Protein AF-0000000070114810 (afdb_homodimer)

Secondary structure (DSSP, 8-state):
-EEEEEEESBTTBSSEEEE--SEEEEE--TTSSHHHHHHHHHHHHHHTTS-HHHHHHHTTS-S-SS---S------GGGGBTTTTSSS--EEEEEEEEEPPSEEE-TTS-EEE-SBSEEEEEEEEEEE--SSTTPPPEEEEEEEEEEEPPGGGHHHH--S---IIIIIHHHS-B---S--SEEEEEETTEEEEEE--SSTTS-S-EEEEHHHHSS-SGGG--STTSHHHHHHHHHHHTEEEE---HHHHH--EETTS-SS--TTS--HHHHHHHHHHSPPTTT----HHHHHHHHHHHHTTSTT--EEEEEEEEETTTTEEEEEEEETTS-EEEGGGS-HHHHHHHHHHHHHT-TT--EEEEEE-TTTT--GGGHHHHHHHHHHHS--TTS--SSSS--EEEEEEE--HHHHHHS-GGGEEEEEEEEEEEETTEEEEEEEEEEBTTSTT--TTS--B-HHHHHHHHSPPTT-SS---GGG--/-EEEEEEESBTTBSSEEEE--SEEEEE--TTSSHHHHHHHHHHHHHHTTS-HHHHHHHTTS-S-SS---S------GGGGBTTTTSSS--EEEEEEEEEPPSEEE-TTS-EEE-SBSEEEEEEEEEEE--SSTTPPPEEEEEEEEEEEPPGGGHHHH--S---IIIIIHHHS-B---S--SEEEEEETTEEEEEE--SSTTS-S-EEEEHHHHSS-SGGG--STTSHHHHHHHHHHHTEEE----HHHHH--EETTS-SS--TTS--HHHHHHHHHHSPPTTT----HHHHHHHHHHHHTTSTT--EEEEEEEEETTTTEEEEEEEETTS-EEEGGGS-HHHHHHHHHHHHHT-TT--EEEEEE-TTTT--GGGHHHHHHHHHHHS--TTS--SSSS--EEEEEEE--HHHHHHS-GGGEEEEEEEEEEEETTEEEEEEEEEEBTTSTT--TTS--B-HHHHHHHHSPPTT-SS---GGG--

Organism: Actinoplanes teichomyceticus (NCBI:txid1867)

Solvent-accessible surface area (backbone atoms only — not comparable to full-atom values): 50683 Å² total; per-residue (Å²): 72,68,32,30,42,36,36,28,27,42,36,49,31,54,70,35,74,44,78,44,48,39,50,34,38,38,33,34,65,63,65,60,50,69,64,54,56,53,40,51,53,42,33,53,14,31,36,30,66,33,40,45,65,55,20,55,32,44,50,75,42,44,58,60,81,68,74,66,75,66,70,85,50,63,63,60,62,47,71,50,30,42,61,37,86,51,96,62,91,55,52,32,40,42,34,37,33,32,43,24,53,54,65,43,65,27,81,85,68,44,73,21,63,27,51,43,10,36,35,37,41,37,41,28,36,34,65,42,72,48,93,51,94,69,49,71,51,42,62,34,54,67,40,44,34,29,34,73,51,57,71,90,49,38,68,79,62,56,55,52,87,59,29,58,76,43,19,49,56,68,57,52,44,66,68,77,88,70,77,49,44,27,38,62,44,84,48,97,93,40,45,29,36,30,42,36,48,80,52,92,82,48,68,78,64,46,76,40,63,28,69,76,55,47,36,48,70,59,31,67,51,51,50,53,81,35,21,40,57,31,19,48,28,53,41,34,56,33,37,41,62,46,53,72,36,66,53,36,53,30,34,62,21,47,75,84,49,62,57,51,66,41,49,36,31,31,22,50,35,33,18,48,47,46,55,20,62,40,58,35,88,85,79,64,48,53,48,39,67,59,47,29,47,52,40,28,55,59,55,41,60,38,71,78,50,54,60,67,35,42,49,66,43,76,38,76,68,57,39,27,33,43,32,32,38,28,32,65,92,70,45,69,37,52,56,58,76,49,36,62,31,55,46,54,51,46,52,52,42,49,52,63,68,32,65,83,69,51,30,34,38,36,31,71,40,81,61,55,64,49,45,59,78,33,45,62,50,52,52,50,53,54,55,64,50,17,29,56,44,69,39,56,69,42,80,92,29,37,68,18,26,31,39,34,37,35,67,50,51,69,58,60,22,58,47,60,61,70,31,36,30,39,50,43,74,40,81,35,76,76,47,99,86,38,72,39,76,21,38,40,73,24,27,26,67,87,24,68,75,54,48,94,88,51,72,59,40,54,74,77,68,48,46,71,76,48,52,73,52,86,73,52,72,52,74,73,80,73,74,73,80,114,72,67,33,31,43,36,34,27,28,41,35,49,30,53,72,35,75,45,80,43,48,38,51,33,39,40,34,35,63,63,67,59,50,71,66,55,57,54,43,51,52,44,33,53,14,31,36,29,66,34,40,44,67,55,21,55,32,44,50,75,42,42,57,59,82,68,75,65,74,66,71,84,51,64,63,61,61,46,69,49,30,44,62,39,85,51,95,63,90,55,52,32,40,43,34,39,31,31,43,26,52,54,65,42,64,29,81,84,68,43,73,22,63,27,50,43,10,36,33,39,39,36,41,28,36,35,64,42,71,49,93,48,95,70,50,70,52,43,63,34,53,65,40,43,33,28,33,75,51,57,73,90,50,37,68,80,62,55,56,54,88,61,30,58,75,43,19,49,55,67,56,52,43,66,69,76,89,71,75,52,43,27,38,62,44,84,48,98,92,40,45,30,35,31,42,36,49,79,53,92,81,48,68,78,62,49,76,40,65,29,67,77,55,48,37,48,70,60,31,67,52,50,49,51,82,35,21,40,58,33,19,48,28,54,41,35,55,33,37,39,62,46,53,71,36,67,53,35,52,31,33,64,22,46,74,83,47,63,57,52,65,42,50,36,31,30,23,50,35,32,20,50,46,44,56,22,62,40,58,35,89,85,79,65,49,54,50,40,66,58,47,29,48,52,42,28,55,59,54,40,58,36,73,77,50,54,58,68,36,43,49,67,43,75,39,76,67,57,39,27,34,42,33,33,38,28,32,66,90,70,45,67,38,52,54,58,76,48,38,63,33,55,46,54,52,47,51,51,41,48,49,64,67,33,66,83,68,52,28,34,38,36,31,71,40,81,60,55,66,48,45,59,78,31,45,63,50,51,52,50,52,54,53,65,47,17,28,56,46,69,39,56,69,42,79,93,29,37,67,18,26,32,38,34,37,36,67,51,51,70,58,60,21,58,46,57,60,70,31,36,29,40,50,43,75,40,82,36,77,76,46,99,85,37,72,38,76,22,38,41,74,24,28,26,68,86,23,68,72,55,48,94,89,50,72,60,40,56,74,75,68,47,45,71,76,50,54,74,50,87,72,51,72,52,73,72,79,74,74,74,80,113

InterPro domains:
  IPR003959 ATPase, AAA-type, core [PF13304] (237-412)
  IPR027417 P-loop containing nucleoside triphosphate hydrolase [G3DSA:3.40.50.300] (1-169)
  IPR027417 P-loop containing nucleoside triphosphate hydrolase [G3DSA:3.40.50.300] (289-431)
  IPR027417 P-loop containing nucleoside triphosphate hydrolase [SSF52540] (1-415)
  IPR041685 Endonuclease GajA/Old nuclease/RecF-like, AAA domain [PF13175] (1-46)

Foldseek 3Di:
DWQWKFKDFWAQAHTEIDGADLFFEEAEDPPLCPCSVLLLLQLLLCLLAHFQFVSLLPRPNLPDPDPPPPPSPPDASLNGGYVSVDDDWGKMKMKTWFFFDQWDAFPVGDIAGAQWGTKMKMWMKGWDCDPDDPDGITIFTAWIWMAHDALVCVCVRNLADFDCVFFVDQRTDHDDPDGTQWGWDQDPVGIWIWGDARDPVPDDTDTDHGGPPSGDPLNVPRHNRHRNSVRVSVQSNLAAEQAADLVQLLDWAALPHDLDQDSNGHNLQSVLVCLQQDADPVVRGRHNQVSFVQLQVLLVLAPPFQFDTKDWDQDPVVRIIWIWTAGPPGDIDTLSPDFPLSSLSSSLSSLLSDLVNAHEYEYEANCPRGDLVCLLSSLVSQSSSGADSHHHDDSNGRHHGYYYYHLAPSNVVNDDLLNYWYWDWDWDDPDPVDTDTHIYIAGAPPHSRDDPVGDHDYPVVCVVSHDDDPPPPDDDPPPPPD/DWQWKFKDFWAQAHTEIDGADQFFEEAEDPPLCPCSVLLLLQLLLCLLAHFQAVSLLPRPNLPDPDPPPPPSPPDASLNGGHVSVDDDWTKMKMKTWDFFDQWDAFPVGDIAGAQWGTKMKMWMKTWDCDPDDPDGITIFTAWIWMAHDALVCVCVRNLADFDCVFFVDQRTDHDDPDGTQWGWDQDPVGIWIWGDARDVVPDDTDTDHGGPPSGDPLNVPRHNRHRNSVRVSVQSNLAAEQAADLVQLLDWAALPHDLDADSNGHNLQSVLVCLQQDADPVPRGRHNQVSFVQLQVLLCLAPPFQFDTKDWDQDPVVRIIWIWTAGPPGDIDTLNPDFPLSSLQSSLSSLLSDLVNAHEYEYEANCPRGDLVCLLSSLVSQSSSGADSHHHDDSNGRHHGYYYYHHAPSNVVNDDLLNYWYWDWDWDDPDPVDTDTHIYIAGAPPHSPDDPVGDHDYPVVCCVSHDDDPPPPDDDPPPVVD

Radius of gyration: 29.8 Å; Cα contacts (8 Å, |Δi|>4): 2131; chains: 2; bounding box: 66×95×73 Å

pLDDT: mean 86.59, std 14.89, range [19.17, 98.75]

Nearest PDB structures (foldseek):
  6p74-assembly1_A-2  TM=4.964E-01  e=7.503E-11  Thermus scotoductus
  8ux9-assembly1_B  TM=4.493E-01  e=4.191E-07  Escherichia coli B185
  8v47-assembly1_A  TM=4.281E-01  e=4.856E-06  Escherichia coli B185
  8ux9-assembly1_C  TM=4.175E-01  e=3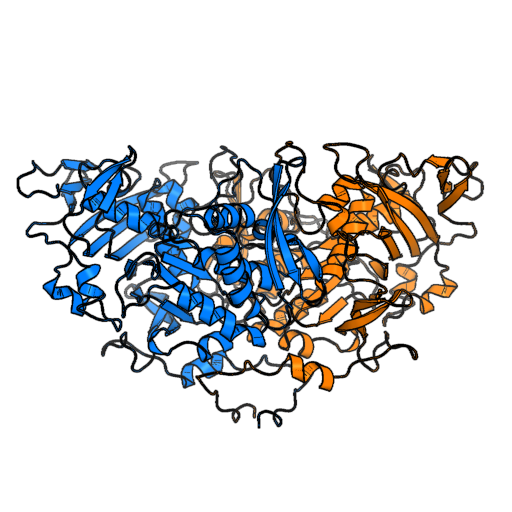.924E-06  Escherichia coli B185
  8v48-assembly1_F  TM=3.938E-01  e=1.587E-06  Escherichia coli B185

Sequence (964 aa):
MLTRLEVQGFKNLLDVRIDFGPFTCIAGANGIGKSNVFDAIEFLSYLASDSLVEASQRVRGALGNQGSTSGIRGSDPRDLFWDGYRDHQRKIRLAAEMIVPAEVEDDLGASAKATTTFLRYEVTLGYSPPEGEGSTGRLTLLEEGLRHINRGEAAQHLRFKHNARSFRNSVLVGQRRGGAYLSTEHRDSGTVINVHGDGGSFGRPQPRAAARAGRTVLSTVTTNDYPTILAARREMQSWRRLALEPSALRAPDNLIDPRSLATDGRHLAATLFRIANEKDPVTGRADPEAVYARVAGRLSDLIGVGVEGIHVELDQVREVFTLFLQEKGGLRLPARALSEGTLRFLALCVLLEDPSFVGLICMEEPENGIHPANLPAMLDLIRDLAVDPTAVPDATNPFRQVIVNTHSPGVVQLCNTDDLLLAEVRQHKVTTSNTARALTLLPYTGSWRETPSRSTFTTADVVYYLTAPVGAQLTLPLGISGMLTRLEVQGFKNLLDVRIDFGPFTCIAGANGIGKSNVFDAIEFLSYLASDSLVEASQRVRGALGNQGSTSGIRGSDPRDLFWDGYRDHQRKIRLAAEMIVPAEVEDDLGASAKATTTFLRYEVTLGYSPPEGEGSTGRLTLLEEGLRHINRGEAAQHLRFKHNARSFRNSVLVGQRRGGAYLSTEHRDSGTVINVHGDGGSFGRPQPRAAARAGRTVLSTVTTNDYPTILAARREMQSWRRLALEPSALRAPDNLIDPRSLATDGRHLAATLFRIANEKDPVTGRADPEAVYARVAGRLSDLIGVGVEGIHVELDQVREVFTLFLQEKGGLRLPARALSEGTLRFLALCVLLEDPSFVGLICMEEPENGIHPANLPAMLDLIRDLAVDPTAVPDATNPFRQVIVNTHSPGVVQLCNTDDLLLAEVRQHKVTTSNTARALTLLPYTGSWRETPSRSTFTTADVVYYLTAPVGAQLTLPLGISG

Structure (mmCIF, N/CA/C/O backbone):
data_AF-0000000070114810-model_v1
#
loop_
_entity.id
_entity.type
_entity.pdbx_description
1 polymer 'Putative ATPase'
#
loop_
_atom_site.group_PDB
_atom_site.id
_atom_site.type_symbol
_atom_site.label_atom_id
_atom_site.label_alt_id
_atom_site.label_comp_id
_atom_site.label_asym_id
_atom_site.label_entity_id
_atom_site.label_seq_id
_atom_site.pdbx_PDB_ins_code
_atom_site.Cartn_x
_atom_site.Cartn_y
_atom_site.Cartn_z
_atom_site.occupancy
_atom_site.B_iso_or_equiv
_atom_site.auth_seq_id
_atom_site.auth_comp_id
_atom_site.auth_asym_id
_atom_site.auth_atom_id
_atom_site.pdbx_PDB_model_num
ATOM 1 N N . MET A 1 1 ? 5.445 23.859 12.484 1 97.56 1 MET A N 1
ATOM 2 C CA . MET A 1 1 ? 4.973 22.859 13.438 1 97.56 1 MET A CA 1
ATOM 3 C C . MET A 1 1 ? 3.535 23.156 13.859 1 97.56 1 MET A C 1
ATOM 5 O O . MET A 1 1 ? 3.207 24.281 14.227 1 97.56 1 MET A O 1
ATOM 9 N N . LEU A 1 2 ? 2.689 22.172 13.711 1 98.69 2 LEU A N 1
ATOM 10 C CA . LEU A 1 2 ? 1.31 22.25 14.18 1 98.69 2 LEU A CA 1
ATOM 11 C C . LEU A 1 2 ? 1.225 21.953 15.672 1 98.69 2 LEU A C 1
ATOM 13 O O . LEU A 1 2 ? 1.385 20.797 16.094 1 98.69 2 LEU A O 1
ATOM 17 N N . THR A 1 3 ? 0.913 22.969 16.453 1 98.19 3 THR A N 1
ATOM 18 C CA . THR A 1 3 ? 0.966 22.781 17.891 1 98.19 3 THR A CA 1
ATOM 19 C C . THR A 1 3 ? -0.421 22.469 18.453 1 98.19 3 THR A C 1
ATOM 21 O O . THR A 1 3 ? -0.549 21.828 19.5 1 98.19 3 THR A O 1
ATOM 24 N N . ARG A 1 4 ? -1.42 22.969 17.781 1 98.12 4 ARG A N 1
ATOM 25 C CA . ARG A 1 4 ? -2.797 22.719 18.203 1 98.12 4 ARG A CA 1
ATOM 26 C C . ARG A 1 4 ? -3.732 22.656 17 1 98.12 4 ARG A C 1
ATOM 28 O O . ARG A 1 4 ? -3.586 23.422 16.047 1 98.12 4 ARG A O 1
ATOM 35 N N . LEU A 1 5 ? -4.645 21.75 17 1 98.5 5 LEU A N 1
ATOM 36 C CA . LEU A 1 5 ? -5.664 21.594 15.969 1 98.5 5 LEU A CA 1
ATOM 37 C C . LEU A 1 5 ? -7.059 21.531 16.578 1 98.5 5 LEU A C 1
ATOM 39 O O . LEU A 1 5 ? -7.281 20.812 17.562 1 98.5 5 LEU A O 1
ATOM 43 N N . GLU A 1 6 ? -7.91 22.328 16.141 1 98.31 6 GLU A N 1
ATOM 44 C CA . GLU A 1 6 ? -9.32 22.297 16.5 1 98.31 6 GLU A CA 1
ATOM 45 C C . GLU A 1 6 ? -10.203 22.047 15.281 1 98.31 6 GLU A C 1
ATOM 47 O O . GLU A 1 6 ? -10.016 22.688 14.242 1 98.31 6 GLU A O 1
ATOM 52 N N . VAL A 1 7 ? -11.023 21.094 15.367 1 97.81 7 VAL A N 1
ATOM 53 C CA . VAL A 1 7 ? -11.859 20.703 14.234 1 97.81 7 VAL A CA 1
ATOM 54 C C . VAL A 1 7 ? -13.312 20.594 14.68 1 97.81 7 VAL A C 1
ATOM 56 O O . VAL A 1 7 ? -13.609 19.953 15.695 1 97.81 7 VAL A O 1
ATOM 59 N N . GLN A 1 8 ? -14.219 21.188 13.93 1 96.06 8 GLN A N 1
ATOM 60 C CA . GLN A 1 8 ? -15.656 21.062 14.141 1 96.06 8 GLN A CA 1
ATOM 61 C C . GLN A 1 8 ? -16.375 20.781 12.828 1 96.06 8 GLN A C 1
ATOM 63 O O . GLN A 1 8 ? -16.156 21.453 11.82 1 96.06 8 GLN A O 1
ATOM 68 N N . GLY A 1 9 ? -17.188 19.719 12.82 1 93.44 9 GLY A N 1
ATOM 69 C CA . GLY A 1 9 ? -18.094 19.453 11.711 1 93.44 9 GLY A CA 1
ATOM 70 C C . GLY A 1 9 ? -17.422 18.75 10.547 1 93.44 9 GLY A C 1
ATOM 71 O O . GLY A 1 9 ? -17.969 18.703 9.445 1 93.44 9 GLY A O 1
ATOM 72 N N . PHE A 1 10 ? -16.219 18.25 10.609 1 94.88 10 PHE A N 1
ATOM 73 C CA . PHE A 1 10 ? -15.477 17.547 9.578 1 94.88 10 PHE A CA 1
ATOM 74 C C . PHE A 1 10 ? -15.562 16.031 9.789 1 94.88 10 PHE A C 1
ATOM 76 O O . PHE A 1 10 ? -14.898 15.492 10.672 1 94.88 10 PHE A O 1
ATOM 83 N N . LYS A 1 11 ? -16.297 15.422 8.953 1 91.75 11 LYS A N 1
ATOM 84 C CA . LYS A 1 11 ? -16.531 13.984 9.117 1 91.75 11 LYS A CA 1
ATOM 85 C C . LYS A 1 11 ? -16.984 13.656 10.539 1 91.75 11 LYS A C 1
ATOM 87 O O . LYS A 1 11 ? -17.969 14.203 11.023 1 91.75 11 LYS A O 1
ATOM 92 N N . ASN A 1 12 ? -16.312 12.734 11.258 1 90.38 12 ASN A N 1
ATOM 93 C CA . ASN A 1 12 ? -16.781 12.422 12.602 1 90.38 12 ASN A CA 1
ATOM 94 C C . ASN A 1 12 ? -16.031 13.227 13.656 1 90.38 12 ASN A C 1
ATOM 96 O O . ASN A 1 12 ? -16.078 12.898 14.844 1 90.38 12 ASN A O 1
ATOM 100 N N . LEU A 1 13 ? -15.242 14.211 13.211 1 95.62 13 LEU A N 1
ATOM 101 C CA . LEU A 1 13 ? -14.625 15.18 14.109 1 95.62 13 LEU A CA 1
ATOM 102 C C . LEU A 1 13 ? -15.57 16.344 14.398 1 95.62 13 LEU A C 1
ATOM 104 O O . LEU A 1 13 ? -15.477 17.391 13.758 1 95.62 13 LEU A O 1
ATOM 108 N N . LEU A 1 14 ? -16.391 16.203 15.375 1 93.81 14 LEU A N 1
ATOM 109 C CA . LEU A 1 14 ? -17.469 17.172 15.633 1 93.81 14 LEU A CA 1
ATOM 110 C C . LEU A 1 14 ? -17.016 18.25 16.609 1 93.81 14 LEU A C 1
ATOM 112 O O . LEU A 1 14 ? -17.5 19.375 16.578 1 93.81 14 LEU A O 1
ATOM 116 N N . ASP A 1 15 ? -16.141 17.938 17.469 1 92.88 15 ASP A N 1
ATOM 117 C CA . ASP A 1 15 ? -15.555 18.859 18.422 1 92.88 15 ASP A CA 1
ATOM 118 C C . ASP A 1 15 ? -14.25 18.297 19 1 92.88 15 ASP A C 1
ATOM 120 O O . ASP A 1 15 ? -14.203 17.906 20.172 1 92.88 15 ASP A O 1
ATOM 124 N N . VAL A 1 16 ? -13.234 18.391 18.219 1 95.12 16 VAL A N 1
ATOM 125 C CA . VAL A 1 16 ? -11.945 17.797 18.594 1 95.12 16 VAL A CA 1
ATOM 126 C C . VAL A 1 16 ? -10.914 18.906 18.797 1 95.12 16 VAL A C 1
ATOM 128 O O . VAL A 1 16 ? -10.82 19.844 18 1 95.12 16 VAL A O 1
ATOM 131 N N . ARG A 1 17 ? -10.281 18.906 19.891 1 94.94 17 ARG A N 1
ATOM 132 C CA . ARG A 1 17 ? -9.141 19.766 20.203 1 94.94 17 ARG A CA 1
ATOM 133 C C . ARG A 1 17 ? -7.914 18.922 20.578 1 94.94 17 ARG A C 1
ATOM 135 O O . ARG A 1 17 ? -7.965 18.125 21.5 1 94.94 17 ARG A O 1
ATOM 142 N N . ILE A 1 18 ? -6.867 19.172 19.859 1 96.31 18 ILE A N 1
ATOM 143 C CA . ILE A 1 18 ? -5.688 18.344 20.078 1 96.31 18 ILE A CA 1
ATOM 144 C C . ILE A 1 18 ? -4.449 19.219 20.203 1 96.31 18 ILE A C 1
ATOM 146 O O . ILE A 1 18 ? -4.203 20.078 19.344 1 96.31 18 ILE A O 1
ATOM 150 N N . ASP A 1 19 ? -3.666 19.016 21.25 1 97.19 19 ASP A N 1
ATOM 151 C CA . ASP A 1 19 ? -2.334 19.594 21.375 1 97.19 19 ASP A CA 1
ATOM 152 C C . ASP A 1 19 ? -1.261 18.609 20.906 1 97.19 19 ASP A C 1
ATOM 154 O O . ASP A 1 19 ? -1.265 17.453 21.297 1 97.19 19 ASP A O 1
ATOM 158 N N . PHE A 1 20 ? -0.391 19.109 20.062 1 98.12 20 PHE A N 1
ATOM 159 C CA . PHE A 1 20 ? 0.634 18.234 19.5 1 98.12 20 PHE A CA 1
ATOM 160 C C . PHE A 1 20 ? 2.014 18.625 20.016 1 98.12 20 PHE A C 1
ATOM 162 O O . PHE A 1 20 ? 2.271 19.797 20.297 1 98.12 20 PHE A O 1
ATOM 169 N N . GLY A 1 21 ? 2.881 17.656 20.188 1 97.5 21 GLY A N 1
ATOM 170 C CA . GLY A 1 21 ? 4.316 17.828 20.344 1 97.5 21 GLY A CA 1
ATOM 171 C C . GLY A 1 21 ? 5.102 17.406 19.109 1 97.5 21 GLY A C 1
ATOM 172 O O . GLY A 1 21 ? 4.527 17.203 18.031 1 97.5 21 GLY A O 1
ATOM 173 N N . PRO A 1 22 ? 6.43 17.359 19.297 1 97.94 22 PRO A N 1
ATOM 174 C CA . PRO A 1 22 ? 7.238 16.922 18.156 1 97.94 22 PRO A CA 1
ATOM 175 C C . PRO A 1 22 ? 6.84 15.523 17.656 1 97.94 22 PRO A C 1
ATOM 177 O O . PRO A 1 22 ? 6.914 15.25 16.453 1 97.94 22 PRO A O 1
ATOM 180 N N . PHE A 1 23 ? 6.453 14.68 18.609 1 98.12 23 PHE A N 1
ATOM 181 C CA . PHE A 1 23 ? 5.969 13.344 18.281 1 98.12 23 PHE A CA 1
ATOM 182 C C . PHE A 1 23 ? 4.645 13.062 18.984 1 98.12 23 PHE A C 1
ATOM 184 O O . PHE A 1 23 ? 4.508 13.336 20.188 1 98.12 23 PHE A O 1
ATOM 191 N N . THR A 1 24 ? 3.646 12.602 18.281 1 98.44 24 THR A N 1
ATOM 192 C CA . THR A 1 24 ? 2.357 12.203 18.844 1 98.44 24 THR A CA 1
ATOM 193 C C . THR A 1 24 ? 1.898 10.875 18.25 1 98.44 24 THR A C 1
ATOM 195 O O . THR A 1 24 ? 1.989 10.664 17.031 1 98.44 24 THR A O 1
ATOM 198 N N . CYS A 1 25 ? 1.485 9.977 19.062 1 97.38 25 CYS A N 1
ATOM 199 C CA . CYS A 1 25 ? 0.948 8.688 18.656 1 97.38 25 CYS A CA 1
ATOM 200 C C . CYS A 1 25 ? -0.523 8.562 19.031 1 97.38 25 CYS A C 1
ATOM 202 O O . CYS A 1 25 ? -0.864 8.562 20.219 1 97.38 25 CYS A O 1
ATOM 204 N N . ILE A 1 26 ? -1.349 8.469 18.078 1 96.88 26 ILE A N 1
ATOM 205 C CA . ILE A 1 26 ? -2.779 8.289 18.297 1 96.88 26 ILE A CA 1
ATOM 206 C C . ILE A 1 26 ? -3.135 6.809 18.156 1 96.88 26 ILE A C 1
ATOM 208 O O . ILE A 1 26 ? -3.023 6.234 17.078 1 96.88 26 ILE A O 1
ATOM 212 N N . ALA A 1 27 ? -3.562 6.203 19.219 1 93.06 27 ALA A N 1
ATOM 213 C CA . ALA A 1 27 ? -3.916 4.785 19.25 1 93.06 27 ALA A CA 1
ATOM 214 C C . ALA A 1 27 ? -5.43 4.602 19.328 1 93.06 27 ALA A C 1
ATOM 216 O O . ALA A 1 27 ? -6.133 5.422 19.922 1 93.06 27 ALA A O 1
ATOM 217 N N . GLY A 1 28 ? -5.926 3.586 18.703 1 88.69 28 GLY A N 1
ATOM 218 C CA . GLY A 1 28 ? -7.344 3.262 18.75 1 88.69 28 GLY A CA 1
ATOM 219 C C . GLY A 1 28 ? -7.73 2.146 17.797 1 88.69 28 GLY A C 1
ATOM 220 O O . GLY A 1 28 ? -6.922 1.723 16.969 1 88.69 28 GLY A O 1
ATOM 221 N N . ALA A 1 29 ? -8.938 1.736 17.906 1 82.19 29 ALA A N 1
ATOM 222 C CA . ALA A 1 29 ? -9.445 0.626 17.109 1 82.19 29 ALA A CA 1
ATOM 223 C C . ALA A 1 29 ? -9.578 1.028 15.641 1 82.19 29 ALA A C 1
ATOM 225 O O . ALA A 1 29 ? -9.547 2.217 15.312 1 82.19 29 ALA A O 1
ATOM 226 N N . ASN A 1 30 ? -9.688 -0.02 14.797 1 77.25 30 ASN A N 1
ATOM 227 C CA . ASN A 1 30 ? -9.875 0.234 13.375 1 77.25 30 ASN A CA 1
ATOM 228 C C . ASN A 1 30 ? -11.234 0.86 13.086 1 77.25 30 ASN A C 1
ATOM 230 O O . ASN A 1 30 ? -12.242 0.472 13.688 1 77.25 30 ASN A O 1
ATOM 234 N N . GLY A 1 31 ? -11.203 1.859 12.219 1 77.88 31 GLY A N 1
ATOM 235 C CA . GLY A 1 31 ? -12.453 2.439 11.758 1 77.88 31 GLY A CA 1
ATOM 236 C C . GLY A 1 31 ? -13.047 3.439 12.727 1 77.88 31 GLY A C 1
ATOM 237 O O . GLY A 1 31 ? -14.148 3.941 12.516 1 77.88 31 GLY A O 1
ATOM 238 N N . ILE A 1 32 ? -12.344 3.805 13.742 1 84.06 32 ILE A N 1
ATOM 239 C CA . ILE A 1 32 ? -12.914 4.66 14.773 1 84.06 32 ILE A CA 1
ATOM 240 C C . ILE A 1 32 ? -12.828 6.121 14.336 1 84.06 32 ILE A C 1
ATOM 242 O O . ILE A 1 32 ? -13.492 6.988 14.922 1 84.06 32 ILE A O 1
ATOM 246 N N . GLY A 1 33 ? -11.891 6.441 13.445 1 89.12 33 GLY A N 1
ATOM 247 C CA . GLY A 1 33 ? -11.836 7.801 12.93 1 89.12 33 GLY A CA 1
ATOM 248 C C . GLY A 1 33 ? -10.469 8.438 13.078 1 89.12 33 GLY A C 1
ATOM 249 O O . GLY A 1 33 ? -10.305 9.633 12.82 1 89.12 33 GLY A O 1
ATOM 250 N N . LYS A 1 34 ? -9.406 7.707 13.477 1 92.88 34 LYS A N 1
ATOM 251 C CA . LYS A 1 34 ? -8.062 8.25 13.648 1 92.88 34 LYS A CA 1
ATOM 252 C C . LYS A 1 34 ? -7.574 8.914 12.367 1 92.88 34 LYS A C 1
ATOM 254 O O . LYS A 1 34 ? -7.016 10.016 12.406 1 92.88 34 LYS A O 1
ATOM 259 N N . SER A 1 35 ? -7.859 8.305 11.273 1 93.19 35 SER A N 1
ATOM 260 C CA . SER A 1 35 ? -7.371 8.789 9.992 1 93.19 35 SER A CA 1
ATOM 261 C C . SER A 1 35 ? -8.023 10.117 9.617 1 93.19 35 SER A C 1
ATOM 263 O O . SER A 1 35 ? -7.484 10.875 8.805 1 93.19 35 SER A O 1
ATOM 265 N N . ASN A 1 36 ? -9.227 10.406 10.156 1 94.75 36 ASN A N 1
ATOM 266 C CA . ASN A 1 36 ? -9.898 11.664 9.867 1 94.75 36 ASN A CA 1
ATOM 267 C C . ASN A 1 36 ? -9.125 12.859 10.406 1 94.75 36 ASN A C 1
ATOM 269 O O . ASN A 1 36 ? -9.219 13.961 9.867 1 94.75 36 ASN A O 1
ATOM 273 N N . VAL A 1 37 ? -8.32 12.602 11.453 1 97.44 37 VAL A N 1
ATOM 274 C CA . VAL A 1 37 ? -7.445 13.656 11.953 1 97.44 37 VAL A CA 1
ATOM 275 C C . VAL A 1 37 ? -6.418 14.016 10.883 1 97.44 37 VAL A C 1
ATOM 277 O O . VAL A 1 37 ? -6.195 15.195 10.602 1 97.44 37 VAL A O 1
ATOM 280 N N . PHE A 1 38 ? -5.84 13.008 10.281 1 96.69 38 PHE A N 1
ATOM 281 C CA . PHE A 1 38 ? -4.891 13.25 9.203 1 96.69 38 PHE A CA 1
ATOM 282 C C . PHE A 1 38 ? -5.574 13.914 8.016 1 96.69 38 PHE A C 1
ATOM 284 O O . PHE A 1 38 ? -4.988 14.773 7.359 1 96.69 38 PHE A O 1
ATOM 291 N N . ASP A 1 39 ? -6.809 13.516 7.746 1 95.25 39 ASP A N 1
ATOM 292 C CA . ASP A 1 39 ? -7.566 14.133 6.66 1 95.25 39 ASP A CA 1
ATOM 293 C C . ASP A 1 39 ? -7.723 15.633 6.891 1 95.25 39 ASP A C 1
ATOM 295 O O . ASP A 1 39 ? -7.59 16.422 5.953 1 95.25 39 ASP A O 1
ATOM 299 N N . ALA A 1 40 ? -8 15.961 8.086 1 97.5 40 ALA A N 1
ATOM 300 C CA . ALA A 1 40 ? -8.172 17.375 8.422 1 97.5 40 ALA A CA 1
ATOM 301 C C . ALA A 1 40 ? -6.875 18.141 8.219 1 97.5 40 ALA A C 1
ATOM 303 O O . ALA A 1 40 ? -6.883 19.234 7.652 1 97.5 40 ALA A O 1
ATOM 304 N N . ILE A 1 41 ? -5.809 17.594 8.672 1 98.06 41 ILE A N 1
ATOM 305 C CA . ILE A 1 41 ? -4.5 18.219 8.531 1 98.06 41 ILE A CA 1
ATOM 306 C C . ILE A 1 41 ? -4.156 18.375 7.051 1 98.06 41 ILE A C 1
ATOM 308 O O . ILE A 1 41 ? -3.713 19.438 6.609 1 98.06 41 ILE A O 1
ATOM 312 N N . GLU A 1 42 ? -4.371 17.328 6.309 1 95.88 42 GLU A N 1
ATOM 313 C CA . GLU A 1 42 ? -4.117 17.359 4.871 1 95.88 42 GLU A CA 1
ATOM 314 C C . GLU A 1 42 ? -5.004 18.391 4.18 1 95.88 42 GLU A C 1
ATOM 316 O O . GLU A 1 42 ? -4.555 19.094 3.262 1 95.88 42 GLU A O 1
ATOM 321 N N . PHE A 1 43 ? -6.23 18.406 4.547 1 96.56 43 PHE A N 1
ATOM 322 C CA . PHE A 1 43 ? -7.16 19.375 3.961 1 96.56 43 PHE A CA 1
ATOM 323 C C . PHE A 1 43 ? -6.668 20.797 4.164 1 96.56 43 PHE A C 1
ATOM 325 O O . PHE A 1 43 ? -6.668 21.594 3.227 1 96.56 43 PHE A O 1
ATOM 332 N N . LEU A 1 44 ? -6.195 21.094 5.355 1 98.25 44 LEU A N 1
ATOM 333 C CA . LEU A 1 44 ? -5.617 22.406 5.637 1 98.25 44 LEU A CA 1
ATOM 334 C C . LEU A 1 44 ? -4.41 22.672 4.742 1 98.25 44 LEU A C 1
ATOM 336 O O . LEU A 1 44 ? -4.254 23.781 4.223 1 98.25 44 LEU A O 1
ATOM 340 N N . SER A 1 45 ? -3.627 21.703 4.625 1 97.94 45 SER A N 1
ATOM 341 C CA . SER A 1 45 ? -2.455 21.828 3.764 1 97.94 45 SER A CA 1
ATOM 342 C C . SER A 1 45 ? -2.857 22.156 2.328 1 97.94 45 SER A C 1
ATOM 344 O O . SER A 1 45 ? -2.283 23.047 1.704 1 97.94 45 SER A O 1
ATOM 346 N N . TYR A 1 46 ? -3.834 21.453 1.814 1 96.12 46 TYR A N 1
ATOM 347 C CA . TYR A 1 46 ? -4.285 21.656 0.443 1 96.12 46 TYR A CA 1
ATOM 348 C C . TYR A 1 46 ? -4.941 23.031 0.286 1 96.12 46 TYR A C 1
ATOM 350 O O . TYR A 1 46 ? -4.809 23.672 -0.759 1 96.12 46 TYR A O 1
ATOM 358 N N . LEU A 1 47 ? -5.648 23.453 1.298 1 97 47 LEU A N 1
ATOM 359 C CA . LEU A 1 47 ? -6.312 24.75 1.254 1 97 47 LEU A CA 1
ATOM 360 C C . LEU A 1 47 ? -5.301 25.875 1.106 1 97 47 LEU A C 1
ATOM 362 O O . LEU A 1 47 ? -5.652 26.984 0.705 1 97 47 LEU A O 1
ATOM 366 N N . ALA A 1 48 ? -4.082 25.625 1.462 1 97.69 48 ALA A N 1
ATOM 367 C CA . ALA A 1 48 ? -3.029 26.641 1.375 1 97.69 48 ALA A CA 1
ATOM 368 C C . ALA A 1 48 ? -2.561 26.828 -0.066 1 97.69 48 ALA A C 1
ATOM 370 O O . ALA A 1 48 ? -1.894 27.812 -0.389 1 97.69 48 ALA A O 1
ATOM 371 N N . SER A 1 49 ? -2.908 25.875 -0.93 1 95.5 49 SER A N 1
ATOM 372 C CA . SER A 1 49 ? -2.381 25.953 -2.289 1 95.5 49 SER A CA 1
ATOM 373 C C . SER A 1 49 ? -3.502 25.859 -3.32 1 95.5 49 SER A C 1
ATOM 375 O O . SER A 1 49 ? -3.463 26.547 -4.348 1 95.5 49 SER A O 1
ATOM 377 N N . ASP A 1 50 ? -4.48 25.062 -3.043 1 94.19 50 ASP A N 1
ATOM 378 C CA . ASP A 1 50 ? -5.453 24.672 -4.062 1 94.19 50 ASP A CA 1
ATOM 379 C C . ASP A 1 50 ? -6.758 25.453 -3.898 1 94.19 50 ASP A C 1
ATOM 381 O O . ASP A 1 50 ? -6.965 26.125 -2.881 1 94.19 50 ASP A O 1
ATOM 385 N N . SER A 1 51 ? -7.566 25.406 -5.035 1 93.31 51 SER A N 1
ATOM 386 C CA . SER A 1 51 ? -8.945 25.859 -4.902 1 93.31 51 SER A CA 1
ATOM 387 C C . SER A 1 51 ? -9.734 24.984 -3.941 1 93.31 51 SER A C 1
ATOM 389 O O . SER A 1 51 ? -9.297 23.875 -3.611 1 93.31 51 SER A O 1
ATOM 391 N N . LEU A 1 52 ? -10.82 25.484 -3.441 1 92.75 52 LEU A N 1
ATOM 392 C CA . LEU A 1 52 ? -11.648 24.719 -2.52 1 92.75 52 LEU A CA 1
ATOM 393 C C . LEU A 1 52 ? -12.078 23.391 -3.146 1 92.75 52 LEU A C 1
ATOM 395 O O . LEU A 1 52 ? -12.07 22.359 -2.479 1 92.75 52 LEU A O 1
ATOM 399 N N . VAL A 1 53 ? -12.43 23.406 -4.402 1 86.44 53 VAL A N 1
ATOM 400 C CA . VAL A 1 53 ? -12.875 22.219 -5.109 1 86.44 53 VAL A CA 1
ATOM 401 C C . VAL A 1 53 ? -11.719 21.219 -5.207 1 86.44 53 VAL A C 1
ATOM 403 O O . VAL A 1 53 ? -11.883 20.031 -4.883 1 86.44 53 VAL A O 1
ATOM 406 N N . GLU A 1 54 ? -10.594 21.672 -5.582 1 88.69 54 GLU A N 1
ATOM 407 C CA . GLU A 1 54 ? -9.43 20.812 -5.73 1 88.69 54 GLU A CA 1
ATOM 408 C C . GLU A 1 54 ? -9 20.219 -4.387 1 88.69 54 GLU A C 1
ATOM 410 O O . GLU A 1 54 ? -8.68 19.031 -4.293 1 88.69 54 GLU A O 1
ATOM 415 N N . ALA A 1 55 ? -8.961 21.078 -3.385 1 92.62 55 ALA A N 1
ATOM 416 C CA . ALA A 1 55 ? -8.578 20.625 -2.051 1 92.62 55 ALA A CA 1
ATOM 417 C C . ALA A 1 55 ? -9.508 19.531 -1.559 1 92.62 55 ALA A C 1
ATOM 419 O O . ALA A 1 55 ? -9.055 18.531 -0.99 1 92.62 55 ALA A O 1
ATOM 420 N N . SER A 1 56 ? -10.781 19.688 -1.793 1 88.31 56 SER A N 1
ATOM 421 C CA . SER A 1 56 ? -11.766 18.703 -1.348 1 88.31 56 SER A CA 1
ATOM 422 C C . SER A 1 56 ? -11.586 17.375 -2.07 1 88.31 56 SER A C 1
ATOM 424 O O . SER A 1 56 ? -11.844 16.312 -1.501 1 88.31 56 SER A O 1
ATOM 426 N N . GLN A 1 57 ? -11.102 17.422 -3.266 1 82.44 57 GLN A N 1
ATOM 427 C CA . GLN A 1 57 ? -10.938 16.219 -4.074 1 82.44 57 GLN A CA 1
ATOM 428 C C . GLN A 1 57 ? -9.648 15.484 -3.719 1 82.44 57 GLN A C 1
ATOM 430 O O . GLN A 1 57 ? -9.555 14.266 -3.855 1 82.44 57 GLN A O 1
ATOM 435 N N . ARG A 1 58 ? -8.727 16.109 -3.242 1 86.06 58 ARG A N 1
ATOM 436 C CA . ARG A 1 58 ? -7.402 15.555 -3 1 86.06 58 ARG A CA 1
ATOM 437 C C . ARG A 1 58 ? -7.355 14.82 -1.66 1 86.06 58 ARG A C 1
ATOM 439 O O . ARG A 1 58 ? -6.504 13.953 -1.45 1 86.06 58 ARG A O 1
ATOM 446 N N . VAL A 1 59 ? -8.234 15.258 -0.837 1 84.31 59 VAL A N 1
ATOM 447 C CA . VAL A 1 59 ? -8.227 14.602 0.465 1 84.31 59 VAL A CA 1
ATOM 448 C C . VAL A 1 59 ? -8.484 13.109 0.291 1 84.31 59 VAL A C 1
ATOM 450 O O . VAL A 1 59 ? -9.453 12.711 -0.357 1 84.31 59 VAL A O 1
ATOM 453 N N . ARG A 1 60 ? -7.562 12.18 0.865 1 63.84 60 ARG A N 1
ATOM 454 C CA . ARG A 1 60 ? -7.539 10.719 0.881 1 63.84 60 ARG A CA 1
ATOM 455 C C . ARG A 1 60 ? -7.391 10.156 -0.529 1 63.84 60 ARG A C 1
ATOM 457 O O . ARG A 1 60 ? -7.93 9.094 -0.839 1 63.84 60 ARG A O 1
ATOM 464 N N . GLY A 1 61 ? -6.492 10.758 -1.329 1 60.62 61 GLY A N 1
ATOM 465 C CA . GLY A 1 61 ? -5.801 10.195 -2.479 1 60.62 61 GLY A CA 1
ATOM 466 C C . GLY A 1 61 ? -6.66 10.141 -3.727 1 60.62 61 GLY A C 1
ATOM 467 O O . GLY A 1 61 ? -6.398 9.352 -4.637 1 60.62 61 GLY A O 1
ATOM 468 N N . ALA A 1 62 ? -7.883 10.82 -3.809 1 49.94 62 ALA A N 1
ATOM 469 C CA . ALA A 1 62 ? -8.711 10.578 -4.988 1 49.94 62 ALA A CA 1
ATOM 470 C C . ALA A 1 62 ? -7.965 10.961 -6.266 1 49.94 62 ALA A C 1
ATOM 472 O O . ALA A 1 62 ? -8.445 10.711 -7.371 1 49.94 62 ALA A O 1
ATOM 473 N N . LEU A 1 63 ? -6.949 11.828 -6.141 1 48.53 63 LEU A N 1
ATOM 474 C CA . LEU A 1 63 ? -6.41 12.227 -7.434 1 48.53 63 LEU A CA 1
ATOM 475 C C . LEU A 1 63 ? -5.426 11.188 -7.957 1 48.53 63 LEU A C 1
ATOM 477 O O . LEU A 1 63 ? -4.383 10.945 -7.344 1 48.53 63 LEU A O 1
ATOM 481 N N . GLY A 1 64 ? -5.832 10.07 -8.328 1 42.34 64 GLY A N 1
ATOM 482 C CA . GLY A 1 64 ? -4.922 9.211 -9.07 1 42.34 64 GLY A CA 1
ATOM 483 C C . GLY A 1 64 ? -3.889 9.977 -9.875 1 42.34 64 GLY A C 1
ATOM 484 O O . GLY A 1 64 ? -4.109 11.141 -10.227 1 42.34 64 GLY A O 1
ATOM 485 N N . ASN A 1 65 ? -2.609 9.789 -9.57 1 39.19 65 ASN A N 1
ATOM 486 C CA . ASN A 1 65 ? -1.512 10.391 -10.32 1 39.19 65 ASN A CA 1
ATOM 487 C C . ASN A 1 65 ? -1.93 10.734 -11.742 1 39.19 65 ASN A C 1
ATOM 489 O O . ASN A 1 65 ? -1.094 11.109 -12.57 1 39.19 65 ASN A O 1
ATOM 493 N N . GLN A 1 66 ? -2.48 9.805 -12.453 1 36.09 66 GLN A N 1
ATOM 494 C CA . GLN A 1 66 ? -2.443 10.031 -13.891 1 36.09 66 GLN A CA 1
ATOM 495 C C . GLN A 1 66 ? -3.113 11.344 -14.266 1 36.09 66 GLN A C 1
ATOM 497 O O . GLN A 1 66 ? -4.094 11.75 -13.641 1 36.09 66 GLN A O 1
ATOM 502 N N . GLY A 1 67 ? -2.393 12.32 -14.812 1 34.41 67 GLY A N 1
ATOM 503 C CA . GLY A 1 67 ? -2.654 13.43 -15.711 1 34.41 67 GLY A CA 1
ATOM 504 C C . GLY A 1 67 ? -4.059 13.422 -16.281 1 34.41 67 GLY A C 1
ATOM 505 O O . GLY A 1 67 ? -4.309 14.016 -17.328 1 34.41 67 GLY A O 1
ATOM 506 N N . SER A 1 68 ? -4.695 12.414 -16.266 1 34.47 68 SER A N 1
ATOM 507 C CA . SER A 1 68 ? -5.855 12.617 -17.125 1 34.47 68 SER A CA 1
ATOM 508 C C . SER A 1 68 ? -6.625 13.875 -16.734 1 34.47 68 SER A C 1
ATOM 510 O O . SER A 1 68 ? -6.98 14.055 -15.57 1 34.47 68 SER A O 1
ATOM 512 N N . THR A 1 69 ? -6.293 14.953 -17.359 1 34.09 69 THR A N 1
ATOM 513 C CA . THR A 1 69 ? -7.078 16.172 -17.531 1 34.09 69 THR A CA 1
ATOM 514 C C . THR A 1 69 ? -8.555 15.906 -17.281 1 34.09 69 THR A C 1
ATOM 516 O O . THR A 1 69 ? -9.375 16.828 -17.344 1 34.09 69 THR A O 1
ATOM 519 N N . SER A 1 70 ? -8.969 14.773 -17.734 1 37.19 70 SER A N 1
ATOM 520 C CA . SER A 1 70 ? -10.43 14.773 -17.641 1 37.19 70 SER A CA 1
ATOM 521 C C . SER A 1 70 ? -10.898 15 -16.219 1 37.19 70 SER A C 1
ATOM 523 O O . SER A 1 70 ? -10.25 14.562 -15.258 1 37.19 70 SER A O 1
ATOM 525 N N . GLY A 1 71 ? -11.562 16.047 -15.844 1 40.81 71 GLY A N 1
ATOM 526 C CA . GLY A 1 71 ? -12.195 16.625 -14.672 1 40.81 71 GLY A CA 1
ATOM 527 C C . GLY A 1 71 ? -12.344 15.641 -13.523 1 40.81 71 GLY A C 1
ATOM 528 O O . GLY A 1 71 ? -12.734 14.492 -13.734 1 40.81 71 GLY A O 1
ATOM 529 N N . ILE A 1 72 ? -11.414 15.719 -12.594 1 46.22 72 ILE A N 1
ATOM 530 C CA . ILE A 1 72 ? -11.422 15.141 -11.258 1 46.22 72 ILE A CA 1
ATOM 531 C C . ILE A 1 72 ? -12.859 15.008 -10.758 1 46.22 72 ILE A C 1
ATOM 533 O O . ILE A 1 72 ? -13.398 15.945 -10.156 1 46.22 72 ILE A O 1
ATOM 537 N N . ARG A 1 73 ? -13.672 14.531 -11.562 1 52 73 ARG A N 1
ATOM 538 C CA . ARG A 1 73 ? -15.102 14.367 -11.328 1 52 73 ARG A CA 1
ATOM 539 C C . ARG A 1 73 ? -15.359 13.383 -10.188 1 52 73 ARG A C 1
ATOM 541 O O . ARG A 1 73 ? -16.5 13.023 -9.914 1 52 73 ARG A O 1
ATOM 548 N N . GLY A 1 74 ? -14.305 13.023 -9.25 1 60.47 74 GLY A N 1
ATOM 549 C CA . GLY A 1 74 ? -14.68 11.797 -8.562 1 60.47 74 GLY A CA 1
ATOM 550 C C . GLY A 1 74 ? -15.18 12.039 -7.148 1 60.47 74 GLY A C 1
ATOM 551 O O . GLY A 1 74 ? -16.016 11.289 -6.648 1 60.47 74 GLY A O 1
ATOM 552 N N . SER A 1 75 ? -14.68 13.117 -6.402 1 72 75 SER A N 1
ATOM 553 C CA . SER A 1 75 ? -15.102 13.156 -5.008 1 72 75 SER A CA 1
ATOM 554 C C . SER A 1 75 ? -16.203 14.195 -4.789 1 72 75 SER A C 1
ATOM 556 O O . SER A 1 75 ? -16.234 15.219 -5.477 1 72 75 SER A O 1
ATOM 558 N N . ASP A 1 76 ? -17.219 13.938 -4.043 1 79.19 76 ASP A N 1
ATOM 559 C CA . ASP A 1 76 ? -18.281 14.844 -3.602 1 79.19 76 ASP A CA 1
ATOM 560 C C . ASP A 1 76 ? -17.859 15.602 -2.342 1 79.19 76 ASP A C 1
ATOM 562 O O . ASP A 1 76 ? -17.469 14.992 -1.347 1 79.19 76 ASP A O 1
ATOM 566 N N . PRO A 1 77 ? -17.906 16.938 -2.432 1 85.5 77 PRO A N 1
ATOM 567 C CA . PRO A 1 77 ? -17.516 17.703 -1.248 1 85.5 77 PRO A CA 1
ATOM 568 C C . PRO A 1 77 ? -18.312 17.328 -0.006 1 85.5 77 PRO A C 1
ATOM 570 O O . PRO A 1 77 ? -17.875 17.562 1.119 1 85.5 77 PRO A O 1
ATOM 573 N N . ARG A 1 78 ? -19.516 16.797 -0.152 1 87 78 ARG A N 1
ATOM 574 C CA . ARG A 1 78 ? -20.359 16.375 0.962 1 87 78 ARG A CA 1
ATOM 575 C C . ARG A 1 78 ? -19.672 15.32 1.812 1 87 78 ARG A C 1
ATOM 577 O O . ARG A 1 78 ? -20.016 15.117 2.977 1 87 78 ARG A O 1
ATOM 584 N N . ASP A 1 79 ? -18.609 14.648 1.232 1 83.88 79 ASP A N 1
ATOM 585 C CA . ASP A 1 79 ? -17.859 13.594 1.921 1 83.88 79 ASP A CA 1
ATOM 586 C C . ASP A 1 79 ? -17.078 14.164 3.098 1 83.88 79 ASP A C 1
ATOM 588 O O . ASP A 1 79 ? -16.688 13.422 4.004 1 83.88 79 ASP A O 1
ATOM 592 N N . LEU A 1 80 ? -16.859 15.453 3.064 1 89.44 80 LEU A N 1
ATOM 593 C CA . LEU A 1 80 ? -16.016 16.078 4.078 1 89.44 80 LEU A CA 1
ATOM 594 C C . LEU A 1 80 ? -16.828 16.438 5.316 1 89.44 80 LEU A C 1
ATOM 596 O O . LEU A 1 80 ? -16.266 16.625 6.398 1 89.44 80 LEU A O 1
ATOM 600 N N . PHE A 1 81 ? -18.094 16.594 5.098 1 86.94 81 PHE A N 1
ATOM 601 C CA . PHE A 1 81 ? -18.953 17.062 6.18 1 86.94 81 PHE A CA 1
ATOM 602 C C . PHE A 1 81 ? -19.469 15.898 7.008 1 86.94 81 PHE A C 1
ATOM 604 O O . PHE A 1 81 ? -19.594 14.773 6.504 1 86.94 81 PHE A O 1
ATOM 611 N N . TRP A 1 82 ? -19.688 16.172 8.219 1 81.44 82 TRP A N 1
ATOM 612 C CA . TRP A 1 82 ? -20.406 15.195 9.023 1 81.44 82 TRP A CA 1
ATOM 613 C C . TRP A 1 82 ? -21.797 14.938 8.461 1 81.44 82 TRP A C 1
ATOM 615 O O . TRP A 1 82 ? -22.562 15.875 8.219 1 81.44 82 TRP A O 1
ATOM 625 N N . ASP A 1 83 ? -22.078 13.688 8.266 1 77 83 ASP A N 1
ATOM 626 C CA . ASP A 1 83 ? -23.391 13.297 7.762 1 77 83 ASP A CA 1
ATOM 627 C C . ASP A 1 83 ? -23.797 14.133 6.547 1 77 83 ASP A C 1
ATOM 629 O O . ASP A 1 83 ? -24.891 14.68 6.5 1 77 83 ASP A O 1
ATOM 633 N N . GLY A 1 84 ? -22.953 14.234 5.633 1 73.25 84 GLY A N 1
ATOM 634 C CA . GLY A 1 84 ? -23.031 15.188 4.539 1 73.25 84 GLY A CA 1
ATOM 635 C C . GLY A 1 84 ? -24.188 14.922 3.588 1 73.25 84 GLY A C 1
ATOM 636 O O . GLY A 1 84 ? -24.594 15.805 2.832 1 73.25 84 GLY A O 1
ATOM 637 N N . TYR A 1 85 ? -24.719 13.844 3.65 1 73.75 85 TYR A N 1
ATOM 638 C CA . TYR A 1 85 ? -25.719 13.5 2.654 1 73.75 85 TYR A CA 1
ATOM 639 C C . TYR A 1 85 ? -27.125 13.703 3.207 1 73.75 85 TYR A C 1
ATOM 641 O O . TYR A 1 85 ? -28.109 13.578 2.477 1 73.75 85 TYR A O 1
ATOM 649 N N . ARG A 1 86 ? -27.141 14.008 4.422 1 76.88 86 ARG A N 1
ATOM 650 C CA . ARG A 1 86 ? -28.438 14.375 5 1 76.88 86 ARG A CA 1
ATOM 651 C C . ARG A 1 86 ? -28.688 15.875 4.863 1 76.88 86 ARG A C 1
ATOM 653 O O . ARG A 1 86 ? -27.75 16.656 4.664 1 76.88 86 ARG A O 1
ATOM 660 N N . ASP A 1 87 ? -29.922 16.141 4.953 1 72.44 87 ASP A N 1
ATOM 661 C CA . ASP A 1 87 ? -30.312 17.531 4.762 1 72.44 87 ASP A CA 1
ATOM 662 C C . ASP A 1 87 ? -30.109 18.344 6.043 1 72.44 87 ASP A C 1
ATOM 664 O O . ASP A 1 87 ? -30.922 18.25 6.973 1 72.44 87 ASP A O 1
ATOM 668 N N . HIS A 1 88 ? -29.016 19.031 6.219 1 74.19 88 HIS A N 1
ATOM 669 C CA . HIS A 1 88 ? -28.734 19.953 7.309 1 74.19 88 HIS A CA 1
ATOM 670 C C . HIS A 1 88 ? -27.672 20.969 6.906 1 74.19 88 HIS A C 1
ATOM 672 O O . HIS A 1 88 ? -27.094 20.875 5.816 1 74.19 88 HIS A O 1
ATOM 678 N N . GLN A 1 89 ? -27.719 21.953 7.758 1 74.88 89 GLN A N 1
ATOM 679 C CA . GLN A 1 89 ? -26.672 22.938 7.508 1 74.88 89 GLN A CA 1
ATOM 680 C C . GLN A 1 89 ? -25.281 22.328 7.688 1 74.88 89 GLN A C 1
ATOM 682 O O . GLN A 1 89 ? -25 21.688 8.703 1 74.88 89 GLN A O 1
ATOM 687 N N . ARG A 1 90 ? -24.531 22.516 6.621 1 84.19 90 ARG A N 1
ATOM 688 C CA . ARG A 1 90 ? -23.188 21.953 6.586 1 84.19 90 ARG A CA 1
ATOM 689 C C . ARG A 1 90 ? -22.125 23.016 6.82 1 84.19 90 ARG A C 1
ATOM 691 O O . ARG A 1 90 ? -22 23.953 6.035 1 84.19 90 ARG A O 1
ATOM 698 N N . LYS A 1 91 ? -21.438 22.859 7.934 1 91.69 91 LYS A N 1
ATOM 699 C CA . LYS A 1 91 ? -20.359 23.781 8.258 1 91.69 91 LYS A CA 1
ATOM 700 C C . LYS A 1 91 ? -19.156 23.047 8.844 1 91.69 91 LYS A C 1
ATOM 702 O O . LYS A 1 91 ? -19.328 22.109 9.633 1 91.69 91 LYS A O 1
ATOM 707 N N . ILE A 1 92 ? -17.969 23.406 8.359 1 95.88 92 ILE A N 1
ATOM 708 C CA . ILE A 1 92 ? -16.719 22.906 8.898 1 95.88 92 ILE A CA 1
ATOM 709 C C . ILE A 1 92 ? -15.891 24.062 9.445 1 95.88 92 ILE A C 1
ATOM 711 O O . ILE A 1 92 ? -15.75 25.094 8.789 1 95.88 92 ILE A O 1
ATOM 715 N N . ARG A 1 93 ? -15.461 23.984 10.641 1 97.81 93 ARG A N 1
ATOM 716 C CA . ARG A 1 93 ? -14.523 24.938 11.211 1 97.81 93 ARG A CA 1
ATOM 717 C C . ARG A 1 93 ? -13.203 24.266 11.578 1 97.81 93 ARG A C 1
ATOM 719 O O . ARG A 1 93 ? -13.195 23.25 12.281 1 97.81 93 ARG A O 1
ATOM 726 N N . LEU A 1 94 ? -12.148 24.75 11.055 1 98.44 94 LEU A N 1
ATOM 727 C CA . LEU A 1 94 ? -10.805 24.266 11.359 1 98.44 94 LEU A CA 1
ATOM 728 C C . LEU A 1 94 ? -9.945 25.391 11.922 1 98.44 94 LEU A C 1
ATOM 730 O O . LEU A 1 94 ? -10.016 26.531 11.453 1 98.44 94 LEU A O 1
ATOM 734 N N . ALA A 1 95 ? -9.227 25.141 12.945 1 98.75 95 ALA A N 1
ATOM 735 C CA . ALA A 1 95 ? -8.258 26.078 13.508 1 98.75 95 ALA A CA 1
ATOM 736 C C . ALA A 1 95 ? -6.93 25.391 13.797 1 98.75 95 ALA A C 1
ATOM 738 O O . ALA A 1 95 ? -6.898 24.25 14.273 1 98.75 95 ALA A O 1
ATOM 739 N N . ALA A 1 96 ? -5.855 26.047 13.438 1 98.75 96 ALA A N 1
ATOM 740 C CA . ALA A 1 96 ? -4.516 25.516 13.648 1 98.75 96 ALA A CA 1
ATOM 741 C C . ALA A 1 96 ? -3.604 26.547 14.289 1 98.75 96 ALA A C 1
ATOM 743 O O . ALA A 1 96 ? -3.48 27.672 13.789 1 98.75 96 ALA A O 1
ATOM 744 N N . GLU A 1 97 ? -3.086 26.266 15.461 1 98.62 97 GLU A N 1
ATOM 745 C CA . GLU A 1 97 ? -1.931 27 15.953 1 98.62 97 GLU A CA 1
ATOM 746 C C . GLU A 1 97 ? -0.626 26.391 15.445 1 98.62 97 GLU A C 1
ATOM 748 O O . GLU A 1 97 ? -0.463 25.172 15.453 1 98.62 97 GLU A O 1
ATOM 753 N N . MET A 1 98 ? 0.243 27.234 14.969 1 98.25 98 MET A N 1
ATOM 754 C CA . MET A 1 98 ? 1.425 26.672 14.312 1 98.25 98 MET A CA 1
ATOM 755 C C . MET A 1 98 ? 2.631 27.594 14.492 1 98.25 98 MET A C 1
ATOM 757 O O . MET A 1 98 ? 2.475 28.797 14.727 1 98.25 98 MET A O 1
ATOM 761 N N . ILE A 1 99 ? 3.779 27.031 14.531 1 98.25 99 ILE A N 1
ATOM 762 C CA . ILE A 1 99 ? 5.051 27.734 14.422 1 98.25 99 ILE A CA 1
ATOM 763 C C . ILE A 1 99 ? 5.504 27.75 12.961 1 98.25 99 ILE A C 1
ATOM 765 O O . ILE A 1 99 ? 5.695 26.688 12.352 1 98.25 99 ILE A O 1
ATOM 769 N N . VAL A 1 100 ? 5.641 28.922 12.383 1 98.06 100 VAL A N 1
ATOM 770 C CA . VAL A 1 100 ? 5.977 29.062 10.969 1 98.06 100 VAL A CA 1
ATOM 771 C C . VAL A 1 100 ? 7.445 29.438 10.82 1 98.06 100 VAL A C 1
ATOM 773 O O . VAL A 1 100 ? 8.078 29.891 11.781 1 98.06 100 VAL A O 1
ATOM 776 N N . PRO A 1 101 ? 8.039 29.172 9.688 1 96.62 101 PRO A N 1
ATOM 777 C CA . PRO A 1 101 ? 9.43 29.578 9.484 1 96.62 101 PRO A CA 1
ATOM 778 C C . PRO A 1 101 ? 9.609 31.094 9.555 1 96.62 101 PRO A C 1
ATOM 780 O O . PRO A 1 101 ? 8.75 31.844 9.094 1 96.62 101 PRO A O 1
ATOM 783 N N . ALA A 1 102 ? 10.734 31.484 10.07 1 96 102 ALA A N 1
ATOM 784 C CA . ALA A 1 102 ? 11.031 32.906 10.203 1 96 102 ALA A CA 1
ATOM 785 C C . ALA A 1 102 ? 11.352 33.531 8.844 1 96 102 ALA A C 1
ATOM 787 O O . ALA A 1 102 ? 11.039 34.688 8.594 1 96 102 ALA A O 1
ATOM 788 N N . GLU A 1 103 ? 11.992 32.812 8.047 1 95.75 103 GLU A N 1
ATOM 789 C CA . GLU A 1 103 ? 12.344 33.219 6.695 1 95.75 103 GLU A CA 1
ATOM 790 C C . GLU A 1 103 ? 11.836 32.25 5.652 1 95.75 103 GLU A C 1
ATOM 792 O O . GLU A 1 103 ? 11.984 31.031 5.805 1 95.75 103 GLU A O 1
ATOM 797 N N . VAL A 1 104 ? 11.148 32.812 4.629 1 96.31 104 VAL A N 1
ATOM 798 C CA . VAL A 1 104 ? 10.625 32 3.545 1 96.31 104 VAL A CA 1
ATOM 799 C C . VAL A 1 104 ? 10.953 32.656 2.201 1 96.31 104 VAL A C 1
ATOM 801 O O . VAL A 1 104 ? 11.469 33.75 2.152 1 96.31 104 VAL A O 1
ATOM 804 N N . GLU A 1 105 ? 10.734 31.859 1.18 1 95.56 105 GLU A N 1
ATOM 805 C CA . GLU A 1 105 ? 10.906 32.344 -0.184 1 95.56 105 GLU A CA 1
ATOM 806 C C . GLU A 1 105 ? 9.57 32.406 -0.925 1 95.56 105 GLU A C 1
ATOM 808 O O . GLU A 1 105 ? 8.758 31.484 -0.81 1 95.56 105 GLU A O 1
ATOM 813 N N . ASP A 1 106 ? 9.367 33.469 -1.643 1 94.38 106 ASP A N 1
ATOM 814 C CA . ASP A 1 106 ? 8.133 33.531 -2.412 1 94.38 106 ASP A CA 1
ATOM 815 C C . ASP A 1 106 ? 8.258 32.781 -3.73 1 94.38 106 ASP A C 1
ATOM 817 O O . ASP A 1 106 ? 9.25 32.094 -3.957 1 94.38 106 ASP A O 1
ATOM 821 N N . ASP A 1 107 ? 7.203 32.781 -4.578 1 92.44 107 ASP A N 1
ATOM 822 C CA . ASP A 1 107 ? 7.148 31.969 -5.781 1 92.44 107 ASP A CA 1
ATOM 823 C C . ASP A 1 107 ? 8.141 32.469 -6.828 1 92.44 107 ASP A C 1
ATOM 825 O O . ASP A 1 107 ? 8.438 31.75 -7.793 1 92.44 107 ASP A O 1
ATOM 829 N N . LEU A 1 108 ? 8.719 33.594 -6.609 1 92.25 108 LEU A N 1
ATOM 830 C CA . LEU A 1 108 ? 9.68 34.188 -7.551 1 92.25 108 LEU A CA 1
ATOM 831 C C . LEU A 1 108 ? 11.102 34.062 -7.012 1 92.25 108 LEU A C 1
ATOM 833 O O . LEU A 1 108 ? 12.047 34.562 -7.641 1 92.25 108 LEU A O 1
ATOM 837 N N . GLY A 1 109 ? 11.203 33.5 -5.84 1 91.69 109 GLY A N 1
ATOM 838 C CA . GLY A 1 109 ? 12.523 33.25 -5.281 1 91.69 109 GLY A CA 1
ATOM 839 C C . GLY A 1 109 ? 12.984 34.344 -4.348 1 91.69 109 GLY A C 1
ATOM 840 O O . GLY A 1 109 ? 14.109 34.312 -3.846 1 91.69 109 GLY A O 1
ATOM 841 N N . ALA A 1 110 ? 12.172 35.281 -4.125 1 94.69 110 ALA A N 1
ATOM 842 C CA . ALA A 1 110 ? 12.531 36.406 -3.238 1 94.69 110 ALA A CA 1
ATOM 843 C C . ALA A 1 110 ? 12.32 36 -1.774 1 94.69 110 ALA A C 1
ATOM 845 O O . ALA A 1 110 ? 11.328 35.375 -1.432 1 94.69 110 ALA A O 1
ATOM 846 N N . SER A 1 111 ? 13.195 36.469 -1.002 1 95.94 111 SER A N 1
ATOM 847 C CA . SER A 1 111 ? 13.125 36.188 0.424 1 95.94 111 SER A CA 1
ATOM 848 C C . SER A 1 111 ? 12.086 37.062 1.123 1 95.94 111 SER A C 1
ATOM 850 O O . SER A 1 111 ? 11.836 38.188 0.703 1 95.94 111 SER A O 1
ATOM 852 N N . ALA A 1 112 ? 11.461 36.5 2.139 1 94.94 112 ALA A N 1
ATOM 853 C CA . ALA A 1 112 ? 10.492 37.188 2.984 1 94.94 112 ALA A CA 1
ATOM 854 C C . ALA A 1 112 ? 10.68 36.812 4.453 1 94.94 112 ALA A C 1
ATOM 856 O O . ALA A 1 112 ? 10.852 35.625 4.781 1 94.94 112 ALA A O 1
ATOM 857 N N . LYS A 1 113 ? 10.68 37.844 5.266 1 95.62 113 LYS A N 1
ATOM 858 C CA . LYS A 1 113 ? 10.844 37.594 6.699 1 95.62 113 LYS A CA 1
ATOM 859 C C . LYS A 1 113 ? 9.547 37.844 7.453 1 95.62 113 LYS A C 1
ATOM 861 O O . LYS A 1 113 ? 9 38.969 7.414 1 95.62 113 LYS A O 1
ATOM 866 N N . ALA A 1 114 ? 9.094 36.875 8.133 1 95.88 114 ALA A N 1
ATOM 867 C CA . ALA A 1 114 ? 7.859 37 8.898 1 95.88 114 ALA A CA 1
ATOM 868 C C . ALA A 1 114 ? 8.055 37.938 10.102 1 95.88 114 ALA A C 1
ATOM 870 O O . ALA A 1 114 ? 9.125 37.938 10.703 1 95.88 114 ALA A O 1
ATOM 871 N N . THR A 1 115 ? 7.047 38.625 10.477 1 94.62 115 THR A N 1
ATOM 872 C CA . THR A 1 115 ? 7.105 39.5 11.633 1 94.62 115 THR A CA 1
ATOM 873 C C . THR A 1 115 ? 7.078 38.719 12.93 1 94.62 115 THR A C 1
ATOM 875 O O . THR A 1 115 ? 7.625 39.156 13.945 1 94.62 115 THR A O 1
ATOM 878 N N . THR A 1 116 ? 6.418 37.594 12.922 1 95.31 116 THR A N 1
ATOM 879 C CA . THR A 1 116 ? 6.379 36.656 14.039 1 95.31 116 THR A CA 1
ATOM 880 C C . THR A 1 116 ? 6.219 35.25 13.531 1 95.31 116 THR A C 1
ATOM 882 O O . THR A 1 116 ? 5.754 35.031 12.414 1 95.31 116 THR A O 1
ATOM 885 N N . THR A 1 117 ? 6.59 34.312 14.375 1 97.44 117 THR A N 1
ATOM 886 C CA . THR A 1 117 ? 6.598 32.938 13.891 1 97.44 117 THR A CA 1
ATOM 887 C C . THR A 1 117 ? 5.488 32.125 14.547 1 97.44 117 THR A C 1
ATOM 889 O O . THR A 1 117 ? 5.25 30.984 14.172 1 97.44 117 THR A O 1
ATOM 892 N N . PHE A 1 118 ? 4.812 32.594 15.539 1 97.5 118 PHE A N 1
ATOM 893 C CA . PHE A 1 118 ? 3.752 31.859 16.234 1 97.5 118 PHE A CA 1
ATOM 894 C C . PHE A 1 118 ? 2.383 32.406 15.859 1 97.5 118 PHE A C 1
ATOM 896 O O . PHE A 1 118 ? 2.051 33.562 16.203 1 97.5 118 PHE A O 1
ATOM 903 N N . LEU A 1 119 ? 1.59 31.594 15.156 1 97.88 119 LEU A N 1
ATOM 904 C CA . LEU A 1 119 ? 0.365 32.094 14.539 1 97.88 119 LEU A CA 1
ATOM 905 C C . LEU A 1 119 ? -0.805 31.156 14.82 1 97.88 119 LEU A C 1
ATOM 907 O O . LEU A 1 119 ? -0.604 29.984 15.133 1 97.88 119 LEU A O 1
ATOM 911 N N . ARG A 1 120 ? -1.978 31.641 14.742 1 97.88 120 ARG A N 1
ATOM 912 C CA . ARG A 1 120 ? -3.229 30.891 14.734 1 97.88 120 ARG A CA 1
ATOM 913 C C . ARG A 1 120 ? -4.023 31.156 13.461 1 97.88 120 ARG A C 1
ATOM 915 O O . ARG A 1 120 ? -4.32 32.312 13.141 1 97.88 120 ARG A O 1
ATOM 922 N N . TYR A 1 121 ? -4.277 30.172 12.688 1 98.69 121 TYR A N 1
ATOM 923 C CA . TYR A 1 121 ? -5.074 30.234 11.469 1 98.69 121 TYR A CA 1
ATOM 924 C C . TYR A 1 121 ? -6.445 29.609 11.68 1 98.69 121 TYR A C 1
ATOM 926 O O . TYR A 1 121 ? -6.562 28.547 12.312 1 98.69 121 TYR A O 1
ATOM 934 N N . GLU A 1 122 ? -7.484 30.219 11.234 1 98.5 122 GLU A N 1
ATOM 935 C CA . GLU A 1 122 ? -8.852 29.719 11.328 1 98.5 122 GLU A CA 1
ATOM 936 C C . GLU A 1 122 ? -9.578 29.844 10 1 98.5 122 GLU A C 1
ATOM 938 O O . GLU A 1 122 ? -9.414 30.828 9.289 1 98.5 122 GLU A O 1
ATOM 943 N N . VAL A 1 123 ? -10.32 28.828 9.648 1 97.94 123 VAL A N 1
ATOM 944 C CA . VAL A 1 123 ? -11.109 28.859 8.414 1 97.94 123 VAL A CA 1
ATOM 945 C C . VAL A 1 123 ? -12.453 28.156 8.648 1 97.94 123 VAL A C 1
ATOM 947 O O . VAL A 1 123 ? -12.523 27.141 9.344 1 97.94 123 VAL A O 1
ATOM 950 N N . THR A 1 124 ? -13.508 28.75 8.211 1 96.5 124 THR A N 1
ATOM 951 C CA . THR A 1 124 ? -14.844 28.172 8.234 1 96.5 124 THR A CA 1
ATOM 952 C C . THR A 1 124 ? -15.383 28 6.812 1 96.5 124 THR A C 1
ATOM 954 O O . THR A 1 124 ? -15.375 28.953 6.023 1 96.5 124 THR A O 1
ATOM 957 N N . LEU A 1 125 ? -15.805 26.812 6.5 1 95.12 125 LEU A N 1
ATOM 958 C CA . LEU A 1 125 ? -16.312 26.484 5.168 1 95.12 125 LEU A CA 1
ATOM 959 C C . LEU A 1 125 ? -17.766 26.047 5.223 1 95.12 125 LEU A C 1
ATOM 961 O O . LEU A 1 125 ? -18.188 25.422 6.199 1 95.12 125 LEU A O 1
ATOM 965 N N . GLY A 1 126 ? -18.438 26.406 4.223 1 92.06 126 GLY A N 1
ATOM 966 C CA . GLY A 1 126 ? -19.812 25.953 4.039 1 92.06 126 GLY A CA 1
ATOM 967 C C . GLY A 1 126 ? -20.016 25.172 2.758 1 92.06 126 GLY A C 1
ATOM 968 O O . GLY A 1 126 ? -19.062 24.828 2.078 1 92.06 126 GLY A O 1
ATOM 969 N N . TYR A 1 127 ? -21.234 24.766 2.578 1 89.75 127 TYR A N 1
ATOM 970 C CA . TYR A 1 127 ? -21.625 24.016 1.387 1 89.75 127 TYR A CA 1
ATOM 971 C C . TYR A 1 127 ? -22.734 24.734 0.639 1 89.75 127 TYR A C 1
ATOM 973 O O . TYR A 1 127 ? -23.75 25.125 1.24 1 89.75 127 TYR A O 1
ATOM 981 N N . SER A 1 128 ? -22.531 24.922 -0.652 1 85.69 128 SER A N 1
ATOM 982 C CA . SER A 1 128 ? -23.578 25.438 -1.527 1 85.69 128 SER A CA 1
ATOM 983 C C . SER A 1 128 ? -24.125 24.344 -2.432 1 85.69 128 SER A C 1
ATOM 985 O O . SER A 1 128 ? -23.391 23.766 -3.246 1 85.69 128 SER A O 1
ATOM 987 N N . PRO A 1 129 ? -25.344 24.016 -2.271 1 83.75 129 PRO A N 1
ATOM 988 C CA . PRO A 1 129 ? -25.953 22.969 -3.105 1 83.75 129 PRO A CA 1
ATOM 989 C C . PRO A 1 129 ? -25.953 23.328 -4.59 1 83.75 129 PRO A C 1
ATOM 991 O O . PRO A 1 129 ? -25.781 24.5 -4.949 1 83.75 129 PRO A O 1
ATOM 994 N N . PRO A 1 130 ? -26.109 22.297 -5.391 1 79.12 130 PRO A N 1
ATOM 995 C CA . PRO A 1 130 ? -26.094 22.547 -6.836 1 79.12 130 PRO A CA 1
ATOM 996 C C . PRO A 1 130 ? -27.281 23.391 -7.297 1 79.12 130 PRO A C 1
ATOM 998 O O . PRO A 1 130 ? -28.391 23.234 -6.773 1 79.12 130 PRO A O 1
ATOM 1001 N N . GLU A 1 131 ? -27.125 24.578 -8.062 1 68 131 GLU A N 1
ATOM 1002 C CA . GLU A 1 131 ? -28.172 25.469 -8.562 1 68 131 GLU A CA 1
ATOM 1003 C C . GLU A 1 131 ? -28.891 24.859 -9.758 1 68 131 GLU A C 1
ATOM 1005 O O . GLU A 1 131 ? -29.953 25.344 -10.164 1 68 131 GLU A O 1
ATOM 1010 N N . GLY A 1 132 ? -28.516 23.797 -10.297 1 63.16 132 GLY A N 1
ATOM 1011 C CA . GLY A 1 132 ? -29.188 23.188 -11.438 1 63.16 132 GLY A CA 1
ATOM 1012 C C . GLY A 1 132 ? -28.828 21.734 -11.633 1 63.16 132 GLY A C 1
ATOM 1013 O O . GLY A 1 132 ? -28.047 21.172 -10.867 1 63.16 132 GLY A O 1
ATOM 1014 N N . GLU A 1 133 ? -29.641 21.297 -12.742 1 59.62 133 GLU A N 1
ATOM 1015 C CA . GLU A 1 133 ? -29.469 19.906 -13.117 1 59.62 133 GLU A CA 1
ATOM 1016 C C . GLU A 1 133 ? -28.062 19.641 -13.648 1 59.62 133 GLU A C 1
ATOM 1018 O O . GLU A 1 133 ? -27.562 20.406 -14.484 1 59.62 133 GLU A O 1
ATOM 1023 N N . GLY A 1 134 ? -27.219 19 -12.984 1 58.12 134 GLY A N 1
ATOM 1024 C CA . GLY A 1 134 ? -25.922 18.625 -13.531 1 58.12 134 GLY A CA 1
ATOM 1025 C C . GLY A 1 134 ? -24.75 19.172 -12.742 1 58.12 134 GLY A C 1
ATOM 1026 O O . GLY A 1 134 ? -23.594 18.969 -13.109 1 58.12 134 GLY A O 1
ATOM 1027 N N . SER A 1 135 ? -25.125 20.141 -11.859 1 64.69 135 SER A N 1
ATOM 1028 C CA . SER A 1 135 ? -24 20.703 -11.148 1 64.69 135 SER A CA 1
ATOM 1029 C C . SER A 1 135 ? -23.766 20 -9.82 1 64.69 135 SER A C 1
ATOM 1031 O O . SER A 1 135 ? -24.656 19.344 -9.297 1 64.69 135 SER A O 1
ATOM 1033 N N . THR A 1 136 ? -22.484 19.938 -9.539 1 72.56 136 THR A N 1
ATOM 1034 C CA . THR A 1 136 ? -22.125 19.406 -8.234 1 72.56 136 THR A CA 1
ATOM 1035 C C . THR A 1 136 ? -22.031 20.516 -7.195 1 72.56 136 THR A C 1
ATOM 1037 O O . THR A 1 136 ? -21.797 21.688 -7.539 1 72.56 136 THR A O 1
ATOM 1040 N N . GLY A 1 137 ? -22.547 20.281 -5.992 1 79.56 137 GLY A N 1
ATOM 1041 C CA . GLY A 1 137 ? -22.359 21.234 -4.902 1 79.56 137 GLY A CA 1
ATOM 1042 C C . GLY A 1 137 ? -20.906 21.625 -4.703 1 79.56 137 GLY A C 1
ATOM 1043 O O . GLY A 1 137 ? -20 20.984 -5.25 1 79.56 137 GLY A O 1
ATOM 1044 N N . ARG A 1 138 ? -20.766 22.844 -4.152 1 84.5 138 ARG A N 1
ATOM 1045 C CA . ARG A 1 138 ? -19.406 23.312 -3.977 1 84.5 138 ARG A CA 1
ATOM 1046 C C . ARG A 1 138 ? -19.172 23.828 -2.557 1 84.5 138 ARG A C 1
ATOM 1048 O O . ARG A 1 138 ? -20.125 24.172 -1.859 1 84.5 138 ARG A O 1
ATOM 1055 N N . LEU A 1 139 ? -17.969 23.844 -2.158 1 90 139 LEU A N 1
ATOM 1056 C CA . LEU A 1 139 ? -17.578 24.453 -0.891 1 90 139 LEU A CA 1
ATOM 1057 C C . LEU A 1 139 ? -17.547 25.969 -1.006 1 90 139 LEU A C 1
ATOM 1059 O O . LEU A 1 139 ? -17.234 26.516 -2.07 1 90 139 LEU A O 1
ATOM 1063 N N . THR A 1 140 ? -17.906 26.625 0.046 1 91.12 140 THR A N 1
ATOM 1064 C CA . THR A 1 140 ? -17.844 28.078 0.114 1 91.12 140 THR A CA 1
ATOM 1065 C C . THR A 1 140 ? -17.031 28.531 1.322 1 91.12 140 THR A C 1
ATOM 1067 O O . THR A 1 140 ? -17.078 27.906 2.381 1 91.12 140 THR A O 1
ATOM 1070 N N . LEU A 1 141 ? -16.266 29.594 1.113 1 93.94 141 LEU A N 1
ATOM 1071 C CA . LEU A 1 141 ? -15.5 30.188 2.207 1 93.94 141 LEU A CA 1
ATOM 1072 C C . LEU A 1 141 ? -16.359 31.141 3.014 1 93.94 141 LEU A C 1
ATOM 1074 O O . LEU A 1 141 ? -16.828 32.156 2.486 1 93.94 141 LEU A O 1
ATOM 1078 N N . LEU A 1 142 ? -16.547 30.812 4.27 1 92.94 142 LEU A N 1
ATOM 1079 C CA . LEU A 1 142 ? -17.406 31.641 5.109 1 92.94 142 LEU A CA 1
ATOM 1080 C C . LEU A 1 142 ? -16.562 32.594 5.965 1 92.94 142 LEU A C 1
ATOM 1082 O O . LEU A 1 142 ? -16.969 33.75 6.184 1 92.94 142 LEU A O 1
ATOM 1086 N N . GLU A 1 143 ? -15.523 32.094 6.527 1 95.31 143 GLU A N 1
ATOM 1087 C CA . GLU A 1 143 ? -14.625 32.875 7.371 1 95.31 143 GLU A CA 1
ATOM 1088 C C . GLU A 1 143 ? -13.18 32.406 7.207 1 95.31 143 GLU A C 1
ATOM 1090 O O . GLU A 1 143 ? -12.922 31.234 6.945 1 95.31 143 GLU A O 1
ATOM 1095 N N . GLU A 1 144 ? -12.297 33.344 7.336 1 96.81 144 GLU A N 1
ATOM 1096 C CA . GLU A 1 144 ? -10.859 33.094 7.359 1 96.81 144 GLU A CA 1
ATOM 1097 C C . GLU A 1 144 ? -10.133 34.094 8.242 1 96.81 144 GLU A C 1
ATOM 1099 O O . GLU A 1 144 ? -10.469 35.281 8.242 1 96.81 144 GLU A O 1
ATOM 1104 N N . GLY A 1 145 ? -9.281 33.594 9.062 1 97.44 145 GLY A N 1
ATOM 1105 C CA . GLY A 1 145 ? -8.523 34.469 9.945 1 97.44 145 GLY A CA 1
ATOM 1106 C C . GLY A 1 145 ? -7.117 33.969 10.219 1 97.44 145 GLY A C 1
ATOM 1107 O O . GLY A 1 145 ? -6.867 32.781 10.219 1 97.44 145 GLY A O 1
ATOM 1108 N N . LEU A 1 146 ? -6.219 34.875 10.344 1 97.94 146 LEU A N 1
ATOM 1109 C CA . LEU A 1 146 ? -4.836 34.594 10.742 1 97.94 146 LEU A CA 1
ATOM 1110 C C . LEU A 1 146 ? -4.359 35.656 11.75 1 97.94 146 LEU A C 1
ATOM 1112 O O . LEU A 1 146 ? -4.387 36.844 11.469 1 97.94 146 LEU A O 1
ATOM 1116 N N . ARG A 1 147 ? -3.949 35.219 12.906 1 96.75 147 ARG A N 1
ATOM 1117 C CA . ARG A 1 147 ? -3.514 36.125 13.961 1 96.75 147 ARG A CA 1
ATOM 1118 C C . ARG A 1 147 ? -2.232 35.625 14.617 1 96.75 147 ARG A C 1
ATOM 1120 O O . ARG A 1 147 ? -1.889 34.438 14.5 1 96.75 147 ARG A O 1
ATOM 1127 N N . HIS A 1 148 ? -1.537 36.562 15.227 1 95.75 148 HIS A N 1
ATOM 1128 C CA . HIS A 1 148 ? -0.336 36.188 15.969 1 95.75 148 HIS A CA 1
ATOM 1129 C C . HIS A 1 148 ? -0.684 35.688 17.375 1 95.75 148 HIS A C 1
ATOM 1131 O O . HIS A 1 148 ? -1.748 36.031 17.906 1 95.75 148 HIS A O 1
ATOM 1137 N N . ILE A 1 149 ? 0.09 34.844 17.859 1 95.25 149 ILE A N 1
ATOM 1138 C CA . ILE A 1 149 ? 0.083 34.469 19.266 1 95.25 149 ILE A CA 1
ATOM 1139 C C . ILE A 1 149 ? 1.241 35.156 19.984 1 95.25 149 ILE A C 1
ATOM 1141 O O . ILE A 1 149 ? 2.393 35.062 19.547 1 95.25 149 ILE A O 1
ATOM 1145 N N . ASN A 1 150 ? 0.885 35.781 21.047 1 91.88 150 ASN A N 1
ATOM 1146 C CA . ASN A 1 150 ? 1.901 36.531 21.766 1 91.88 150 ASN A CA 1
ATOM 1147 C C . ASN A 1 150 ? 2.965 35.625 22.375 1 91.88 150 ASN A C 1
ATOM 1149 O O . ASN A 1 150 ? 2.641 34.594 22.953 1 91.88 150 ASN A O 1
ATOM 1153 N N . ARG A 1 151 ? 4.195 36.094 22.297 1 88.88 151 ARG A N 1
ATOM 1154 C CA . ARG A 1 151 ? 5.316 35.312 22.828 1 88.88 151 ARG A CA 1
ATOM 1155 C C . ARG A 1 151 ? 5.172 35.094 24.328 1 88.88 151 ARG A C 1
ATOM 1157 O O . ARG A 1 151 ? 5.594 34.062 24.859 1 88.88 151 ARG A O 1
ATOM 1164 N N . GLY A 1 152 ? 4.66 36.094 24.953 1 87.19 152 GLY A N 1
ATOM 1165 C CA . GLY A 1 152 ? 4.449 36 26.391 1 87.19 152 GLY A CA 1
ATOM 1166 C C . GLY A 1 152 ? 3.477 34.875 26.766 1 87.19 152 GLY A C 1
ATOM 1167 O O . GLY A 1 152 ? 3.521 34.375 27.875 1 87.19 152 GLY A O 1
ATOM 1168 N N . GLU A 1 153 ? 2.641 34.5 25.812 1 90.56 153 GLU A N 1
ATOM 1169 C CA . GLU A 1 153 ? 1.65 33.469 26.047 1 90.56 153 GLU A CA 1
ATOM 1170 C C . GLU A 1 153 ? 2.127 32.125 25.516 1 90.56 153 GLU A C 1
ATOM 1172 O O . GLU A 1 153 ? 1.37 31.141 25.5 1 90.56 153 GLU A O 1
ATOM 1177 N N . ALA A 1 154 ? 3.332 32.094 25.094 1 89.56 154 ALA A N 1
ATOM 1178 C CA . ALA A 1 154 ? 3.854 30.906 24.406 1 89.56 154 ALA A CA 1
ATOM 1179 C C . ALA A 1 154 ? 3.795 29.688 25.312 1 89.56 154 ALA A C 1
ATOM 1181 O O . ALA A 1 154 ? 3.457 28.594 24.859 1 89.56 154 ALA A O 1
ATOM 1182 N N . ALA A 1 155 ? 4.109 29.812 26.547 1 88.88 155 ALA A N 1
ATOM 1183 C CA . ALA A 1 155 ? 4.164 28.688 27.484 1 88.88 155 ALA A CA 1
ATOM 1184 C C . ALA A 1 155 ? 2.789 28.047 27.656 1 88.88 155 ALA A C 1
ATOM 1186 O O . ALA A 1 155 ? 2.684 26.844 27.891 1 88.88 155 ALA A O 1
ATOM 1187 N N . GLN A 1 156 ? 1.779 28.812 27.5 1 90.69 156 GLN A N 1
ATOM 1188 C CA . GLN A 1 156 ? 0.417 28.312 27.641 1 90.69 156 GLN A CA 1
ATOM 1189 C C . GLN A 1 156 ? -0.023 27.562 26.391 1 90.69 156 GLN A C 1
ATOM 1191 O O . GLN A 1 156 ? -0.895 26.703 26.453 1 90.69 156 GLN A O 1
ATOM 1196 N N . HIS A 1 157 ? 0.596 27.938 25.297 1 93.19 157 HIS A N 1
ATOM 1197 C CA . HIS A 1 157 ? 0.194 27.344 24.031 1 93.19 157 HIS A CA 1
ATOM 1198 C C . HIS A 1 157 ? 1.096 26.172 23.656 1 93.19 157 HIS A C 1
ATOM 1200 O O . HIS A 1 157 ? 0.655 25.234 22.984 1 93.19 157 HIS A O 1
ATOM 1206 N N . LEU A 1 158 ? 2.326 26.266 23.984 1 94.19 158 LEU A N 1
ATOM 1207 C CA . LEU A 1 158 ? 3.285 25.172 23.781 1 94.19 158 LEU A CA 1
ATOM 1208 C C . LEU A 1 158 ? 3.441 24.344 25.047 1 94.19 158 LEU A C 1
ATOM 1210 O O . LEU A 1 158 ? 4.367 24.562 25.828 1 94.19 158 LEU A O 1
ATOM 1214 N N . ARG A 1 159 ? 2.709 23.312 25.141 1 92.31 159 ARG A N 1
ATOM 1215 C CA . ARG A 1 159 ? 2.547 22.656 26.438 1 92.31 159 ARG A CA 1
ATOM 1216 C C . ARG A 1 159 ? 3.463 21.453 26.562 1 92.31 159 ARG A C 1
ATOM 1218 O O . ARG A 1 159 ? 3.658 20.922 27.672 1 92.31 159 ARG A O 1
ATOM 1225 N N . PHE A 1 160 ? 4.035 20.969 25.484 1 95.44 160 PHE A N 1
ATOM 1226 C CA . PHE A 1 160 ? 4.918 19.812 25.578 1 95.44 160 PHE A CA 1
ATOM 1227 C C . PHE A 1 160 ? 6.234 20.188 26.25 1 95.44 160 PHE A C 1
ATOM 1229 O O . PHE A 1 160 ? 6.613 21.359 26.266 1 95.44 160 PHE A O 1
ATOM 1236 N N . LYS A 1 161 ? 6.855 19.203 26.844 1 94.81 161 LYS A N 1
ATOM 1237 C CA . LYS A 1 161 ? 8.133 19.438 27.5 1 94.81 161 LYS A CA 1
ATOM 1238 C C . LYS A 1 161 ? 9.203 19.875 26.516 1 94.81 161 LYS A C 1
ATOM 1240 O O . LYS A 1 161 ? 9.406 19.219 25.484 1 94.81 161 LYS A O 1
ATOM 1245 N N . HIS A 1 162 ? 9.797 21 26.766 1 96.5 162 HIS A N 1
ATOM 1246 C CA . HIS A 1 162 ? 10.852 21.531 25.906 1 96.5 162 HIS A CA 1
ATOM 1247 C C . HIS A 1 162 ? 11.773 22.469 26.672 1 96.5 162 HIS A C 1
ATOM 1249 O O . HIS A 1 162 ? 11.438 22.891 27.781 1 96.5 162 HIS A O 1
ATOM 1255 N N . ASN A 1 163 ? 12.922 22.734 26.125 1 96.62 163 ASN A N 1
ATOM 1256 C CA . ASN A 1 163 ? 13.844 23.703 26.703 1 96.62 163 ASN A CA 1
ATOM 1257 C C . ASN A 1 163 ? 13.523 25.125 26.25 1 96.62 163 ASN A C 1
ATOM 1259 O O . ASN A 1 163 ? 13.547 25.406 25.047 1 96.62 163 ASN A O 1
ATOM 1263 N N . ALA A 1 164 ? 13.281 26 27.141 1 94.69 164 ALA A N 1
ATOM 1264 C CA . ALA A 1 164 ? 12.875 27.375 26.797 1 94.69 164 ALA A CA 1
ATOM 1265 C C . ALA A 1 164 ? 14 28.125 26.094 1 94.69 164 ALA A C 1
ATOM 1267 O O . ALA A 1 164 ? 13.781 28.766 25.078 1 94.69 164 ALA A O 1
ATOM 1268 N N . ARG A 1 165 ? 15.172 28.031 26.562 1 93.94 165 ARG A N 1
ATOM 1269 C CA . ARG A 1 165 ? 16.297 28.797 26.047 1 93.94 165 ARG A CA 1
ATOM 1270 C C . ARG A 1 165 ? 16.75 28.25 24.688 1 93.94 165 ARG A C 1
ATOM 1272 O O . ARG A 1 165 ? 16.859 29.016 23.719 1 93.94 165 ARG A O 1
ATOM 1279 N N . SER A 1 166 ? 16.922 26.969 24.609 1 94.81 166 SER A N 1
ATOM 1280 C CA . SER A 1 166 ? 17.531 26.391 23.422 1 94.81 166 SER A CA 1
ATOM 1281 C C . SER A 1 166 ? 16.484 26.125 22.344 1 94.81 166 SER A C 1
ATOM 1283 O O . SER A 1 166 ? 16.797 26.188 21.141 1 94.81 166 SER A O 1
ATOM 1285 N N . PHE A 1 167 ? 15.305 25.844 22.734 1 96.12 167 PHE A N 1
ATOM 1286 C CA . PHE A 1 167 ? 14.312 25.453 21.734 1 96.12 167 PHE A CA 1
ATOM 1287 C C . PHE A 1 167 ? 13.273 26.547 21.531 1 96.12 167 PHE A C 1
ATOM 1289 O O . PHE A 1 167 ? 13.242 27.203 20.484 1 96.12 167 PHE A O 1
ATOM 1296 N N . ARG A 1 168 ? 12.461 26.906 22.516 1 95.56 168 ARG A N 1
ATOM 1297 C CA . ARG A 1 168 ? 11.328 27.828 22.391 1 95.56 168 ARG A CA 1
ATOM 1298 C C . ARG A 1 168 ? 11.781 29.188 21.875 1 95.56 168 ARG A C 1
ATOM 1300 O O . ARG A 1 168 ? 11.188 29.719 20.938 1 95.56 168 ARG A O 1
ATOM 1307 N N . ASN A 1 169 ? 12.859 29.75 22.422 1 94.19 169 ASN A N 1
ATOM 1308 C CA . ASN A 1 169 ? 13.328 31.078 22.047 1 94.19 169 ASN A CA 1
ATOM 1309 C C . ASN A 1 169 ? 13.93 31.094 20.641 1 94.19 169 ASN A C 1
ATOM 1311 O O . ASN A 1 169 ? 14 32.125 20 1 94.19 169 ASN A O 1
ATOM 1315 N N . SER A 1 170 ? 14.375 29.922 20.281 1 94.88 170 SER A N 1
ATOM 1316 C CA . SER A 1 170 ? 14.977 29.828 18.953 1 94.88 170 SER A CA 1
ATOM 1317 C C . SER A 1 170 ? 13.906 29.75 17.859 1 94.88 170 SER A C 1
ATOM 1319 O O . SER A 1 170 ? 14.125 30.188 16.734 1 94.88 170 SER A O 1
ATOM 1321 N N . VAL A 1 171 ? 12.766 29.172 18.172 1 95.06 171 VAL A N 1
ATOM 1322 C CA . VAL A 1 171 ? 11.781 28.938 17.125 1 95.06 171 VAL A CA 1
ATOM 1323 C C . VAL A 1 171 ? 10.68 30 17.203 1 95.06 171 VAL A C 1
ATOM 1325 O O . VAL A 1 171 ? 10.016 30.281 16.203 1 95.06 171 VAL A O 1
ATOM 1328 N N . LEU A 1 172 ? 10.406 30.547 18.359 1 95.62 172 LEU A N 1
ATOM 1329 C CA . LEU A 1 172 ? 9.438 31.625 18.531 1 95.62 172 LEU A CA 1
ATOM 1330 C C . LEU A 1 172 ? 10.133 33 18.5 1 95.62 172 LEU A C 1
ATOM 1332 O O . LEU A 1 172 ? 10.68 33.438 19.516 1 95.62 172 LEU A O 1
ATOM 1336 N N . VAL A 1 173 ? 10.008 33.656 17.359 1 93.06 173 VAL A N 1
ATOM 1337 C CA . VAL A 1 173 ? 10.695 34.906 17.172 1 93.06 173 VAL A CA 1
ATOM 1338 C C . VAL A 1 173 ? 9.727 35.969 16.625 1 93.06 173 VAL A C 1
ATOM 1340 O O . VAL A 1 173 ? 8.711 35.594 16.016 1 93.06 173 VAL A O 1
ATOM 1343 N N . GLY A 1 174 ? 10.039 37.188 16.891 1 86.88 174 GLY A N 1
ATOM 1344 C CA . GLY A 1 174 ? 9.266 38.281 16.359 1 86.88 174 GLY A CA 1
ATOM 1345 C C . GLY A 1 174 ? 8.109 38.688 17.266 1 86.88 174 GLY A C 1
ATOM 1346 O O . GLY A 1 174 ? 7.859 38.062 18.281 1 86.88 174 GLY A O 1
ATOM 1347 N N . GLN A 1 175 ? 7.605 39.781 16.938 1 82.44 175 GLN A N 1
ATOM 1348 C CA . GLN A 1 175 ? 6.484 40.312 17.703 1 82.44 175 GLN A CA 1
ATOM 1349 C C . GLN A 1 175 ? 5.602 41.219 16.828 1 82.44 175 GLN A C 1
ATOM 1351 O O . GLN A 1 175 ? 6.09 41.875 15.922 1 82.44 175 GLN A O 1
ATOM 1356 N N . ARG A 1 176 ? 4.391 40.906 17.016 1 81.38 176 ARG A N 1
ATOM 1357 C CA . ARG A 1 176 ? 3.42 41.781 16.375 1 81.38 176 ARG A CA 1
ATOM 1358 C C . ARG A 1 176 ? 2.611 42.562 17.406 1 81.38 176 ARG A C 1
ATOM 1360 O O . ARG A 1 176 ? 2.148 42 18.391 1 81.38 176 ARG A O 1
ATOM 1367 N N . ARG A 1 177 ? 2.527 43.875 17.281 1 75.44 177 ARG A N 1
ATOM 1368 C CA . ARG A 1 177 ? 1.704 44.719 18.156 1 75.44 177 ARG A CA 1
ATOM 1369 C C . ARG A 1 177 ? 0.337 44.969 17.531 1 75.44 177 ARG A C 1
ATOM 1371 O O . ARG A 1 177 ? -0.629 45.25 18.25 1 75.44 177 ARG A O 1
ATOM 1378 N N . GLY A 1 178 ? 0.186 44.688 16.328 1 73.19 178 GLY A N 1
ATOM 1379 C CA . GLY A 1 178 ? -1.041 45.062 15.633 1 73.19 178 GLY A CA 1
ATOM 1380 C C . GLY A 1 178 ? -2.064 43.938 15.602 1 73.19 178 GLY A C 1
ATOM 1381 O O . GLY A 1 178 ? -2.078 43.062 16.484 1 73.19 178 GLY A O 1
ATOM 1382 N N . GLY A 1 179 ? -3.057 44.156 14.75 1 84.69 179 GLY A N 1
ATOM 1383 C CA . GLY A 1 179 ? -4.203 43.25 14.617 1 84.69 179 GLY A CA 1
ATOM 1384 C C . GLY A 1 179 ? -3.91 42 13.805 1 84.69 179 GLY A C 1
ATOM 1385 O O . GLY A 1 179 ? -2.758 41.594 13.711 1 84.69 179 GLY A O 1
ATOM 1386 N N . ALA A 1 180 ? -4.859 41.438 13.312 1 92.94 180 ALA A N 1
ATOM 1387 C CA . ALA A 1 180 ? -4.801 40.188 12.562 1 92.94 180 ALA A CA 1
ATOM 1388 C C . ALA A 1 180 ? -4.141 40.406 11.203 1 92.94 180 ALA A C 1
ATOM 1390 O O . ALA A 1 180 ? -4.023 41.531 10.727 1 92.94 180 ALA A O 1
ATOM 1391 N N . TYR A 1 181 ? -3.527 39.406 10.656 1 95.25 181 TYR A N 1
ATOM 1392 C CA . TYR A 1 181 ? -3.016 39.406 9.289 1 95.25 181 TYR A CA 1
ATOM 1393 C C . TYR A 1 181 ? -4.133 39.156 8.289 1 95.25 181 TYR A C 1
ATOM 1395 O O . TYR A 1 181 ? -4.078 39.656 7.152 1 95.25 181 TYR A O 1
ATOM 1403 N N . LEU A 1 182 ? -5.027 38.344 8.625 1 95.44 182 LEU A N 1
ATOM 1404 C CA . LEU A 1 182 ? -6.285 38.094 7.926 1 95.44 182 LEU A CA 1
ATOM 1405 C C . LEU A 1 182 ? -7.473 38.219 8.875 1 95.44 182 LEU A C 1
ATOM 1407 O O . LEU A 1 182 ? -7.418 37.719 10.008 1 95.44 182 LEU A O 1
ATOM 1411 N N . SER A 1 183 ? -8.5 38.906 8.469 1 95.19 183 SER A N 1
ATOM 1412 C CA . SER A 1 183 ? -9.719 39.031 9.266 1 95.19 183 SER A CA 1
ATOM 1413 C C . SER A 1 183 ? -10.961 39 8.391 1 95.19 183 SER A C 1
ATOM 1415 O O . SER A 1 183 ? -10.906 39.312 7.199 1 95.19 183 SER A O 1
ATOM 1417 N N . THR A 1 184 ? -12.008 38.531 9 1 94.81 184 THR A N 1
ATOM 1418 C CA . THR A 1 184 ? -13.273 38.406 8.281 1 94.81 184 THR A CA 1
ATOM 1419 C C . THR A 1 184 ? -14.219 39.531 8.664 1 94.81 184 THR A C 1
ATOM 1421 O O . THR A 1 184 ? -14.352 39.875 9.844 1 94.81 184 THR A O 1
ATOM 1424 N N . GLU A 1 185 ? -14.82 40.125 7.703 1 91.56 185 GLU A N 1
ATOM 1425 C CA . GLU A 1 185 ? -15.867 41.125 7.875 1 91.56 185 GLU A CA 1
ATOM 1426 C C . GLU A 1 185 ? -17.141 40.719 7.125 1 91.56 185 GLU A C 1
ATOM 1428 O O . GLU A 1 185 ? -17.094 40.406 5.934 1 91.56 185 GLU A O 1
ATOM 1433 N N . HIS A 1 186 ? -18.172 40.719 7.898 1 90.06 186 HIS A N 1
ATOM 1434 C CA . HIS A 1 186 ? -19.469 40.438 7.27 1 90.06 186 HIS A CA 1
ATOM 1435 C C . HIS A 1 186 ? -20.156 41.719 6.852 1 90.06 186 HIS A C 1
ATOM 1437 O O . HIS A 1 186 ? -20.453 42.562 7.695 1 90.06 186 HIS A O 1
ATOM 1443 N N . ARG A 1 187 ? -20.312 41.875 5.582 1 84.94 187 ARG A N 1
ATOM 1444 C CA . ARG A 1 187 ? -21.016 43.031 5.023 1 84.94 187 ARG A CA 1
ATOM 1445 C C . ARG A 1 187 ? -22.344 42.594 4.398 1 84.94 187 ARG A C 1
ATOM 1447 O O . ARG A 1 187 ? -22.609 41.406 4.227 1 84.94 187 ARG A O 1
ATOM 1454 N N . ASP A 1 188 ? -23.156 43.625 4.086 1 81.88 188 ASP A N 1
ATOM 1455 C CA . ASP A 1 188 ? -24.422 43.375 3.41 1 81.88 188 ASP A CA 1
ATOM 1456 C C . ASP A 1 188 ? -24.203 42.719 2.049 1 81.88 188 ASP A C 1
ATOM 1458 O O . ASP A 1 188 ? -25 41.906 1.604 1 81.88 188 ASP A O 1
ATOM 1462 N N . SER A 1 189 ? -23.078 43.062 1.446 1 78 189 SER A N 1
ATOM 1463 C CA . SER A 1 189 ? -22.766 42.594 0.105 1 78 189 SER A CA 1
ATOM 1464 C C . SER A 1 189 ? -22.141 41.188 0.148 1 78 189 SER A C 1
ATOM 1466 O O . SER A 1 189 ? -21.922 40.562 -0.894 1 78 189 SER A O 1
ATOM 1468 N N . GLY A 1 190 ? -21.906 40.781 1.342 1 83.12 190 GLY A N 1
ATOM 1469 C CA . GLY A 1 190 ? -21.312 39.469 1.468 1 83.12 190 GLY A CA 1
ATOM 1470 C C . GLY A 1 190 ? -20.109 39.438 2.408 1 83.12 190 GLY A C 1
ATOM 1471 O O . GLY A 1 190 ? -19.781 40.438 3.035 1 83.12 190 GLY A O 1
ATOM 1472 N N . THR A 1 191 ? -19.531 38.312 2.457 1 87.69 191 THR A N 1
ATOM 1473 C CA . THR A 1 191 ? -18.391 38.125 3.344 1 87.69 191 THR A CA 1
ATOM 1474 C C . THR A 1 191 ? -17.094 38.594 2.676 1 87.69 191 THR A C 1
ATOM 1476 O O . THR A 1 191 ? -16.828 38.25 1.524 1 87.69 191 THR A O 1
ATOM 1479 N N . VAL A 1 192 ? -16.391 39.406 3.408 1 90.81 192 VAL A N 1
ATOM 1480 C CA . VAL A 1 192 ? -15.117 39.938 2.904 1 90.81 192 VAL A CA 1
ATOM 1481 C C . VAL A 1 192 ? -13.984 39.531 3.836 1 90.81 192 VAL A C 1
ATOM 1483 O O . VAL A 1 192 ? -14.125 39.594 5.059 1 90.81 192 VAL A O 1
ATOM 1486 N N . ILE A 1 193 ? -12.898 39.062 3.227 1 92.62 193 ILE A N 1
ATOM 1487 C CA . ILE A 1 193 ? -11.68 38.781 3.977 1 92.62 193 ILE A CA 1
ATOM 1488 C C . ILE A 1 193 ? -10.672 39.906 3.77 1 92.62 193 ILE A C 1
ATOM 1490 O O . ILE A 1 193 ? -10.258 40.188 2.639 1 92.62 193 ILE A O 1
ATOM 1494 N N . ASN A 1 194 ? -10.273 40.531 4.852 1 92.5 194 ASN A N 1
ATOM 1495 C CA . ASN A 1 194 ? -9.32 41.625 4.797 1 92.5 194 ASN A CA 1
ATOM 1496 C C . ASN A 1 194 ? -7.887 41.125 4.992 1 92.5 194 ASN A C 1
ATOM 1498 O O . ASN A 1 194 ? -7.609 40.375 5.926 1 92.5 194 ASN A O 1
ATOM 1502 N N . VAL A 1 195 ? -7.043 41.531 4.105 1 93.12 195 VAL A N 1
ATOM 1503 C CA . VAL A 1 195 ? -5.621 41.25 4.223 1 93.12 195 VAL A CA 1
ATOM 1504 C C . VAL A 1 195 ? -4.895 42.438 4.836 1 93.12 195 VAL A C 1
ATOM 1506 O O . VAL A 1 195 ? -5 43.562 4.332 1 93.12 195 VAL A O 1
ATOM 1509 N N . HIS A 1 196 ? -4.176 42.156 5.914 1 91.44 196 HIS A N 1
ATOM 1510 C CA . HIS A 1 196 ? -3.445 43.188 6.613 1 91.44 196 HIS A CA 1
ATOM 1511 C C . HIS A 1 196 ? -1.94 43.062 6.422 1 91.44 196 HIS A C 1
ATOM 1513 O O . HIS A 1 196 ? -1.413 41.938 6.48 1 91.44 196 HIS A O 1
ATOM 1519 N N . GLY A 1 197 ? -1.234 44.094 6.176 1 87.06 197 GLY A N 1
ATOM 1520 C CA . GLY A 1 197 ? 0.206 44.062 5.977 1 87.06 197 GLY A CA 1
ATOM 1521 C C . GLY A 1 197 ? 0.981 43.844 7.258 1 87.06 197 GLY A C 1
ATOM 1522 O O . GLY A 1 197 ? 0.436 43.969 8.352 1 87.06 197 GLY A O 1
ATOM 1523 N N . ASP A 1 198 ? 2.197 43.344 7.152 1 87.94 198 ASP A N 1
ATOM 1524 C CA . ASP A 1 198 ? 3.064 43.062 8.289 1 87.94 198 ASP A CA 1
ATOM 1525 C C . ASP A 1 198 ? 3.469 44.375 9.008 1 87.94 198 ASP A C 1
ATOM 1527 O O . ASP A 1 198 ? 3.701 44.375 10.219 1 87.94 198 ASP A O 1
ATOM 1531 N N . GLY A 1 199 ? 3.779 45.5 8.305 1 73.31 199 GLY A N 1
ATOM 1532 C CA . GLY A 1 199 ? 4.141 46.781 8.906 1 73.31 199 GLY A CA 1
ATOM 1533 C C . GLY A 1 199 ? 2.943 47.656 9.203 1 73.31 199 GLY A C 1
ATOM 1534 O O . GLY A 1 199 ? 1.862 47.438 8.648 1 73.31 199 GLY A O 1
ATOM 1535 N N . GLY A 1 200 ? 2.695 48.25 10.508 1 56 200 GLY A N 1
ATOM 1536 C CA . GLY A 1 200 ? 1.643 49.125 10.969 1 56 200 GLY A CA 1
ATOM 1537 C C . GLY A 1 200 ? 1.178 50.094 9.898 1 56 200 GLY A C 1
ATOM 1538 O O . GLY A 1 200 ? -0.002 50.469 9.844 1 56 200 GLY A O 1
ATOM 1539 N N . SER A 1 201 ? 2.289 50.688 9.359 1 49.97 201 SER A N 1
ATOM 1540 C CA . SER A 1 201 ? 1.957 51.844 8.531 1 49.97 201 SER A CA 1
ATOM 1541 C C . SER A 1 201 ? 1.437 51.406 7.164 1 49.97 201 SER A C 1
ATOM 1543 O O . SER A 1 201 ? 1.114 52.25 6.32 1 49.97 201 SER A O 1
ATOM 1545 N N . PHE A 1 202 ? 1.669 50.094 7 1 46.84 202 PHE A N 1
ATOM 1546 C CA . PHE A 1 202 ? 1.455 49.75 5.594 1 46.84 202 PHE A CA 1
ATOM 1547 C C . PHE A 1 202 ? -0.025 49.531 5.309 1 46.84 202 PHE A C 1
ATOM 1549 O O . PHE A 1 202 ? -0.619 48.562 5.812 1 46.84 202 PHE A O 1
ATOM 1556 N N . GLY A 1 203 ? -0.598 50.562 4.613 1 57.81 203 GLY A N 1
ATOM 1557 C CA . GLY A 1 203 ? -1.763 50.938 3.824 1 57.81 203 GLY A CA 1
ATOM 1558 C C . GLY A 1 203 ? -3.039 50.281 4.297 1 57.81 203 GLY A C 1
ATOM 1559 O O . GLY A 1 203 ? -3.014 49.469 5.23 1 57.81 203 GLY A O 1
ATOM 1560 N N . ARG A 1 204 ? -4.238 50.625 3.953 1 70.88 204 ARG A N 1
ATOM 1561 C CA . ARG A 1 204 ? -5.609 50.188 4.152 1 70.88 204 ARG A CA 1
ATOM 1562 C C . ARG A 1 204 ? -5.734 48.688 3.846 1 70.88 204 ARG A C 1
ATOM 1564 O O . ARG A 1 204 ? -5.137 48.188 2.889 1 70.88 204 ARG A O 1
ATOM 1571 N N . PRO A 1 205 ? -6.246 47.969 4.902 1 80.38 205 PRO A N 1
ATOM 1572 C CA . PRO A 1 205 ? -6.547 46.562 4.594 1 80.38 205 PRO A CA 1
ATOM 1573 C C . PRO A 1 205 ? -7.148 46.375 3.203 1 80.38 205 PRO A C 1
ATOM 1575 O O . PRO A 1 205 ? -7.902 47.219 2.736 1 80.38 205 PRO A O 1
ATOM 1578 N N . GLN A 1 206 ? -6.648 45.406 2.5 1 84.44 206 GLN A N 1
ATOM 1579 C CA . GLN A 1 206 ? -7.164 45.125 1.166 1 84.44 206 GLN A CA 1
ATOM 1580 C C . GLN A 1 206 ? -8.281 44.094 1.226 1 84.44 206 GLN A C 1
ATOM 1582 O O . GLN A 1 206 ? -8.039 42.938 1.581 1 84.44 206 GLN A O 1
ATOM 1587 N N . PRO A 1 207 ? -9.484 44.5 0.94 1 83 207 PRO A N 1
ATOM 1588 C CA . PRO A 1 207 ? -10.609 43.562 0.978 1 83 207 PRO A CA 1
ATOM 1589 C C . PRO A 1 207 ? -10.617 42.594 -0.208 1 83 207 PRO A C 1
ATOM 1591 O O . PRO A 1 207 ? -10.273 42.969 -1.326 1 83 207 PRO A O 1
ATOM 1594 N N . ARG A 1 208 ? -10.828 41.344 0.065 1 83.69 208 ARG A N 1
ATOM 1595 C CA . ARG A 1 208 ? -11.039 40.312 -0.944 1 83.69 208 ARG A CA 1
ATOM 1596 C C . ARG A 1 208 ? -12.398 39.656 -0.773 1 83.69 208 ARG A C 1
ATOM 1598 O O . ARG A 1 208 ? -12.773 39.281 0.338 1 83.69 208 ARG A O 1
ATOM 1605 N N . ALA A 1 209 ? -13.109 39.469 -1.854 1 80.69 209 ALA A N 1
ATOM 1606 C CA . ALA A 1 209 ? -14.414 38.844 -1.784 1 80.69 209 ALA A CA 1
ATOM 1607 C C . ALA A 1 209 ? -14.281 37.344 -1.595 1 80.69 209 ALA A C 1
ATOM 1609 O O . ALA A 1 209 ? -13.727 36.656 -2.451 1 80.69 209 ALA A O 1
ATOM 1610 N N . ALA A 1 210 ? -14.789 36.844 -0.521 1 74.75 210 ALA A N 1
ATOM 1611 C CA . ALA A 1 210 ? -14.617 35.438 -0.113 1 74.75 210 ALA A CA 1
ATOM 1612 C C . ALA A 1 210 ? -15.5 34.531 -0.946 1 74.75 210 ALA A C 1
ATOM 1614 O O . ALA A 1 210 ? -15.047 33.5 -1.428 1 74.75 210 ALA A O 1
ATOM 1615 N N . ALA A 1 211 ? -16.703 34.844 -1.074 1 67.75 211 ALA A N 1
ATOM 1616 C CA . ALA A 1 211 ? -17.719 33.969 -1.637 1 67.75 211 ALA A CA 1
ATOM 1617 C C . ALA A 1 211 ? -17.406 33.625 -3.088 1 67.75 211 ALA A C 1
ATOM 1619 O O . ALA A 1 211 ? -17.703 32.5 -3.547 1 67.75 211 ALA A O 1
ATOM 1620 N N . ARG A 1 212 ? -16.703 34.469 -3.75 1 67.81 212 ARG A N 1
ATOM 1621 C CA . ARG A 1 212 ? -16.469 34.25 -5.176 1 67.81 212 ARG A CA 1
ATOM 1622 C C . ARG A 1 212 ? -15.086 33.656 -5.43 1 67.81 212 ARG A C 1
ATOM 1624 O O . ARG A 1 212 ? -14.812 33.156 -6.523 1 67.81 212 ARG A O 1
ATOM 1631 N N . ALA A 1 213 ? -14.312 33.688 -4.457 1 71.75 213 ALA A N 1
ATOM 1632 C CA . ALA A 1 213 ? -12.906 33.375 -4.691 1 71.75 213 ALA A CA 1
ATOM 1633 C C . ALA A 1 213 ? -12.719 31.875 -4.949 1 71.75 213 ALA A C 1
ATOM 1635 O O . ALA A 1 213 ? -11.844 31.484 -5.727 1 71.75 213 ALA A O 1
ATOM 1636 N N . GLY A 1 214 ? -13.555 31.047 -4.488 1 87.88 214 GLY A N 1
ATOM 1637 C CA . GLY A 1 214 ? -13.406 29.609 -4.664 1 87.88 214 GLY A CA 1
ATOM 1638 C C . GLY A 1 214 ? -12.141 29.062 -4.031 1 87.88 214 GLY A C 1
ATOM 1639 O O . GLY A 1 214 ? -11.758 27.922 -4.293 1 87.88 214 GLY A O 1
ATOM 1640 N N . ARG A 1 215 ? -11.32 29.844 -3.359 1 94 215 ARG A N 1
ATOM 1641 C CA . ARG A 1 215 ? -10.109 29.453 -2.645 1 94 215 ARG A CA 1
ATOM 1642 C C . ARG A 1 215 ? -9.914 30.312 -1.401 1 94 215 ARG A C 1
ATOM 1644 O O . ARG A 1 215 ? -10.594 31.328 -1.229 1 94 215 ARG A O 1
ATOM 1651 N N . THR A 1 216 ? -9.117 29.953 -0.516 1 96.25 216 THR A N 1
ATOM 1652 C CA . THR A 1 216 ? -8.781 30.781 0.646 1 96.25 216 THR A CA 1
ATOM 1653 C C . THR A 1 216 ? -7.934 31.984 0.24 1 96.25 216 THR A C 1
ATOM 1655 O O . THR A 1 216 ? -7.223 31.938 -0.768 1 96.25 216 THR A O 1
ATOM 1658 N N . VAL A 1 217 ? -8.016 32.969 0.984 1 94.69 217 VAL A N 1
ATOM 1659 C CA . VAL A 1 217 ? -7.211 34.156 0.715 1 94.69 217 VAL A CA 1
ATOM 1660 C C . VAL A 1 217 ? -5.738 33.844 0.977 1 94.69 217 VAL A C 1
ATOM 1662 O O . VAL A 1 217 ? -4.867 34.281 0.218 1 94.69 217 VAL A O 1
ATOM 1665 N N . LEU A 1 218 ? -5.484 33.094 1.983 1 96.62 218 LEU A N 1
ATOM 1666 C CA . LEU A 1 218 ? -4.121 32.688 2.295 1 96.62 218 LEU A CA 1
ATOM 1667 C C . LEU A 1 218 ? -3.461 32.031 1.083 1 96.62 218 LEU A C 1
ATOM 1669 O O . LEU A 1 218 ? -2.291 32.281 0.794 1 96.62 218 LEU A O 1
ATOM 1673 N N . SER A 1 219 ? -4.176 31.234 0.379 1 96.12 219 SER A N 1
ATOM 1674 C CA . SER A 1 219 ? -3.627 30.484 -0.743 1 96.12 219 SER A CA 1
ATOM 1675 C C . SER A 1 219 ? -3.254 31.391 -1.9 1 96.12 219 SER A C 1
ATOM 1677 O O . SER A 1 219 ? -2.521 31 -2.807 1 96.12 219 SER A O 1
ATOM 1679 N N . THR A 1 220 ? -3.725 32.594 -1.932 1 93.19 220 THR A N 1
ATOM 1680 C CA . THR A 1 220 ? -3.488 33.5 -3.037 1 93.19 220 THR A CA 1
ATOM 1681 C C . THR A 1 220 ? -2.227 34.344 -2.795 1 93.19 220 THR A C 1
ATOM 1683 O O . THR A 1 220 ? -1.726 35 -3.705 1 93.19 220 THR A O 1
ATOM 1686 N N . VAL A 1 221 ? -1.778 34.344 -1.612 1 93.75 221 VAL A N 1
ATOM 1687 C CA . VAL A 1 221 ? -0.577 35.125 -1.282 1 93.75 221 VAL A CA 1
ATOM 1688 C C . VAL A 1 221 ? 0.662 34.344 -1.736 1 93.75 221 VAL A C 1
ATOM 1690 O O . VAL A 1 221 ? 1.069 33.375 -1.092 1 93.75 221 VAL A O 1
ATOM 1693 N N . THR A 1 222 ? 1.298 34.781 -2.828 1 92.75 222 THR A N 1
ATOM 1694 C CA . THR A 1 222 ? 2.408 34.031 -3.408 1 92.75 222 THR A CA 1
ATOM 1695 C C . THR A 1 222 ? 3.66 34.906 -3.492 1 92.75 222 THR A C 1
ATOM 1697 O O . THR A 1 222 ? 4.719 34.438 -3.914 1 92.75 222 THR A O 1
ATOM 1700 N N . THR A 1 223 ? 3.523 36.188 -3.115 1 91 223 THR A N 1
ATOM 1701 C CA . THR A 1 223 ? 4.656 37.125 -3.168 1 91 223 THR A CA 1
ATOM 1702 C C . THR A 1 223 ? 5.043 37.562 -1.766 1 91 223 THR A C 1
ATOM 1704 O O . THR A 1 223 ? 4.344 37.281 -0.794 1 91 223 THR A O 1
ATOM 1707 N N . ASN A 1 224 ? 6.152 38.281 -1.674 1 92.81 224 ASN A N 1
ATOM 1708 C CA . ASN A 1 224 ? 6.703 38.625 -0.368 1 92.81 224 ASN A CA 1
ATOM 1709 C C . ASN A 1 224 ? 6.082 39.906 0.177 1 92.81 224 ASN A C 1
ATOM 1711 O O . ASN A 1 224 ? 6.562 40.469 1.164 1 92.81 224 ASN A O 1
ATOM 1715 N N . ASP A 1 225 ? 4.961 40.375 -0.463 1 91.44 225 ASP A N 1
ATOM 1716 C CA . ASP A 1 225 ? 4.254 41.562 0.011 1 91.44 225 ASP A CA 1
ATOM 1717 C C . ASP A 1 225 ? 3.678 41.312 1.407 1 91.44 225 ASP A C 1
ATOM 1719 O O . ASP A 1 225 ? 3.525 42.281 2.182 1 91.44 225 ASP A O 1
ATOM 1723 N N . TYR A 1 226 ? 3.285 40.156 1.669 1 94.25 226 TYR A N 1
ATOM 1724 C CA . TYR A 1 226 ? 2.756 39.75 2.967 1 94.25 226 TYR A CA 1
ATOM 1725 C C . TYR A 1 226 ? 3.555 38.594 3.545 1 94.25 226 TYR A C 1
ATOM 1727 O O . TYR A 1 226 ? 3.068 37.438 3.586 1 94.25 226 TYR A O 1
ATOM 1735 N N . PRO A 1 227 ? 4.695 38.875 4.09 1 96.06 227 PRO A N 1
ATOM 1736 C CA . PRO A 1 227 ? 5.664 37.844 4.465 1 96.06 227 PRO A CA 1
ATOM 1737 C C . PRO A 1 227 ? 5.113 36.875 5.496 1 96.06 227 PRO A C 1
ATOM 1739 O O . PRO A 1 227 ? 5.375 35.656 5.41 1 96.06 227 PRO A O 1
ATOM 1742 N N . THR A 1 228 ? 4.355 37.344 6.504 1 97.12 228 THR A N 1
ATOM 1743 C CA . THR A 1 228 ? 3.869 36.469 7.562 1 97.12 228 THR A CA 1
ATOM 1744 C C . THR A 1 228 ? 2.783 35.531 7.031 1 97.12 228 THR A C 1
ATOM 1746 O O . THR A 1 228 ? 2.74 34.344 7.391 1 97.12 228 THR A O 1
ATOM 1749 N N . ILE A 1 229 ? 1.905 36.062 6.184 1 97.5 229 ILE A N 1
ATOM 1750 C CA . ILE A 1 229 ? 0.903 35.188 5.551 1 97.5 229 ILE A CA 1
ATOM 1751 C C . ILE A 1 229 ? 1.593 34.156 4.68 1 97.5 229 ILE A C 1
ATOM 1753 O O . ILE A 1 229 ? 1.197 32.969 4.672 1 97.5 229 ILE A O 1
ATOM 1757 N N . LEU A 1 230 ? 2.623 34.625 3.998 1 97.69 230 LEU A N 1
ATOM 1758 C CA . LEU A 1 230 ? 3.387 33.688 3.158 1 97.69 230 LEU A CA 1
ATOM 1759 C C . LEU A 1 230 ? 4.035 32.594 4 1 97.69 230 LEU A C 1
ATOM 1761 O O . LEU A 1 230 ? 4.043 31.438 3.605 1 97.69 230 LEU A O 1
ATOM 1765 N N . ALA A 1 231 ? 4.555 32.969 5.125 1 98.19 231 ALA A N 1
ATOM 1766 C CA . ALA A 1 231 ? 5.16 31.984 6.027 1 98.19 231 ALA A CA 1
ATOM 1767 C C . ALA A 1 231 ? 4.137 30.969 6.5 1 98.19 231 ALA A C 1
ATOM 1769 O O . ALA A 1 231 ? 4.434 29.766 6.574 1 98.19 231 ALA A O 1
ATOM 1770 N N . ALA A 1 232 ? 2.943 31.438 6.816 1 98.56 232 ALA A N 1
ATOM 1771 C CA . ALA A 1 232 ? 1.865 30.531 7.203 1 98.56 232 ALA A CA 1
ATOM 1772 C C . ALA A 1 232 ? 1.521 29.578 6.066 1 98.56 232 ALA A C 1
ATOM 1774 O O . ALA A 1 232 ? 1.346 28.375 6.293 1 98.56 232 ALA A O 1
ATOM 1775 N N . ARG A 1 233 ? 1.438 30.109 4.883 1 98.25 233 ARG A N 1
ATOM 1776 C CA . ARG A 1 233 ? 1.161 29.312 3.693 1 98.25 233 ARG A CA 1
ATOM 1777 C C . ARG A 1 233 ? 2.209 28.219 3.514 1 98.25 233 ARG A C 1
ATOM 1779 O O . ARG A 1 233 ? 1.868 27.047 3.309 1 98.25 233 ARG A O 1
ATOM 1786 N N . ARG A 1 234 ? 3.471 28.594 3.615 1 97.94 234 ARG A N 1
ATOM 1787 C CA . ARG A 1 234 ? 4.566 27.656 3.422 1 97.94 234 ARG A CA 1
ATOM 1788 C C . ARG A 1 234 ? 4.551 26.578 4.496 1 97.94 234 ARG A C 1
ATOM 1790 O O . ARG A 1 234 ? 4.805 25.406 4.203 1 97.94 234 ARG A O 1
ATOM 1797 N N . GLU A 1 235 ? 4.258 26.953 5.715 1 98.25 235 GLU A N 1
ATOM 1798 C CA . GLU A 1 235 ? 4.176 25.969 6.793 1 98.25 235 GLU A CA 1
ATOM 1799 C C . GLU A 1 235 ? 3.07 24.953 6.535 1 98.25 235 GLU A C 1
ATOM 1801 O O . GLU A 1 235 ? 3.301 23.75 6.609 1 98.25 235 GLU A O 1
ATOM 1806 N N . MET A 1 236 ? 1.897 25.438 6.227 1 98.5 236 MET A N 1
ATOM 1807 C CA . MET A 1 236 ? 0.774 24.547 5.973 1 98.5 236 MET A CA 1
ATOM 1808 C C . MET A 1 236 ? 1.062 23.625 4.785 1 98.5 236 MET A C 1
ATOM 1810 O O . MET A 1 236 ? 0.701 22.453 4.801 1 98.5 236 MET A O 1
ATOM 1814 N N . GLN A 1 237 ? 1.775 24.172 3.791 1 97.06 237 GLN A N 1
ATOM 1815 C CA . GLN A 1 237 ? 2.129 23.406 2.607 1 97.06 237 GLN A CA 1
ATOM 1816 C C . GLN A 1 237 ? 3.096 22.266 2.957 1 97.06 237 GLN A C 1
ATOM 1818 O O . GLN A 1 237 ? 3.215 21.297 2.211 1 97.06 237 GLN A O 1
ATOM 1823 N N . SER A 1 238 ? 3.789 22.375 4.055 1 97.06 238 SER A N 1
ATOM 1824 C CA . SER A 1 238 ? 4.801 21.406 4.438 1 97.06 238 SER A CA 1
ATOM 1825 C C . SER A 1 238 ? 4.188 20.234 5.207 1 97.06 238 SER A C 1
ATOM 1827 O O . SER A 1 238 ? 4.883 19.281 5.559 1 97.06 238 SER A O 1
ATOM 1829 N N . TRP A 1 239 ? 2.881 20.297 5.508 1 97.94 239 TRP A N 1
ATOM 1830 C CA . TRP A 1 239 ? 2.205 19.188 6.184 1 97.94 239 TRP A CA 1
ATOM 1831 C C . TRP A 1 239 ? 1.84 18.094 5.199 1 97.94 239 TRP A C 1
ATOM 1833 O O . TRP A 1 239 ? 1.086 18.312 4.254 1 97.94 239 TRP A O 1
ATOM 1843 N N . ARG A 1 240 ? 2.406 16.922 5.449 1 94.38 240 ARG A N 1
ATOM 1844 C CA . ARG A 1 240 ? 2.215 15.859 4.469 1 94.38 240 ARG A CA 1
ATOM 1845 C C . ARG A 1 240 ? 1.879 14.531 5.148 1 94.38 240 ARG A C 1
ATOM 1847 O O . ARG A 1 240 ? 2.354 14.258 6.254 1 94.38 240 ARG A O 1
ATOM 1854 N N . ARG A 1 241 ? 1.066 13.805 4.477 1 94.88 241 ARG A N 1
ATOM 1855 C CA . ARG A 1 241 ? 0.849 12.414 4.848 1 94.88 241 ARG A CA 1
ATOM 1856 C C . ARG A 1 241 ? 1.784 11.484 4.078 1 94.88 241 ARG A C 1
ATOM 1858 O O . ARG A 1 241 ? 1.763 11.461 2.846 1 94.88 241 ARG A O 1
ATOM 1865 N N . LEU A 1 242 ? 2.641 10.859 4.812 1 94.25 242 LEU A N 1
ATOM 1866 C CA . LEU A 1 242 ? 3.529 9.875 4.207 1 94.25 242 LEU A CA 1
ATOM 1867 C C . LEU A 1 242 ? 2.854 8.508 4.129 1 94.25 242 LEU A C 1
ATOM 1869 O O . LEU A 1 242 ? 2.77 7.793 5.133 1 94.25 242 LEU A O 1
ATOM 1873 N N . ALA A 1 243 ? 2.355 8.18 2.977 1 90.19 243 ALA A N 1
ATOM 1874 C CA . ALA A 1 243 ? 1.696 6.898 2.721 1 90.19 243 ALA A CA 1
ATOM 1875 C C . ALA A 1 243 ? 2.531 6.031 1.782 1 90.19 243 ALA A C 1
ATOM 1877 O O . ALA A 1 243 ? 2.279 5.992 0.576 1 90.19 243 ALA A O 1
ATOM 1878 N N . LEU A 1 244 ? 3.369 5.277 2.393 1 91.62 244 LEU A N 1
ATOM 1879 C CA . LEU A 1 244 ? 4.324 4.496 1.615 1 91.62 244 LEU A CA 1
ATOM 1880 C C . LEU A 1 244 ? 3.65 3.279 0.988 1 91.62 244 LEU A C 1
ATOM 1882 O O . LEU A 1 244 ? 3.07 2.451 1.695 1 91.62 244 LEU A O 1
ATOM 1886 N N . GLU A 1 245 ? 3.736 3.236 -0.295 1 89.56 245 GLU A N 1
ATOM 1887 C CA . GLU A 1 245 ? 3.148 2.119 -1.028 1 89.56 245 GLU A CA 1
ATOM 1888 C C . GLU A 1 245 ? 4.23 1.208 -1.604 1 89.56 245 GLU A C 1
ATOM 1890 O O . GLU A 1 245 ? 5.207 1.685 -2.184 1 89.56 245 GLU A O 1
ATOM 1895 N N . PRO A 1 246 ? 4.012 -0.063 -1.519 1 86.5 246 PRO A N 1
ATOM 1896 C CA . PRO A 1 246 ? 5.043 -1.006 -1.96 1 86.5 246 PRO A CA 1
ATOM 1897 C C . PRO A 1 246 ? 5.43 -0.813 -3.424 1 86.5 246 PRO A C 1
ATOM 1899 O O . PRO A 1 246 ? 6.621 -0.784 -3.754 1 86.5 246 PRO A O 1
ATOM 1902 N N . SER A 1 247 ? 4.488 -0.677 -4.328 1 86.88 247 SER A N 1
ATOM 1903 C CA . SER A 1 247 ? 4.793 -0.513 -5.746 1 86.88 247 SER A CA 1
ATOM 1904 C C . SER A 1 247 ? 5.605 0.754 -5.996 1 86.88 247 SER A C 1
ATOM 1906 O O . SER A 1 247 ? 6.527 0.756 -6.812 1 86.88 247 SER A O 1
ATOM 1908 N N . ALA A 1 248 ? 5.285 1.851 -5.266 1 89.31 248 ALA A N 1
ATOM 1909 C CA . ALA A 1 248 ? 6.012 3.111 -5.398 1 89.31 248 ALA A CA 1
ATOM 1910 C C . ALA A 1 248 ? 7.441 2.979 -4.879 1 89.31 248 ALA A C 1
ATOM 1912 O O . ALA A 1 248 ? 8.383 3.463 -5.508 1 89.31 248 ALA A O 1
ATOM 1913 N N . LEU A 1 249 ? 7.602 2.307 -3.797 1 90.19 249 LEU A N 1
ATOM 1914 C CA . LEU A 1 249 ? 8.906 2.119 -3.176 1 90.19 249 LEU A CA 1
ATOM 1915 C C . LEU A 1 249 ? 9.828 1.302 -4.078 1 90.19 249 LEU A C 1
ATOM 1917 O O . LEU A 1 249 ? 11.047 1.474 -4.047 1 90.19 249 LEU A O 1
ATOM 1921 N N . ARG A 1 250 ? 9.219 0.467 -4.902 1 87.81 250 ARG A N 1
ATOM 1922 C CA . ARG A 1 250 ? 10 -0.444 -5.734 1 87.81 250 ARG A CA 1
ATOM 1923 C C . ARG A 1 250 ? 10.258 0.156 -7.113 1 87.81 250 ARG A C 1
ATOM 1925 O O . ARG A 1 250 ? 11.055 -0.373 -7.891 1 87.81 250 ARG A O 1
ATOM 1932 N N . ALA A 1 251 ? 9.625 1.218 -7.395 1 84.44 251 ALA A N 1
ATOM 1933 C CA . ALA A 1 251 ? 9.727 1.828 -8.719 1 84.44 251 ALA A CA 1
ATOM 1934 C C . ALA A 1 251 ? 11.141 2.328 -8.984 1 84.44 251 ALA A C 1
ATOM 1936 O O . ALA A 1 251 ? 11.789 2.889 -8.094 1 84.44 251 ALA A O 1
ATOM 1937 N N . PRO A 1 252 ? 11.602 2.111 -10.211 1 82.38 252 PRO A N 1
ATOM 1938 C CA . PRO A 1 252 ? 12.914 2.648 -10.562 1 82.38 252 PRO A CA 1
ATOM 1939 C C . PRO A 1 252 ? 12.906 4.168 -10.727 1 82.38 252 PRO A C 1
ATOM 1941 O O . PRO A 1 252 ? 11.844 4.77 -10.898 1 82.38 252 PRO A O 1
ATOM 1944 N N . ASP A 1 253 ? 14.016 4.742 -10.555 1 89.5 253 ASP A N 1
ATOM 1945 C CA . ASP A 1 253 ? 14.18 6.18 -10.75 1 89.5 253 ASP A CA 1
ATOM 1946 C C . ASP A 1 253 ? 15.039 6.473 -11.969 1 89.5 253 ASP A C 1
ATOM 1948 O O . ASP A 1 253 ? 16.219 6.086 -12.016 1 89.5 253 ASP A O 1
ATOM 1952 N N . ASN A 1 254 ? 14.469 7.238 -12.844 1 87.69 254 ASN A N 1
ATOM 1953 C CA . ASN A 1 254 ? 15.234 7.707 -13.992 1 87.69 254 ASN A CA 1
ATOM 1954 C C . ASN A 1 254 ? 16.078 8.93 -13.633 1 87.69 254 ASN A C 1
ATOM 1956 O O . ASN A 1 254 ? 15.859 9.562 -12.602 1 87.69 254 ASN A O 1
ATOM 1960 N N . LEU A 1 255 ? 16.953 9.258 -14.562 1 86.25 255 LEU A N 1
ATOM 1961 C CA . LEU A 1 255 ? 17.891 10.352 -14.32 1 86.25 255 LEU A CA 1
ATOM 1962 C C . LEU A 1 255 ? 17.156 11.68 -14.211 1 86.25 255 LEU A C 1
ATOM 1964 O O . LEU A 1 255 ? 17.578 12.578 -13.484 1 86.25 255 LEU A O 1
ATOM 1968 N N . ILE A 1 256 ? 16.031 11.734 -14.836 1 85.69 256 ILE A N 1
ATOM 1969 C CA . ILE A 1 256 ? 15.336 13.008 -14.914 1 85.69 256 ILE A CA 1
ATOM 1970 C C . ILE A 1 256 ? 14.297 13.094 -13.797 1 85.69 256 ILE A C 1
ATOM 1972 O O . ILE A 1 256 ? 13.703 14.148 -13.578 1 85.69 256 ILE A O 1
ATOM 1976 N N . ASP A 1 257 ? 14.109 12.016 -13.102 1 88.69 257 ASP A N 1
ATOM 1977 C CA . ASP A 1 257 ? 13.102 11.992 -12.047 1 88.69 257 ASP A CA 1
ATOM 1978 C C . ASP A 1 257 ? 13.477 12.938 -10.906 1 88.69 257 ASP A C 1
ATOM 1980 O O . ASP A 1 257 ? 14.648 13.25 -10.719 1 88.69 257 ASP A O 1
ATOM 1984 N N . PRO A 1 258 ? 12.453 13.398 -10.203 1 90.19 258 PRO A N 1
ATOM 1985 C CA . PRO A 1 258 ? 12.742 14.234 -9.031 1 90.19 258 PRO A CA 1
ATOM 1986 C C . PRO A 1 258 ? 13.672 13.539 -8.039 1 90.19 258 PRO A C 1
ATOM 1988 O O . PRO A 1 258 ? 13.586 12.328 -7.84 1 90.19 258 PRO A O 1
ATOM 1991 N N . ARG A 1 259 ? 14.461 14.336 -7.422 1 93.38 259 ARG A N 1
ATOM 1992 C CA . ARG A 1 259 ? 15.43 13.797 -6.465 1 93.38 259 ARG A CA 1
ATOM 1993 C C . ARG A 1 259 ? 14.984 14.062 -5.031 1 93.38 259 ARG A C 1
ATOM 1995 O O . ARG A 1 259 ? 15.781 14.484 -4.195 1 93.38 259 ARG A O 1
ATOM 2002 N N . SER A 1 260 ? 13.719 13.992 -4.84 1 94.56 260 SER A N 1
ATOM 2003 C CA . SER A 1 260 ? 13.094 14.07 -3.521 1 94.56 260 SER A CA 1
ATOM 2004 C C . SER A 1 260 ? 12.047 12.984 -3.338 1 94.56 260 SER A C 1
ATOM 2006 O O . SER A 1 260 ? 11.297 12.664 -4.266 1 94.56 260 SER A O 1
ATOM 2008 N N . LEU A 1 261 ? 12.062 12.445 -2.162 1 94.69 261 LEU A N 1
ATOM 2009 C CA . LEU A 1 261 ? 11.141 11.352 -1.854 1 94.69 261 LEU A CA 1
ATOM 2010 C C . LEU A 1 261 ? 9.695 11.828 -1.917 1 94.69 261 LEU A C 1
ATOM 2012 O O . LEU A 1 261 ? 9.336 12.82 -1.278 1 94.69 261 LEU A O 1
ATOM 2016 N N . ALA A 1 262 ? 8.93 11.148 -2.693 1 93.31 262 ALA A N 1
ATOM 2017 C CA . ALA A 1 262 ? 7.504 11.453 -2.77 1 93.31 262 ALA A CA 1
ATOM 2018 C C . ALA A 1 262 ? 6.762 10.906 -1.553 1 93.31 262 ALA A C 1
ATOM 2020 O O . ALA A 1 262 ? 7.285 10.055 -0.832 1 93.31 262 ALA A O 1
ATOM 2021 N N . THR A 1 263 ? 5.547 11.352 -1.383 1 91.62 263 THR A N 1
ATOM 2022 C CA . THR A 1 263 ? 4.762 10.984 -0.207 1 91.62 263 THR A CA 1
ATOM 2023 C C . THR A 1 263 ? 4.379 9.508 -0.249 1 91.62 263 THR A C 1
ATOM 2025 O O . THR A 1 263 ? 4.074 8.914 0.786 1 91.62 263 THR A O 1
ATOM 2028 N N . ASP A 1 264 ? 4.387 8.906 -1.391 1 91.44 264 ASP A N 1
ATOM 2029 C CA . ASP A 1 264 ? 4.062 7.488 -1.494 1 91.44 264 ASP A CA 1
ATOM 2030 C C . ASP A 1 264 ? 5.328 6.637 -1.475 1 91.44 264 ASP A C 1
ATOM 2032 O O . ASP A 1 264 ? 5.254 5.406 -1.521 1 91.44 264 ASP A O 1
ATOM 2036 N N . GLY A 1 265 ? 6.457 7.242 -1.52 1 93.25 265 GLY A N 1
ATOM 2037 C CA . GLY A 1 265 ? 7.699 6.492 -1.415 1 93.25 265 GLY A CA 1
ATOM 2038 C C . GLY A 1 265 ? 8.477 6.441 -2.717 1 93.25 265 GLY A C 1
ATOM 2039 O O . GLY A 1 265 ? 9.594 5.918 -2.76 1 93.25 265 GLY A O 1
ATOM 2040 N N . ARG A 1 266 ? 7.984 7.066 -3.803 1 92.88 266 ARG A N 1
ATOM 2041 C CA . ARG A 1 266 ? 8.711 7.105 -5.066 1 92.88 266 ARG A CA 1
ATOM 2042 C C . ARG A 1 266 ? 10 7.914 -4.934 1 92.88 266 ARG A C 1
ATOM 2044 O O . ARG A 1 266 ? 10.102 8.789 -4.07 1 92.88 266 ARG A O 1
ATOM 2051 N N . HIS A 1 267 ? 10.977 7.605 -5.75 1 95.56 267 HIS A N 1
ATOM 2052 C CA . HIS A 1 267 ? 12.242 8.312 -5.934 1 95.56 267 HIS A CA 1
ATOM 2053 C C . HIS A 1 267 ? 13.188 8.07 -4.766 1 95.56 267 HIS A C 1
ATOM 2055 O O . HIS A 1 267 ? 13.906 8.977 -4.34 1 95.56 267 HIS A O 1
ATOM 2061 N N . LEU A 1 268 ? 13.062 6.922 -4.262 1 95.5 268 LEU A N 1
ATOM 2062 C CA . LEU A 1 268 ? 13.898 6.543 -3.123 1 95.5 268 LEU A CA 1
ATOM 2063 C C . LEU A 1 268 ? 15.375 6.566 -3.498 1 95.5 268 LEU A C 1
ATOM 2065 O O . LEU A 1 268 ? 16.172 7.23 -2.836 1 95.5 268 LEU A O 1
ATOM 2069 N N . ALA A 1 269 ? 15.727 5.949 -4.637 1 95.62 269 ALA A N 1
ATOM 2070 C CA . ALA A 1 269 ? 17.125 5.855 -5.055 1 95.62 269 ALA A CA 1
ATOM 2071 C C . ALA A 1 269 ? 17.672 7.227 -5.434 1 95.62 269 ALA A C 1
ATOM 2073 O O . ALA A 1 269 ? 18.766 7.602 -5.012 1 95.62 269 ALA A O 1
ATOM 2074 N N . ALA A 1 270 ? 16.938 7.996 -6.172 1 96.06 270 ALA A N 1
ATOM 2075 C CA . ALA A 1 270 ? 17.359 9.328 -6.605 1 96.06 270 ALA A CA 1
ATOM 2076 C C . ALA A 1 270 ? 17.547 10.258 -5.41 1 96.06 270 ALA A C 1
ATOM 2078 O O . ALA A 1 270 ? 18.484 11.062 -5.387 1 96.06 270 ALA A O 1
ATOM 2079 N N . THR A 1 271 ? 16.672 10.164 -4.484 1 96.88 271 THR A N 1
ATOM 2080 C CA . THR A 1 271 ? 16.75 10.984 -3.283 1 96.88 271 THR A CA 1
ATOM 2081 C C . THR A 1 271 ? 18.016 10.68 -2.498 1 96.88 271 THR A C 1
ATOM 2083 O O . THR A 1 271 ? 18.75 11.594 -2.107 1 96.88 271 THR A O 1
ATOM 2086 N N . LEU A 1 272 ? 18.25 9.406 -2.258 1 97 272 LEU A N 1
ATOM 2087 C CA . LEU A 1 272 ? 19.453 9.023 -1.52 1 97 272 LEU A CA 1
ATOM 2088 C C . LEU A 1 272 ? 20.719 9.453 -2.268 1 97 272 LEU A C 1
ATOM 2090 O O . LEU A 1 272 ? 21.688 9.883 -1.652 1 97 272 LEU A O 1
ATOM 2094 N N . PHE A 1 273 ? 20.703 9.359 -3.58 1 96.25 273 PHE A N 1
ATOM 2095 C CA . PHE A 1 273 ? 21.828 9.805 -4.395 1 96.25 273 PHE A CA 1
ATOM 2096 C C . PHE A 1 273 ? 22.078 11.297 -4.191 1 96.25 273 PHE A C 1
ATOM 2098 O O . PHE A 1 273 ? 23.219 11.711 -4.012 1 96.25 273 PHE A O 1
ATOM 2105 N N . ARG A 1 274 ? 21.047 12.031 -4.234 1 95.81 274 ARG A N 1
ATOM 2106 C CA . ARG A 1 274 ? 21.172 13.469 -4.023 1 95.81 274 ARG A CA 1
ATOM 2107 C C . ARG A 1 274 ? 21.766 13.773 -2.65 1 95.81 274 ARG A C 1
ATOM 2109 O O . ARG A 1 274 ? 22.719 14.539 -2.539 1 95.81 274 ARG A O 1
ATOM 2116 N N . ILE A 1 275 ? 21.188 13.18 -1.618 1 95.44 275 ILE A N 1
ATOM 2117 C CA . ILE A 1 275 ? 21.625 13.422 -0.248 1 95.44 275 ILE A CA 1
ATOM 2118 C C . ILE A 1 275 ? 23.109 13.078 -0.112 1 95.44 275 ILE A C 1
ATOM 2120 O O . ILE A 1 275 ? 23.875 13.828 0.496 1 95.44 275 ILE A O 1
ATOM 2124 N N . ALA A 1 276 ? 23.484 11.984 -0.696 1 95.38 276 ALA A N 1
ATOM 2125 C CA . ALA A 1 276 ? 24.859 11.508 -0.605 1 95.38 276 ALA A CA 1
ATOM 2126 C C . ALA A 1 276 ? 25.828 12.461 -1.297 1 95.38 276 ALA A C 1
ATOM 2128 O O . ALA A 1 276 ? 26.984 12.594 -0.885 1 95.38 276 ALA A O 1
ATOM 2129 N N . ASN A 1 277 ? 25.375 13.148 -2.305 1 93.94 277 ASN A N 1
ATOM 2130 C CA . ASN A 1 277 ? 26.281 13.977 -3.102 1 93.94 277 ASN A CA 1
ATOM 2131 C C . ASN A 1 277 ? 26.109 15.461 -2.795 1 93.94 277 ASN A C 1
ATOM 2133 O O . ASN A 1 277 ? 26.703 16.312 -3.451 1 93.94 277 ASN A O 1
ATOM 2137 N N . GLU A 1 278 ? 25.281 15.742 -1.853 1 91.56 278 GLU A N 1
ATOM 2138 C CA . GLU A 1 278 ? 25.125 17.125 -1.396 1 91.56 278 GLU A CA 1
ATOM 2139 C C . GLU A 1 278 ? 26.328 17.547 -0.55 1 91.56 278 GLU A C 1
ATOM 2141 O O . GLU A 1 278 ? 26.828 16.781 0.256 1 91.56 278 GLU A O 1
ATOM 2146 N N . LYS A 1 279 ? 26.75 18.766 -0.778 1 88.19 279 LYS A N 1
ATOM 2147 C CA . LYS A 1 279 ? 27.906 19.281 -0.043 1 88.19 279 LYS A CA 1
ATOM 2148 C C . LYS A 1 279 ? 27.531 19.625 1.398 1 88.19 279 LYS A C 1
ATOM 2150 O O . LYS A 1 279 ? 26.438 20.141 1.658 1 88.19 279 LYS A O 1
ATOM 2155 N N . ASP A 1 280 ? 28.328 19.156 2.271 1 81.19 280 ASP A N 1
ATOM 2156 C CA . ASP A 1 280 ? 28.172 19.531 3.674 1 81.19 280 ASP A CA 1
ATOM 2157 C C . ASP A 1 280 ? 28.375 21.031 3.875 1 81.19 280 ASP A C 1
ATOM 2159 O O . ASP A 1 280 ? 29.328 21.609 3.369 1 81.19 280 ASP A O 1
ATOM 2163 N N . PRO A 1 281 ? 27.484 21.641 4.555 1 74.88 281 PRO A N 1
ATOM 2164 C CA . PRO A 1 281 ? 27.609 23.078 4.727 1 74.88 281 PRO A CA 1
ATOM 2165 C C . PRO A 1 281 ? 28.859 23.469 5.512 1 74.88 281 PRO A C 1
ATOM 2167 O O . PRO A 1 281 ? 29.375 24.578 5.344 1 74.88 281 PRO A O 1
ATOM 2170 N N . VAL A 1 282 ? 29.359 22.594 6.324 1 76.06 282 VAL A N 1
ATOM 2171 C CA . VAL A 1 282 ? 30.5 22.906 7.184 1 76.06 282 VAL A CA 1
ATOM 2172 C C . VAL A 1 282 ? 31.797 22.609 6.453 1 76.06 282 VAL A C 1
ATOM 2174 O O . VAL A 1 282 ? 32.688 23.469 6.355 1 76.06 282 VAL A O 1
ATOM 2177 N N . THR A 1 283 ? 31.922 21.406 5.836 1 80.62 283 THR A N 1
ATOM 2178 C CA . THR A 1 283 ? 33.156 20.953 5.242 1 80.62 283 THR A CA 1
ATOM 2179 C C . THR A 1 283 ? 33.219 21.328 3.764 1 80.62 283 THR A C 1
ATOM 2181 O O . THR A 1 283 ? 34.312 21.344 3.17 1 80.62 283 THR A O 1
ATOM 2184 N N . GLY A 1 284 ? 32.125 21.656 3.176 1 83.12 284 GLY A N 1
ATOM 2185 C CA . GLY A 1 284 ? 32.031 22 1.765 1 83.12 284 GLY A CA 1
ATOM 2186 C C . GLY A 1 284 ? 32.25 20.812 0.848 1 83.12 284 GLY A C 1
ATOM 2187 O O . GLY A 1 284 ? 32.438 20.984 -0.356 1 83.12 284 GLY A O 1
ATOM 2188 N N . ARG A 1 285 ? 32.5 19.594 1.378 1 88.75 285 ARG A N 1
ATOM 2189 C CA . ARG A 1 285 ? 32.719 18.391 0.582 1 88.75 285 ARG A CA 1
ATOM 2190 C C . ARG A 1 285 ? 31.594 17.391 0.787 1 88.75 285 ARG A C 1
ATOM 2192 O O . ARG A 1 285 ? 31.016 17.312 1.873 1 88.75 285 ARG A O 1
ATOM 2199 N N . ALA A 1 286 ? 31.25 16.781 -0.371 1 90.94 286 ALA A N 1
ATOM 2200 C CA . ALA A 1 286 ? 30.312 15.664 -0.282 1 90.94 286 ALA A CA 1
ATOM 2201 C C . ALA A 1 286 ? 31.031 14.391 0.178 1 90.94 286 ALA A C 1
ATOM 2203 O O . ALA A 1 286 ? 32.188 14.164 -0.17 1 90.94 286 ALA A O 1
ATOM 2204 N N . ASP A 1 287 ? 30.422 13.68 1.013 1 92.62 287 ASP A N 1
ATOM 2205 C CA . ASP A 1 287 ? 30.938 12.391 1.477 1 92.62 287 ASP A CA 1
ATOM 2206 C C . ASP A 1 287 ? 29.875 11.297 1.355 1 92.62 287 ASP A C 1
ATOM 2208 O O . ASP A 1 287 ? 29.312 10.859 2.359 1 92.62 287 ASP A O 1
ATOM 2212 N N . PRO A 1 288 ? 29.734 10.844 0.139 1 94.75 288 PRO A N 1
ATOM 2213 C CA . PRO A 1 288 ? 28.688 9.852 -0.1 1 94.75 288 PRO A CA 1
ATOM 2214 C C . PRO A 1 288 ? 28.828 8.609 0.775 1 94.75 288 PRO A C 1
ATOM 2216 O O . PRO A 1 288 ? 27.844 8.07 1.272 1 94.75 288 PRO A O 1
ATOM 2219 N N . GLU A 1 289 ? 30.047 8.211 0.988 1 94.56 289 GLU A N 1
ATOM 2220 C CA . GLU A 1 289 ? 30.281 7 1.766 1 94.56 289 GLU A CA 1
ATOM 2221 C C . GLU A 1 289 ? 29.781 7.156 3.199 1 94.56 289 GLU A C 1
ATOM 2223 O O . GLU A 1 289 ? 29.266 6.203 3.791 1 94.56 289 GLU A O 1
ATOM 2228 N N . ALA A 1 290 ? 29.953 8.289 3.705 1 94.69 290 ALA A N 1
ATOM 2229 C CA . ALA A 1 290 ? 29.484 8.531 5.07 1 94.69 290 ALA A CA 1
ATOM 2230 C C . ALA A 1 290 ? 27.969 8.461 5.16 1 94.69 290 ALA A C 1
ATOM 2232 O O . ALA A 1 290 ? 27.422 7.91 6.117 1 94.69 290 ALA A O 1
ATOM 2233 N N . VAL A 1 291 ? 27.297 9.055 4.211 1 95.31 291 VAL A N 1
ATOM 2234 C CA . VAL A 1 291 ? 25.844 9.039 4.18 1 95.31 291 VAL A CA 1
ATOM 2235 C C . VAL A 1 291 ? 25.344 7.602 4.023 1 95.31 291 VAL A C 1
ATOM 2237 O O . VAL A 1 291 ? 24.469 7.156 4.766 1 95.31 291 VAL A O 1
ATOM 2240 N N . TYR A 1 292 ? 25.938 6.859 3.084 1 97.06 292 TYR A N 1
ATOM 2241 C CA . TYR A 1 292 ? 25.562 5.465 2.869 1 97.06 292 TYR A CA 1
ATOM 2242 C C . TYR A 1 292 ? 25.781 4.637 4.129 1 97.06 292 TYR A C 1
ATOM 2244 O O . TYR A 1 292 ? 24.953 3.785 4.473 1 97.06 292 TYR A O 1
ATOM 2252 N N . ALA A 1 293 ? 26.859 4.918 4.797 1 96.38 293 ALA A N 1
ATOM 2253 C CA . ALA A 1 293 ? 27.172 4.188 6.02 1 96.38 293 ALA A CA 1
ATOM 2254 C C . ALA A 1 293 ? 26.141 4.457 7.109 1 96.38 293 ALA A C 1
ATOM 2256 O O . ALA A 1 293 ? 25.766 3.551 7.855 1 96.38 293 ALA A O 1
ATOM 2257 N N . ARG A 1 294 ? 25.703 5.672 7.23 1 95.94 294 ARG A N 1
ATOM 2258 C CA . ARG A 1 294 ? 24.719 6.016 8.242 1 95.94 294 ARG A CA 1
ATOM 2259 C C . ARG A 1 294 ? 23.375 5.34 7.945 1 95.94 294 ARG A C 1
ATOM 2261 O O . ARG A 1 294 ? 22.734 4.809 8.852 1 95.94 294 ARG A O 1
ATOM 2268 N N . VAL A 1 295 ? 22.969 5.363 6.691 1 96.88 295 VAL A N 1
ATOM 2269 C CA . VAL A 1 295 ? 21.734 4.707 6.297 1 96.88 295 VAL A CA 1
ATOM 2270 C C . VAL A 1 295 ? 21.828 3.205 6.547 1 96.88 295 VAL A C 1
ATOM 2272 O O . VAL A 1 295 ? 20.922 2.598 7.109 1 96.88 295 VAL A O 1
ATOM 2275 N N . ALA A 1 296 ? 22.984 2.619 6.145 1 96.25 296 ALA A N 1
ATOM 2276 C CA . ALA A 1 296 ? 23.219 1.194 6.367 1 96.25 296 ALA A CA 1
ATOM 2277 C C . ALA A 1 296 ? 23.219 0.867 7.855 1 96.25 296 ALA A C 1
ATOM 2279 O O . ALA A 1 296 ? 22.703 -0.17 8.273 1 96.25 296 ALA A O 1
ATOM 2280 N N . GLY A 1 297 ? 23.891 1.717 8.602 1 95.31 297 GLY A N 1
ATOM 2281 C CA . GLY A 1 297 ? 23.938 1.528 10.047 1 95.31 297 GLY A CA 1
ATOM 2282 C C . GLY A 1 297 ? 22.562 1.473 10.688 1 95.31 297 GLY A C 1
ATOM 2283 O O . GLY A 1 297 ? 22.281 0.582 11.492 1 95.31 297 GLY A O 1
ATOM 2284 N N . ARG A 1 298 ? 21.703 2.389 10.359 1 95.25 298 ARG A N 1
ATOM 2285 C CA . ARG A 1 298 ? 20.344 2.404 10.898 1 95.25 298 ARG A CA 1
ATOM 2286 C C . ARG A 1 298 ? 19.547 1.202 10.414 1 95.25 298 ARG A C 1
ATOM 2288 O O . ARG A 1 298 ? 18.781 0.608 11.172 1 95.25 298 ARG A O 1
ATOM 2295 N N . LEU A 1 299 ? 19.672 0.851 9.133 1 93.69 299 LEU A N 1
ATOM 2296 C CA . LEU A 1 299 ? 18.969 -0.296 8.562 1 93.69 299 LEU A CA 1
ATOM 2297 C C . LEU A 1 299 ? 19.359 -1.583 9.281 1 93.69 299 LEU A C 1
ATOM 2299 O O . LEU A 1 299 ? 18.547 -2.498 9.406 1 93.69 299 LEU A O 1
ATOM 2303 N N . SER A 1 300 ? 20.578 -1.639 9.781 1 92.56 300 SER A N 1
ATOM 2304 C CA . SER A 1 300 ? 21.094 -2.824 10.445 1 92.56 300 SER A CA 1
ATOM 2305 C C . SER A 1 300 ? 20.422 -3.043 11.797 1 92.56 300 SER A C 1
ATOM 2307 O O . SER A 1 300 ? 20.578 -4.098 12.414 1 92.56 300 SER A O 1
ATOM 2309 N N . ASP A 1 301 ? 19.641 -2.053 12.25 1 90.81 301 ASP A N 1
ATOM 2310 C CA . ASP A 1 301 ? 18.891 -2.209 13.484 1 90.81 301 ASP A CA 1
ATOM 2311 C C . ASP A 1 301 ? 17.781 -3.244 13.312 1 90.81 301 ASP A C 1
ATOM 2313 O O . ASP A 1 301 ? 17.219 -3.738 14.297 1 90.81 301 ASP A O 1
ATOM 2317 N N . LEU A 1 302 ? 17.344 -3.477 12.07 1 86.44 302 LEU A N 1
ATOM 2318 C CA . LEU A 1 302 ? 16.344 -4.496 11.828 1 86.44 302 LEU A CA 1
ATOM 2319 C C . LEU A 1 302 ? 16.906 -5.895 12.023 1 86.44 302 LEU A C 1
ATOM 2321 O O . LEU A 1 302 ? 18 -6.199 11.516 1 86.44 302 LEU A O 1
ATOM 2325 N N . ILE A 1 303 ? 16.203 -6.586 12.695 1 79.31 303 ILE A N 1
ATOM 2326 C CA . ILE A 1 303 ? 16.609 -7.973 12.883 1 79.31 303 ILE A CA 1
ATOM 2327 C C . ILE A 1 303 ? 16.297 -8.789 11.633 1 79.31 303 ILE A C 1
ATOM 2329 O O . ILE A 1 303 ? 15.25 -8.586 11.008 1 79.31 303 ILE A O 1
ATOM 2333 N N . GLY A 1 304 ? 17.203 -9.688 11.273 1 72.38 304 GLY A N 1
ATOM 2334 C CA . GLY A 1 304 ? 16.938 -10.617 10.195 1 72.38 304 GLY A CA 1
ATOM 2335 C C . GLY A 1 304 ? 17.516 -10.172 8.859 1 72.38 304 GLY A C 1
ATOM 2336 O O . GLY A 1 304 ? 17.453 -10.906 7.875 1 72.38 304 GLY A O 1
ATOM 2337 N N . VAL A 1 305 ? 17.984 -8.922 8.883 1 73.12 305 VAL A N 1
ATOM 2338 C CA . VAL A 1 305 ? 18.594 -8.43 7.652 1 73.12 305 VAL A CA 1
ATOM 2339 C C . VAL A 1 305 ? 20.094 -8.258 7.852 1 73.12 305 VAL A C 1
ATOM 2341 O O . VAL A 1 305 ? 20.531 -7.492 8.719 1 73.12 305 VAL A O 1
ATOM 2344 N N . GLY A 1 306 ? 20.922 -9.023 7.289 1 80.25 306 GLY A N 1
ATOM 2345 C CA . GLY A 1 306 ? 22.375 -8.891 7.391 1 80.25 306 GLY A CA 1
ATOM 2346 C C . GLY A 1 306 ? 22.938 -7.785 6.52 1 80.25 306 GLY A C 1
ATOM 2347 O O . GLY A 1 306 ? 23.672 -8.055 5.574 1 80.25 306 GLY A O 1
ATOM 2348 N N . VAL A 1 307 ? 22.75 -6.512 6.988 1 88.69 307 VAL A N 1
ATOM 2349 C CA . VAL A 1 307 ? 23.141 -5.363 6.184 1 88.69 307 VAL A CA 1
ATOM 2350 C C . VAL A 1 307 ? 24.641 -5.09 6.352 1 88.69 307 VAL A C 1
ATOM 2352 O O . VAL A 1 307 ? 25.125 -4.953 7.473 1 88.69 307 VAL A O 1
ATOM 2355 N N . GLU A 1 308 ? 25.359 -5.047 5.289 1 90.94 308 GLU A N 1
ATOM 2356 C CA . GLU A 1 308 ? 26.766 -4.652 5.273 1 90.94 308 GLU A CA 1
ATOM 2357 C C . GLU A 1 308 ? 26.938 -3.24 4.719 1 90.94 308 GLU A C 1
ATOM 2359 O O . GLU A 1 308 ? 27.781 -2.473 5.199 1 90.94 308 GLU A O 1
ATOM 2364 N N . GLY A 1 309 ? 26.125 -2.982 3.723 1 94 309 GLY A N 1
ATOM 2365 C CA . GLY A 1 309 ? 26.203 -1.666 3.111 1 94 309 GLY A CA 1
ATOM 2366 C C . GLY A 1 309 ? 25.062 -1.38 2.154 1 94 309 GLY A C 1
ATOM 2367 O O . GLY A 1 309 ? 24.297 -2.283 1.798 1 94 309 GLY A O 1
ATOM 2368 N N . ILE A 1 310 ? 24.922 -0.073 1.879 1 95 310 ILE A N 1
ATOM 2369 C CA . ILE A 1 310 ? 23.969 0.376 0.877 1 95 310 ILE A CA 1
ATOM 2370 C C . ILE A 1 310 ? 24.641 1.326 -0.104 1 95 310 ILE A C 1
ATOM 2372 O O . ILE A 1 310 ? 25.578 2.051 0.268 1 95 310 ILE A O 1
ATOM 2376 N N . HIS A 1 311 ? 24.297 1.242 -1.325 1 94.19 311 HIS A N 1
ATOM 2377 C CA . HIS A 1 311 ? 24.828 2.156 -2.324 1 94.19 311 HIS A CA 1
ATOM 2378 C C . HIS A 1 311 ? 23.844 2.391 -3.455 1 94.19 311 HIS A C 1
ATOM 2380 O O . HIS A 1 311 ? 23 1.534 -3.734 1 94.19 311 HIS A O 1
ATOM 2386 N N . VAL A 1 312 ? 23.891 3.586 -3.984 1 95.31 312 VAL A N 1
ATOM 2387 C CA . VAL A 1 312 ? 23.109 3.891 -5.18 1 95.31 312 VAL A CA 1
ATOM 2388 C C . VAL A 1 312 ? 24.016 3.902 -6.402 1 95.31 312 VAL A C 1
ATOM 2390 O O . VAL A 1 312 ? 25.078 4.547 -6.398 1 95.31 312 VAL A O 1
ATOM 2393 N N . GLU A 1 313 ? 23.625 3.117 -7.379 1 91.44 313 GLU A N 1
ATOM 2394 C CA . GLU A 1 313 ? 24.391 3.062 -8.625 1 91.44 313 GLU A CA 1
ATOM 2395 C C . GLU A 1 313 ? 23.609 3.676 -9.781 1 91.44 313 GLU A C 1
ATOM 2397 O O . GLU A 1 313 ? 22.391 3.494 -9.875 1 91.44 313 GLU A O 1
ATOM 2402 N N . LEU A 1 314 ? 24.359 4.465 -10.492 1 88.25 314 LEU A N 1
ATOM 2403 C CA . LEU A 1 314 ? 23.797 4.992 -11.734 1 88.25 314 LEU A CA 1
ATOM 2404 C C . LEU A 1 314 ? 24.141 4.09 -12.914 1 88.25 314 LEU A C 1
ATOM 2406 O O . LEU A 1 314 ? 25.328 3.904 -13.227 1 88.25 314 LEU A O 1
ATOM 2410 N N . ASP A 1 315 ? 23.125 3.486 -13.367 1 80.81 315 ASP A N 1
ATOM 2411 C CA . ASP A 1 315 ? 23.312 2.756 -14.617 1 80.81 315 ASP A CA 1
ATOM 2412 C C . ASP A 1 315 ? 23.312 3.707 -15.812 1 80.81 315 ASP A C 1
ATOM 2414 O O . ASP A 1 315 ? 22.266 4.219 -16.203 1 80.81 315 ASP A O 1
ATOM 2418 N N . GLN A 1 316 ? 24.375 3.85 -16.406 1 78.88 316 GLN A N 1
ATOM 2419 C CA . GLN A 1 316 ? 24.531 4.832 -17.469 1 78.88 316 GLN A CA 1
ATOM 2420 C C . GLN A 1 316 ? 23.797 4.395 -18.734 1 78.88 316 GLN A C 1
ATOM 2422 O O . GLN A 1 316 ? 23.312 5.234 -19.5 1 78.88 316 GLN A O 1
ATOM 2427 N N . VAL A 1 317 ? 23.75 3.146 -18.891 1 74.75 317 VAL A N 1
ATOM 2428 C CA . VAL A 1 317 ? 23.109 2.623 -20.094 1 74.75 317 VAL A CA 1
ATOM 2429 C C . VAL A 1 317 ? 21.594 2.771 -19.984 1 74.75 317 VAL A C 1
ATOM 2431 O O . VAL A 1 317 ? 20.953 3.354 -20.859 1 74.75 317 VAL A O 1
ATOM 2434 N N . ARG A 1 318 ? 21.109 2.393 -18.906 1 76.88 318 ARG A N 1
ATOM 2435 C CA . ARG A 1 318 ? 19.656 2.439 -18.688 1 76.88 318 ARG A CA 1
ATOM 2436 C C . ARG A 1 318 ? 19.234 3.811 -18.172 1 76.88 318 ARG A C 1
ATOM 2438 O O . ARG A 1 318 ? 18.047 4.137 -18.203 1 76.88 318 ARG A O 1
ATOM 2445 N N . GLU A 1 319 ? 20.156 4.605 -17.719 1 83.19 319 GLU A N 1
ATOM 2446 C CA . GLU A 1 319 ? 19.906 5.926 -17.156 1 83.19 319 GLU A CA 1
ATOM 2447 C C . GLU A 1 319 ? 18.938 5.852 -15.977 1 83.19 319 GLU A C 1
ATOM 2449 O O . GLU A 1 319 ? 17.969 6.594 -15.914 1 83.19 319 GLU A O 1
ATOM 2454 N N . VAL A 1 320 ? 19.234 4.883 -15.133 1 87 320 VAL A N 1
ATOM 2455 C CA . VAL A 1 320 ? 18.406 4.676 -13.953 1 87 320 VAL A CA 1
ATOM 2456 C C . VAL A 1 320 ? 19.281 4.625 -12.703 1 87 320 VAL A C 1
ATOM 2458 O O . VAL A 1 320 ? 20.422 4.191 -12.758 1 87 320 VAL A O 1
ATOM 2461 N N . PHE A 1 321 ? 18.734 5.184 -11.594 1 91.06 321 PHE A N 1
ATOM 2462 C CA . PHE A 1 321 ? 19.328 5 -10.273 1 91.06 321 PHE A CA 1
ATOM 2463 C C . PHE A 1 321 ? 18.828 3.711 -9.633 1 91.06 321 PHE A C 1
ATOM 2465 O O . PHE A 1 321 ? 17.625 3.445 -9.617 1 91.06 321 PHE A O 1
ATOM 2472 N N . THR A 1 322 ? 19.75 2.893 -9.242 1 89.31 322 THR A N 1
ATOM 2473 C CA . THR A 1 322 ? 19.359 1.68 -8.523 1 89.31 322 THR A CA 1
ATOM 2474 C C . THR A 1 322 ? 20.016 1.638 -7.145 1 89.31 322 THR A C 1
ATOM 2476 O O . THR A 1 322 ? 21.219 1.851 -7.016 1 89.31 322 THR A O 1
ATOM 2479 N N . LEU A 1 323 ? 19.172 1.436 -6.172 1 93.12 323 LEU A N 1
ATOM 2480 C CA . LEU A 1 323 ? 19.641 1.284 -4.801 1 93.12 323 LEU A CA 1
ATOM 2481 C C . LEU A 1 323 ? 19.938 -0.179 -4.484 1 93.12 323 LEU A C 1
ATOM 2483 O O . LEU A 1 323 ? 19.078 -1.044 -4.695 1 93.12 323 LEU A O 1
ATOM 2487 N N . PHE A 1 324 ? 21.188 -0.459 -4.031 1 92.69 324 PHE A N 1
ATOM 2488 C CA . PHE A 1 324 ? 21.578 -1.824 -3.721 1 92.69 324 PHE A CA 1
ATOM 2489 C C . PHE A 1 324 ? 21.859 -1.98 -2.229 1 92.69 324 PHE A C 1
ATOM 2491 O O . PHE A 1 324 ? 22.453 -1.095 -1.604 1 92.69 324 PHE A O 1
ATOM 2498 N N . LEU A 1 325 ? 21.391 -3.033 -1.724 1 92.06 325 LEU A N 1
ATOM 2499 C CA . LEU A 1 325 ? 21.781 -3.488 -0.394 1 92.06 325 LEU A CA 1
ATOM 2500 C C . LEU A 1 325 ? 22.828 -4.594 -0.485 1 92.06 325 LEU A C 1
ATOM 2502 O O . LEU A 1 325 ? 22.641 -5.562 -1.225 1 92.06 325 LEU A O 1
ATOM 2506 N N . GLN A 1 326 ? 23.859 -4.352 0.171 1 90.81 326 GLN A N 1
ATOM 2507 C CA . GLN A 1 326 ? 24.875 -5.391 0.306 1 90.81 326 GLN A CA 1
ATOM 2508 C C . GLN A 1 326 ? 24.734 -6.125 1.636 1 90.81 326 GLN A C 1
ATOM 2510 O O . GLN A 1 326 ? 24.844 -5.516 2.703 1 90.81 326 GLN A O 1
ATOM 2515 N N . GLU A 1 327 ? 24.359 -7.398 1.5 1 85.88 327 GLU A N 1
ATOM 2516 C CA . GLU A 1 327 ? 24.219 -8.211 2.707 1 85.88 327 GLU A CA 1
ATOM 2517 C C . GLU A 1 327 ? 25.578 -8.75 3.164 1 85.88 327 GLU A C 1
ATOM 2519 O O . GLU A 1 327 ? 26.531 -8.781 2.389 1 85.88 327 GLU A O 1
ATOM 2524 N N . LYS A 1 328 ? 25.5 -9.18 4.438 1 81.5 328 LYS A N 1
ATOM 2525 C CA . LYS A 1 328 ? 26.688 -9.875 4.934 1 81.5 328 LYS A CA 1
ATOM 2526 C C . LYS A 1 328 ? 26.938 -11.164 4.156 1 81.5 328 LYS A C 1
ATOM 2528 O O . LYS A 1 328 ? 26 -11.914 3.881 1 81.5 328 LYS A O 1
ATOM 2533 N N . GLY A 1 329 ? 28.078 -11.492 3.627 1 74 329 GLY A N 1
ATOM 2534 C CA . GLY A 1 329 ? 28.406 -12.641 2.787 1 74 329 GLY A CA 1
ATOM 2535 C C . GLY A 1 329 ? 28.594 -12.273 1.327 1 74 329 GLY A C 1
ATOM 2536 O O . GLY A 1 329 ? 28.922 -13.125 0.505 1 74 329 GLY A O 1
ATOM 2537 N N . GLY A 1 330 ? 28.266 -11.07 1.056 1 76.88 330 GLY A N 1
ATOM 2538 C CA . GLY A 1 330 ? 28.625 -10.562 -0.256 1 76.88 330 GLY A CA 1
ATOM 2539 C C . GLY A 1 330 ? 27.453 -10.523 -1.224 1 76.88 330 GLY A C 1
ATOM 2540 O O . GLY A 1 330 ? 27.609 -10.109 -2.377 1 76.88 330 GLY A O 1
ATOM 2541 N N . LEU A 1 331 ? 26.328 -10.922 -0.782 1 82 331 LEU A N 1
ATOM 2542 C CA . LEU A 1 331 ? 25.172 -10.898 -1.662 1 82 331 LEU A CA 1
ATOM 2543 C C . LEU A 1 331 ? 24.688 -9.469 -1.88 1 82 331 LEU A C 1
ATOM 2545 O O . LEU A 1 331 ? 24.578 -8.695 -0.927 1 82 331 LEU A O 1
ATOM 2549 N N . ARG A 1 332 ? 24.531 -9.117 -3.156 1 87.12 332 ARG A N 1
ATOM 2550 C CA . ARG A 1 332 ? 24 -7.805 -3.525 1 87.12 332 ARG A CA 1
ATOM 2551 C C . ARG A 1 332 ? 22.547 -7.914 -3.982 1 87.12 332 ARG A C 1
ATOM 2553 O O . ARG A 1 332 ? 22.234 -8.711 -4.871 1 87.12 332 ARG A O 1
ATOM 2560 N N . LEU A 1 333 ? 21.719 -7.102 -3.338 1 87.75 333 LEU A N 1
ATOM 2561 C CA . LEU A 1 333 ? 20.297 -7.125 -3.672 1 87.75 333 LEU A CA 1
ATOM 2562 C C . LEU A 1 333 ? 19.812 -5.734 -4.066 1 87.75 333 LEU A C 1
ATOM 2564 O O . LEU A 1 333 ? 20.047 -4.762 -3.352 1 87.75 333 LEU A O 1
ATOM 2568 N N . PRO A 1 334 ? 19.188 -5.637 -5.254 1 88.56 334 PRO A N 1
ATOM 2569 C CA . PRO A 1 334 ? 18.516 -4.371 -5.527 1 88.56 334 PRO A CA 1
ATOM 2570 C C . PRO A 1 334 ? 17.359 -4.098 -4.562 1 88.56 334 PRO A C 1
ATOM 2572 O O . PRO A 1 334 ? 16.734 -5.035 -4.062 1 88.56 334 PRO A O 1
ATOM 2575 N N . ALA A 1 335 ? 17.062 -2.844 -4.289 1 86.56 335 ALA A N 1
ATOM 2576 C CA . ALA A 1 335 ? 16.047 -2.439 -3.324 1 86.56 335 ALA A CA 1
ATOM 2577 C C . ALA A 1 335 ? 14.703 -3.092 -3.637 1 86.56 335 ALA A C 1
ATOM 2579 O O . ALA A 1 335 ? 13.961 -3.471 -2.727 1 86.56 335 ALA A O 1
ATOM 2580 N N . ARG A 1 336 ? 14.375 -3.285 -4.859 1 85.19 336 ARG A N 1
ATOM 2581 C CA . ARG A 1 336 ? 13.078 -3.82 -5.258 1 85.19 336 ARG A CA 1
ATOM 2582 C C . ARG A 1 336 ? 12.922 -5.266 -4.801 1 85.19 336 ARG A C 1
ATOM 2584 O O . ARG A 1 336 ? 11.805 -5.797 -4.77 1 85.19 336 ARG A O 1
ATOM 2591 N N . ALA A 1 337 ? 14.023 -5.941 -4.504 1 86 337 ALA A N 1
ATOM 2592 C CA . ALA A 1 337 ? 13.984 -7.332 -4.066 1 86 337 ALA A CA 1
ATOM 2593 C C . ALA A 1 337 ? 13.742 -7.43 -2.562 1 86 337 ALA A C 1
ATOM 2595 O O . ALA A 1 337 ? 13.469 -8.508 -2.039 1 86 337 ALA A O 1
ATOM 2596 N N . LEU A 1 338 ? 13.805 -6.34 -1.887 1 88.06 338 LEU A N 1
ATOM 2597 C CA . LEU A 1 338 ? 13.664 -6.34 -0.435 1 88.06 338 LEU A CA 1
ATOM 2598 C C . LEU A 1 338 ? 12.203 -6.512 -0.031 1 88.06 338 LEU A C 1
ATOM 2600 O O . LEU A 1 338 ? 11.305 -6.262 -0.833 1 88.06 338 LEU A O 1
ATOM 2604 N N . SER A 1 339 ? 12.031 -6.945 1.197 1 87.25 339 SER A N 1
ATOM 2605 C CA . SER A 1 339 ? 10.672 -7.055 1.72 1 87.25 339 SER A CA 1
ATOM 2606 C C . SER A 1 339 ? 10.023 -5.68 1.872 1 87.25 339 SER A C 1
ATOM 2608 O O . SER A 1 339 ? 10.719 -4.664 1.895 1 87.25 339 SER A O 1
ATOM 2610 N N . GLU A 1 340 ? 8.727 -5.672 1.924 1 86.38 340 GLU A N 1
ATOM 2611 C CA . GLU A 1 340 ? 7.988 -4.426 2.07 1 86.38 340 GLU A CA 1
ATOM 2612 C C . GLU A 1 340 ? 8.367 -3.705 3.361 1 86.38 340 GLU A C 1
ATOM 2614 O O . GLU A 1 340 ? 8.578 -2.49 3.363 1 86.38 340 GLU A O 1
ATOM 2619 N N . GLY A 1 341 ? 8.391 -4.445 4.457 1 89 341 GLY A N 1
ATOM 2620 C CA . GLY A 1 341 ? 8.773 -3.846 5.723 1 89 341 GLY A CA 1
ATOM 2621 C C . GLY A 1 341 ? 10.164 -3.238 5.695 1 89 341 GLY A C 1
ATOM 2622 O O . GLY A 1 341 ? 10.383 -2.15 6.234 1 89 341 GLY A O 1
ATOM 2623 N N . THR A 1 342 ? 11.078 -3.914 5.062 1 90.69 342 THR A N 1
ATOM 2624 C CA . THR A 1 342 ? 12.445 -3.422 4.953 1 90.69 342 THR A CA 1
ATOM 2625 C C . THR A 1 342 ? 12.5 -2.158 4.098 1 90.69 342 THR A C 1
ATOM 2627 O O . THR A 1 342 ? 13.219 -1.209 4.43 1 90.69 342 THR A O 1
ATOM 2630 N N . LEU A 1 343 ? 11.758 -2.178 3.029 1 92.81 343 LEU A N 1
ATOM 2631 C CA . LEU A 1 343 ? 11.719 -1.02 2.145 1 92.81 343 LEU A CA 1
ATOM 2632 C C . LEU A 1 343 ? 11.148 0.196 2.865 1 92.81 343 LEU A C 1
ATOM 2634 O O . LEU A 1 343 ? 11.648 1.312 2.705 1 92.81 343 LEU A O 1
ATOM 2638 N N . ARG A 1 344 ? 10.086 -0.003 3.557 1 94.06 344 ARG A N 1
ATOM 2639 C CA . ARG A 1 344 ? 9.492 1.092 4.316 1 94.06 344 ARG A CA 1
ATOM 2640 C C . ARG A 1 344 ? 10.477 1.659 5.328 1 94.06 344 ARG A C 1
ATOM 2642 O O . ARG A 1 344 ? 10.609 2.877 5.457 1 94.06 344 ARG A O 1
ATOM 2649 N N . PHE A 1 345 ? 11.141 0.756 6.027 1 95.94 345 PHE A N 1
ATOM 2650 C CA . PHE A 1 345 ? 12.156 1.174 6.992 1 95.94 345 PHE A CA 1
ATOM 2651 C C . PHE A 1 345 ? 13.273 1.939 6.301 1 95.94 345 PHE A C 1
ATOM 2653 O O . PHE A 1 345 ? 13.719 2.979 6.797 1 95.94 345 PHE A O 1
ATOM 2660 N N . LEU A 1 346 ? 13.727 1.425 5.18 1 95.88 346 LEU A N 1
ATOM 2661 C CA . LEU A 1 346 ? 14.781 2.062 4.398 1 95.88 346 LEU A CA 1
ATOM 2662 C C . LEU A 1 346 ? 14.367 3.467 3.973 1 95.88 346 LEU A C 1
ATOM 2664 O O . LEU A 1 346 ? 15.164 4.406 4.051 1 95.88 346 LEU A O 1
ATOM 2668 N N . ALA A 1 347 ? 13.156 3.605 3.52 1 97.12 347 ALA A N 1
ATOM 2669 C CA . ALA A 1 347 ? 12.648 4.914 3.115 1 97.12 347 ALA A CA 1
ATOM 2670 C 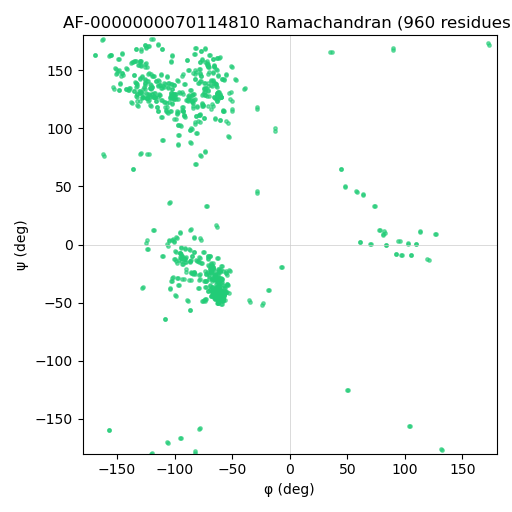C . ALA A 1 347 ? 12.727 5.91 4.266 1 97.12 347 ALA A C 1
ATOM 2672 O O . ALA A 1 347 ? 13.109 7.066 4.07 1 97.12 347 ALA A O 1
ATOM 2673 N N . LEU A 1 348 ? 12.383 5.488 5.426 1 97.38 348 LEU A N 1
ATOM 2674 C CA . LEU A 1 348 ? 12.422 6.359 6.598 1 97.38 348 LEU A CA 1
ATOM 2675 C C . LEU A 1 348 ? 13.867 6.68 6.984 1 97.38 348 LEU A C 1
ATOM 2677 O O . LEU A 1 348 ? 14.156 7.789 7.438 1 97.38 348 LEU A O 1
ATOM 2681 N N . CYS A 1 349 ? 14.789 5.711 6.809 1 97.31 349 CYS A N 1
ATOM 2682 C CA . CYS A 1 349 ? 16.203 5.977 7.043 1 97.31 349 CYS A CA 1
ATOM 2683 C C . CYS A 1 349 ? 16.719 7.07 6.117 1 97.31 349 CYS A C 1
ATOM 2685 O O . CYS A 1 349 ? 17.469 7.949 6.539 1 97.31 349 CYS A O 1
ATOM 2687 N N . VAL A 1 350 ? 16.328 6.934 4.887 1 97.06 350 VAL A N 1
ATOM 2688 C CA . VAL A 1 350 ? 16.75 7.922 3.898 1 97.06 350 VAL A CA 1
ATOM 2689 C C . VAL A 1 350 ? 16.172 9.289 4.27 1 97.06 350 VAL A C 1
ATOM 2691 O O . VAL A 1 350 ? 16.875 10.305 4.207 1 97.06 350 VAL A O 1
ATOM 2694 N N . LEU A 1 351 ? 14.953 9.344 4.691 1 96.31 351 LEU A N 1
ATOM 2695 C CA . LEU A 1 351 ? 14.312 10.586 5.102 1 96.31 351 LEU A CA 1
ATOM 2696 C C . LEU A 1 351 ? 15.039 11.211 6.285 1 96.31 351 LEU A C 1
ATOM 2698 O O . LEU A 1 351 ? 15.172 12.438 6.363 1 96.31 351 LEU A O 1
ATOM 2702 N N . LEU A 1 352 ? 15.469 10.359 7.18 1 96.31 352 LEU A N 1
ATOM 2703 C CA . LEU A 1 352 ? 16.188 10.828 8.359 1 96.31 352 LEU A CA 1
ATOM 2704 C C . LEU A 1 352 ? 17.453 11.602 7.957 1 96.31 352 LEU A C 1
ATOM 2706 O O . LEU A 1 352 ? 17.859 12.539 8.641 1 96.31 352 LEU A O 1
ATOM 2710 N N . GLU A 1 353 ? 18.031 11.25 6.828 1 94.88 353 GLU A N 1
ATOM 2711 C CA . GLU A 1 353 ? 19.281 11.852 6.371 1 94.88 353 GLU A CA 1
ATOM 2712 C C . GLU A 1 353 ? 19.016 13.07 5.5 1 94.88 353 GLU A C 1
ATOM 2714 O O . GLU A 1 353 ? 19.953 13.742 5.066 1 94.88 353 GLU A O 1
ATOM 2719 N N . ASP A 1 354 ? 17.781 13.391 5.223 1 94 354 ASP A N 1
ATOM 2720 C CA . ASP A 1 354 ? 17.453 14.492 4.32 1 94 354 ASP A CA 1
ATOM 2721 C C . ASP A 1 354 ? 17.141 15.766 5.105 1 94 354 ASP A C 1
ATOM 2723 O O . ASP A 1 354 ? 16.016 15.969 5.551 1 94 354 ASP A O 1
ATOM 2727 N N . PRO A 1 355 ? 18.016 16.703 5.176 1 88.75 355 PRO A N 1
ATOM 2728 C CA . PRO A 1 355 ? 17.75 17.922 5.945 1 88.75 355 PRO A CA 1
ATOM 2729 C C . PRO A 1 355 ? 16.703 18.828 5.289 1 88.75 355 PRO A C 1
ATOM 2731 O O . PRO A 1 355 ? 16.141 19.703 5.949 1 88.75 355 PRO A O 1
ATOM 2734 N N . SER A 1 356 ? 16.469 18.594 4.031 1 88.12 356 SER A N 1
ATOM 2735 C CA . SER A 1 356 ? 15.523 19.438 3.311 1 88.12 356 SER A CA 1
ATOM 2736 C C . SER A 1 356 ? 14.086 19 3.564 1 88.12 356 SER A C 1
ATOM 2738 O O . SER A 1 356 ? 13.148 19.734 3.27 1 88.12 356 SER A O 1
ATOM 2740 N N . PHE A 1 357 ? 13.984 17.844 4.121 1 89.88 357 PHE A N 1
ATOM 2741 C CA . PHE A 1 357 ? 12.648 17.359 4.445 1 89.88 357 PHE A CA 1
ATOM 2742 C C . PHE A 1 357 ? 12.203 17.859 5.812 1 89.88 357 PHE A C 1
ATOM 2744 O O . PHE A 1 357 ? 12.594 17.312 6.84 1 89.88 357 PHE A O 1
ATOM 2751 N N . VAL A 1 358 ? 11.414 18.906 5.816 1 91.31 358 VAL A N 1
ATOM 2752 C CA . VAL A 1 358 ? 10.969 19.531 7.062 1 91.31 358 VAL A CA 1
ATOM 2753 C C . VAL A 1 358 ? 9.445 19.609 7.074 1 91.31 358 VAL A C 1
ATOM 2755 O O . VAL A 1 358 ? 8.789 19.312 6.074 1 91.31 358 VAL A O 1
ATOM 2758 N N . GLY A 1 359 ? 8.938 20 8.234 1 95.81 359 GLY A N 1
ATOM 2759 C CA . GLY A 1 359 ? 7.492 20.125 8.367 1 95.81 359 GLY A CA 1
ATOM 2760 C C . GLY A 1 359 ? 6.863 18.984 9.141 1 95.81 359 GLY A C 1
ATOM 2761 O O . GLY A 1 359 ? 7.5 18.391 10.016 1 95.81 359 GLY A O 1
ATOM 2762 N N . LEU A 1 360 ? 5.582 18.766 8.891 1 98.25 360 LEU A N 1
ATOM 2763 C CA . LEU A 1 360 ? 4.809 17.766 9.609 1 98.25 360 LEU A CA 1
ATOM 2764 C C . LEU A 1 360 ? 4.598 16.516 8.75 1 98.25 360 LEU A C 1
ATOM 2766 O O . LEU A 1 360 ? 4.219 16.625 7.582 1 98.25 360 LEU A O 1
ATOM 2770 N N . ILE A 1 361 ? 4.887 15.391 9.359 1 97.56 361 ILE A N 1
ATOM 2771 C CA . ILE A 1 361 ? 4.684 14.102 8.703 1 97.56 361 ILE A CA 1
ATOM 2772 C C . ILE A 1 361 ? 3.617 13.305 9.453 1 97.56 361 ILE A C 1
ATOM 2774 O O . ILE A 1 361 ? 3.762 13.023 10.648 1 97.56 361 ILE A O 1
ATOM 2778 N N . CYS A 1 362 ? 2.557 13.008 8.766 1 97.62 362 CYS A N 1
ATOM 2779 C CA . CYS A 1 362 ? 1.549 12.086 9.281 1 97.62 362 CYS A CA 1
ATOM 2780 C C . CYS A 1 362 ? 1.731 10.688 8.695 1 97.62 362 CYS A C 1
ATOM 2782 O O . CYS A 1 362 ? 1.844 10.531 7.48 1 97.62 362 CYS A O 1
ATOM 2784 N N . MET A 1 363 ? 1.769 9.672 9.539 1 96.25 363 MET A N 1
ATOM 2785 C CA . MET A 1 363 ? 1.947 8.305 9.062 1 96.25 363 MET A CA 1
ATOM 2786 C C . MET A 1 363 ? 0.879 7.383 9.648 1 96.25 363 MET A C 1
ATOM 2788 O O . MET A 1 363 ? 0.667 7.355 10.859 1 96.25 363 MET A O 1
ATOM 2792 N N . GLU A 1 364 ? 0.297 6.629 8.727 1 93.06 364 GLU A N 1
ATOM 2793 C CA . GLU A 1 364 ? -0.662 5.617 9.156 1 93.06 364 GLU A CA 1
ATOM 2794 C C . GLU A 1 364 ? 0.035 4.297 9.469 1 93.06 364 GLU A C 1
ATOM 2796 O O . GLU A 1 364 ? 0.786 3.771 8.648 1 93.06 364 GLU A O 1
ATOM 2801 N N . GLU A 1 365 ? -0.14 3.801 10.57 1 91.69 365 GLU A N 1
ATOM 2802 C CA . GLU A 1 365 ? 0.232 2.447 10.961 1 91.69 365 GLU A CA 1
ATOM 2803 C C . GLU A 1 365 ? 1.633 2.094 10.477 1 91.69 365 GLU A C 1
ATOM 2805 O O . GLU A 1 365 ? 1.812 1.128 9.734 1 91.69 365 GLU A O 1
ATOM 2810 N N . PRO A 1 366 ? 2.625 2.781 10.984 1 93.25 366 PRO A N 1
ATOM 2811 C CA . PRO A 1 366 ? 3.998 2.508 10.547 1 93.25 366 PRO A CA 1
ATOM 2812 C C . PRO A 1 366 ? 4.449 1.09 10.891 1 93.25 366 PRO A C 1
ATOM 2814 O O . PRO A 1 366 ? 5.453 0.611 10.352 1 93.25 366 PRO A O 1
ATOM 2817 N N . GLU A 1 367 ? 3.711 0.365 11.711 1 88.94 367 GLU A N 1
ATOM 2818 C CA . GLU A 1 367 ? 4.055 -0.991 12.133 1 88.94 367 GLU A CA 1
ATOM 2819 C C . GLU A 1 367 ? 3.699 -2.01 11.055 1 88.94 367 GLU A C 1
ATOM 2821 O O . GLU A 1 367 ? 4.129 -3.164 11.117 1 88.94 367 GLU A O 1
ATOM 2826 N N . ASN A 1 368 ? 2.912 -1.635 10.086 1 86.56 368 ASN A N 1
ATOM 2827 C CA . ASN A 1 368 ? 2.463 -2.584 9.07 1 86.56 368 ASN A CA 1
ATOM 2828 C C . ASN A 1 368 ? 3.639 -3.184 8.305 1 86.56 368 ASN A C 1
ATOM 2830 O O . ASN A 1 368 ? 4.52 -2.455 7.844 1 86.56 368 ASN A O 1
ATOM 2834 N N . GLY A 1 369 ? 3.662 -4.473 8.219 1 83.25 369 GLY A N 1
ATOM 2835 C CA . GLY A 1 369 ? 4.699 -5.176 7.48 1 83.25 369 GLY A CA 1
ATOM 2836 C C . GLY A 1 369 ? 5.965 -5.395 8.289 1 83.25 369 GLY A C 1
ATOM 2837 O O . GLY A 1 369 ? 6.93 -5.984 7.793 1 83.25 369 GLY A O 1
ATOM 2838 N N . ILE A 1 370 ? 5.934 -4.93 9.5 1 86.31 370 ILE A N 1
ATOM 2839 C CA . ILE A 1 370 ? 7.121 -5.035 10.344 1 86.31 370 ILE A CA 1
ATOM 2840 C C . ILE A 1 370 ? 6.938 -6.168 11.352 1 86.31 370 ILE A C 1
ATOM 2842 O O . ILE A 1 370 ? 5.914 -6.238 12.031 1 86.31 370 ILE A O 1
ATOM 2846 N N . HIS A 1 371 ? 7.922 -7.051 11.391 1 81.19 371 HIS A N 1
ATOM 2847 C CA . HIS A 1 371 ? 7.926 -8.102 12.406 1 81.19 371 HIS A CA 1
ATOM 2848 C C . HIS A 1 371 ? 7.914 -7.504 13.812 1 81.19 371 HIS A C 1
ATOM 2850 O O . HIS A 1 371 ? 8.586 -6.504 14.07 1 81.19 371 HIS A O 1
ATOM 2856 N N . PRO A 1 372 ? 7.219 -8.109 14.742 1 78.88 372 PRO A N 1
ATOM 2857 C CA . PRO A 1 372 ? 7.113 -7.57 16.109 1 78.88 372 PRO A CA 1
ATOM 2858 C C . PRO A 1 372 ? 8.477 -7.316 16.75 1 78.88 372 PRO A C 1
ATOM 2860 O O . PRO A 1 372 ? 8.648 -6.324 17.453 1 78.88 372 PRO A O 1
ATOM 2863 N N . ALA A 1 373 ? 9.469 -8.117 16.453 1 81.38 373 ALA A N 1
ATOM 2864 C CA . ALA A 1 373 ? 10.797 -7.98 17.031 1 81.38 373 ALA A CA 1
ATOM 2865 C C . ALA A 1 373 ? 11.484 -6.711 16.531 1 81.38 373 ALA A C 1
ATOM 2867 O O . ALA A 1 373 ? 12.438 -6.234 17.156 1 81.38 373 ALA A O 1
ATOM 2868 N N . ASN A 1 374 ? 11.016 -6.203 15.461 1 88.69 374 ASN A N 1
ATOM 2869 C CA . ASN A 1 374 ? 11.641 -5.031 14.852 1 88.69 374 ASN A CA 1
ATOM 2870 C C . ASN A 1 374 ? 10.852 -3.76 15.156 1 88.69 374 ASN A C 1
ATOM 2872 O O . ASN A 1 374 ? 11.219 -2.672 14.711 1 88.69 374 ASN A O 1
ATOM 2876 N N . LEU A 1 375 ? 9.781 -3.85 15.977 1 89.94 375 LEU A N 1
ATOM 2877 C CA . LEU A 1 375 ? 8.922 -2.711 16.281 1 89.94 375 LEU A CA 1
ATOM 2878 C C . LEU A 1 375 ? 9.695 -1.635 17.031 1 89.94 375 LEU A C 1
ATOM 2880 O O . LEU A 1 375 ? 9.555 -0.444 16.75 1 89.94 375 LEU A O 1
ATOM 2884 N N . PRO A 1 376 ? 10.586 -2.018 18 1 93.19 376 PRO A N 1
ATOM 2885 C CA . PRO A 1 376 ? 11.344 -0.982 18.703 1 93.19 376 PRO A CA 1
ATOM 2886 C C . PRO A 1 376 ? 12.227 -0.158 17.75 1 93.19 376 PRO A C 1
ATOM 2888 O O . PRO A 1 376 ? 12.258 1.071 17.859 1 93.19 376 PRO A O 1
ATOM 2891 N N . ALA A 1 377 ? 12.867 -0.872 16.828 1 94.12 377 ALA A N 1
ATOM 2892 C CA . ALA A 1 377 ? 13.719 -0.167 15.867 1 94.12 377 ALA A CA 1
ATOM 2893 C C . ALA A 1 377 ? 12.906 0.803 15.016 1 94.12 377 ALA A C 1
ATOM 2895 O O . ALA A 1 377 ? 13.336 1.93 14.766 1 94.12 377 ALA A O 1
ATOM 2896 N N . MET A 1 378 ? 11.766 0.37 14.609 1 94.88 378 MET A N 1
ATOM 2897 C CA . MET A 1 378 ? 10.883 1.206 13.797 1 94.88 378 MET A CA 1
ATOM 2898 C C . MET A 1 378 ? 10.438 2.438 14.578 1 94.88 378 MET A C 1
ATOM 2900 O O . MET A 1 378 ? 10.492 3.557 14.062 1 94.88 378 MET A O 1
ATOM 2904 N N . LEU A 1 379 ? 10.031 2.291 15.781 1 95.44 379 LEU A N 1
ATOM 2905 C CA . LEU A 1 379 ? 9.539 3.404 16.594 1 95.44 379 LEU A CA 1
ATOM 2906 C C . LEU A 1 379 ? 10.664 4.383 16.906 1 95.44 379 LEU A C 1
ATOM 2908 O O . LEU A 1 379 ? 10.453 5.598 16.906 1 95.44 379 LEU A O 1
ATOM 2912 N N . ASP A 1 380 ? 11.828 3.824 17.172 1 96.25 380 ASP A N 1
ATOM 2913 C CA . ASP A 1 380 ? 12.977 4.688 17.422 1 96.25 380 ASP A CA 1
ATOM 2914 C C . ASP A 1 380 ? 13.289 5.559 16.203 1 96.25 380 ASP A C 1
ATOM 2916 O O . ASP A 1 380 ? 13.555 6.754 16.344 1 96.25 380 ASP A O 1
ATOM 2920 N N . LEU A 1 381 ? 13.242 4.918 15.117 1 96.81 381 LEU A N 1
ATOM 2921 C CA . LEU A 1 381 ? 13.508 5.648 13.883 1 96.81 381 LEU A CA 1
ATOM 2922 C C . LEU A 1 381 ? 12.492 6.762 13.672 1 96.81 381 LEU A C 1
ATOM 2924 O O . LEU A 1 381 ? 12.859 7.891 13.336 1 96.81 381 LEU A O 1
ATOM 2928 N N . ILE A 1 382 ? 11.227 6.52 13.891 1 97.06 382 ILE A N 1
ATOM 2929 C CA . ILE A 1 382 ? 10.156 7.484 13.695 1 97.06 382 ILE A CA 1
ATOM 2930 C C . ILE A 1 382 ? 10.297 8.625 14.703 1 97.06 382 ILE A C 1
ATOM 2932 O O . ILE A 1 382 ? 10.109 9.797 14.359 1 97.06 382 ILE A O 1
ATOM 2936 N N . ARG A 1 383 ? 10.641 8.312 15.883 1 96.5 383 ARG A N 1
ATOM 2937 C CA . ARG A 1 383 ? 10.867 9.336 16.906 1 96.5 383 ARG A CA 1
ATOM 2938 C C . ARG A 1 383 ? 12.055 10.211 16.547 1 96.5 383 ARG A C 1
ATOM 2940 O O . ARG A 1 383 ? 12.023 11.43 16.75 1 96.5 383 ARG A O 1
ATOM 2947 N N . ASP A 1 384 ? 13.07 9.586 15.992 1 96.5 384 ASP A N 1
ATOM 2948 C CA . ASP A 1 384 ? 14.273 10.32 15.625 1 96.5 384 ASP A CA 1
ATOM 2949 C C . ASP A 1 384 ? 14.008 11.273 14.469 1 96.5 384 ASP A C 1
ATOM 2951 O O . ASP A 1 384 ? 14.766 12.219 14.242 1 96.5 384 ASP A O 1
ATOM 2955 N N . LEU A 1 385 ? 12.984 10.984 13.719 1 97.06 385 LEU A N 1
ATOM 2956 C CA . LEU A 1 385 ? 12.602 11.898 12.641 1 97.06 385 LEU A CA 1
ATOM 2957 C C . LEU A 1 385 ? 12.086 13.219 13.203 1 97.06 385 LEU A C 1
ATOM 2959 O O . LEU A 1 385 ? 12.219 14.266 12.562 1 97.06 385 LEU A O 1
ATOM 2963 N N . ALA A 1 386 ? 11.508 13.18 14.383 1 98 386 ALA A N 1
ATOM 2964 C CA . ALA A 1 386 ? 10.945 14.375 15 1 98 386 ALA A CA 1
ATOM 2965 C C . ALA A 1 386 ? 12.039 15.234 15.625 1 98 386 ALA A C 1
ATOM 2967 O O . ALA A 1 386 ? 13.055 14.711 16.094 1 98 386 ALA A O 1
ATOM 2968 N N . VAL A 1 387 ? 11.836 16.484 15.68 1 97.88 387 VAL A N 1
ATOM 2969 C CA . VAL A 1 387 ? 12.789 17.422 16.266 1 97.88 387 VAL A CA 1
ATOM 2970 C C . VAL A 1 387 ? 12.953 17.141 17.75 1 97.88 387 VAL A C 1
ATOM 2972 O O . VAL A 1 387 ? 11.977 16.828 18.438 1 97.88 387 VAL A O 1
ATOM 2975 N N . ASP A 1 388 ? 14.156 17.203 18.203 1 97.56 388 ASP A N 1
ATOM 2976 C CA . ASP A 1 388 ? 14.438 17.156 19.641 1 97.56 388 ASP A CA 1
ATOM 2977 C C . ASP A 1 388 ? 14.172 18.516 20.281 1 97.56 388 ASP A C 1
ATOM 2979 O O . ASP A 1 388 ? 14.914 19.469 20.062 1 97.56 388 ASP A O 1
ATOM 2983 N N . PRO A 1 389 ? 13.164 18.625 21.109 1 97.19 389 PRO A N 1
ATOM 2984 C CA . PRO A 1 389 ? 12.781 19.922 21.672 1 97.19 389 PRO A CA 1
ATOM 2985 C C . PRO A 1 389 ? 13.695 20.375 22.797 1 97.19 389 PRO A C 1
ATOM 2987 O O . PRO A 1 389 ? 13.445 21.406 23.438 1 97.19 389 PRO A O 1
ATOM 2990 N N . THR A 1 390 ? 14.727 19.625 23.062 1 96.81 390 THR A N 1
ATOM 2991 C CA . THR A 1 390 ? 15.68 20 24.094 1 96.81 390 THR A CA 1
ATOM 2992 C C . THR A 1 390 ? 16.859 20.766 23.5 1 96.81 390 THR A C 1
ATOM 2994 O O . THR A 1 390 ? 17.672 21.344 24.219 1 96.81 390 THR A O 1
ATOM 2997 N N . ALA A 1 391 ? 16.969 20.781 22.234 1 96.75 391 ALA A N 1
ATOM 2998 C CA . ALA A 1 391 ? 18.094 21.422 21.547 1 96.75 391 ALA A CA 1
ATOM 2999 C C . ALA A 1 391 ? 17.609 22.375 20.469 1 96.75 391 ALA A C 1
ATOM 3001 O O . ALA A 1 391 ? 16.438 22.375 20.109 1 96.75 391 ALA A O 1
ATOM 3002 N N . VAL A 1 392 ? 18.5 23.188 19.953 1 95.94 392 VAL A N 1
ATOM 3003 C CA . VAL A 1 392 ? 18.203 24.141 18.891 1 95.94 392 VAL A CA 1
ATOM 3004 C C . VAL A 1 392 ? 17.984 23.406 17.578 1 95.94 392 VAL A C 1
ATOM 3006 O O . VAL A 1 392 ? 18.734 22.5 17.234 1 95.94 392 VAL A O 1
ATOM 3009 N N . PRO A 1 393 ? 16.859 23.688 16.938 1 94.31 393 PRO A N 1
ATOM 3010 C CA . PRO A 1 393 ? 16.719 23.109 15.594 1 94.31 393 PRO A CA 1
ATOM 3011 C C . PRO A 1 393 ? 17.781 23.578 14.617 1 94.31 393 PRO A C 1
ATOM 3013 O O . PRO A 1 393 ? 18.078 24.781 14.562 1 94.31 393 PRO A O 1
ATOM 3016 N N . ASP A 1 394 ? 18.422 22.703 13.906 1 90.56 394 ASP A N 1
ATOM 3017 C CA . ASP A 1 394 ? 19.438 22.969 12.891 1 90.56 394 ASP A CA 1
ATOM 3018 C C . ASP A 1 394 ? 19.547 21.812 11.898 1 90.56 394 ASP A C 1
ATOM 3020 O O . ASP A 1 394 ? 18.594 21.047 11.734 1 90.56 394 ASP A O 1
ATOM 3024 N N . ALA A 1 395 ? 20.625 21.719 11.234 1 84.62 395 ALA A N 1
ATOM 3025 C CA . ALA A 1 395 ? 20.781 20.688 10.203 1 84.62 395 ALA A CA 1
ATOM 3026 C C . ALA A 1 395 ? 20.812 19.297 10.812 1 84.62 395 ALA A C 1
ATOM 3028 O O . ALA A 1 395 ? 20.391 18.328 10.18 1 84.62 395 ALA A O 1
ATOM 3029 N N . THR A 1 396 ? 21.312 19.109 12.008 1 87.69 396 THR A N 1
ATOM 3030 C CA . THR A 1 396 ? 21.406 17.812 12.688 1 87.69 396 THR A CA 1
ATOM 3031 C C . THR A 1 396 ? 20.156 17.531 13.516 1 87.69 396 THR A C 1
ATOM 3033 O O . THR A 1 396 ? 19.953 16.422 13.984 1 87.69 396 THR A O 1
ATOM 3036 N N . ASN A 1 397 ? 19.344 18.531 13.672 1 94.25 397 ASN A N 1
ATOM 3037 C CA . ASN A 1 397 ? 18.062 18.469 14.367 1 94.25 397 ASN A CA 1
ATOM 3038 C C . ASN A 1 397 ? 16.969 19.219 13.602 1 94.25 397 ASN A C 1
ATOM 3040 O O . ASN A 1 397 ? 16.422 20.203 14.094 1 94.25 397 ASN A O 1
ATOM 3044 N N . PRO A 1 398 ? 16.719 18.641 12.422 1 94 398 PRO A N 1
ATOM 3045 C CA . PRO A 1 398 ? 15.758 19.344 11.57 1 94 398 PRO A CA 1
ATOM 3046 C C . PRO A 1 398 ? 14.406 19.562 12.242 1 94 398 PRO A C 1
ATOM 3048 O O . PRO A 1 398 ? 13.938 18.688 12.977 1 94 398 PRO A O 1
ATOM 3051 N N . PHE A 1 399 ? 13.797 20.734 12.008 1 95.94 399 PHE A N 1
ATOM 3052 C CA . PHE A 1 399 ? 12.523 21.109 12.617 1 95.94 399 PHE A CA 1
ATOM 3053 C C . PHE A 1 399 ? 11.375 20.328 11.984 1 95.94 399 PHE A C 1
ATOM 3055 O O . PHE A 1 399 ? 10.625 20.875 11.164 1 95.94 399 PHE A O 1
ATOM 3062 N N . ARG A 1 400 ? 11.211 19.062 12.453 1 97.5 400 ARG A N 1
ATOM 3063 C CA . ARG A 1 400 ? 10.211 18.141 11.938 1 97.5 400 ARG A CA 1
ATOM 3064 C C . ARG A 1 400 ? 9.25 17.703 13.039 1 97.5 400 ARG A C 1
ATOM 3066 O O . ARG A 1 400 ? 9.641 17.609 14.211 1 97.5 400 ARG A O 1
ATOM 3073 N N . GLN A 1 401 ? 8.047 17.5 12.625 1 98.38 401 GLN A N 1
ATOM 3074 C CA . GLN A 1 401 ? 7.004 16.953 13.484 1 98.38 401 GLN A CA 1
ATOM 3075 C C . GLN A 1 401 ? 6.43 15.672 12.906 1 98.38 401 GLN A C 1
ATOM 3077 O O . GLN A 1 401 ? 6.246 15.562 11.695 1 98.38 401 GLN A O 1
ATOM 3082 N N . VAL A 1 402 ? 6.199 14.664 13.828 1 98.5 402 VAL A N 1
ATOM 3083 C CA . VAL A 1 402 ? 5.676 13.383 13.359 1 98.5 402 VAL A CA 1
ATOM 3084 C C . VAL A 1 402 ? 4.438 13.008 14.172 1 98.5 402 VAL A C 1
ATOM 3086 O O . VAL A 1 402 ? 4.465 13.023 15.406 1 98.5 402 VAL A O 1
ATOM 3089 N N . ILE A 1 403 ? 3.336 12.711 13.516 1 98.62 403 ILE A N 1
ATOM 3090 C CA . ILE A 1 403 ? 2.127 12.164 14.117 1 98.62 403 ILE A CA 1
ATOM 3091 C C . ILE A 1 403 ? 1.814 10.797 13.5 1 98.62 403 ILE A C 1
ATOM 3093 O O . ILE A 1 403 ? 1.796 10.656 12.281 1 98.62 403 ILE A O 1
ATOM 3097 N N . VAL A 1 404 ? 1.583 9.797 14.352 1 97.94 404 VAL A N 1
ATOM 3098 C CA . VAL A 1 404 ? 1.308 8.461 13.828 1 97.94 404 VAL A CA 1
ATOM 3099 C C . VAL A 1 404 ? -0.029 7.961 14.367 1 97.94 404 VAL A C 1
ATOM 3101 O O . VAL A 1 404 ? -0.4 8.266 15.5 1 97.94 404 VAL A O 1
ATOM 3104 N N . ASN A 1 405 ? -0.788 7.285 13.531 1 95.69 405 ASN A N 1
ATOM 3105 C CA . ASN A 1 405 ? -1.936 6.484 13.938 1 95.69 405 ASN A CA 1
ATOM 3106 C C . ASN A 1 405 ? -1.57 5.008 14.062 1 95.69 405 ASN A C 1
ATOM 3108 O O . ASN A 1 405 ? -0.803 4.484 13.25 1 95.69 405 ASN A O 1
ATOM 3112 N N . THR A 1 406 ? -2.084 4.355 15.023 1 92.12 406 THR A N 1
ATOM 3113 C CA . THR A 1 406 ? -1.779 2.938 15.172 1 92.12 406 THR A CA 1
ATOM 3114 C C . THR A 1 406 ? -2.932 2.205 15.852 1 92.12 406 THR A C 1
ATOM 3116 O O . THR A 1 406 ? -3.723 2.814 16.578 1 92.12 406 THR A O 1
ATOM 3119 N N . HIS A 1 407 ? -3.062 1.028 15.57 1 86.5 407 HIS A N 1
ATOM 3120 C CA . HIS A 1 407 ? -3.938 0.133 16.328 1 86.5 407 HIS A CA 1
ATOM 3121 C C . HIS A 1 407 ? -3.145 -1.003 16.953 1 86.5 407 HIS A C 1
ATOM 3123 O O . HIS A 1 407 ? -3.729 -1.966 17.469 1 86.5 407 HIS A O 1
ATOM 3129 N N . SER A 1 408 ? -1.88 -0.888 16.953 1 83.56 408 SER A N 1
ATOM 3130 C CA . SER A 1 408 ? -1.004 -1.951 17.438 1 83.56 408 SER A CA 1
ATOM 3131 C C . SER A 1 408 ? -0.748 -1.819 18.938 1 83.56 408 SER A C 1
ATOM 3133 O O . SER A 1 408 ? -0.191 -0.818 19.391 1 83.56 408 SER A O 1
ATOM 3135 N N . PRO A 1 409 ? -1.04 -2.838 19.656 1 81.38 409 PRO A N 1
ATOM 3136 C CA . PRO A 1 409 ? -0.695 -2.807 21.078 1 81.38 409 PRO A CA 1
ATOM 3137 C C . PRO A 1 409 ? 0.81 -2.697 21.312 1 81.38 409 PRO A C 1
ATOM 3139 O O . PRO A 1 409 ? 1.241 -2.047 22.266 1 81.38 409 PRO A O 1
ATOM 3142 N N . GLY A 1 410 ? 1.576 -3.355 20.453 1 83.38 410 GLY A N 1
ATOM 3143 C CA . GLY A 1 410 ? 3.023 -3.293 20.578 1 83.38 410 GLY A CA 1
ATOM 3144 C C . GLY A 1 410 ? 3.572 -1.883 20.469 1 83.38 410 GLY A C 1
ATOM 3145 O O . GLY A 1 410 ? 4.473 -1.503 21.219 1 83.38 410 GLY A O 1
ATOM 3146 N N . VAL A 1 411 ? 3.021 -1.093 19.594 1 89.69 411 VAL A N 1
ATOM 3147 C CA . VAL A 1 411 ? 3.449 0.292 19.422 1 89.69 411 VAL A CA 1
ATOM 3148 C C . VAL A 1 411 ? 3.09 1.104 20.672 1 89.69 411 VAL A C 1
ATOM 3150 O O . VAL A 1 411 ? 3.914 1.87 21.172 1 89.69 411 VAL A O 1
ATOM 3153 N N . VAL A 1 412 ? 1.89 0.889 21.156 1 88.69 412 VAL A N 1
ATOM 3154 C CA . VAL A 1 412 ? 1.41 1.623 22.328 1 88.69 412 VAL A CA 1
ATOM 3155 C C . VAL A 1 412 ? 2.307 1.329 23.531 1 88.69 412 VAL A C 1
ATOM 3157 O O . VAL A 1 412 ? 2.672 2.24 24.266 1 88.69 412 VAL A O 1
ATOM 3160 N N . GLN A 1 413 ? 2.732 0.119 23.625 1 85.81 413 GLN A N 1
ATOM 3161 C CA . GLN A 1 413 ? 3.549 -0.304 24.766 1 85.81 413 GLN A CA 1
ATOM 3162 C C . GLN A 1 413 ? 4.941 0.317 24.703 1 85.81 413 GLN A C 1
ATOM 3164 O O . GLN A 1 413 ? 5.57 0.549 25.734 1 85.81 413 GLN A O 1
ATOM 3169 N N . LEU A 1 414 ? 5.355 0.58 23.531 1 90.06 414 LEU A N 1
ATOM 3170 C CA . LEU A 1 414 ? 6.719 1.065 23.344 1 90.06 414 LEU A CA 1
ATOM 3171 C C . LEU A 1 414 ? 6.758 2.59 23.359 1 90.06 414 LEU A C 1
ATOM 3173 O O . LEU A 1 414 ? 7.832 3.186 23.484 1 90.06 414 LEU A O 1
ATOM 3177 N N . CYS A 1 415 ? 5.656 3.24 23.281 1 92.31 415 CYS A N 1
ATOM 3178 C CA . CYS A 1 415 ? 5.605 4.695 23.219 1 92.31 415 CYS A CA 1
ATOM 3179 C C . CYS A 1 415 ? 5.703 5.316 24.594 1 92.31 415 CYS A C 1
ATOM 3181 O O . CYS A 1 415 ? 5.25 4.727 25.578 1 92.31 415 CYS A O 1
ATOM 3183 N N . ASN A 1 416 ? 6.328 6.488 24.641 1 93.88 416 ASN A N 1
ATOM 3184 C CA . ASN A 1 416 ? 6.242 7.305 25.844 1 93.88 416 ASN A CA 1
ATOM 3185 C C . ASN A 1 416 ? 4.809 7.742 26.125 1 93.88 416 ASN A C 1
ATOM 3187 O O . ASN A 1 416 ? 4.094 8.164 25.219 1 93.88 416 ASN A O 1
ATOM 3191 N N . THR A 1 417 ? 4.402 7.641 27.359 1 93.44 417 THR A N 1
ATOM 3192 C CA . THR A 1 417 ? 3.029 7.949 27.75 1 93.44 417 THR A CA 1
ATOM 3193 C C . THR A 1 417 ? 2.688 9.398 27.422 1 93.44 417 THR A C 1
ATOM 3195 O O . THR A 1 417 ? 1.541 9.711 27.094 1 93.44 417 THR A O 1
ATOM 3198 N N . ASP A 1 418 ? 3.666 10.281 27.422 1 95.06 418 ASP A N 1
ATOM 3199 C CA . ASP A 1 418 ? 3.451 11.695 27.125 1 95.06 418 ASP A CA 1
ATOM 3200 C C . ASP A 1 418 ? 3.082 11.898 25.65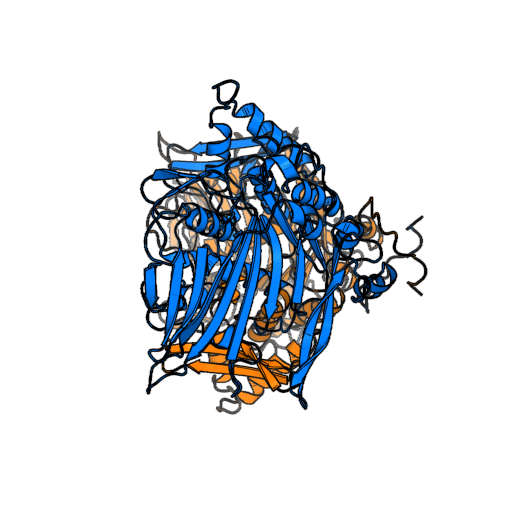6 1 95.06 418 ASP A C 1
ATOM 3202 O O . ASP A 1 418 ? 2.533 12.938 25.281 1 95.06 418 ASP A O 1
ATOM 3206 N N . ASP A 1 419 ? 3.396 10.914 24.859 1 96.25 419 ASP A N 1
ATOM 3207 C CA . ASP A 1 419 ? 3.195 11.062 23.422 1 96.25 419 ASP A CA 1
ATOM 3208 C C . ASP A 1 419 ? 1.913 10.367 22.984 1 96.25 419 ASP A C 1
ATOM 3210 O O . ASP A 1 419 ? 1.545 10.43 21.797 1 96.25 419 ASP A O 1
ATOM 3214 N N . LEU A 1 420 ? 1.185 9.812 23.906 1 95.5 420 LEU A N 1
ATOM 3215 C CA . LEU A 1 420 ? 0.076 8.93 23.547 1 95.5 420 LEU A CA 1
ATOM 3216 C C . LEU A 1 420 ? -1.256 9.672 23.656 1 95.5 420 LEU A C 1
ATOM 3218 O O . LEU A 1 420 ? -1.478 10.438 24.594 1 95.5 420 LEU A O 1
ATOM 3222 N N . LEU A 1 421 ? -2.072 9.469 22.703 1 96.38 421 LEU A N 1
ATOM 3223 C CA . LEU A 1 421 ? -3.494 9.797 22.719 1 96.38 421 LEU A CA 1
ATOM 3224 C C . LEU A 1 421 ? -4.336 8.57 22.375 1 96.38 421 LEU A C 1
ATOM 3226 O O . LEU A 1 421 ? -3.967 7.773 21.516 1 96.38 421 LEU A O 1
ATOM 3230 N N . LEU A 1 422 ? -5.402 8.414 23.078 1 94 422 LEU A N 1
ATOM 3231 C CA . LEU A 1 422 ? -6.312 7.309 22.812 1 94 422 LEU A CA 1
ATOM 3232 C C . LEU A 1 422 ? -7.574 7.797 22.109 1 94 422 LEU A C 1
ATOM 3234 O O . LEU A 1 422 ? -8.258 8.695 22.609 1 94 422 LEU A O 1
ATOM 3238 N N . ALA A 1 423 ? -7.816 7.234 20.953 1 93.31 423 ALA A N 1
ATOM 3239 C CA . ALA A 1 423 ? -9.031 7.559 20.203 1 93.31 423 ALA A CA 1
ATOM 3240 C C . ALA A 1 423 ? -10.203 6.699 20.672 1 93.31 423 ALA A C 1
ATOM 3242 O O . ALA A 1 423 ? -10.094 5.473 20.734 1 93.31 423 ALA A O 1
ATOM 3243 N N . GLU A 1 424 ? -11.266 7.332 20.969 1 90.06 424 GLU A N 1
ATOM 3244 C CA . GLU A 1 424 ? -12.523 6.691 21.344 1 90.06 424 GLU A CA 1
ATOM 3245 C C . GLU A 1 424 ? -13.711 7.383 20.672 1 90.06 424 GLU A C 1
ATOM 3247 O O . GLU A 1 424 ? -13.594 8.523 20.203 1 90.06 424 GLU A O 1
ATOM 3252 N N . VAL A 1 425 ? -14.766 6.602 20.547 1 87.31 425 VAL A N 1
ATOM 3253 C CA . VAL A 1 425 ? -16 7.191 20.047 1 87.31 425 VAL A CA 1
ATOM 3254 C C . VAL A 1 425 ? -16.938 7.492 21.219 1 87.31 425 VAL A C 1
ATOM 3256 O O . VAL A 1 425 ? -17.172 6.629 22.062 1 87.31 425 VAL A O 1
ATOM 3259 N N . ARG A 1 426 ? -17.375 8.695 21.266 1 87.88 426 ARG A N 1
ATOM 3260 C CA . ARG A 1 426 ? -18.328 9.109 22.297 1 87.88 426 ARG A CA 1
ATOM 3261 C C . ARG A 1 426 ? -19.516 9.828 21.672 1 87.88 426 ARG A C 1
ATOM 3263 O O . ARG A 1 426 ? -19.438 10.297 20.531 1 87.88 426 ARG A O 1
ATOM 3270 N N . GLN A 1 427 ? -20.578 9.82 22.422 1 86.81 427 GLN A N 1
ATOM 3271 C CA . GLN A 1 427 ? -21.766 10.539 21.953 1 86.81 427 GLN A CA 1
ATOM 3272 C C . GLN A 1 427 ? -21.594 12.047 22.125 1 86.81 427 GLN A C 1
ATOM 3274 O O . GLN A 1 427 ? -21.109 12.508 23.156 1 86.81 427 GLN A O 1
ATOM 3279 N N . HIS A 1 428 ? -21.844 12.727 21.078 1 85.94 428 HIS A N 1
ATOM 3280 C CA . HIS A 1 428 ? -21.75 14.18 21.047 1 85.94 428 HIS A CA 1
ATOM 3281 C C . HIS A 1 428 ? -23.109 14.805 20.734 1 85.94 428 HIS A C 1
ATOM 3283 O O . HIS A 1 428 ? -23.812 14.352 19.828 1 85.94 428 HIS A O 1
ATOM 3289 N N . LYS A 1 429 ? -23.484 15.719 21.5 1 81.88 429 LYS A N 1
ATOM 3290 C CA . LYS A 1 429 ? -24.75 16.406 21.266 1 81.88 429 LYS A CA 1
ATOM 3291 C C . LYS A 1 429 ? -24.641 17.375 20.094 1 81.88 429 LYS A C 1
ATOM 3293 O O . LYS A 1 429 ? -23.859 18.312 20.125 1 81.88 429 LYS A O 1
ATOM 3298 N N . VAL A 1 430 ? -25.234 17.109 19 1 74.81 430 VAL A N 1
ATOM 3299 C CA . VAL A 1 430 ? -25.203 17.953 17.812 1 74.81 430 VAL A CA 1
ATOM 3300 C C . VAL A 1 430 ? -26.312 19 17.906 1 74.81 430 VAL A C 1
ATOM 3302 O O . VAL A 1 430 ? -26.078 20.188 17.672 1 74.81 430 VAL A O 1
ATOM 3305 N N . THR A 1 431 ? -27.516 18.469 18.078 1 69.75 431 THR A N 1
ATOM 3306 C CA . THR A 1 431 ? -28.656 19.328 18.359 1 69.75 431 THR A CA 1
ATOM 3307 C C . THR A 1 431 ? -29.328 18.906 19.656 1 69.75 431 THR A C 1
ATOM 3309 O O . THR A 1 431 ? -28.891 17.953 20.312 1 69.75 431 THR A O 1
ATOM 3312 N N . THR A 1 432 ? -30.219 19.719 20.062 1 63.03 432 THR A N 1
ATOM 3313 C CA . THR A 1 432 ? -30.938 19.469 21.312 1 63.03 432 THR A CA 1
ATOM 3314 C C . THR A 1 432 ? -31.547 18.062 21.312 1 63.03 432 THR A C 1
ATOM 3316 O O . THR A 1 432 ? -31.703 17.453 22.359 1 63.03 432 THR A O 1
ATOM 3319 N N . SER A 1 433 ? -31.734 17.516 20.25 1 66.19 433 SER A N 1
ATOM 3320 C CA . SER A 1 433 ? -32.469 16.25 20.234 1 66.19 433 SER A CA 1
ATOM 3321 C C . SER A 1 433 ? -31.656 15.156 19.531 1 66.19 433 SER A C 1
ATOM 3323 O O . SER A 1 433 ? -32.094 14 19.469 1 66.19 433 SER A O 1
ATOM 3325 N N . ASN A 1 434 ? -30.438 15.555 19.094 1 74.44 434 ASN A N 1
ATOM 3326 C CA . ASN A 1 434 ? -29.719 14.57 18.281 1 74.44 434 ASN A CA 1
ATOM 3327 C C . ASN A 1 434 ? -28.297 14.375 18.766 1 74.44 434 ASN A C 1
ATOM 3329 O O . ASN A 1 434 ? -27.578 15.352 19.031 1 74.44 434 ASN A O 1
ATOM 3333 N N . THR A 1 435 ? -28.047 13.109 19.062 1 80.81 435 THR A N 1
ATOM 3334 C CA . THR A 1 435 ? -26.672 12.758 19.406 1 80.81 435 THR A CA 1
ATOM 3335 C C . THR A 1 435 ? -26 12.008 18.266 1 80.81 435 THR A C 1
ATOM 3337 O O . THR A 1 435 ? -26.672 11.359 17.453 1 80.81 435 THR A O 1
ATOM 3340 N N . ALA A 1 436 ? -24.797 12.383 18.094 1 83.19 436 ALA A N 1
ATOM 3341 C CA . ALA A 1 436 ? -24 11.711 17.078 1 83.19 436 ALA A CA 1
ATOM 3342 C C . ALA A 1 436 ? -22.734 11.094 17.672 1 83.19 436 ALA A C 1
ATOM 3344 O O . ALA A 1 436 ? -22.219 11.578 18.672 1 83.19 436 ALA A O 1
ATOM 3345 N N . ARG A 1 437 ? -22.375 10.031 17.094 1 83.75 437 ARG A N 1
ATOM 3346 C CA . ARG A 1 437 ? -21.109 9.406 17.469 1 83.75 437 ARG A CA 1
ATOM 3347 C C . ARG A 1 437 ? -19.922 10.18 16.891 1 83.75 437 ARG A C 1
ATOM 3349 O O . ARG A 1 437 ? -19.859 10.406 15.68 1 83.75 437 ARG A O 1
ATOM 3356 N N . ALA A 1 438 ? -19.078 10.672 17.797 1 91.38 438 ALA A N 1
ATOM 3357 C CA . ALA A 1 438 ? -17.953 11.5 17.375 1 91.38 438 ALA A CA 1
ATOM 3358 C C . ALA A 1 438 ? -16.656 11 17.984 1 91.38 438 ALA A C 1
ATOM 3360 O O . ALA A 1 438 ? -16.656 10.359 19.031 1 91.38 438 ALA A O 1
ATOM 3361 N N . LEU A 1 439 ? -15.547 11.305 17.297 1 93.62 439 LEU A N 1
ATOM 3362 C CA . LEU A 1 439 ? -14.219 10.953 17.781 1 93.62 439 LEU A CA 1
ATOM 3363 C C . LEU A 1 439 ? -13.812 11.844 18.953 1 93.62 439 LEU A C 1
ATOM 3365 O O . LEU A 1 439 ? -14.047 13.055 18.922 1 93.62 439 LEU A O 1
ATOM 3369 N N . THR A 1 440 ? -13.297 11.219 19.922 1 94 440 THR A N 1
ATOM 3370 C CA . THR A 1 440 ? -12.664 11.914 21.047 1 94 440 THR A CA 1
ATOM 3371 C C . THR A 1 440 ? -11.25 11.391 21.266 1 94 440 THR A C 1
ATOM 3373 O O . THR A 1 440 ? -11 10.188 21.156 1 94 440 THR A O 1
ATOM 3376 N N . LEU A 1 441 ? -10.336 12.266 21.469 1 95.56 441 LEU A N 1
ATOM 3377 C CA . LEU A 1 441 ? -8.953 11.891 21.75 1 95.56 441 LEU A CA 1
ATOM 3378 C C . LEU A 1 441 ? -8.609 12.133 23.219 1 95.56 441 LEU A C 1
ATOM 3380 O O . LEU A 1 441 ? -8.641 13.281 23.688 1 95.56 441 LEU A O 1
ATOM 3384 N N . LEU A 1 442 ? -8.273 11.094 23.891 1 95.12 442 LEU A N 1
ATOM 3385 C CA . LEU A 1 442 ? -7.977 11.164 25.312 1 95.12 442 LEU A CA 1
ATOM 3386 C C . LEU A 1 442 ? -6.473 11.156 25.562 1 95.12 442 LEU A C 1
ATOM 3388 O O . LEU A 1 442 ? -5.766 10.273 25.062 1 95.12 442 LEU A O 1
ATOM 3392 N N . PRO A 1 443 ? -6.035 12.102 26.344 1 95.81 443 PRO A N 1
ATOM 3393 C CA . PRO A 1 443 ? -4.621 12.047 26.734 1 95.81 443 PRO A CA 1
ATOM 3394 C C . PRO A 1 443 ? -4.352 11.016 27.828 1 95.81 443 PRO A C 1
ATOM 3396 O O . PRO A 1 443 ? -5.273 10.594 28.531 1 95.81 443 PRO A O 1
ATOM 3399 N N . TYR A 1 444 ? -3.146 10.602 27.891 1 94.56 444 TYR A N 1
ATOM 3400 C CA . TYR A 1 444 ? -2.744 9.711 28.969 1 94.56 444 TYR A CA 1
ATOM 3401 C C . TYR A 1 444 ? -2.756 10.438 30.312 1 94.56 444 TYR A C 1
ATOM 3403 O O . TYR A 1 444 ? -2.354 11.594 30.391 1 94.56 444 TYR A O 1
ATOM 3411 N N . THR A 1 445 ? -3.219 9.672 31.328 1 94.19 445 THR A N 1
ATOM 3412 C CA . THR A 1 445 ? -3.248 10.258 32.656 1 94.19 445 THR A CA 1
ATOM 3413 C C . THR A 1 445 ? -1.847 10.672 33.094 1 94.19 445 THR A C 1
ATOM 3415 O O . THR A 1 445 ? -0.91 9.875 33.031 1 94.19 445 THR A O 1
ATOM 3418 N N . GLY A 1 446 ? -1.703 11.93 33.5 1 93.12 446 GLY A N 1
ATOM 3419 C CA . GLY A 1 446 ? -0.419 12.422 33.969 1 93.12 446 GLY A CA 1
ATOM 3420 C C . GLY A 1 446 ? 0.413 13.062 32.875 1 93.12 446 GLY A C 1
ATOM 3421 O O . GLY A 1 446 ? 1.481 13.617 33.125 1 93.12 446 GLY A O 1
ATOM 3422 N N . SER A 1 447 ? 0.004 12.969 31.656 1 94.81 447 SER A N 1
ATOM 3423 C CA . SER A 1 447 ? 0.735 13.594 30.547 1 94.81 447 SER A CA 1
ATOM 3424 C C . SER A 1 447 ? 0.555 15.102 30.547 1 94.81 447 SER A C 1
ATOM 3426 O O . SER A 1 447 ? -0.293 15.633 31.281 1 94.81 447 SER A O 1
ATOM 3428 N N . TRP A 1 448 ? 1.355 15.781 29.734 1 95.06 448 TRP A N 1
ATOM 3429 C CA . TRP A 1 448 ? 1.306 17.234 29.672 1 95.06 448 TRP A CA 1
ATOM 3430 C C . TRP A 1 448 ? 0.023 17.719 29 1 95.06 448 TRP A C 1
ATOM 3432 O O . TRP A 1 448 ? -0.313 18.891 29.047 1 95.06 448 TRP A O 1
ATOM 3442 N N . ARG A 1 449 ? -0.727 16.828 28.359 1 95.06 449 ARG A N 1
ATOM 3443 C CA . ARG A 1 449 ? -1.967 17.172 27.672 1 95.06 449 ARG A CA 1
ATOM 3444 C C . ARG A 1 449 ? -3.15 17.141 28.641 1 95.06 449 ARG A C 1
ATOM 3446 O O . ARG A 1 449 ? -4.25 17.578 28.297 1 95.06 449 ARG A O 1
ATOM 3453 N N . GLU A 1 450 ? -2.934 16.562 29.766 1 93.19 450 GLU A N 1
ATOM 3454 C CA . GLU A 1 450 ? -4.02 16.422 30.719 1 93.19 450 GLU A CA 1
ATOM 3455 C C . GLU A 1 450 ? -4.527 17.781 31.188 1 93.19 450 GLU A C 1
ATOM 3457 O O . GLU A 1 450 ? -3.732 18.672 31.469 1 93.19 450 GLU A O 1
ATOM 3462 N N . THR A 1 451 ? -5.789 18 31.141 1 88.69 451 THR A N 1
ATOM 3463 C CA . THR A 1 451 ? -6.477 19.141 31.734 1 88.69 451 THR A CA 1
ATOM 3464 C C . THR A 1 451 ? -7.594 18.672 32.656 1 88.69 451 THR A C 1
ATOM 3466 O O . THR A 1 451 ? -8.133 17.578 32.5 1 88.69 451 THR A O 1
ATOM 3469 N N . PRO A 1 452 ? -7.902 19.484 33.625 1 83.81 452 PRO A N 1
ATOM 3470 C CA . PRO A 1 452 ? -8.922 19.062 34.594 1 83.81 452 PRO A CA 1
ATOM 3471 C C . PRO A 1 452 ? -10.273 18.797 33.938 1 83.81 452 PRO A C 1
ATOM 3473 O O . PRO A 1 452 ? -11.055 17.984 34.438 1 83.81 452 PRO A O 1
ATOM 3476 N N . SER A 1 453 ? -10.57 19.297 32.906 1 82.69 453 SER A N 1
ATOM 3477 C CA . SER A 1 453 ? -11.898 19.219 32.312 1 82.69 453 SER A CA 1
ATOM 3478 C C . SER A 1 453 ? -11.977 18.062 31.312 1 82.69 453 SER A C 1
ATOM 3480 O O . SER A 1 453 ? -13.062 17.719 30.844 1 82.69 453 SER A O 1
ATOM 3482 N N . ARG A 1 454 ? -10.891 17.422 31.141 1 85 454 ARG A N 1
ATOM 3483 C CA . ARG A 1 454 ? -10.898 16.406 30.094 1 85 454 ARG A CA 1
ATOM 3484 C C . ARG A 1 454 ? -10.68 15.023 30.672 1 85 454 ARG A C 1
ATOM 3486 O O . ARG A 1 454 ? -9.883 14.852 31.594 1 85 454 ARG A O 1
ATOM 3493 N N . SER A 1 455 ? -11.414 14.094 30.109 1 89.88 455 SER A N 1
ATOM 3494 C CA . SER A 1 455 ? -11.188 12.695 30.469 1 89.88 455 SER A CA 1
ATOM 3495 C C . SER A 1 455 ? -9.82 12.219 30 1 89.88 455 SER A C 1
ATOM 3497 O O . SER A 1 455 ? -9.281 12.727 29.016 1 89.88 455 SER A O 1
ATOM 3499 N N . THR A 1 456 ? -9.234 11.32 30.734 1 93.62 456 THR A N 1
ATOM 3500 C CA . THR A 1 456 ? -7.934 10.734 30.422 1 93.62 456 THR A CA 1
ATOM 3501 C C . THR A 1 456 ? -8.023 9.211 30.375 1 93.62 456 THR A C 1
ATOM 3503 O O . THR A 1 456 ? -9.094 8.641 30.609 1 93.62 456 THR A O 1
ATOM 3506 N N . PHE A 1 457 ? -6.996 8.594 29.891 1 91.19 457 PHE A N 1
ATOM 3507 C CA . PHE A 1 457 ? -6.949 7.137 29.891 1 91.19 457 PHE A CA 1
ATOM 3508 C C . PHE A 1 457 ? -5.691 6.633 30.578 1 91.19 457 PHE A C 1
ATOM 3510 O O . PHE A 1 457 ? -4.738 7.391 30.766 1 91.19 457 PHE A O 1
ATOM 3517 N N . THR A 1 458 ? -5.797 5.391 31.078 1 88.5 458 THR A N 1
ATOM 3518 C CA . THR A 1 458 ? -4.668 4.727 31.719 1 88.5 458 THR A CA 1
ATOM 3519 C C . THR A 1 458 ? -4.293 3.449 30.969 1 88.5 458 THR A C 1
ATOM 3521 O O . THR A 1 458 ? -4.93 3.098 29.984 1 88.5 458 THR A O 1
ATOM 3524 N N . THR A 1 459 ? -3.295 2.842 31.422 1 81.19 459 THR A N 1
ATOM 3525 C CA . THR A 1 459 ? -2.83 1.598 30.828 1 81.19 459 THR A CA 1
ATOM 3526 C C . THR A 1 459 ? -3.922 0.533 30.859 1 81.19 459 THR A C 1
ATOM 3528 O O . THR A 1 459 ? -4.023 -0.297 29.953 1 81.19 459 THR A O 1
ATOM 3531 N N . ALA A 1 460 ? -4.719 0.577 31.844 1 75 460 ALA A N 1
ATOM 3532 C CA . ALA A 1 460 ? -5.797 -0.396 32.031 1 75 460 ALA A CA 1
ATOM 3533 C C . ALA A 1 460 ? -6.832 -0.267 30.906 1 75 460 ALA A C 1
ATOM 3535 O O . ALA A 1 460 ? -7.445 -1.258 30.5 1 75 460 ALA A O 1
ATOM 3536 N N . ASP A 1 461 ? -6.965 0.901 30.406 1 76.25 461 ASP A N 1
ATOM 3537 C CA . ASP A 1 461 ? -7.949 1.173 29.375 1 76.25 461 ASP A CA 1
ATOM 3538 C C . ASP A 1 461 ? -7.508 0.588 28.031 1 76.25 461 ASP A C 1
ATOM 3540 O O . ASP A 1 461 ? -8.336 0.355 27.141 1 76.25 461 ASP A O 1
ATOM 3544 N N . VAL A 1 462 ? -6.285 0.385 27.859 1 71.81 462 VAL A N 1
ATOM 3545 C CA . VAL A 1 462 ? -5.73 -0.073 26.594 1 71.81 462 VAL A CA 1
ATOM 3546 C C . VAL A 1 462 ? -5.707 -1.6 26.562 1 71.81 462 VAL A C 1
ATOM 3548 O O . VAL A 1 462 ? -5.668 -2.203 25.484 1 71.81 462 VAL A O 1
ATOM 3551 N N . VAL A 1 463 ? -5.742 -2.254 27.641 1 58.78 463 VAL A N 1
ATOM 3552 C CA . VAL A 1 463 ? -5.645 -3.707 27.734 1 58.78 463 VAL A CA 1
ATOM 3553 C C . VAL A 1 463 ? -6.738 -4.355 26.891 1 58.78 463 VAL A C 1
ATOM 3555 O O . VAL A 1 463 ? -6.5 -5.367 26.234 1 58.78 463 VAL A O 1
ATOM 3558 N N . TYR A 1 464 ? -7.855 -3.857 26.922 1 51.84 464 TYR A N 1
ATOM 3559 C CA . TYR A 1 464 ? -8.906 -4.48 26.125 1 51.84 464 TYR A CA 1
ATOM 3560 C C . TYR A 1 464 ? -8.539 -4.484 24.641 1 51.84 464 TYR A C 1
ATOM 3562 O O . TYR A 1 464 ? -8.82 -5.453 23.938 1 51.84 464 TYR A O 1
ATOM 3570 N N . TYR A 1 465 ? -8.055 -3.439 24.281 1 53.69 465 TYR A N 1
ATOM 3571 C CA . TYR A 1 465 ? -7.641 -3.318 22.891 1 53.69 465 TYR A CA 1
ATOM 3572 C C . TYR A 1 465 ? -6.566 -4.344 22.547 1 53.69 465 TYR A C 1
ATOM 3574 O O . TYR A 1 465 ? -6.496 -4.828 21.422 1 53.69 465 TYR A O 1
ATOM 3582 N N . LEU A 1 466 ? -5.781 -4.707 23.5 1 52.28 466 LEU A N 1
ATOM 3583 C CA . LEU A 1 466 ? -4.547 -5.449 23.281 1 52.28 466 LEU A CA 1
ATOM 3584 C C . LEU A 1 466 ? -4.781 -6.949 23.422 1 52.28 466 LEU A C 1
ATOM 3586 O O . LEU A 1 466 ? -3.904 -7.75 23.094 1 52.28 466 LEU A O 1
ATOM 3590 N N . THR A 1 467 ? -5.863 -7.258 23.906 1 48.38 467 THR A N 1
ATOM 3591 C CA . THR A 1 467 ? -5.992 -8.68 24.203 1 48.38 467 THR A CA 1
ATOM 3592 C C . THR A 1 467 ? -6.109 -9.5 22.938 1 48.38 467 THR A C 1
ATOM 3594 O O . THR A 1 467 ? -6.664 -9.039 21.938 1 48.38 467 THR A O 1
ATOM 3597 N N . ALA A 1 468 ? -5.395 -10.594 22.938 1 48.03 468 ALA A N 1
ATOM 3598 C CA . ALA A 1 468 ? -5.152 -11.617 21.938 1 48.03 468 ALA A CA 1
ATOM 3599 C C . ALA A 1 468 ? -6.453 -12.062 21.281 1 48.03 468 ALA A C 1
ATOM 3601 O O . ALA A 1 468 ? -7.512 -12.047 21.906 1 48.03 468 ALA A O 1
ATOM 3602 N N . PRO A 1 469 ? -6.41 -12.336 19.891 1 46.84 469 PRO A N 1
ATOM 3603 C CA . PRO A 1 469 ? -7.59 -12.742 19.125 1 46.84 469 PRO A CA 1
ATOM 3604 C C . PRO A 1 469 ? -8.336 -13.914 19.766 1 46.84 469 PRO A C 1
ATOM 3606 O O . PRO A 1 469 ? -7.703 -14.828 20.312 1 46.84 469 PRO A O 1
ATOM 3609 N N . VAL A 1 470 ? -9.656 -13.859 19.938 1 43.81 470 VAL A N 1
ATOM 3610 C CA . VAL A 1 470 ? -10.562 -14.922 20.375 1 43.81 470 VAL A CA 1
ATOM 3611 C C . VAL A 1 470 ? -10.625 -16.016 19.312 1 43.81 470 VAL A C 1
ATOM 3613 O O . VAL A 1 470 ? -10.812 -15.734 18.125 1 43.81 470 VAL A O 1
ATOM 3616 N N . GLY A 1 471 ? -10.203 -17.406 19.656 1 45 471 GLY A N 1
ATOM 3617 C CA . GLY A 1 471 ? -10.344 -18.594 18.828 1 45 471 GLY A CA 1
ATOM 3618 C C . GLY A 1 471 ? -9.016 -19.156 18.375 1 45 471 GLY A C 1
ATOM 3619 O O . GLY A 1 471 ? -8.969 -19.922 17.406 1 45 471 GLY A O 1
ATOM 3620 N N . ALA A 1 472 ? -8.008 -18.688 18.906 1 47.84 472 ALA A N 1
ATOM 3621 C CA . ALA A 1 472 ? -6.703 -19.25 18.562 1 47.84 472 ALA A CA 1
ATOM 3622 C C . ALA A 1 472 ? -6.695 -20.766 18.766 1 47.84 472 ALA A C 1
ATOM 3624 O O . ALA A 1 472 ? -7.043 -21.266 19.844 1 47.84 472 ALA A O 1
ATOM 3625 N N . GLN A 1 473 ? -6.758 -21.484 17.594 1 43.88 473 GLN A N 1
ATOM 3626 C CA . GLN A 1 473 ? -6.699 -22.953 17.625 1 43.88 473 GLN A CA 1
ATOM 3627 C C . GLN A 1 473 ? -5.375 -23.422 18.219 1 43.88 473 GLN A C 1
ATOM 3629 O O . GLN A 1 473 ? -5.289 -24.547 18.734 1 43.88 473 GLN A O 1
ATOM 3634 N N . LEU A 1 474 ? -4.293 -22.734 18.016 1 42.66 474 LEU A N 1
ATOM 3635 C CA . LEU A 1 474 ? -2.994 -23.078 18.578 1 42.66 474 LEU A CA 1
ATOM 3636 C C . LEU A 1 474 ? -2.732 -22.281 19.859 1 42.66 474 LEU A C 1
ATOM 3638 O O . LEU A 1 474 ? -2.748 -21.047 19.844 1 42.66 474 LEU A O 1
ATOM 3642 N N . THR A 1 475 ? -3.232 -22.812 21 1 43.03 475 THR A N 1
ATOM 3643 C CA . THR A 1 475 ? -2.953 -22.156 22.281 1 43.03 475 THR A CA 1
ATOM 3644 C C . THR A 1 475 ? -1.452 -22.109 22.547 1 43.03 475 THR A C 1
ATOM 3646 O O . THR A 1 475 ? -0.774 -23.141 22.484 1 43.03 475 THR A O 1
ATOM 3649 N N . LEU A 1 476 ? -0.881 -21 22.438 1 39.44 476 LEU A N 1
ATOM 3650 C CA . LEU A 1 476 ? 0.502 -20.859 22.891 1 39.44 476 LEU A CA 1
A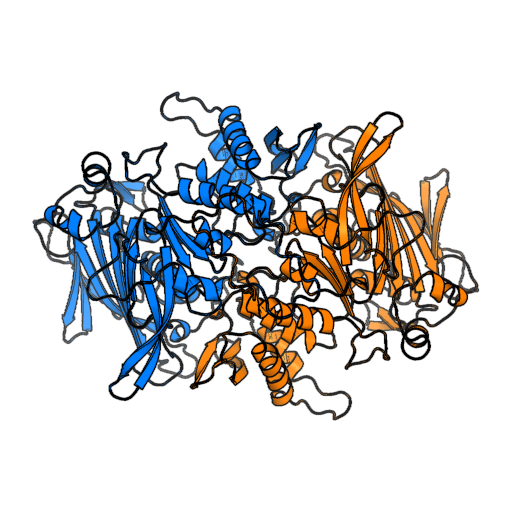TOM 3651 C C . LEU A 1 476 ? 0.604 -20.969 24.406 1 39.44 476 LEU A C 1
ATOM 3653 O O . LEU A 1 476 ? -0.244 -20.438 25.125 1 39.44 476 LEU A O 1
ATOM 3657 N N . PRO A 1 477 ? 1.311 -22 24.938 1 33.91 477 PRO A N 1
ATOM 3658 C CA . PRO A 1 477 ? 1.459 -22.078 26.391 1 33.91 477 PRO A CA 1
ATOM 3659 C C . PRO A 1 477 ? 1.933 -20.75 27 1 33.91 477 PRO A C 1
ATOM 3661 O O . PRO A 1 477 ? 2.834 -20.109 26.453 1 33.91 477 PRO A O 1
ATOM 3664 N N . LEU A 1 478 ? 1.198 -20.125 27.766 1 31.22 478 LEU A N 1
ATOM 3665 C CA . LEU A 1 478 ? 1.386 -18.891 28.531 1 31.22 478 LEU A CA 1
ATOM 3666 C C . LEU A 1 478 ? 2.613 -19 29.422 1 31.22 478 LEU A C 1
ATOM 3668 O O . LEU A 1 478 ? 3.035 -18.016 30.031 1 31.22 478 LEU A O 1
ATOM 3672 N N . GLY A 1 479 ? 3.131 -20.141 29.828 1 29.55 479 GLY A N 1
ATOM 3673 C CA . GLY A 1 479 ? 4.172 -20.203 30.844 1 29.55 479 GLY A CA 1
ATOM 3674 C C . GLY A 1 479 ? 5.457 -19.516 30.422 1 29.55 479 GLY A C 1
ATOM 3675 O O . GLY A 1 479 ? 6.422 -19.469 31.188 1 29.55 479 GLY A O 1
ATOM 3676 N N . ILE A 1 480 ? 5.859 -19.453 29.266 1 26.62 480 ILE A N 1
ATOM 3677 C CA . ILE A 1 480 ? 7.25 -19.078 29.016 1 26.62 480 ILE A CA 1
ATOM 3678 C C . ILE A 1 480 ? 7.398 -17.562 29.031 1 26.62 480 ILE A C 1
ATOM 3680 O O . ILE A 1 480 ? 8.445 -17.031 28.656 1 26.62 480 ILE A O 1
ATOM 3684 N N . SER A 1 481 ? 6.422 -16.844 29.344 1 23.84 481 SER A N 1
ATOM 3685 C CA . SER A 1 481 ? 6.715 -15.461 29.688 1 23.84 481 SER A CA 1
ATOM 3686 C C . SER A 1 481 ? 7.41 -15.352 31.047 1 23.84 481 SER A C 1
ATOM 3688 O O . SER A 1 481 ? 6.758 -15.133 32.062 1 23.84 481 SER A O 1
ATOM 3690 N N . GLY A 1 482 ? 8.305 -16.328 31.531 1 19.17 482 GLY A N 1
ATOM 3691 C CA . GLY A 1 482 ? 9.156 -15.898 32.625 1 19.17 482 GLY A CA 1
ATOM 3692 C C . GLY A 1 482 ? 10.188 -14.867 32.219 1 19.17 482 GLY A C 1
ATOM 3693 O O . GLY A 1 482 ? 10.656 -14.875 31.078 1 19.17 482 GLY A O 1
ATOM 3694 N N . MET B 1 1 ? -5.367 -24.562 -11.383 1 97.56 1 MET B N 1
ATOM 3695 C CA . MET B 1 1 ? -4.848 -24.703 -10.023 1 97.56 1 MET B CA 1
ATOM 3696 C C . MET B 1 1 ? -3.404 -25.203 -10.047 1 97.56 1 MET B C 1
ATOM 3698 O O . MET B 1 1 ? -3.082 -26.172 -10.727 1 97.56 1 MET B O 1
ATOM 3702 N N . LEU B 1 2 ? -2.549 -24.469 -9.375 1 98.69 2 LEU B N 1
ATOM 3703 C CA . LEU B 1 2 ? -1.156 -24.859 -9.195 1 98.69 2 LEU B CA 1
ATOM 3704 C C . LEU B 1 2 ? -1.022 -25.875 -8.055 1 98.69 2 LEU B C 1
ATOM 3706 O O . LEU B 1 2 ? -1.16 -25.516 -6.887 1 98.69 2 LEU B O 1
ATOM 3710 N N . THR B 1 3 ? -0.698 -27.094 -8.391 1 98.19 3 THR B N 1
ATOM 3711 C CA . THR B 1 3 ? -0.702 -28.141 -7.371 1 98.19 3 THR B CA 1
ATOM 3712 C C . THR B 1 3 ? 0.708 -28.375 -6.84 1 98.19 3 THR B C 1
ATOM 3714 O O . THR B 1 3 ? 0.879 -28.828 -5.703 1 98.19 3 THR B O 1
ATOM 3717 N N . ARG B 1 4 ? 1.677 -28.125 -7.66 1 98.12 4 ARG B N 1
ATOM 3718 C CA . ARG B 1 4 ? 3.07 -28.297 -7.262 1 98.12 4 ARG B CA 1
ATOM 3719 C C . ARG B 1 4 ? 3.965 -27.281 -7.961 1 98.12 4 ARG B C 1
ATOM 3721 O O . ARG B 1 4 ? 3.775 -27 -9.148 1 98.12 4 ARG B O 1
ATOM 3728 N N . LEU B 1 5 ? 4.891 -26.719 -7.27 1 98.5 5 LEU B N 1
ATOM 3729 C CA . LEU B 1 5 ? 5.875 -25.781 -7.805 1 98.5 5 LEU B CA 1
ATOM 3730 C C . LEU B 1 5 ? 7.289 -26.219 -7.434 1 98.5 5 LEU B C 1
ATOM 3732 O O . LEU B 1 5 ? 7.559 -26.562 -6.281 1 98.5 5 LEU B O 1
ATOM 3736 N N . GLU B 1 6 ? 8.117 -26.328 -8.359 1 98.31 6 GLU B N 1
ATOM 3737 C CA . GLU B 1 6 ? 9.547 -26.578 -8.164 1 98.31 6 GLU B CA 1
ATOM 3738 C C . GLU B 1 6 ? 10.383 -25.438 -8.734 1 98.31 6 GLU B C 1
ATOM 3740 O O . GLU B 1 6 ? 10.156 -24.984 -9.859 1 98.31 6 GLU B O 1
ATOM 3745 N N . VAL B 1 7 ? 11.227 -24.922 -7.945 1 97.81 7 VAL B N 1
ATOM 3746 C CA . VAL B 1 7 ? 12.031 -23.781 -8.344 1 97.81 7 VAL B CA 1
ATOM 3747 C C . VAL B 1 7 ? 13.5 -24.031 -8.031 1 97.81 7 VAL B C 1
ATOM 3749 O O . VAL B 1 7 ? 13.844 -24.453 -6.922 1 97.81 7 VAL B O 1
ATOM 3752 N N . GLN B 1 8 ? 14.383 -23.781 -8.977 1 96.06 8 GLN B N 1
ATOM 3753 C CA . GLN B 1 8 ? 15.828 -23.844 -8.805 1 96.06 8 GLN B CA 1
ATOM 3754 C C . GLN B 1 8 ? 16.516 -22.609 -9.383 1 96.06 8 GLN B C 1
ATOM 3756 O O . GLN B 1 8 ? 16.234 -22.219 -10.523 1 96.06 8 GLN B O 1
ATOM 3761 N N . GLY B 1 9 ? 17.328 -21.969 -8.578 1 93.31 9 GLY B N 1
ATOM 3762 C CA . GLY B 1 9 ? 18.203 -20.906 -9.062 1 93.31 9 GLY B CA 1
ATOM 3763 C C . GLY B 1 9 ? 17.5 -19.562 -9.195 1 93.31 9 GLY B C 1
ATOM 3764 O O . GLY B 1 9 ? 18 -18.656 -9.852 1 93.31 9 GLY B O 1
ATOM 3765 N N . PHE B 1 10 ? 16.312 -19.328 -8.703 1 94.81 10 PHE B N 1
ATOM 3766 C CA . PHE B 1 10 ? 15.555 -18.094 -8.742 1 94.81 10 PHE B CA 1
ATOM 3767 C C . PHE B 1 10 ? 15.664 -17.344 -7.414 1 94.81 10 PHE B C 1
ATOM 3769 O O . PHE B 1 10 ? 15.031 -17.734 -6.426 1 94.81 10 PHE B O 1
ATOM 3776 N N . LYS B 1 11 ? 16.375 -16.297 -7.453 1 91.75 11 LYS B N 1
ATOM 3777 C CA . LYS B 1 11 ? 16.641 -15.547 -6.223 1 91.75 11 LYS B CA 1
ATOM 3778 C C . LYS B 1 11 ? 17.125 -16.484 -5.117 1 91.75 11 LYS B C 1
ATOM 3780 O O . LYS B 1 11 ? 18.141 -17.172 -5.285 1 91.75 11 LYS B O 1
ATOM 3785 N N . ASN B 1 12 ? 16.5 -16.516 -3.928 1 90.38 12 ASN B N 1
ATOM 3786 C CA . ASN B 1 12 ? 17.016 -17.391 -2.883 1 90.38 12 ASN B CA 1
ATOM 3787 C C . ASN B 1 12 ? 16.281 -18.734 -2.867 1 90.38 12 ASN B C 1
ATOM 3789 O O . ASN B 1 12 ? 16.375 -19.469 -1.889 1 90.38 12 ASN B O 1
ATOM 3793 N N . LEU B 1 13 ? 15.484 -18.969 -3.893 1 95.62 13 LEU B N 1
ATOM 3794 C CA . LEU B 1 13 ? 14.883 -20.281 -4.098 1 95.62 13 LEU B CA 1
ATOM 3795 C C . LEU B 1 13 ? 15.82 -21.188 -4.883 1 95.62 13 LEU B C 1
ATOM 3797 O O . LEU B 1 13 ? 15.695 -21.312 -6.105 1 95.62 13 LEU B O 1
ATOM 3801 N N . LEU B 1 14 ? 16.672 -21.891 -4.219 1 93.81 14 LEU B N 1
ATOM 3802 C CA . LEU B 1 14 ? 17.734 -22.656 -4.863 1 93.81 14 LEU B CA 1
ATOM 3803 C C . LEU B 1 14 ? 17.297 -24.094 -5.117 1 93.81 14 LEU B C 1
ATOM 3805 O O . LEU B 1 14 ? 17.766 -24.734 -6.059 1 93.81 14 LEU B O 1
ATOM 3809 N N . ASP B 1 15 ? 16.469 -24.609 -4.336 1 92.81 15 ASP B N 1
ATOM 3810 C CA . ASP B 1 15 ? 15.883 -25.953 -4.473 1 92.81 15 ASP B CA 1
ATOM 3811 C C . ASP B 1 15 ? 14.609 -26.094 -3.641 1 92.81 15 ASP B C 1
ATOM 3813 O O . ASP B 1 15 ? 14.602 -26.781 -2.621 1 92.81 15 ASP B O 1
ATOM 3817 N N . VAL B 1 16 ? 13.57 -25.531 -4.141 1 95.12 16 VAL B N 1
ATOM 3818 C CA . VAL B 1 16 ? 12.312 -25.5 -3.408 1 95.12 16 VAL B CA 1
ATOM 3819 C C . VAL B 1 16 ? 11.266 -26.344 -4.129 1 95.12 16 VAL B C 1
ATOM 3821 O O . VAL B 1 16 ? 11.133 -26.266 -5.355 1 95.12 16 VAL B O 1
ATOM 3824 N N . ARG B 1 17 ? 10.664 -27.203 -3.455 1 94.88 17 ARG B N 1
ATOM 3825 C CA . ARG B 1 17 ? 9.523 -28 -3.908 1 94.88 17 ARG B CA 1
ATOM 3826 C C . ARG B 1 17 ? 8.32 -27.812 -2.98 1 94.88 17 ARG B C 1
ATOM 3828 O O . ARG B 1 17 ? 8.422 -28.062 -1.777 1 94.88 17 ARG B O 1
ATOM 3835 N N . ILE B 1 18 ? 7.25 -27.406 -3.572 1 96.31 18 ILE B N 1
ATOM 3836 C CA . ILE B 1 18 ? 6.09 -27.094 -2.742 1 96.31 18 ILE B CA 1
ATOM 3837 C C . ILE B 1 18 ? 4.844 -27.75 -3.33 1 96.31 18 ILE B C 1
ATOM 3839 O O . ILE B 1 18 ? 4.555 -27.594 -4.52 1 96.31 18 ILE B O 1
ATOM 3843 N N . ASP B 1 19 ? 4.094 -28.469 -2.502 1 97.19 19 ASP B N 1
ATOM 3844 C CA . ASP B 1 19 ? 2.758 -28.938 -2.85 1 97.19 19 ASP B CA 1
ATOM 3845 C C . ASP B 1 19 ? 1.686 -28 -2.318 1 97.19 19 ASP B C 1
ATOM 3847 O O . ASP B 1 19 ? 1.722 -27.594 -1.152 1 97.19 19 ASP B O 1
ATOM 3851 N N . PHE B 1 20 ? 0.775 -27.641 -3.197 1 98.12 20 PHE B N 1
ATOM 3852 C CA . PHE B 1 20 ? -0.252 -26.688 -2.807 1 98.12 20 PHE B CA 1
ATOM 3853 C C . PHE B 1 20 ? -1.622 -27.344 -2.756 1 98.12 20 PHE B C 1
ATOM 3855 O O . PHE B 1 20 ? -1.891 -28.281 -3.508 1 98.12 20 PHE B O 1
ATOM 3862 N N . GLY B 1 21 ? -2.459 -26.922 -1.849 1 97.5 21 GLY B N 1
ATOM 3863 C CA . GLY B 1 21 ? -3.893 -27.172 -1.849 1 97.5 21 GLY B CA 1
ATOM 3864 C C . GLY B 1 21 ? -4.707 -25.953 -2.227 1 97.5 21 GLY B C 1
ATOM 3865 O O . GLY B 1 21 ? -4.164 -24.969 -2.727 1 97.5 21 GLY B O 1
ATOM 3866 N N . PRO B 1 22 ? -6.027 -26.094 -2.051 1 97.94 22 PRO B N 1
ATOM 3867 C CA . PRO B 1 22 ? -6.863 -24.922 -2.355 1 97.94 22 PRO B CA 1
ATOM 3868 C C . PRO B 1 22 ? -6.461 -23.688 -1.56 1 97.94 22 PRO B C 1
ATOM 3870 O O . PRO B 1 22 ? -6.57 -22.562 -2.062 1 97.94 22 PRO B O 1
ATOM 3873 N N . PHE B 1 23 ? -6.043 -23.922 -0.331 1 98.06 23 PHE B N 1
ATOM 3874 C CA . PHE B 1 23 ? -5.547 -22.844 0.524 1 98.06 23 PHE B CA 1
ATOM 3875 C C . PHE B 1 23 ? -4.199 -23.219 1.134 1 98.06 23 PHE B C 1
ATOM 3877 O O . PHE B 1 23 ? -4.027 -24.328 1.639 1 98.06 23 PHE B O 1
ATOM 3884 N N . THR B 1 24 ? -3.209 -22.359 1.051 1 98.44 24 THR B N 1
ATOM 3885 C CA . THR B 1 24 ? -1.898 -22.547 1.664 1 98.44 24 THR B CA 1
ATOM 3886 C C . THR B 1 24 ? -1.438 -21.266 2.35 1 98.44 24 THR B C 1
ATOM 3888 O O . THR B 1 24 ? -1.566 -20.172 1.789 1 98.44 24 THR B O 1
ATOM 3891 N N . CYS B 1 25 ? -0.989 -21.359 3.539 1 97.5 25 CYS B N 1
ATOM 3892 C CA . CYS B 1 25 ? -0.446 -20.25 4.305 1 97.5 25 CYS B CA 1
ATOM 3893 C C . CYS B 1 25 ? 1.037 -20.453 4.59 1 97.5 25 CYS B C 1
ATOM 3895 O O . CYS B 1 25 ? 1.416 -21.391 5.293 1 97.5 25 CYS B O 1
ATOM 3897 N N . ILE B 1 26 ? 1.841 -19.625 4.059 1 96.94 26 ILE B N 1
ATOM 3898 C CA . ILE B 1 26 ? 3.281 -19.656 4.293 1 96.94 26 ILE B CA 1
ATOM 3899 C C . ILE B 1 26 ? 3.654 -18.656 5.379 1 96.94 26 ILE B C 1
ATOM 3901 O O . ILE B 1 26 ? 3.516 -17.438 5.184 1 96.94 26 ILE B O 1
ATOM 3905 N N . ALA B 1 27 ? 4.121 -19.125 6.484 1 93.06 27 ALA B N 1
ATOM 3906 C CA . ALA B 1 27 ? 4.492 -18.297 7.621 1 93.06 27 ALA B CA 1
ATOM 3907 C C . ALA B 1 27 ? 6.012 -18.219 7.77 1 93.06 27 ALA B C 1
ATOM 3909 O O . ALA B 1 27 ? 6.723 -19.172 7.457 1 93.06 27 ALA B O 1
ATOM 3910 N N . GLY B 1 28 ? 6.512 -17.078 8.18 1 88.62 28 GLY B N 1
ATOM 3911 C CA . GLY B 1 28 ? 7.934 -16.891 8.414 1 88.62 28 GLY B CA 1
ATOM 3912 C C . GLY B 1 28 ? 8.305 -15.453 8.719 1 88.62 28 GLY B C 1
ATOM 3913 O O . GLY B 1 28 ? 7.477 -14.555 8.57 1 88.62 28 GLY B O 1
ATOM 3914 N N . ALA B 1 29 ? 9.508 -15.289 9.086 1 82.31 29 ALA B N 1
ATOM 3915 C CA . ALA B 1 29 ? 10.008 -13.969 9.469 1 82.31 29 ALA B CA 1
ATOM 3916 C C . ALA B 1 29 ? 10.086 -13.039 8.258 1 82.31 29 ALA B C 1
ATOM 3918 O O . ALA B 1 29 ? 10.047 -13.5 7.113 1 82.31 29 ALA B O 1
ATOM 3919 N N . ASN B 1 30 ? 10.195 -11.727 8.57 1 77.5 30 ASN B N 1
ATOM 3920 C CA . ASN B 1 30 ? 10.328 -10.75 7.504 1 77.5 30 ASN B CA 1
ATOM 3921 C C . ASN B 1 30 ? 11.672 -10.883 6.793 1 77.5 30 ASN B C 1
ATOM 3923 O O . ASN B 1 30 ? 12.703 -11.102 7.434 1 77.5 30 ASN B O 1
ATOM 3927 N N . GLY B 1 31 ? 11.602 -10.797 5.48 1 78.12 31 GLY B N 1
ATOM 3928 C CA . GLY B 1 31 ? 12.828 -10.758 4.703 1 78.12 31 GLY B CA 1
ATOM 3929 C C . GLY B 1 31 ? 13.43 -12.133 4.473 1 78.12 31 GLY B C 1
ATOM 3930 O O . GLY B 1 31 ? 14.523 -12.25 3.904 1 78.12 31 GLY B O 1
ATOM 3931 N N . ILE B 1 32 ? 12.758 -13.172 4.816 1 84.19 32 ILE B N 1
ATOM 3932 C CA . ILE B 1 32 ? 13.344 -14.508 4.738 1 84.19 32 ILE B CA 1
ATOM 3933 C C . ILE B 1 32 ? 13.219 -15.047 3.312 1 84.19 32 ILE B C 1
ATOM 3935 O O . ILE B 1 32 ? 13.875 -16.016 2.951 1 84.19 32 ILE B O 1
ATOM 3939 N N . GLY B 1 33 ? 12.25 -14.539 2.547 1 89.19 33 GLY B N 1
ATOM 3940 C CA . GLY B 1 33 ? 12.156 -14.945 1.153 1 89.19 33 GLY B CA 1
ATOM 3941 C C . GLY B 1 33 ? 10.789 -15.469 0.776 1 89.19 33 GLY B C 1
ATOM 3942 O O . GLY B 1 33 ? 10.594 -15.992 -0.326 1 89.19 33 GLY B O 1
ATOM 3943 N N . LYS B 1 34 ? 9.75 -15.367 1.638 1 92.81 34 LYS B N 1
ATOM 3944 C CA . LYS B 1 34 ? 8.398 -15.852 1.352 1 92.81 34 LYS B CA 1
ATOM 3945 C C . LYS B 1 34 ? 7.863 -15.242 0.06 1 92.81 34 LYS B C 1
ATOM 3947 O O . LYS B 1 34 ? 7.293 -15.945 -0.775 1 92.81 34 LYS B O 1
ATOM 3952 N N . SER B 1 35 ? 8.125 -13.992 -0.116 1 93.25 35 SER B N 1
ATOM 3953 C CA . SER B 1 35 ? 7.586 -13.273 -1.264 1 93.25 35 SER B CA 1
ATOM 3954 C C . SER B 1 35 ? 8.211 -13.758 -2.566 1 93.25 35 SER B C 1
ATOM 3956 O O . SER B 1 35 ? 7.633 -13.578 -3.643 1 93.25 35 SER B O 1
ATOM 3958 N N . ASN B 1 36 ? 9.422 -14.344 -2.508 1 94.81 36 ASN B N 1
ATOM 3959 C CA . ASN B 1 36 ? 10.07 -14.867 -3.707 1 94.81 36 ASN B CA 1
ATOM 3960 C C . ASN B 1 36 ? 9.289 -16.031 -4.309 1 94.81 36 ASN B C 1
ATOM 3962 O O . ASN B 1 36 ? 9.352 -16.266 -5.516 1 94.81 36 ASN B O 1
ATOM 3966 N N . VAL B 1 37 ? 8.531 -16.719 -3.445 1 97.44 37 VAL B N 1
ATOM 3967 C CA . VAL B 1 37 ? 7.648 -17.766 -3.961 1 97.44 37 VAL B CA 1
ATOM 3968 C C . VAL B 1 37 ? 6.586 -17.156 -4.867 1 97.44 37 VAL B C 1
ATOM 3970 O O . VAL B 1 37 ? 6.34 -17.641 -5.969 1 97.44 37 VAL B O 1
ATOM 3973 N N . PHE B 1 38 ? 6.008 -16.078 -4.402 1 96.69 38 PHE B N 1
ATOM 3974 C CA . PHE B 1 38 ? 5.02 -15.375 -5.215 1 96.69 38 PHE B CA 1
ATOM 3975 C C . PHE B 1 38 ? 5.652 -14.82 -6.48 1 96.69 38 PHE B C 1
ATOM 3977 O O . PHE B 1 38 ? 5.035 -14.828 -7.547 1 96.69 38 PHE B O 1
ATOM 3984 N N . ASP B 1 39 ? 6.891 -14.344 -6.363 1 95.31 39 ASP B N 1
ATOM 3985 C CA . ASP B 1 39 ? 7.598 -13.836 -7.535 1 95.31 39 ASP B CA 1
ATOM 3986 C C . ASP B 1 39 ? 7.742 -14.922 -8.602 1 95.31 39 ASP B C 1
ATOM 3988 O O . ASP B 1 39 ? 7.57 -14.656 -9.789 1 95.31 39 ASP B O 1
ATOM 3992 N N . ALA B 1 40 ? 8.062 -16.062 -8.141 1 97.5 40 ALA B N 1
ATOM 3993 C CA . ALA B 1 40 ? 8.227 -17.188 -9.07 1 97.5 40 ALA B CA 1
ATOM 3994 C C . ALA B 1 40 ? 6.906 -17.5 -9.773 1 97.5 40 ALA B C 1
ATOM 3996 O O . ALA B 1 40 ? 6.879 -17.719 -10.984 1 97.5 40 ALA B O 1
ATOM 3997 N N . ILE B 1 41 ? 5.863 -17.562 -9.031 1 98.06 41 ILE B N 1
ATOM 3998 C CA . ILE B 1 41 ? 4.543 -17.844 -9.578 1 98.06 41 ILE B CA 1
ATOM 3999 C C . ILE B 1 41 ? 4.145 -16.766 -10.578 1 98.06 41 ILE B C 1
ATOM 4001 O O . ILE B 1 41 ? 3.674 -17.062 -11.672 1 98.06 41 ILE B O 1
ATOM 4005 N N . GLU B 1 42 ? 4.348 -15.539 -10.195 1 95.88 42 GLU B N 1
ATOM 4006 C CA . GLU B 1 42 ? 4.043 -14.414 -11.078 1 95.88 42 GLU B CA 1
ATOM 4007 C C . GLU B 1 42 ? 4.891 -14.469 -12.352 1 95.88 42 GLU B C 1
ATOM 4009 O O . GLU B 1 42 ? 4.398 -14.172 -13.438 1 95.88 42 GLU B O 1
ATOM 4014 N N . PHE B 1 43 ? 6.133 -14.758 -12.18 1 96.5 43 PHE B N 1
ATOM 4015 C CA . PHE B 1 43 ? 7.027 -14.852 -13.32 1 96.5 43 PHE B CA 1
ATOM 4016 C C . PHE B 1 43 ? 6.52 -15.883 -14.328 1 96.5 43 PHE B C 1
ATOM 4018 O O . PHE B 1 43 ? 6.477 -15.617 -15.531 1 96.5 43 PHE B O 1
ATOM 4025 N N . LEU B 1 44 ? 6.086 -17.016 -13.828 1 98.25 44 LEU B N 1
ATOM 4026 C CA . LEU B 1 44 ? 5.5 -18.047 -14.68 1 98.25 44 LEU B CA 1
ATOM 4027 C C . LEU B 1 44 ? 4.262 -17.516 -15.398 1 98.25 44 LEU B C 1
ATOM 4029 O O . LEU B 1 44 ? 4.07 -17.766 -16.594 1 98.25 44 LEU B O 1
ATOM 4033 N N . SER B 1 45 ? 3.48 -16.859 -14.68 1 97.94 45 SER B N 1
ATOM 4034 C CA . SER B 1 45 ? 2.281 -16.266 -15.266 1 97.94 45 SER B CA 1
ATOM 4035 C C . SER B 1 45 ? 2.633 -15.305 -16.406 1 97.94 45 SER B C 1
ATOM 4037 O O . SER B 1 45 ? 2.033 -15.367 -17.469 1 97.94 45 SER B O 1
ATOM 4039 N N . TYR B 1 46 ? 3.604 -14.453 -16.172 1 96.06 46 TYR B N 1
ATOM 4040 C CA . TYR B 1 46 ? 4.008 -13.477 -17.188 1 96.06 46 TYR B CA 1
ATOM 4041 C C . TYR B 1 46 ? 4.633 -14.164 -18.391 1 96.06 46 TYR B C 1
ATOM 4043 O O . TYR B 1 46 ? 4.457 -13.727 -19.531 1 96.06 46 TYR B O 1
ATOM 4051 N N . LEU B 1 47 ? 5.367 -15.219 -18.141 1 97 47 LEU B N 1
ATOM 4052 C CA . LEU B 1 47 ? 6.012 -15.953 -19.219 1 97 47 LEU B CA 1
ATOM 4053 C C . LEU B 1 47 ? 4.973 -16.531 -20.172 1 97 47 LEU B C 1
ATOM 4055 O O . LEU B 1 47 ? 5.297 -16.891 -21.312 1 97 47 LEU B O 1
ATOM 4059 N N . ALA B 1 48 ? 3.773 -16.688 -19.734 1 97.62 48 ALA B N 1
ATOM 4060 C CA . ALA B 1 48 ? 2.703 -17.25 -20.547 1 97.62 48 ALA B CA 1
ATOM 4061 C C . ALA B 1 48 ? 2.184 -16.219 -21.547 1 97.62 48 ALA B C 1
ATOM 4063 O O . ALA B 1 48 ? 1.485 -16.562 -22.5 1 97.62 48 ALA B O 1
ATOM 4064 N N . SER B 1 49 ? 2.518 -14.945 -21.328 1 95.5 49 SER B N 1
ATOM 4065 C CA . SER B 1 49 ? 1.948 -13.914 -22.188 1 95.5 49 SER B CA 1
ATOM 4066 C C . SER B 1 49 ? 3.037 -13.023 -22.766 1 95.5 49 SER B C 1
ATOM 4068 O O . SER B 1 49 ? 2.961 -12.617 -23.938 1 95.5 49 SER B O 1
ATOM 4070 N N . ASP B 1 50 ? 4.039 -12.742 -22 1 94.12 50 ASP B N 1
ATOM 4071 C CA . ASP B 1 50 ? 4.984 -11.68 -22.328 1 94.12 50 ASP B CA 1
ATOM 4072 C C . ASP B 1 50 ? 6.281 -12.258 -22.891 1 94.12 50 ASP B C 1
ATOM 4074 O O . ASP B 1 50 ? 6.512 -13.469 -22.812 1 94.12 50 ASP B O 1
ATOM 4078 N N . SER B 1 51 ? 7.051 -11.312 -23.578 1 93.31 51 SER B N 1
ATOM 4079 C CA . SER B 1 51 ? 8.43 -11.672 -23.906 1 93.31 51 SER B CA 1
ATOM 4080 C C . SER B 1 51 ? 9.258 -11.891 -22.641 1 93.31 51 SER B C 1
ATOM 4082 O O . SER B 1 51 ? 8.852 -11.492 -21.547 1 93.31 51 SER B O 1
ATOM 4084 N N . LEU B 1 52 ? 10.344 -12.578 -22.766 1 92.75 52 LEU B N 1
ATOM 4085 C CA . LEU B 1 52 ? 11.219 -12.844 -21.625 1 92.75 52 LEU B CA 1
ATOM 4086 C C . LEU B 1 52 ? 11.641 -11.539 -20.969 1 92.75 52 LEU B C 1
ATOM 4088 O O . LEU B 1 52 ? 11.672 -11.445 -19.734 1 92.75 52 LEU B O 1
ATOM 4092 N N . VAL B 1 53 ? 11.961 -10.531 -21.75 1 86.38 53 VAL B N 1
ATOM 4093 C CA . VAL B 1 53 ? 12.398 -9.234 -21.234 1 86.38 53 VAL B CA 1
ATOM 4094 C C . VAL B 1 53 ? 11.258 -8.57 -20.453 1 86.38 53 VAL B C 1
ATOM 4096 O O . VAL B 1 53 ? 11.453 -8.117 -19.328 1 86.38 53 VAL B O 1
ATOM 4099 N N . GLU B 1 54 ? 10.109 -8.578 -21.031 1 88.5 54 GLU B N 1
ATOM 4100 C CA . GLU B 1 54 ? 8.953 -7.953 -20.391 1 88.5 54 GLU B CA 1
ATOM 4101 C C . GLU B 1 54 ? 8.578 -8.68 -19.094 1 88.5 54 GLU B C 1
ATOM 4103 O O . GLU B 1 54 ? 8.281 -8.039 -18.078 1 88.5 54 GLU B O 1
ATOM 4108 N N . ALA B 1 55 ? 8.555 -10 -19.172 1 92.62 55 ALA B N 1
ATOM 4109 C CA . ALA B 1 55 ? 8.219 -10.789 -18 1 92.62 55 ALA B CA 1
ATOM 4110 C C . ALA B 1 55 ? 9.188 -10.5 -16.844 1 92.62 55 ALA B C 1
ATOM 4112 O O . ALA B 1 55 ? 8.766 -10.359 -15.695 1 92.62 55 ALA B O 1
ATOM 4113 N N . SER B 1 56 ? 10.453 -10.391 -17.156 1 88.19 56 SER B N 1
ATOM 4114 C CA . SER B 1 56 ? 11.469 -10.133 -16.141 1 88.19 56 SER B CA 1
ATOM 4115 C C . SER B 1 56 ? 11.281 -8.75 -15.508 1 88.19 56 SER B C 1
ATOM 4117 O O . SER B 1 56 ? 11.578 -8.562 -14.328 1 88.19 56 SER B O 1
ATOM 4119 N N . GLN B 1 57 ? 10.758 -7.836 -16.25 1 82.44 57 GLN B N 1
ATOM 4120 C CA . GLN B 1 57 ? 10.594 -6.469 -15.781 1 82.44 57 GLN B CA 1
ATOM 4121 C C . GLN B 1 57 ? 9.32 -6.328 -14.945 1 82.44 57 GLN B C 1
ATOM 4123 O O . GLN B 1 57 ? 9.242 -5.477 -14.055 1 82.44 57 GLN B O 1
ATOM 4128 N N . ARG B 1 58 ? 8.406 -7.117 -15.125 1 86.19 58 ARG B N 1
ATOM 4129 C CA . ARG B 1 58 ? 7.102 -6.992 -14.484 1 86.19 58 ARG B CA 1
ATOM 4130 C C . ARG B 1 58 ? 7.105 -7.621 -13.094 1 86.19 58 ARG B C 1
ATOM 4132 O O . ARG B 1 58 ? 6.277 -7.281 -12.25 1 86.19 58 ARG B O 1
ATOM 4139 N N . VAL B 1 59 ? 8.008 -8.531 -12.969 1 84.38 59 VAL B N 1
ATOM 4140 C CA . VAL B 1 59 ? 8.047 -9.172 -11.656 1 84.38 59 VAL B CA 1
ATOM 4141 C C . VAL B 1 59 ? 8.312 -8.125 -10.578 1 84.38 59 VAL B C 1
ATOM 4143 O O . VAL B 1 59 ? 9.273 -7.348 -10.68 1 84.38 59 VAL B O 1
ATOM 4146 N N . ARG B 1 60 ? 7.438 -8.047 -9.477 1 64.06 60 ARG B N 1
ATOM 4147 C CA . ARG B 1 60 ? 7.434 -7.18 -8.305 1 64.06 60 ARG B CA 1
ATOM 4148 C C . ARG B 1 60 ? 7.23 -5.719 -8.695 1 64.06 60 ARG B C 1
ATOM 4150 O O . ARG B 1 60 ? 7.754 -4.816 -8.039 1 64.06 60 ARG B O 1
ATOM 4157 N N . GLY B 1 61 ? 6.312 -5.473 -9.633 1 60.75 61 GLY B N 1
ATOM 4158 C CA . GLY B 1 61 ? 5.598 -4.23 -9.867 1 60.75 61 GLY B CA 1
ATOM 4159 C C . GLY B 1 61 ? 6.438 -3.188 -10.578 1 60.75 61 GLY B C 1
ATOM 4160 O O . GLY B 1 61 ? 6.16 -1.989 -10.492 1 60.75 61 GLY B O 1
ATOM 4161 N N . ALA B 1 62 ? 7.66 -3.518 -11.18 1 50.19 62 ALA B N 1
ATOM 4162 C CA . ALA B 1 62 ? 8.469 -2.42 -11.711 1 50.19 62 ALA B CA 1
ATOM 4163 C C . ALA B 1 62 ? 7.688 -1.627 -12.758 1 50.19 62 ALA B C 1
ATOM 4165 O O . ALA B 1 62 ? 8.148 -0.579 -13.219 1 50.19 62 ALA B O 1
ATOM 4166 N N . LEU B 1 63 ? 6.684 -2.264 -13.359 1 48.75 63 LEU B N 1
ATOM 4167 C CA . LEU B 1 63 ? 6.094 -1.472 -14.43 1 48.75 63 LEU B CA 1
ATOM 4168 C C . LEU B 1 63 ? 5.102 -0.455 -13.875 1 48.75 63 LEU B C 1
ATOM 4170 O O . LEU B 1 63 ? 4.094 -0.83 -13.273 1 48.75 63 LEU B O 1
ATOM 4174 N N . GLY B 1 64 ? 5.5 0.511 -13.211 1 42.56 64 GLY B N 1
ATOM 4175 C CA . GLY B 1 64 ? 4.574 1.596 -12.922 1 42.56 64 GLY B CA 1
ATOM 4176 C C . GLY B 1 64 ? 3.496 1.762 -13.977 1 42.56 64 GLY B C 1
ATOM 4177 O O . GLY B 1 64 ? 3.682 1.37 -15.133 1 42.56 64 GLY B O 1
ATOM 4178 N N . ASN B 1 65 ? 2.236 1.565 -13.602 1 39.28 65 ASN B N 1
ATOM 4179 C CA . ASN B 1 65 ? 1.096 1.776 -14.484 1 39.28 65 ASN B CA 1
ATOM 4180 C C . ASN B 1 65 ? 1.434 2.746 -15.617 1 39.28 65 ASN B C 1
ATOM 4182 O O . ASN B 1 65 ? 0.549 3.172 -16.359 1 39.28 65 ASN B O 1
ATOM 4186 N N . GLN B 1 66 ? 1.98 3.861 -15.32 1 36.5 66 GLN B N 1
ATOM 4187 C CA . GLN B 1 66 ? 1.873 4.887 -16.344 1 36.5 66 GLN B CA 1
ATOM 4188 C C . GLN B 1 66 ? 2.49 4.414 -17.656 1 36.5 66 GLN B C 1
ATOM 4190 O O . GLN B 1 66 ? 3.496 3.699 -17.656 1 36.5 66 GLN B O 1
ATOM 4195 N N . GLY B 1 67 ? 1.722 4.242 -18.734 1 34.34 67 GLY B N 1
ATOM 4196 C CA . GLY B 1 67 ? 1.921 4.281 -20.172 1 34.34 67 GLY B CA 1
ATOM 4197 C C . GLY B 1 67 ? 3.299 4.777 -20.562 1 34.34 67 GLY B C 1
ATOM 4198 O O . GLY B 1 67 ? 3.492 5.254 -21.688 1 34.34 67 GLY B O 1
ATOM 4199 N N . SER B 1 68 ? 3.957 5.395 -19.797 1 34.75 68 SER B N 1
ATOM 4200 C CA . SER B 1 68 ? 5.078 5.992 -20.516 1 34.75 68 SER B CA 1
ATOM 4201 C C . SER B 1 68 ? 5.848 4.941 -21.297 1 34.75 68 SER B C 1
ATOM 4203 O O . SER B 1 68 ? 6.238 3.908 -20.766 1 34.75 68 SER B O 1
ATOM 4205 N N . THR B 1 69 ? 5.496 4.781 -22.531 1 34.41 69 THR B N 1
ATOM 4206 C CA . THR B 1 69 ? 6.254 4.211 -23.641 1 34.41 69 THR B CA 1
ATOM 4207 C C . THR B 1 69 ? 7.746 4.191 -23.312 1 34.41 69 THR B C 1
ATOM 4209 O O . THR B 1 69 ? 8.555 3.713 -24.109 1 34.41 69 THR B O 1
ATOM 4212 N N . SER B 1 70 ? 8.156 5.238 -22.688 1 37.25 70 SER B N 1
ATOM 4213 C CA . SER B 1 70 ? 9.617 5.199 -22.703 1 37.25 70 SER B CA 1
ATOM 4214 C C . SER B 1 70 ? 10.141 3.908 -22.078 1 37.25 70 SER B C 1
ATOM 4216 O O . SER B 1 70 ? 9.539 3.379 -21.141 1 37.25 70 SER B O 1
ATOM 4218 N N . GLY B 1 71 ? 10.789 3.008 -22.734 1 40.91 71 GLY B N 1
ATOM 4219 C CA . GLY B 1 71 ? 11.461 1.733 -22.531 1 40.91 71 GLY B CA 1
ATOM 4220 C C . GLY B 1 71 ? 11.68 1.406 -21.062 1 40.91 71 GLY B C 1
ATOM 4221 O O . GLY B 1 71 ? 12.07 2.275 -20.281 1 40.91 71 GLY B O 1
ATOM 4222 N N . ILE B 1 72 ? 10.805 0.561 -20.547 1 46.19 72 ILE B N 1
ATOM 4223 C CA . ILE B 1 72 ? 10.859 -0.173 -19.297 1 46.19 72 ILE B CA 1
ATOM 4224 C C . ILE B 1 72 ? 12.32 -0.432 -18.922 1 46.19 72 ILE B C 1
ATOM 4226 O O . ILE B 1 72 ? 12.898 -1.449 -19.312 1 46.19 72 ILE B O 1
ATOM 4230 N N . ARG B 1 73 ? 13.094 0.524 -19.047 1 51.94 73 ARG B N 1
ATOM 4231 C CA . ARG B 1 73 ? 14.539 0.495 -18.812 1 51.94 73 ARG B CA 1
ATOM 4232 C C . ARG B 1 73 ? 14.844 0.186 -17.359 1 51.94 73 ARG B C 1
ATOM 4234 O O . ARG B 1 73 ? 16 0.205 -16.938 1 51.94 73 ARG B O 1
ATOM 4241 N N . GLY B 1 74 ? 13.836 -0.355 -16.484 1 60.34 74 GLY B N 1
ATOM 4242 C CA . GLY B 1 74 ? 14.258 -0.163 -15.102 1 60.34 74 GLY B CA 1
ATOM 4243 C C . GLY B 1 74 ? 14.805 -1.427 -14.461 1 60.34 74 GLY B C 1
ATOM 4244 O O . GLY B 1 74 ? 15.68 -1.362 -13.594 1 60.34 74 GLY B O 1
ATOM 4245 N N . SER B 1 75 ? 14.305 -2.688 -14.844 1 71.94 75 SER B N 1
ATOM 4246 C CA . SER B 1 75 ? 14.773 -3.818 -14.047 1 71.94 75 SER B CA 1
ATOM 4247 C C . SER B 1 75 ? 15.852 -4.602 -14.781 1 71.94 75 SER B C 1
ATOM 4249 O O . SER B 1 75 ? 15.852 -4.676 -16.016 1 71.94 75 SER B O 1
ATOM 4251 N N . ASP B 1 76 ? 16.906 -5.031 -14.164 1 79.31 76 ASP B N 1
ATOM 4252 C CA . ASP B 1 76 ? 17.969 -5.91 -14.648 1 79.31 76 ASP B CA 1
ATOM 4253 C C . ASP B 1 76 ? 17.578 -7.379 -14.477 1 79.31 76 ASP B C 1
ATOM 4255 O O . ASP B 1 76 ? 17.234 -7.809 -13.375 1 79.31 76 ASP B O 1
ATOM 4259 N N . PRO B 1 77 ? 17.594 -8.117 -15.594 1 85.56 77 PRO B N 1
ATOM 4260 C CA . PRO B 1 77 ? 17.234 -9.531 -15.477 1 85.56 77 PRO B CA 1
ATOM 4261 C C . PRO B 1 77 ? 18.078 -10.273 -14.445 1 85.56 77 PRO B C 1
ATOM 4263 O O . PRO B 1 77 ? 17.672 -11.32 -13.938 1 85.56 77 PRO B O 1
ATOM 4266 N N . ARG B 1 78 ? 19.281 -9.82 -14.141 1 87.06 78 ARG B N 1
ATOM 4267 C CA . ARG B 1 78 ? 20.172 -10.445 -13.164 1 87.06 78 ARG B CA 1
ATOM 4268 C C . ARG B 1 78 ? 19.516 -10.492 -11.789 1 87.06 78 ARG B C 1
ATOM 4270 O O . ARG B 1 78 ? 19.922 -11.289 -10.938 1 87.06 78 ARG B O 1
ATOM 4277 N N . ASP B 1 79 ? 18.453 -9.641 -11.57 1 83.88 79 ASP B N 1
ATOM 4278 C CA . ASP B 1 79 ? 17.75 -9.57 -10.297 1 83.88 79 ASP B CA 1
ATOM 4279 C C . ASP B 1 79 ? 16.984 -10.859 -10.008 1 83.88 79 ASP B C 1
ATOM 4281 O O . ASP B 1 79 ? 16.641 -11.148 -8.859 1 83.88 79 ASP B O 1
ATOM 4285 N N . LEU B 1 80 ? 16.75 -11.617 -11.047 1 89.31 80 LEU B N 1
ATOM 4286 C CA . LEU B 1 80 ? 15.93 -12.812 -10.906 1 89.31 80 LEU B CA 1
ATOM 4287 C C . LEU B 1 80 ? 16.766 -14 -10.469 1 89.31 80 LEU B C 1
ATOM 4289 O O . LEU B 1 80 ? 16.25 -14.984 -9.945 1 89.31 80 LEU B O 1
ATOM 4293 N N . PHE B 1 81 ? 18.031 -13.906 -10.781 1 86.75 81 PHE B N 1
ATOM 4294 C CA . PHE B 1 81 ? 18.906 -15.039 -10.531 1 86.75 81 PHE B CA 1
ATOM 4295 C C . PHE B 1 81 ? 19.469 -14.977 -9.117 1 86.75 81 PHE B C 1
ATOM 4297 O O . PHE B 1 81 ? 19.578 -13.898 -8.531 1 86.75 81 PHE B O 1
ATOM 4304 N N . TRP B 1 82 ? 19.719 -16.109 -8.609 1 80.81 82 TRP B N 1
ATOM 4305 C CA . TRP B 1 82 ? 20.484 -16.156 -7.363 1 80.81 82 TRP B CA 1
ATOM 4306 C C . TRP B 1 82 ? 21.859 -15.531 -7.547 1 80.81 82 TRP B C 1
ATOM 4308 O O . TRP B 1 82 ? 22.594 -15.891 -8.461 1 80.81 82 TRP B O 1
ATOM 4318 N N . ASP B 1 83 ? 22.156 -14.609 -6.684 1 76.81 83 ASP B N 1
ATOM 4319 C CA . ASP B 1 83 ? 23.469 -13.945 -6.723 1 76.81 83 ASP B CA 1
ATOM 4320 C C . ASP B 1 83 ? 23.797 -13.492 -8.141 1 76.81 83 ASP B C 1
ATOM 4322 O O . ASP B 1 83 ? 24.891 -13.766 -8.641 1 76.81 83 ASP B O 1
ATOM 4326 N N . GLY B 1 84 ? 22.953 -12.836 -8.75 1 73.06 84 GLY B N 1
ATOM 4327 C CA . GLY B 1 84 ? 22.969 -12.547 -10.18 1 73.06 84 GLY B CA 1
ATOM 4328 C C . GLY B 1 84 ? 24.094 -11.609 -10.578 1 73.06 84 GLY B C 1
ATOM 4329 O O . GLY B 1 84 ? 24.453 -11.531 -11.75 1 73.06 84 GLY B O 1
ATOM 4330 N N . TYR B 1 85 ? 24.641 -10.992 -9.695 1 73.81 85 TYR B N 1
ATOM 4331 C CA . TYR B 1 85 ? 25.625 -9.977 -10.055 1 73.81 85 TYR B CA 1
ATOM 4332 C C . TYR B 1 85 ? 27.031 -10.516 -9.938 1 73.81 85 TYR B C 1
ATOM 4334 O O . TYR B 1 85 ? 28 -9.844 -10.32 1 73.81 85 TYR B O 1
ATOM 4342 N N . ARG B 1 86 ? 27.078 -11.672 -9.43 1 76.94 86 ARG B N 1
ATOM 4343 C CA . ARG B 1 86 ? 28.391 -12.328 -9.414 1 76.94 86 ARG B CA 1
ATOM 4344 C C . ARG B 1 86 ? 28.609 -13.125 -10.695 1 76.94 86 ARG B C 1
ATOM 4346 O O . ARG B 1 86 ? 27.656 -13.461 -11.398 1 76.94 86 ARG B O 1
ATOM 4353 N N . ASP B 1 87 ? 29.844 -13.328 -10.898 1 72.38 87 ASP B N 1
ATOM 4354 C CA . ASP B 1 87 ? 30.203 -14.016 -12.133 1 72.38 87 ASP B CA 1
ATOM 4355 C C . ASP B 1 87 ? 30.031 -15.523 -12 1 72.38 87 ASP B C 1
ATOM 4357 O O . ASP B 1 87 ? 30.875 -16.203 -11.398 1 72.38 87 ASP B O 1
ATOM 4361 N N . HIS B 1 88 ? 28.938 -16.109 -12.406 1 73.81 88 HIS B N 1
ATOM 4362 C CA . HIS B 1 88 ? 28.656 -17.531 -12.469 1 73.81 88 HIS B CA 1
ATOM 4363 C C . HIS B 1 88 ? 27.562 -17.844 -13.484 1 73.81 88 HIS B C 1
ATOM 4365 O O . HIS B 1 88 ? 26.969 -16.922 -14.055 1 73.81 88 HIS B O 1
ATOM 4371 N N . GLN B 1 89 ? 27.641 -19.125 -13.758 1 74.56 89 GLN B N 1
ATOM 4372 C CA . GLN B 1 89 ? 26.562 -19.531 -14.656 1 74.56 89 GLN B CA 1
ATOM 4373 C C . GLN B 1 89 ? 25.188 -19.328 -14.023 1 74.56 89 GLN B C 1
ATOM 4375 O O . GLN B 1 89 ? 24.953 -19.766 -12.898 1 74.56 89 GLN B O 1
ATOM 4380 N N . ARG B 1 90 ? 24.406 -18.594 -14.781 1 83.94 90 ARG B N 1
ATOM 4381 C CA . ARG B 1 90 ? 23.078 -18.234 -14.305 1 83.94 90 ARG B CA 1
ATOM 4382 C C . ARG B 1 90 ? 22 -19.094 -14.984 1 83.94 90 ARG B C 1
ATOM 4384 O O . ARG B 1 90 ? 21.844 -19.031 -16.203 1 83.94 90 ARG B O 1
ATOM 4391 N N . LYS B 1 91 ? 21.359 -19.891 -14.172 1 91.69 91 LYS B N 1
ATOM 4392 C CA . LYS B 1 91 ? 20.281 -20.719 -14.68 1 91.69 91 LYS B CA 1
ATOM 4393 C C . LYS B 1 91 ? 19.109 -20.766 -13.703 1 91.69 91 LYS B C 1
ATOM 4395 O O . LYS B 1 91 ? 19.312 -20.828 -12.484 1 91.69 91 LYS B O 1
ATOM 4400 N N . ILE B 1 92 ? 17.906 -20.609 -14.242 1 95.81 92 ILE B N 1
ATOM 4401 C CA . ILE B 1 92 ? 16.672 -20.766 -13.477 1 95.81 92 ILE B CA 1
ATOM 4402 C C . ILE B 1 92 ? 15.852 -21.922 -14.039 1 95.81 92 ILE B C 1
ATOM 4404 O O . ILE B 1 92 ? 15.68 -22.016 -15.258 1 95.81 92 ILE B O 1
ATOM 4408 N N . ARG B 1 93 ? 15.469 -22.828 -13.242 1 97.81 93 ARG B N 1
ATOM 4409 C CA . ARG B 1 93 ? 14.531 -23.875 -13.625 1 97.81 93 ARG B CA 1
ATOM 4410 C C . ARG B 1 93 ? 13.234 -23.781 -12.828 1 97.81 93 ARG B C 1
ATOM 4412 O O . ARG B 1 93 ? 13.266 -23.719 -11.594 1 97.81 93 ARG B O 1
ATOM 4419 N N . LEU B 1 94 ? 12.156 -23.672 -13.5 1 98.44 94 LEU B N 1
ATOM 4420 C CA . LEU B 1 94 ? 10.828 -23.641 -12.891 1 98.44 94 LEU B CA 1
ATOM 4421 C C . LEU B 1 94 ? 9.969 -24.781 -13.422 1 98.44 94 LEU B C 1
ATOM 4423 O O . LEU B 1 94 ? 10.008 -25.094 -14.617 1 98.44 94 LEU B O 1
ATOM 4427 N N . ALA B 1 95 ? 9.289 -25.453 -12.578 1 98.75 95 ALA B N 1
ATOM 4428 C CA . ALA B 1 95 ? 8.328 -26.484 -12.953 1 98.75 95 ALA B CA 1
ATOM 4429 C C . ALA B 1 95 ? 7.02 -26.312 -12.195 1 98.75 95 ALA B C 1
ATOM 4431 O O . ALA B 1 95 ? 7.023 -26.016 -11 1 98.75 95 ALA B O 1
ATOM 4432 N N . ALA B 1 96 ? 5.922 -26.453 -12.891 1 98.75 96 ALA B N 1
ATOM 4433 C CA . ALA B 1 96 ? 4.594 -26.328 -12.297 1 98.75 96 ALA B CA 1
ATOM 4434 C C . ALA B 1 96 ? 3.689 -27.484 -12.711 1 98.75 96 ALA B C 1
ATOM 4436 O O . ALA B 1 96 ? 3.535 -27.766 -13.898 1 98.75 96 ALA B O 1
ATOM 4437 N N . GLU B 1 97 ? 3.215 -28.234 -11.758 1 98.62 97 GLU B N 1
ATOM 4438 C CA . GLU B 1 97 ? 2.064 -29.094 -12.008 1 98.62 97 GLU B CA 1
ATOM 4439 C C . GLU B 1 97 ? 0.754 -28.344 -11.789 1 98.62 97 GLU B C 1
ATOM 4441 O O . GLU B 1 97 ? 0.61 -27.609 -10.805 1 98.62 97 GLU B O 1
ATOM 4446 N N . MET B 1 98 ? -0.149 -28.484 -12.719 1 98.25 98 MET B N 1
ATOM 4447 C CA . MET B 1 98 ? -1.344 -27.656 -12.625 1 98.25 98 MET B CA 1
ATOM 4448 C C . MET B 1 98 ? -2.557 -28.375 -13.203 1 98.25 98 MET B C 1
ATOM 4450 O O . MET B 1 98 ? -2.41 -29.266 -14.031 1 98.25 98 MET B O 1
ATOM 4454 N N . ILE B 1 99 ? -3.689 -28.078 -12.703 1 98.25 99 ILE B N 1
ATOM 4455 C CA . ILE B 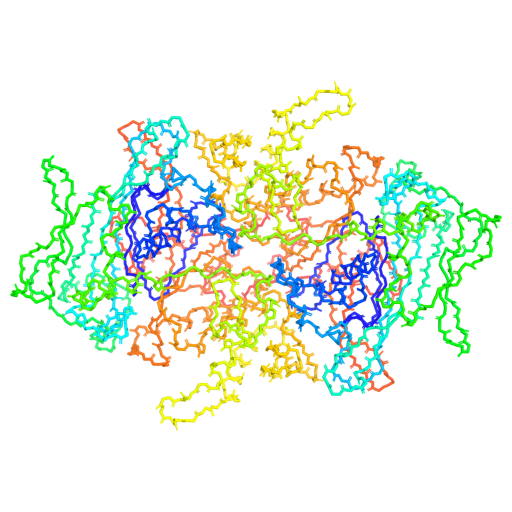1 99 ? -4.977 -28.438 -13.289 1 98.25 99 ILE B CA 1
ATOM 4456 C C . ILE B 1 99 ? -5.477 -27.297 -14.164 1 98.25 99 ILE B C 1
ATOM 4458 O O . ILE B 1 99 ? -5.672 -26.172 -13.688 1 98.25 99 ILE B O 1
ATOM 4462 N N . VAL B 1 100 ? -5.648 -27.547 -15.445 1 98.06 100 VAL B N 1
ATOM 4463 C CA . VAL B 1 100 ? -6.035 -26.5 -16.391 1 98.06 100 VAL B CA 1
ATOM 4464 C C . VAL B 1 100 ? -7.516 -26.641 -16.734 1 98.06 100 VAL B C 1
ATOM 4466 O O . VAL B 1 100 ? -8.117 -27.688 -16.5 1 98.06 100 VAL B O 1
ATOM 4469 N N . PRO B 1 101 ? -8.133 -25.578 -17.188 1 96.62 101 PRO B N 1
ATOM 4470 C CA . PRO B 1 101 ? -9.539 -25.688 -17.594 1 96.62 101 PRO B CA 1
ATOM 4471 C C . PRO B 1 101 ? -9.742 -26.656 -18.75 1 96.62 101 PRO B C 1
ATOM 4473 O O . PRO B 1 101 ? -8.906 -26.719 -19.656 1 96.62 101 PRO B O 1
ATOM 4476 N N . ALA B 1 102 ? -10.844 -27.328 -18.703 1 96 102 ALA B N 1
ATOM 4477 C CA . ALA B 1 102 ? -11.164 -28.297 -19.75 1 96 102 ALA B CA 1
ATOM 4478 C C . ALA B 1 102 ? -11.539 -27.578 -21.062 1 96 102 ALA B C 1
ATOM 4480 O O . ALA B 1 102 ? -11.258 -28.094 -22.141 1 96 102 ALA B O 1
ATOM 4481 N N . GLU B 1 103 ? -12.188 -26.516 -20.938 1 95.81 103 GLU B N 1
ATOM 4482 C CA . GLU B 1 103 ? -12.594 -25.703 -22.094 1 95.81 103 GLU B CA 1
ATOM 4483 C C . GLU B 1 103 ? -12.102 -24.266 -21.953 1 95.81 103 GLU B C 1
ATOM 4485 O O . GLU B 1 103 ? -12.227 -23.672 -20.891 1 95.81 103 GLU B O 1
ATOM 4490 N N . VAL B 1 104 ? -11.461 -23.797 -23.047 1 96.31 104 VAL B N 1
ATOM 4491 C CA . VAL B 1 104 ? -10.961 -22.422 -23.062 1 96.31 104 VAL B CA 1
ATOM 4492 C C . VAL B 1 104 ? -11.336 -21.75 -24.375 1 96.31 104 VAL B C 1
ATOM 4494 O O . VAL B 1 104 ? -11.875 -22.391 -25.281 1 96.31 104 VAL B O 1
ATOM 4497 N N . GLU B 1 105 ? -11.148 -20.453 -24.375 1 95.5 105 GLU B N 1
ATOM 4498 C CA . GLU B 1 105 ? -11.375 -19.672 -25.578 1 95.5 105 GLU B CA 1
ATOM 4499 C C . GLU B 1 105 ? -10.062 -19.094 -26.109 1 95.5 105 GLU B C 1
ATOM 4501 O O . GLU B 1 105 ? -9.227 -18.625 -25.328 1 95.5 105 GLU B O 1
ATOM 4506 N N . ASP B 1 106 ? -9.898 -19.156 -27.406 1 94.38 106 ASP B N 1
ATOM 4507 C CA . ASP B 1 106 ? -8.688 -18.578 -27.969 1 94.38 106 ASP B CA 1
ATOM 4508 C C . ASP B 1 106 ? -8.844 -17.062 -28.156 1 94.38 106 ASP B C 1
ATOM 4510 O O . ASP B 1 106 ? -9.828 -16.484 -27.703 1 94.38 106 ASP B O 1
ATOM 4514 N N . ASP B 1 107 ? -7.816 -16.375 -28.688 1 92.5 107 ASP B N 1
ATOM 4515 C CA . ASP B 1 107 ? -7.789 -14.914 -28.766 1 92.5 107 ASP B CA 1
ATOM 4516 C C . ASP B 1 107 ? -8.82 -14.391 -29.766 1 92.5 107 ASP B C 1
ATOM 4518 O O . ASP B 1 107 ? -9.133 -13.203 -29.766 1 92.5 107 ASP B O 1
ATOM 4522 N N . LEU B 1 108 ? -9.406 -15.281 -30.531 1 92.31 108 LEU B N 1
ATOM 4523 C CA . LEU B 1 108 ? -10.398 -14.891 -31.531 1 92.31 108 LEU B CA 1
ATOM 4524 C C . LEU B 1 108 ? -11.805 -15.273 -31.078 1 92.31 108 LEU B C 1
ATOM 4526 O O . LEU B 1 108 ? -12.773 -15.086 -31.812 1 92.31 108 LEU B O 1
ATOM 4530 N N . GLY B 1 109 ? -11.867 -15.852 -29.906 1 91.69 109 GLY B N 1
ATOM 4531 C CA . GLY B 1 109 ? -13.172 -16.172 -29.328 1 91.69 109 GLY B CA 1
ATOM 4532 C C . GLY B 1 109 ? -13.625 -17.594 -29.625 1 91.69 109 GLY B C 1
ATOM 4533 O O . GLY B 1 109 ? -14.734 -17.984 -29.266 1 91.69 109 GLY B O 1
ATOM 4534 N N . ALA B 1 110 ? -12.812 -18.328 -30.266 1 94.69 110 ALA B N 1
ATOM 4535 C CA . ALA B 1 110 ? -13.164 -19.703 -30.594 1 94.69 110 ALA B CA 1
ATOM 4536 C C . ALA B 1 110 ? -12.898 -20.641 -29.422 1 94.69 110 ALA B C 1
ATOM 4538 O O . ALA B 1 110 ? -11.883 -20.5 -28.734 1 94.69 110 ALA B O 1
ATOM 4539 N N . SER B 1 111 ? -13.758 -21.547 -29.297 1 96 111 SER B N 1
ATOM 4540 C CA . SER B 1 111 ? -13.633 -22.5 -28.203 1 96 111 SER B CA 1
ATOM 4541 C C . SER B 1 111 ? -12.586 -23.562 -28.516 1 96 111 SER B C 1
ATOM 4543 O O . SER B 1 111 ? -12.375 -23.906 -29.672 1 96 111 SER B O 1
ATOM 4545 N N . ALA B 1 112 ? -11.922 -24.031 -27.484 1 95 112 ALA B N 1
ATOM 4546 C CA . ALA B 1 112 ? -10.938 -25.109 -27.562 1 95 112 ALA B CA 1
ATOM 4547 C C . ALA B 1 112 ? -11.07 -26.047 -26.359 1 95 112 ALA B C 1
ATOM 4549 O O . ALA B 1 112 ? -11.203 -25.609 -25.219 1 95 112 ALA B O 1
ATOM 4550 N N . LYS B 1 113 ? -11.07 -27.312 -26.688 1 95.62 113 LYS B N 1
ATOM 4551 C CA . LYS B 1 113 ? -11.188 -28.328 -25.625 1 95.62 113 LYS B CA 1
ATOM 4552 C C . LYS B 1 113 ? -9.859 -29.047 -25.422 1 95.62 113 LYS B C 1
ATOM 4554 O O . LYS B 1 113 ? -9.344 -29.688 -26.344 1 95.62 113 LYS B O 1
ATOM 4559 N N . ALA B 1 114 ? -9.375 -29 -24.25 1 95.88 114 ALA B N 1
ATOM 4560 C CA . ALA B 1 114 ? -8.117 -29.656 -23.922 1 95.88 114 ALA B CA 1
ATOM 4561 C C . ALA B 1 114 ? -8.281 -31.172 -23.922 1 95.88 114 ALA B C 1
ATOM 4563 O O . ALA B 1 114 ? -9.344 -31.688 -23.562 1 95.88 114 ALA B O 1
ATOM 4564 N N . THR B 1 115 ? -7.266 -31.891 -24.297 1 94.56 115 THR B N 1
ATOM 4565 C CA . THR B 1 115 ? -7.301 -33.344 -24.297 1 94.56 115 THR B CA 1
ATOM 4566 C C . THR B 1 115 ? -7.219 -33.906 -22.891 1 94.56 115 THR B C 1
ATOM 4568 O O . THR B 1 115 ? -7.734 -34.969 -22.594 1 94.56 115 THR B O 1
ATOM 4571 N N . THR B 1 116 ? -6.539 -33.219 -22.031 1 95.31 116 THR B N 1
ATOM 4572 C CA . THR B 1 116 ? -6.445 -33.531 -20.609 1 95.31 116 THR B CA 1
ATOM 4573 C C . THR B 1 116 ? -6.281 -32.281 -19.781 1 95.31 116 THR B C 1
ATOM 4575 O O . THR B 1 116 ? -5.848 -31.234 -20.297 1 95.31 116 THR B O 1
ATOM 4578 N N . THR B 1 117 ? -6.605 -32.406 -18.531 1 97.44 117 THR B N 1
ATOM 4579 C CA . THR B 1 117 ? -6.609 -31.172 -17.734 1 97.44 117 THR B CA 1
ATOM 4580 C C . THR B 1 117 ? -5.469 -31.188 -16.719 1 97.44 117 THR B C 1
ATOM 4582 O O . THR B 1 117 ? -5.219 -30.188 -16.031 1 97.44 117 THR B O 1
ATOM 4585 N N . PHE B 1 118 ? -4.773 -32.25 -16.5 1 97.44 118 PHE B N 1
ATOM 4586 C CA . PHE B 1 118 ? -3.684 -32.344 -15.531 1 97.44 118 PHE B CA 1
ATOM 4587 C C . PHE B 1 118 ? -2.334 -32.375 -16.25 1 97.44 118 PHE B C 1
ATOM 4589 O O . PHE B 1 118 ? -2.008 -33.312 -16.938 1 97.44 118 PHE B O 1
ATOM 4596 N N . LEU B 1 119 ? -1.552 -31.297 -16.031 1 97.88 119 LEU B N 1
ATOM 4597 C CA . LEU B 1 119 ? -0.357 -31.094 -16.844 1 97.88 119 LEU B CA 1
ATOM 4598 C C . LEU B 1 119 ? 0.836 -30.719 -15.969 1 97.88 119 LEU B C 1
ATOM 4600 O O . LEU B 1 119 ? 0.664 -30.266 -14.836 1 97.88 119 LEU B O 1
ATOM 4604 N N . ARG B 1 120 ? 2.004 -30.938 -16.453 1 97.88 120 ARG B N 1
ATOM 4605 C CA . ARG B 1 120 ? 3.262 -30.453 -15.891 1 97.88 120 ARG B CA 1
ATOM 4606 C C . ARG B 1 120 ? 4.012 -29.594 -16.906 1 97.88 120 ARG B C 1
ATOM 4608 O O . ARG B 1 120 ? 4.281 -30.031 -18.016 1 97.88 120 ARG B O 1
ATOM 4615 N N . TYR B 1 121 ? 4.254 -28.375 -16.578 1 98.75 121 TYR B N 1
ATOM 4616 C CA . TYR B 1 121 ? 5.008 -27.422 -17.375 1 98.75 121 TYR B CA 1
ATOM 4617 C C . TYR B 1 121 ? 6.398 -27.188 -16.797 1 98.75 121 TYR B C 1
ATOM 4619 O O . TYR B 1 121 ? 6.559 -27.078 -15.586 1 98.75 121 TYR B O 1
ATOM 4627 N N . GLU B 1 122 ? 7.41 -27.188 -17.609 1 98.5 122 GLU B N 1
ATOM 4628 C CA . GLU B 1 122 ? 8.789 -26.938 -17.188 1 98.5 122 GLU B CA 1
ATOM 4629 C C . GLU B 1 122 ? 9.469 -25.938 -18.125 1 98.5 122 GLU B C 1
ATOM 4631 O O . GLU B 1 122 ? 9.266 -25.984 -19.328 1 98.5 122 GLU B O 1
ATOM 4636 N N . VAL B 1 123 ? 10.219 -25.047 -17.547 1 97.94 123 VAL B N 1
ATOM 4637 C CA . VAL B 1 123 ? 10.969 -24.062 -18.328 1 97.94 123 VAL B CA 1
ATOM 4638 C C . VAL B 1 123 ? 12.328 -23.812 -17.688 1 97.94 123 VAL B C 1
ATOM 4640 O O . VAL B 1 123 ? 12.43 -23.75 -16.453 1 97.94 123 VAL B O 1
ATOM 4643 N N . THR B 1 124 ? 13.352 -23.797 -18.438 1 96.5 124 THR B N 1
ATOM 4644 C CA . THR B 1 124 ? 14.703 -23.438 -18.016 1 96.5 124 THR B CA 1
ATOM 4645 C C . THR B 1 124 ? 15.195 -22.203 -18.75 1 96.5 124 THR B C 1
ATOM 4647 O O . THR B 1 124 ? 15.148 -22.141 -19.984 1 96.5 124 THR B O 1
ATOM 4650 N N . LEU B 1 125 ? 15.633 -21.234 -18 1 95.12 125 LEU B N 1
ATOM 4651 C CA . LEU B 1 125 ? 16.094 -19.969 -18.562 1 95.12 125 LEU B CA 1
ATOM 4652 C C . LEU B 1 125 ? 17.562 -19.719 -18.234 1 95.12 125 LEU B C 1
ATOM 4654 O O . LEU B 1 125 ? 18.031 -20.109 -17.156 1 95.12 125 LEU B O 1
ATOM 4658 N N . GLY B 1 126 ? 18.203 -19.125 -19.141 1 92 126 GLY B N 1
ATOM 4659 C CA . GLY B 1 126 ? 19.578 -18.688 -18.938 1 92 126 GLY B CA 1
ATOM 4660 C C . GLY B 1 126 ? 19.75 -17.188 -19.094 1 92 126 GLY B C 1
ATOM 4661 O O . GLY B 1 126 ? 18.766 -16.453 -19.188 1 92 126 GLY B O 1
ATOM 4662 N N . TYR B 1 127 ? 20.953 -16.781 -18.922 1 89.69 127 TYR B N 1
ATOM 4663 C CA . TYR B 1 127 ? 21.312 -15.375 -19.062 1 89.69 127 TYR B CA 1
ATOM 4664 C C . TYR B 1 127 ? 22.391 -15.188 -20.109 1 89.69 127 TYR B C 1
ATOM 4666 O O . TYR B 1 127 ? 23.406 -15.883 -20.078 1 89.69 127 TYR B O 1
ATOM 4674 N N . SER B 1 128 ? 22.156 -14.266 -21.031 1 85.75 128 SER B N 1
ATOM 4675 C CA . SER B 1 128 ? 23.172 -13.859 -22 1 85.75 128 SER B CA 1
ATOM 4676 C C . SER B 1 128 ? 23.703 -12.469 -21.688 1 85.75 128 SER B C 1
ATOM 4678 O O . SER B 1 128 ? 22.969 -11.492 -21.703 1 85.75 128 SER B O 1
ATOM 4680 N N . PRO B 1 129 ? 24.938 -12.383 -21.359 1 83.69 129 PRO B N 1
ATOM 4681 C CA . PRO B 1 129 ? 25.531 -11.078 -21.047 1 83.69 129 PRO B CA 1
ATOM 4682 C C . PRO B 1 129 ? 25.469 -10.117 -22.219 1 83.69 129 PRO B C 1
ATOM 4684 O O . PRO B 1 129 ? 25.297 -10.539 -23.359 1 83.69 129 PRO B O 1
ATOM 4687 N N . PRO B 1 130 ? 25.625 -8.852 -21.906 1 78.81 130 PRO B N 1
ATOM 4688 C CA . PRO B 1 130 ? 25.578 -7.855 -22.984 1 78.81 130 PRO B CA 1
ATOM 4689 C C . PRO B 1 130 ? 26.734 -7.98 -23.953 1 78.81 130 PRO B C 1
ATOM 4691 O O . PRO B 1 130 ? 27.859 -8.289 -23.547 1 78.81 130 PRO B O 1
ATOM 4694 N N . GLU B 1 131 ? 26.547 -8.094 -25.375 1 67.75 131 GLU B N 1
ATOM 4695 C CA . GLU B 1 131 ? 27.562 -8.219 -26.406 1 67.75 131 GLU B CA 1
ATOM 4696 C C . GLU B 1 131 ? 28.266 -6.887 -26.656 1 67.75 131 GLU B C 1
ATOM 4698 O O . GLU B 1 131 ? 29.312 -6.844 -27.312 1 67.75 131 GLU B O 1
ATOM 4703 N N . GLY B 1 132 ? 27.891 -5.828 -26.109 1 62.94 132 GLY B N 1
ATOM 4704 C CA . GLY B 1 132 ? 28.531 -4.539 -26.344 1 62.94 132 GLY B CA 1
ATOM 4705 C C . GLY B 1 132 ? 28.188 -3.504 -25.297 1 62.94 132 GLY B C 1
ATOM 4706 O O . GLY B 1 132 ? 27.438 -3.787 -24.359 1 62.94 132 GLY B O 1
ATOM 4707 N N . GLU B 1 133 ? 28.969 -2.348 -25.625 1 59.53 133 GLU B N 1
ATOM 4708 C CA . GLU B 1 133 ? 28.797 -1.206 -24.734 1 59.53 133 GLU B CA 1
ATOM 4709 C C . GLU B 1 133 ? 27.375 -0.646 -24.812 1 59.53 133 GLU B C 1
ATOM 4711 O O . GLU B 1 133 ? 26.844 -0.449 -25.906 1 59.53 133 GLU B O 1
ATOM 4716 N N . GLY B 1 134 ? 26.562 -0.78 -23.875 1 57.97 134 GLY B N 1
ATOM 4717 C CA . GLY B 1 134 ? 25.25 -0.135 -23.859 1 57.97 134 GLY B CA 1
ATOM 4718 C C . GLY B 1 134 ? 24.094 -1.119 -23.797 1 57.97 134 GLY B C 1
ATOM 4719 O O . GLY B 1 134 ? 22.938 -0.721 -23.828 1 57.97 134 GLY B O 1
ATOM 4720 N N . SER B 1 135 ? 24.484 -2.398 -24.047 1 64.69 135 SER B N 1
ATOM 4721 C CA . SER B 1 135 ? 23.359 -3.336 -24.031 1 64.69 135 SER B CA 1
ATOM 4722 C C . SER B 1 135 ? 23.172 -3.965 -22.656 1 64.69 135 SER B C 1
ATOM 4724 O O . SER B 1 135 ? 24.094 -3.977 -21.844 1 64.69 135 SER B O 1
ATOM 4726 N N . THR B 1 136 ? 21.906 -4.184 -22.422 1 72.44 136 THR B N 1
ATOM 4727 C CA . THR B 1 136 ? 21.594 -4.902 -21.188 1 72.44 136 THR B CA 1
ATOM 4728 C C . THR B 1 136 ? 21.531 -6.406 -21.453 1 72.44 136 THR B C 1
ATOM 4730 O O . THR B 1 136 ? 21.25 -6.836 -22.578 1 72.44 136 THR B O 1
ATOM 4733 N N . GLY B 1 137 ? 22.078 -7.215 -20.562 1 79.5 137 GLY B N 1
ATOM 4734 C CA . GLY B 1 137 ? 21.906 -8.656 -20.641 1 79.5 137 GLY B CA 1
ATOM 4735 C C . GLY B 1 137 ? 20.453 -9.078 -20.797 1 79.5 137 GLY B C 1
ATOM 4736 O O . GLY B 1 137 ? 19.547 -8.273 -20.594 1 79.5 137 GLY B O 1
ATOM 4737 N N . ARG B 1 138 ? 20.328 -10.25 -21.422 1 84.5 138 ARG B N 1
ATOM 4738 C CA . ARG B 1 138 ? 18.953 -10.703 -21.656 1 84.5 138 ARG B CA 1
ATOM 4739 C C . ARG B 1 138 ? 18.766 -12.14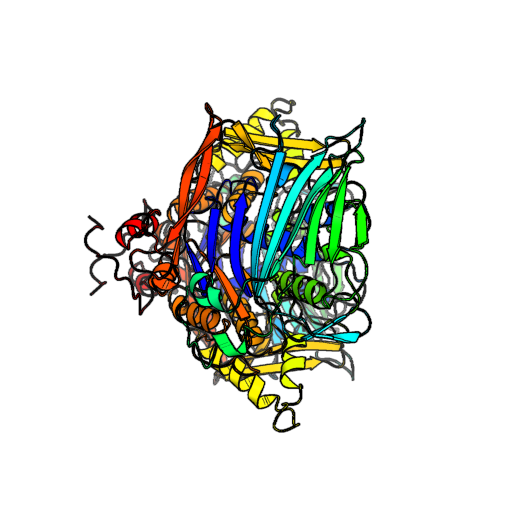1 -21.188 1 84.5 138 ARG B C 1
ATOM 4741 O O . ARG B 1 138 ? 19.734 -12.898 -21.078 1 84.5 138 ARG B O 1
ATOM 4748 N N . LEU B 1 139 ? 17.562 -12.484 -20.922 1 89.94 139 LEU B N 1
ATOM 4749 C CA . LEU B 1 139 ? 17.203 -13.867 -20.641 1 89.94 139 LEU B CA 1
ATOM 4750 C C . LEU B 1 139 ? 17.141 -14.695 -21.922 1 89.94 139 LEU B C 1
ATOM 4752 O O . LEU B 1 139 ? 16.797 -14.18 -22.984 1 89.94 139 LEU B O 1
ATOM 4756 N N . THR B 1 140 ? 17.531 -15.93 -21.812 1 91.12 140 THR B N 1
ATOM 4757 C CA . THR B 1 140 ? 17.438 -16.859 -22.938 1 91.12 140 THR B CA 1
ATOM 4758 C C . THR B 1 140 ? 16.656 -18.109 -22.531 1 91.12 140 THR B C 1
ATOM 4760 O O . THR B 1 140 ? 16.75 -18.562 -21.391 1 91.12 140 THR B O 1
ATOM 4763 N N . LEU B 1 141 ? 15.867 -18.594 -23.484 1 93.94 141 LEU B N 1
ATOM 4764 C CA . LEU B 1 141 ? 15.133 -19.844 -23.266 1 93.94 141 LEU B CA 1
ATOM 4765 C C . LEU B 1 141 ? 16.016 -21.047 -23.578 1 93.94 141 LEU B C 1
ATOM 4767 O O . LEU B 1 141 ? 16.453 -21.234 -24.719 1 93.94 141 LEU B O 1
ATOM 4771 N N . LEU B 1 142 ? 16.219 -21.844 -22.562 1 92.94 142 LEU B N 1
ATOM 4772 C CA . LEU B 1 142 ? 17.094 -23 -22.734 1 92.94 142 LEU B CA 1
ATOM 4773 C C . LEU B 1 142 ? 16.281 -24.281 -22.953 1 92.94 142 LEU B C 1
ATOM 4775 O O . LEU B 1 142 ? 16.656 -25.125 -23.766 1 92.94 142 LEU B O 1
ATOM 4779 N N . GLU B 1 143 ? 15.266 -24.438 -22.203 1 95.25 143 GLU B N 1
ATOM 4780 C CA . GLU B 1 143 ? 14.383 -25.594 -22.281 1 95.25 143 GLU B CA 1
ATOM 4781 C C . GLU B 1 143 ? 12.938 -25.219 -21.969 1 95.25 143 GLU B C 1
ATOM 4783 O O . GLU B 1 143 ? 12.688 -24.297 -21.188 1 95.25 143 GLU B O 1
ATOM 4788 N N . GLU B 1 144 ? 12.047 -25.906 -22.609 1 96.75 144 GLU B N 1
ATOM 4789 C CA . GLU B 1 144 ? 10.617 -25.781 -22.344 1 96.75 144 GLU B CA 1
ATOM 4790 C C . GLU B 1 144 ? 9.898 -27.109 -22.594 1 96.75 144 GLU B C 1
ATOM 4792 O O . GLU B 1 144 ? 10.203 -27.812 -23.547 1 96.75 144 GLU B O 1
ATOM 4797 N N . GLY B 1 145 ? 9.086 -27.469 -21.656 1 97.44 145 GLY B N 1
ATOM 4798 C CA . GLY B 1 145 ? 8.344 -28.703 -21.797 1 97.44 145 GLY B CA 1
ATOM 4799 C C . GLY B 1 145 ? 6.953 -28.641 -21.203 1 97.44 145 GLY B C 1
ATOM 4800 O O . GLY B 1 145 ? 6.723 -27.906 -20.234 1 97.44 145 GLY B O 1
ATOM 4801 N N . LEU B 1 146 ? 6.043 -29.297 -21.797 1 97.94 146 LEU B N 1
ATOM 4802 C CA . LEU B 1 146 ? 4.68 -29.484 -21.312 1 97.94 146 LEU B CA 1
ATOM 4803 C C . LEU B 1 146 ? 4.219 -30.922 -21.516 1 97.94 146 LEU B C 1
ATOM 4805 O O . LEU B 1 146 ? 4.219 -31.422 -22.641 1 97.94 146 LEU B O 1
ATOM 4809 N N . ARG B 1 147 ? 3.85 -31.578 -20.469 1 96.81 147 ARG B N 1
ATOM 4810 C CA . ARG B 1 147 ? 3.434 -32.969 -20.547 1 96.81 147 ARG B CA 1
ATOM 4811 C C . ARG B 1 147 ? 2.186 -33.219 -19.703 1 96.81 147 ARG B C 1
ATOM 4813 O O . ARG B 1 147 ? 1.864 -32.438 -18.812 1 96.81 147 ARG B O 1
ATOM 4820 N N . HIS B 1 148 ? 1.494 -34.281 -20.078 1 95.75 148 HIS B N 1
ATOM 4821 C CA . HIS B 1 148 ? 0.325 -34.688 -19.297 1 95.75 148 HIS B CA 1
ATOM 4822 C C . HIS B 1 148 ? 0.727 -35.5 -18.062 1 95.75 148 HIS B C 1
ATOM 4824 O O . HIS B 1 148 ? 1.805 -36.094 -18.047 1 95.75 148 HIS B O 1
ATOM 4830 N N . ILE B 1 149 ? -0.016 -35.375 -17.062 1 95.31 149 ILE B N 1
ATOM 4831 C CA . ILE B 1 149 ? 0.043 -36.281 -15.914 1 95.31 149 ILE B CA 1
ATOM 4832 C C . ILE B 1 149 ? -1.105 -37.281 -15.992 1 95.31 149 ILE B C 1
ATOM 4834 O O . ILE B 1 149 ? -2.27 -36.906 -16.125 1 95.31 149 ILE B O 1
ATOM 4838 N N . ASN B 1 150 ? -0.73 -38.5 -15.852 1 91.81 150 ASN B N 1
ATOM 4839 C CA . ASN B 1 150 ? -1.74 -39.562 -16 1 91.81 150 ASN B CA 1
ATOM 4840 C C . ASN B 1 150 ? -2.766 -39.5 -14.875 1 91.81 150 ASN B C 1
ATOM 4842 O O . ASN B 1 150 ? -2.406 -39.312 -13.711 1 91.81 150 ASN B O 1
ATOM 4846 N N . ARG B 1 151 ? -4.016 -39.75 -15.234 1 88.94 151 ARG B N 1
ATOM 4847 C CA . ARG B 1 151 ? -5.102 -39.719 -14.266 1 88.94 151 ARG B CA 1
ATOM 4848 C C . ARG B 1 151 ? -4.902 -40.781 -13.18 1 88.94 151 ARG B C 1
ATOM 4850 O O . ARG B 1 151 ? -5.297 -40.594 -12.031 1 88.94 151 ARG B O 1
ATOM 4857 N N . GLY B 1 152 ? -4.371 -41.875 -13.625 1 87.12 152 GLY B N 1
ATOM 4858 C CA . GLY B 1 152 ? -4.109 -42.969 -12.68 1 87.12 152 GLY B CA 1
ATOM 4859 C C . GLY B 1 152 ? -3.105 -42.562 -11.609 1 87.12 152 GLY B C 1
ATOM 4860 O O . GLY B 1 152 ? -3.1 -43.156 -10.516 1 87.12 152 GLY B O 1
ATOM 4861 N N . GLU B 1 153 ? -2.291 -41.562 -11.906 1 90.56 153 GLU B N 1
ATOM 4862 C CA . GLU B 1 153 ? -1.274 -41.094 -10.961 1 90.56 153 GLU B CA 1
ATOM 4863 C C . GLU B 1 153 ? -1.746 -39.875 -10.195 1 90.56 153 GLU B C 1
ATOM 4865 O O . GLU B 1 153 ? -0.974 -39.281 -9.453 1 90.56 153 GLU B O 1
ATOM 4870 N N . ALA B 1 154 ? -2.973 -39.531 -10.406 1 89.69 154 ALA B N 1
ATOM 4871 C CA . ALA B 1 154 ? -3.494 -38.281 -9.859 1 89.69 154 ALA B CA 1
ATOM 4872 C C . ALA B 1 154 ? -3.391 -38.281 -8.336 1 89.69 154 ALA B C 1
ATOM 4874 O O . ALA B 1 154 ? -3.049 -37.25 -7.746 1 89.69 154 ALA B O 1
ATOM 4875 N N . ALA B 1 155 ? -3.664 -39.344 -7.684 1 89 155 ALA B N 1
ATOM 4876 C CA . ALA B 1 155 ? -3.676 -39.406 -6.223 1 89 155 ALA B CA 1
ATOM 4877 C C . ALA B 1 155 ? -2.289 -39.125 -5.648 1 89 155 ALA B C 1
ATOM 4879 O O . ALA B 1 155 ? -2.162 -38.594 -4.547 1 89 155 ALA B O 1
ATOM 4880 N N . GLN B 1 156 ? -1.282 -39.469 -6.379 1 90.62 156 GLN B N 1
ATOM 4881 C CA . GLN B 1 156 ? 0.09 -39.25 -5.934 1 90.62 156 GLN B CA 1
ATOM 4882 C C . GLN B 1 156 ? 0.503 -37.781 -6.105 1 90.62 156 GLN B C 1
ATOM 4884 O O . GLN B 1 156 ? 1.394 -37.312 -5.406 1 90.62 156 GLN B O 1
ATOM 4889 N N . HIS B 1 157 ? -0.168 -37.156 -7.035 1 93.12 157 HIS B N 1
ATOM 4890 C CA . HIS B 1 157 ? 0.201 -35.781 -7.348 1 93.12 157 HIS B CA 1
ATOM 4891 C C . HIS B 1 157 ? -0.695 -34.781 -6.609 1 93.12 157 HIS B C 1
ATOM 4893 O O . HIS B 1 157 ? -0.264 -33.688 -6.277 1 93.12 157 HIS B O 1
ATOM 4899 N N . LEU B 1 158 ? -1.919 -35.125 -6.441 1 94.19 158 LEU B N 1
ATOM 4900 C CA . LEU B 1 158 ? -2.867 -34.312 -5.672 1 94.19 158 LEU B CA 1
ATOM 4901 C C . LEU B 1 158 ? -2.969 -34.844 -4.238 1 94.19 158 LEU B C 1
ATOM 4903 O O . LEU B 1 158 ? -3.871 -35.594 -3.912 1 94.19 158 LEU B O 1
ATOM 4907 N N . ARG B 1 159 ? -2.215 -34.281 -3.375 1 92.31 159 ARG B N 1
ATOM 4908 C CA . ARG B 1 159 ? -2 -34.906 -2.082 1 92.31 159 ARG B CA 1
ATOM 4909 C C . ARG B 1 159 ? -2.895 -34.312 -1.012 1 92.31 159 ARG B C 1
ATOM 4911 O O . ARG B 1 159 ? -3.051 -34.875 0.074 1 92.31 159 ARG B O 1
ATOM 4918 N N . PHE B 1 160 ? -3.492 -33.156 -1.264 1 95.38 160 PHE B N 1
ATOM 4919 C CA . PHE B 1 160 ? -4.355 -32.562 -0.254 1 95.38 160 PHE B CA 1
ATOM 4920 C C . PHE B 1 160 ? -5.652 -33.344 -0.113 1 95.38 160 PHE B C 1
ATOM 4922 O O . PHE B 1 160 ? -6.055 -34.062 -1.031 1 95.38 160 PHE B O 1
ATOM 4929 N N . LYS B 1 161 ? -6.234 -33.219 1.045 1 94.69 161 LYS B N 1
ATOM 4930 C CA . LYS B 1 161 ? -7.492 -33.906 1.3 1 94.69 161 LYS B CA 1
ATOM 4931 C C . LYS B 1 161 ? -8.602 -33.406 0.384 1 94.69 161 LYS B C 1
ATOM 4933 O O . LYS B 1 161 ? -8.828 -32.188 0.297 1 94.69 161 LYS B O 1
ATOM 4938 N N . HIS B 1 162 ? -9.203 -34.281 -0.344 1 96.5 162 HIS B N 1
ATOM 4939 C CA . HIS B 1 162 ? -10.297 -33.938 -1.248 1 96.5 162 HIS B CA 1
ATOM 4940 C C . HIS B 1 162 ? -11.203 -35.156 -1.502 1 96.5 162 HIS B C 1
ATOM 4942 O O . HIS B 1 162 ? -10.844 -36.281 -1.183 1 96.5 162 HIS B O 1
ATOM 4948 N N . ASN B 1 163 ? -12.383 -34.875 -1.996 1 96.62 163 ASN B N 1
ATOM 4949 C CA . ASN B 1 163 ? -13.297 -35.938 -2.391 1 96.62 163 ASN B CA 1
ATOM 4950 C C . ASN B 1 163 ? -13.016 -36.438 -3.812 1 96.62 163 ASN B C 1
ATOM 4952 O O . ASN B 1 163 ? -13.078 -35.656 -4.762 1 96.62 163 ASN B O 1
ATOM 4956 N N . ALA B 1 164 ? -12.75 -37.656 -3.988 1 94.62 164 ALA B N 1
ATOM 4957 C CA . ALA B 1 164 ? -12.375 -38.219 -5.293 1 94.62 164 ALA B CA 1
ATOM 4958 C C . ALA B 1 164 ? -13.539 -38.125 -6.277 1 94.62 164 ALA B C 1
ATOM 4960 O O . ALA B 1 164 ? -13.359 -37.688 -7.418 1 94.62 164 ALA B O 1
ATOM 4961 N N . ARG B 1 165 ? -14.688 -38.469 -5.883 1 93.81 165 ARG B N 1
ATOM 4962 C CA . ARG B 1 165 ? -15.844 -38.531 -6.77 1 93.81 165 ARG B CA 1
ATOM 4963 C C . ARG B 1 165 ? -16.344 -37.156 -7.141 1 93.81 165 ARG B C 1
ATOM 4965 O O . ARG B 1 165 ? -16.5 -36.844 -8.328 1 93.81 165 ARG B O 1
ATOM 4972 N N . SER B 1 166 ? -16.484 -36.312 -6.168 1 94.75 166 SER B N 1
ATOM 4973 C CA . SER B 1 166 ? -17.141 -35.031 -6.395 1 94.75 166 SER B CA 1
ATOM 4974 C C . SER B 1 166 ? -16.125 -33.969 -6.871 1 94.75 166 SER B C 1
ATOM 4976 O O . SER B 1 166 ? -16.469 -33.062 -7.629 1 94.75 166 SER B O 1
ATOM 4978 N N . PHE B 1 167 ? -14.922 -34.094 -6.453 1 96.12 167 PHE B N 1
ATOM 4979 C CA . PHE B 1 167 ? -13.961 -33.062 -6.77 1 96.12 167 PHE B CA 1
ATOM 4980 C C . PHE B 1 167 ? -12.945 -33.531 -7.797 1 96.12 167 PHE B C 1
ATOM 4982 O O . PHE B 1 167 ? -12.969 -33.094 -8.953 1 96.12 167 PHE B O 1
ATOM 4989 N N . ARG B 1 168 ? -12.094 -34.531 -7.512 1 95.5 168 ARG B N 1
ATOM 4990 C CA . ARG B 1 168 ? -10.984 -34.969 -8.352 1 95.5 168 ARG B CA 1
ATOM 4991 C C . ARG B 1 168 ? -11.477 -35.375 -9.734 1 95.5 168 ARG B C 1
ATOM 4993 O O . ARG B 1 168 ? -10.93 -34.938 -10.75 1 95.5 168 ARG B O 1
ATOM 5000 N N . ASN B 1 169 ? -12.547 -36.188 -9.836 1 94.19 169 ASN B N 1
ATOM 5001 C CA . ASN B 1 169 ? -13.047 -36.688 -11.109 1 94.19 169 ASN B CA 1
ATOM 5002 C C . ASN B 1 169 ? -13.688 -35.562 -11.938 1 94.19 169 ASN B C 1
ATOM 5004 O O . ASN B 1 169 ? -13.805 -35.688 -13.156 1 94.19 169 ASN B O 1
ATOM 5008 N N . SER B 1 170 ? -14.141 -34.594 -11.203 1 94.88 170 SER B N 1
ATOM 5009 C CA . SER B 1 170 ? -14.773 -33.469 -11.914 1 94.88 170 SER B CA 1
ATOM 5010 C C . SER B 1 170 ? -13.742 -32.531 -12.539 1 94.88 170 SER B C 1
ATOM 5012 O O . SER B 1 170 ? -14.008 -31.922 -13.562 1 94.88 170 SER B O 1
ATOM 5014 N N . VAL B 1 171 ? -12.594 -32.438 -11.938 1 95.06 171 VAL B N 1
ATOM 5015 C CA . VAL B 1 171 ? -11.633 -31.438 -12.406 1 95.06 171 VAL B CA 1
ATOM 5016 C C . VAL B 1 171 ? -10.547 -32.125 -13.242 1 95.06 171 VAL B C 1
ATOM 5018 O O . VAL B 1 171 ? -9.914 -31.484 -14.094 1 95.06 171 VAL B O 1
ATOM 5021 N N . LEU B 1 172 ? -10.242 -33.375 -12.992 1 95.62 172 LEU B N 1
ATOM 5022 C CA . LEU B 1 172 ? -9.281 -34.125 -13.789 1 95.62 172 LEU B CA 1
ATOM 5023 C C . LEU B 1 172 ? -9.992 -34.938 -14.867 1 95.62 172 LEU B C 1
ATOM 5025 O O . LEU B 1 172 ? -10.523 -36.031 -14.594 1 95.62 172 LEU B O 1
ATOM 5029 N N . VAL B 1 173 ? -9.922 -34.406 -16.078 1 93 173 VAL B N 1
ATOM 5030 C CA . VAL B 1 173 ? -10.641 -35.062 -17.172 1 93 173 VAL B CA 1
ATOM 5031 C C . VAL B 1 173 ? -9.711 -35.219 -18.375 1 93 173 VAL B C 1
ATOM 5033 O O . VAL B 1 173 ? -8.711 -34.531 -18.5 1 93 173 VAL B O 1
ATOM 5036 N N . GLY B 1 174 ? -10.023 -36.188 -19.172 1 87.06 174 GLY B N 1
ATOM 5037 C CA . GLY B 1 174 ? -9.297 -36.438 -20.406 1 87.06 174 GLY B CA 1
ATOM 5038 C C . GLY B 1 174 ? -8.109 -37.375 -20.234 1 87.06 174 GLY B C 1
ATOM 5039 O O . GLY B 1 174 ? -7.812 -37.781 -19.109 1 87.06 174 GLY B O 1
ATOM 5040 N N . GLN B 1 175 ? -7.629 -37.75 -21.312 1 82.69 175 GLN B N 1
ATOM 5041 C CA . GLN B 1 175 ? -6.484 -38.656 -21.312 1 82.69 175 GLN B CA 1
ATOM 5042 C C . GLN B 1 175 ? -5.652 -38.5 -22.578 1 82.69 175 GLN B C 1
ATOM 5044 O O . GLN B 1 175 ? -6.184 -38.188 -23.641 1 82.69 175 GLN B O 1
ATOM 5049 N N . ARG B 1 176 ? -4.434 -38.469 -22.281 1 81.56 176 ARG B N 1
ATOM 5050 C CA . ARG B 1 176 ? -3.5 -38.469 -23.391 1 81.56 176 ARG B CA 1
ATOM 5051 C C . ARG B 1 176 ? -2.674 -39.75 -23.422 1 81.56 176 ARG B C 1
ATOM 5053 O O . ARG B 1 176 ? -2.162 -40.188 -22.391 1 81.56 176 ARG B O 1
ATOM 5060 N N . ARG B 1 177 ? -2.615 -40.406 -24.547 1 75.56 177 ARG B N 1
ATOM 5061 C CA . ARG B 1 177 ? -1.785 -41.594 -24.703 1 75.56 177 ARG B CA 1
ATOM 5062 C C . ARG B 1 177 ? -0.44 -41.25 -25.328 1 75.56 177 ARG B C 1
ATOM 5064 O O . ARG B 1 177 ? 0.54 -41.969 -25.156 1 75.56 177 ARG B O 1
ATOM 5071 N N . GLY B 1 178 ? -0.324 -40.094 -25.859 1 73.44 178 GLY B N 1
ATOM 5072 C CA . GLY B 1 178 ? 0.877 -39.75 -26.594 1 73.44 178 GLY B CA 1
ATOM 5073 C C . GLY B 1 178 ? 1.914 -39.031 -25.75 1 73.44 178 GLY B C 1
ATOM 5074 O O . GLY B 1 178 ? 1.969 -39.219 -24.531 1 73.44 178 GLY B O 1
ATOM 5075 N N . GLY B 1 179 ? 2.875 -38.469 -26.469 1 84.62 179 GLY B N 1
ATOM 5076 C CA . GLY B 1 179 ? 4.027 -37.812 -25.875 1 84.62 179 GLY B CA 1
ATOM 5077 C C . GLY B 1 179 ? 3.729 -36.406 -25.359 1 84.62 179 GLY B C 1
ATOM 5078 O O . GLY B 1 179 ? 2.582 -36.094 -25.031 1 84.62 179 GLY B O 1
ATOM 5079 N N . ALA B 1 180 ? 4.676 -35.688 -25.234 1 92.94 180 ALA B N 1
ATOM 5080 C CA . ALA B 1 180 ? 4.613 -34.312 -24.672 1 92.94 180 ALA B CA 1
ATOM 5081 C C . ALA B 1 180 ? 3.904 -33.375 -25.641 1 92.94 180 ALA B C 1
ATOM 5083 O O . ALA B 1 180 ? 3.742 -33.688 -26.828 1 92.94 180 ALA B O 1
ATOM 5084 N N . TYR B 1 181 ? 3.289 -32.344 -25.141 1 95.31 181 TYR B N 1
ATOM 5085 C CA . TYR B 1 181 ? 2.734 -31.266 -25.969 1 95.31 181 TYR B CA 1
ATOM 5086 C C . TYR B 1 181 ? 3.822 -30.297 -26.406 1 95.31 181 TYR B C 1
ATOM 5088 O O . TYR B 1 181 ? 3.729 -29.688 -27.484 1 95.31 181 TYR B O 1
ATOM 5096 N N . LEU B 1 182 ? 4.738 -30.031 -25.562 1 95.38 182 LEU B N 1
ATOM 5097 C CA . LEU B 1 182 ? 5.977 -29.312 -25.828 1 95.38 182 LEU B CA 1
ATOM 5098 C C . LEU B 1 182 ? 7.191 -30.125 -25.391 1 95.38 182 LEU B C 1
ATOM 5100 O O . LEU B 1 182 ? 7.184 -30.734 -24.328 1 95.38 182 LEU B O 1
ATOM 5104 N N . SER B 1 183 ? 8.203 -30.219 -26.203 1 95.19 183 SER B N 1
ATOM 5105 C CA . SER B 1 183 ? 9.438 -30.922 -25.875 1 95.19 183 SER B CA 1
ATOM 5106 C C . SER B 1 183 ? 10.656 -30.172 -26.422 1 95.19 183 SER B C 1
ATOM 5108 O O . SER B 1 183 ? 10.547 -29.406 -27.375 1 95.19 183 SER B O 1
ATOM 5110 N N . THR B 1 184 ? 11.719 -30.359 -25.719 1 94.75 184 THR B N 1
ATOM 5111 C CA . THR B 1 184 ? 12.961 -29.688 -26.094 1 94.75 184 THR B CA 1
ATOM 5112 C C . THR B 1 184 ? 13.906 -30.656 -26.797 1 94.75 184 THR B C 1
ATOM 5114 O O . THR B 1 184 ? 14.07 -31.797 -26.359 1 94.75 184 THR B O 1
ATOM 5117 N N . GLU B 1 185 ? 14.469 -30.25 -27.859 1 91.56 185 GLU B N 1
ATOM 5118 C CA . GLU B 1 185 ? 15.5 -30.969 -28.594 1 91.56 185 GLU B CA 1
ATOM 5119 C C . GLU B 1 185 ? 16.75 -30.109 -28.781 1 91.56 185 GLU B C 1
ATOM 5121 O O . GLU B 1 185 ? 16.672 -28.969 -29.234 1 91.56 185 GLU B O 1
ATOM 5126 N N . HIS B 1 186 ? 17.828 -30.703 -28.344 1 90 186 HIS B N 1
ATOM 5127 C CA . HIS B 1 186 ? 19.094 -30.016 -28.547 1 90 186 HIS B CA 1
ATOM 5128 C C . HIS B 1 186 ? 19.75 -30.453 -29.844 1 90 186 HIS B C 1
ATOM 5130 O O . HIS B 1 186 ? 20.062 -31.625 -30.031 1 90 186 HIS B O 1
ATOM 5136 N N . ARG B 1 187 ? 19.859 -29.516 -30.75 1 84.88 187 ARG B N 1
ATOM 5137 C CA . ARG B 1 187 ? 20.516 -29.766 -32.031 1 84.88 187 ARG B CA 1
ATOM 5138 C C . ARG B 1 187 ? 21.828 -29 -32.125 1 84.88 187 ARG B C 1
ATOM 5140 O O . ARG B 1 187 ? 22.109 -28.141 -31.281 1 84.88 187 ARG B O 1
ATOM 5147 N N . ASP B 1 188 ? 22.609 -29.359 -33.156 1 82 188 ASP B N 1
ATOM 5148 C CA . ASP B 1 188 ? 23.859 -28.641 -33.375 1 82 188 ASP B CA 1
ATOM 5149 C C . ASP B 1 188 ? 23.609 -27.172 -33.688 1 82 188 ASP B C 1
ATOM 5151 O O . ASP B 1 188 ? 24.422 -26.312 -33.344 1 82 188 ASP B O 1
ATOM 5155 N N . SER B 1 189 ? 22.469 -26.922 -34.281 1 78.06 189 SER B N 1
ATOM 5156 C CA . SER B 1 189 ? 22.125 -25.562 -34.688 1 78.06 189 SER B CA 1
ATOM 5157 C C . SER B 1 189 ? 21.531 -24.766 -33.531 1 78.06 189 SER B C 1
ATOM 5159 O O . SER B 1 189 ? 21.297 -23.562 -33.656 1 78.06 189 SER B O 1
ATOM 5161 N N . GLY B 1 190 ? 21.328 -25.469 -32.469 1 83.19 190 GLY B N 1
ATOM 5162 C CA . GLY B 1 190 ? 20.766 -24.781 -31.328 1 83.19 190 GLY B CA 1
ATOM 5163 C C . GLY B 1 190 ? 19.609 -25.531 -30.703 1 83.19 190 GLY B C 1
ATOM 5164 O O . GLY B 1 190 ? 19.281 -26.656 -31.125 1 83.19 190 GLY B O 1
ATOM 5165 N N . THR B 1 191 ? 19.047 -24.906 -29.734 1 87.69 191 THR B N 1
ATOM 5166 C CA . THR B 1 191 ? 17.938 -25.516 -29.016 1 87.69 191 THR B CA 1
ATOM 5167 C C . THR B 1 191 ? 16.625 -25.297 -29.766 1 87.69 191 THR B C 1
ATOM 5169 O O . THR B 1 191 ? 16.328 -24.172 -30.172 1 87.69 191 THR B O 1
ATOM 5172 N N . VAL B 1 192 ? 15.914 -26.375 -29.953 1 90.81 192 VAL B N 1
ATOM 5173 C CA . VAL B 1 192 ? 14.625 -26.297 -30.625 1 90.81 192 VAL B CA 1
ATOM 5174 C C . VAL B 1 192 ? 13.523 -26.812 -29.703 1 90.81 192 VAL B C 1
ATOM 5176 O O . VAL B 1 192 ? 13.703 -27.828 -29.016 1 90.81 192 VAL B O 1
ATOM 5179 N N . ILE B 1 193 ? 12.43 -26.062 -29.656 1 92.69 193 ILE B N 1
ATOM 5180 C CA . ILE B 1 193 ? 11.242 -26.516 -28.938 1 92.69 193 ILE B CA 1
ATOM 5181 C C . ILE B 1 193 ? 10.203 -27.031 -29.922 1 92.69 193 ILE B C 1
ATOM 5183 O O . ILE B 1 193 ? 9.758 -26.312 -30.812 1 92.69 193 ILE B O 1
ATOM 5187 N N . ASN B 1 194 ? 9.828 -28.266 -29.75 1 92.44 194 ASN B N 1
ATOM 5188 C CA . ASN B 1 194 ? 8.852 -28.906 -30.641 1 92.44 194 ASN B CA 1
ATOM 5189 C C . ASN B 1 194 ? 7.434 -28.781 -30.078 1 92.44 194 ASN B C 1
ATOM 5191 O O . ASN B 1 194 ? 7.195 -29.062 -28.906 1 92.44 194 ASN B O 1
ATOM 5195 N N . VAL B 1 195 ? 6.559 -28.359 -30.906 1 93 195 VAL B N 1
ATOM 5196 C CA . VAL B 1 195 ? 5.141 -28.297 -30.562 1 93 195 VAL B CA 1
ATOM 5197 C C . VAL B 1 195 ? 4.418 -29.516 -31.125 1 93 195 VAL B C 1
ATOM 5199 O O . VAL B 1 195 ? 4.492 -29.797 -32.312 1 93 195 VAL B O 1
ATOM 5202 N N . HIS B 1 196 ? 3.74 -30.203 -30.219 1 91.44 196 HIS B N 1
ATOM 5203 C CA . HIS B 1 196 ? 3.016 -31.406 -30.609 1 91.44 196 HIS B CA 1
ATOM 5204 C C . HIS B 1 196 ? 1.508 -31.188 -30.547 1 91.44 196 HIS B C 1
ATOM 5206 O O . HIS B 1 196 ? 1.001 -30.578 -29.609 1 91.44 196 HIS B O 1
ATOM 5212 N N . GLY B 1 197 ? 0.773 -31.625 -31.516 1 87.06 197 GLY B N 1
ATOM 5213 C CA . GLY B 1 197 ? -0.672 -31.484 -31.562 1 87.06 197 GLY B CA 1
ATOM 5214 C C . GLY B 1 197 ? -1.401 -32.375 -30.578 1 87.06 197 GLY B C 1
ATOM 5215 O O . GLY B 1 197 ? -0.822 -33.312 -30.047 1 87.06 197 GLY B O 1
ATOM 5216 N N . ASP B 1 198 ? -2.617 -32.031 -30.219 1 88.12 198 ASP B N 1
ATOM 5217 C CA . ASP B 1 198 ? -3.445 -32.781 -29.281 1 88.12 198 ASP B CA 1
ATOM 5218 C C . ASP B 1 198 ? -3.842 -34.125 -29.875 1 88.12 198 ASP B C 1
ATOM 5220 O O . ASP B 1 198 ? -4.023 -35.094 -29.125 1 88.12 198 ASP B O 1
ATOM 5224 N N . GLY B 1 199 ? -4.195 -34.25 -31.188 1 73.56 199 GLY B N 1
ATOM 5225 C CA . GLY B 1 199 ? -4.559 -35.5 -31.828 1 73.56 199 GLY B CA 1
ATOM 5226 C C . GLY B 1 199 ? -3.363 -36.25 -32.375 1 73.56 199 GLY B C 1
ATOM 5227 O O . GLY B 1 199 ? -2.303 -35.656 -32.594 1 73.56 199 GLY B O 1
ATOM 5228 N N . GLY B 1 200 ? -3.076 -37.625 -32.094 1 56.28 200 GLY B N 1
ATOM 5229 C CA . GLY B 1 200 ? -2.018 -38.5 -32.562 1 56.28 200 GLY B CA 1
ATOM 5230 C C . GLY B 1 200 ? -1.605 -38.25 -34 1 56.28 200 GLY B C 1
ATOM 5231 O O . GLY B 1 200 ? -0.434 -38.406 -34.344 1 56.28 200 GLY B O 1
ATOM 5232 N N . SER B 1 201 ? -2.746 -38.188 -34.719 1 50.19 201 SER B N 1
ATOM 5233 C CA . SER B 1 201 ? -2.459 -38.219 -36.156 1 50.19 201 SER B CA 1
ATOM 5234 C C . SER B 1 201 ? -1.986 -36.844 -36.656 1 50.19 201 SER B C 1
ATOM 5236 O O . SER B 1 201 ? -1.722 -36.688 -37.844 1 50.19 201 SER B O 1
ATOM 5238 N N . PHE B 1 202 ? -2.182 -35.938 -35.719 1 46.94 202 PHE B N 1
ATOM 5239 C CA . PHE B 1 202 ? -2.012 -34.625 -36.281 1 46.94 202 PHE B CA 1
ATOM 5240 C C . PHE B 1 202 ? -0.539 -34.219 -36.344 1 46.94 202 PHE B C 1
ATOM 5242 O O . PHE B 1 202 ? 0.102 -34.062 -35.312 1 46.94 202 PHE B O 1
ATOM 5249 N N . GLY B 1 203 ? -0.025 -34.312 -37.625 1 57.94 203 GLY B N 1
ATOM 5250 C CA . GLY B 1 203 ? 1.108 -33.875 -38.406 1 57.94 203 GLY B CA 1
ATOM 5251 C C . GLY B 1 203 ? 2.41 -33.844 -37.656 1 57.94 203 GLY B C 1
ATOM 5252 O O . GLY B 1 203 ? 2.426 -34.094 -36.438 1 57.94 203 GLY B O 1
ATOM 5253 N N . ARG B 1 204 ? 3.594 -33.75 -38.188 1 70.94 204 ARG B N 1
ATOM 5254 C CA . ARG B 1 204 ? 4.977 -33.625 -37.719 1 70.94 204 ARG B CA 1
ATOM 5255 C C . ARG B 1 204 ? 5.117 -32.469 -36.719 1 70.94 204 ARG B C 1
ATOM 5257 O O . ARG B 1 204 ? 4.492 -31.438 -36.875 1 70.94 204 ARG B O 1
ATOM 5264 N N . PRO B 1 205 ? 5.68 -32.875 -35.531 1 79.94 205 PRO B N 1
ATOM 5265 C CA . PRO B 1 205 ? 5.992 -31.781 -34.594 1 79.94 205 PRO B CA 1
ATOM 5266 C C . PRO B 1 205 ? 6.555 -30.562 -35.312 1 79.94 205 PRO B C 1
ATOM 5268 O O . PRO B 1 205 ? 7.277 -30.688 -36.312 1 79.94 205 PRO B O 1
ATOM 5271 N N . GLN B 1 206 ? 6.059 -29.406 -34.969 1 84.06 206 GLN B N 1
ATOM 5272 C CA . GLN B 1 206 ? 6.535 -28.156 -35.562 1 84.06 206 GLN B CA 1
ATOM 5273 C C . GLN B 1 206 ? 7.668 -27.562 -34.719 1 84.06 206 GLN B C 1
ATOM 5275 O O . GLN B 1 206 ? 7.453 -27.156 -33.562 1 84.06 206 GLN B O 1
ATOM 5280 N N . PRO B 1 207 ? 8.859 -27.562 -35.25 1 82.44 207 PRO B N 1
ATOM 5281 C CA . PRO B 1 207 ? 10 -27 -34.5 1 82.44 207 PRO B CA 1
ATOM 5282 C C . PRO B 1 207 ? 9.984 -25.484 -34.469 1 82.44 207 PRO B C 1
ATOM 5284 O O . PRO B 1 207 ? 9.602 -24.828 -35.438 1 82.44 207 PRO B O 1
ATOM 5287 N N . ARG B 1 208 ? 10.211 -24.953 -33.312 1 83.19 208 ARG B N 1
ATOM 5288 C CA . ARG B 1 208 ? 10.406 -23.516 -33.125 1 83.19 208 ARG B CA 1
ATOM 5289 C C . ARG B 1 208 ? 11.781 -23.234 -32.531 1 83.19 208 ARG B C 1
ATOM 5291 O O . ARG B 1 208 ? 12.195 -23.875 -31.547 1 83.19 208 ARG B O 1
ATOM 5298 N N . ALA B 1 209 ? 12.469 -22.25 -33.062 1 80.5 209 ALA B N 1
ATOM 5299 C CA . ALA B 1 209 ? 13.789 -21.906 -32.531 1 80.5 209 ALA B CA 1
ATOM 5300 C C . ALA B 1 209 ? 13.672 -21.156 -31.219 1 80.5 209 ALA B C 1
ATOM 5302 O O . ALA B 1 209 ? 13.086 -20.062 -31.156 1 80.5 209 ALA B O 1
ATOM 5303 N N . ALA B 1 210 ? 14.234 -21.703 -30.188 1 74.44 210 ALA B N 1
ATOM 5304 C CA . ALA B 1 210 ? 14.102 -21.188 -28.828 1 74.44 210 ALA B CA 1
ATOM 5305 C C . ALA B 1 210 ? 14.961 -19.953 -28.625 1 74.44 210 ALA B C 1
ATOM 5307 O O . ALA B 1 210 ? 14.5 -18.953 -28.062 1 74.44 210 ALA B O 1
ATOM 5308 N N . ALA B 1 211 ? 16.156 -20.031 -29 1 67.88 211 ALA B N 1
ATOM 5309 C CA . ALA B 1 211 ? 17.172 -19.031 -28.656 1 67.88 211 ALA B CA 1
ATOM 5310 C C . ALA B 1 211 ? 16.812 -17.672 -29.234 1 67.88 211 ALA B C 1
ATOM 5312 O O . ALA B 1 211 ? 17.109 -16.625 -28.641 1 67.88 211 ALA B O 1
ATOM 5313 N N . ARG B 1 212 ? 16.094 -17.641 -30.312 1 67.88 212 ARG B N 1
ATOM 5314 C CA . ARG B 1 212 ? 15.828 -16.375 -31 1 67.88 212 ARG B CA 1
ATOM 5315 C C . ARG B 1 212 ? 14.453 -15.844 -30.641 1 67.88 212 ARG B C 1
ATOM 5317 O O . ARG B 1 212 ? 14.133 -14.688 -30.906 1 67.88 212 ARG B O 1
ATOM 5324 N N . ALA B 1 213 ? 13.688 -16.656 -30.031 1 71.31 213 ALA B N 1
ATOM 5325 C CA . ALA B 1 213 ? 12.273 -16.312 -29.875 1 71.31 213 ALA B CA 1
ATOM 5326 C C . ALA B 1 213 ? 12.094 -15.211 -28.844 1 71.31 213 ALA B C 1
ATOM 5328 O O . ALA B 1 213 ? 11.195 -14.375 -28.953 1 71.31 213 ALA B O 1
ATOM 5329 N N . GLY B 1 214 ? 12.961 -15.047 -27.922 1 87.81 214 GLY B N 1
ATOM 5330 C CA . GLY B 1 214 ? 12.828 -14.047 -26.875 1 87.81 214 GLY B CA 1
ATOM 5331 C C . GLY B 1 214 ? 11.594 -14.242 -26.016 1 87.81 214 GLY B C 1
ATOM 5332 O O . GLY B 1 214 ? 11.219 -13.352 -25.25 1 87.81 214 GLY B O 1
ATOM 5333 N N . ARG B 1 215 ? 10.781 -15.266 -26.219 1 93.88 215 ARG B N 1
ATOM 5334 C CA . ARG B 1 215 ? 9.602 -15.625 -25.438 1 93.88 215 ARG B CA 1
ATOM 5335 C C . ARG B 1 215 ? 9.43 -17.141 -25.375 1 93.88 215 ARG B C 1
ATOM 5337 O O . ARG B 1 215 ? 10.094 -17.875 -26.109 1 93.88 215 ARG B O 1
ATOM 5344 N N . THR B 1 216 ? 8.672 -17.641 -24.531 1 96.25 216 THR B N 1
ATOM 5345 C CA . THR B 1 216 ? 8.367 -19.062 -24.469 1 96.25 216 THR B CA 1
ATOM 5346 C C . THR B 1 216 ? 7.48 -19.469 -25.641 1 96.25 216 THR B C 1
ATOM 5348 O O . THR B 1 216 ? 6.746 -18.656 -26.188 1 96.25 216 THR B O 1
ATOM 5351 N N . VAL B 1 217 ? 7.574 -20.672 -25.984 1 94.69 217 VAL B N 1
ATOM 5352 C CA . VAL B 1 217 ? 6.742 -21.188 -27.062 1 94.69 217 VAL B CA 1
ATOM 5353 C C . VAL B 1 217 ? 5.281 -21.234 -26.609 1 94.69 217 VAL B C 1
ATOM 5355 O O . VAL B 1 217 ? 4.379 -20.891 -27.391 1 94.69 217 VAL B O 1
ATOM 5358 N N . LEU B 1 218 ? 5.066 -21.594 -25.422 1 96.62 218 LEU B N 1
ATOM 5359 C CA . LEU B 1 218 ? 3.721 -21.609 -24.859 1 96.62 218 LEU B CA 1
ATOM 5360 C C . LEU B 1 218 ? 3.033 -20.266 -25.047 1 96.62 218 LEU B C 1
ATOM 5362 O O . LEU B 1 218 ? 1.851 -20.203 -25.391 1 96.62 218 LEU B O 1
ATOM 5366 N N . SER B 1 219 ? 3.725 -19.203 -24.844 1 96.06 219 SER B N 1
ATOM 5367 C CA . SER B 1 219 ? 3.154 -17.859 -24.906 1 96.06 219 SER B CA 1
ATOM 5368 C C . SER B 1 219 ? 2.73 -17.5 -26.328 1 96.06 219 SER B C 1
ATOM 5370 O O . SER B 1 219 ? 1.974 -16.547 -26.531 1 96.06 219 SER B O 1
ATOM 5372 N N . THR B 1 220 ? 3.193 -18.188 -27.312 1 93.19 220 THR B N 1
ATOM 5373 C CA . THR B 1 220 ? 2.906 -17.859 -28.703 1 93.19 220 THR B CA 1
ATOM 5374 C C . THR B 1 220 ? 1.64 -18.578 -29.172 1 93.19 220 THR B C 1
ATOM 5376 O O . THR B 1 220 ? 1.098 -18.25 -30.234 1 93.19 220 THR B O 1
ATOM 5379 N N . VAL B 1 221 ? 1.227 -19.531 -28.453 1 93.75 221 VAL B N 1
ATOM 5380 C CA . VAL B 1 221 ? 0.022 -20.281 -28.828 1 93.75 221 VAL B CA 1
ATOM 5381 C C . VAL B 1 221 ? -1.216 -19.469 -28.453 1 93.75 221 VAL B C 1
ATOM 5383 O O . VAL B 1 221 ? -1.583 -19.391 -27.281 1 93.75 221 VAL B O 1
ATOM 5386 N N . THR B 1 222 ? -1.903 -18.875 -29.438 1 92.75 222 THR B N 1
ATOM 5387 C CA . THR B 1 222 ? -3.018 -17.984 -29.156 1 92.75 222 THR B CA 1
ATOM 5388 C C . THR B 1 222 ? -4.285 -18.453 -29.859 1 92.75 222 THR B C 1
ATOM 5390 O O . THR B 1 222 ? -5.352 -17.844 -29.703 1 92.75 222 THR B O 1
ATOM 5393 N N . THR B 1 223 ? -4.164 -19.516 -30.656 1 91.25 223 THR B N 1
ATOM 5394 C CA . THR B 1 223 ? -5.309 -20.047 -31.391 1 91.25 223 THR B CA 1
ATOM 5395 C C . THR B 1 223 ? -5.656 -21.453 -30.891 1 91.25 223 THR B C 1
ATOM 5397 O O . THR B 1 223 ? -4.918 -22.047 -30.109 1 91.25 223 THR B O 1
ATOM 5400 N N . ASN B 1 224 ? -6.781 -21.969 -31.359 1 92.88 224 ASN B N 1
ATOM 5401 C CA . ASN B 1 224 ? -7.289 -23.234 -30.828 1 92.88 224 ASN B CA 1
ATOM 5402 C C . ASN B 1 224 ? -6.668 -24.422 -31.547 1 92.88 224 ASN B C 1
ATOM 5404 O O . ASN B 1 224 ? -7.125 -25.562 -31.375 1 92.88 224 ASN B O 1
ATOM 5408 N N . ASP B 1 225 ? -5.562 -24.172 -32.344 1 91.38 225 ASP B N 1
ATOM 5409 C CA . ASP B 1 225 ? -4.855 -25.25 -33.031 1 91.38 225 ASP B CA 1
ATOM 5410 C C . ASP B 1 225 ? -4.234 -26.219 -32.031 1 91.38 225 ASP B C 1
ATOM 5412 O O . ASP B 1 225 ? -4.07 -27.406 -32.312 1 91.38 225 ASP B O 1
ATOM 5416 N N . TYR B 1 226 ? -3.82 -25.734 -30.938 1 94.25 226 TYR B N 1
ATOM 5417 C CA . TYR B 1 226 ? -3.244 -26.516 -29.859 1 94.25 226 TYR B CA 1
ATOM 5418 C C . TYR B 1 226 ? -4.004 -26.297 -28.547 1 94.25 226 TYR B C 1
ATOM 5420 O O . TYR B 1 226 ? -3.502 -25.625 -27.641 1 94.25 226 TYR B O 1
ATOM 5428 N N . PRO B 1 227 ? -5.133 -26.922 -28.422 1 96.06 227 PRO B N 1
ATOM 5429 C CA . PRO B 1 227 ? -6.07 -26.625 -27.344 1 96.06 227 PRO B CA 1
ATOM 5430 C C . PRO B 1 227 ? -5.469 -26.844 -25.969 1 96.06 227 PRO B C 1
ATOM 5432 O O . PRO B 1 227 ? -5.715 -26.047 -25.047 1 96.06 227 PRO B O 1
ATOM 5435 N N . THR B 1 228 ? -4.688 -27.922 -25.75 1 97.12 228 THR B N 1
ATOM 5436 C CA . THR B 1 228 ? -4.152 -28.219 -24.438 1 97.12 228 THR B CA 1
ATOM 5437 C C . THR B 1 228 ? -3.072 -27.219 -24.047 1 97.12 228 THR B C 1
ATOM 5439 O O . THR B 1 228 ? -3.002 -26.781 -22.891 1 97.12 228 THR B O 1
ATOM 5442 N N . ILE B 1 229 ? -2.229 -26.844 -24.984 1 97.56 229 ILE B N 1
ATOM 5443 C CA . ILE B 1 229 ? -1.235 -25.797 -24.734 1 97.56 229 ILE B CA 1
ATOM 5444 C C . ILE B 1 229 ? -1.937 -24.484 -24.391 1 97.56 229 ILE B C 1
ATOM 5446 O O . ILE B 1 229 ? -1.523 -23.766 -23.484 1 97.56 229 ILE B O 1
ATOM 5450 N N . LEU B 1 230 ? -2.996 -24.234 -25.141 1 97.69 230 LEU B N 1
ATOM 5451 C CA . LEU B 1 230 ? -3.775 -23.031 -24.891 1 97.69 230 LEU B CA 1
ATOM 5452 C C . LEU B 1 230 ? -4.375 -23.047 -23.5 1 97.69 230 LEU B C 1
ATOM 5454 O O . LEU B 1 230 ? -4.383 -22.031 -22.797 1 97.69 230 LEU B O 1
ATOM 5458 N N . ALA B 1 231 ? -4.859 -24.172 -23.094 1 98.19 231 ALA B N 1
ATOM 5459 C CA . ALA B 1 231 ? -5.426 -24.312 -21.75 1 98.19 231 ALA B CA 1
ATOM 5460 C C . ALA B 1 231 ? -4.367 -24.062 -20.688 1 98.19 231 ALA B C 1
ATOM 5462 O O . ALA B 1 231 ? -4.645 -23.391 -19.672 1 98.19 231 ALA B O 1
ATOM 5463 N N . ALA B 1 232 ? -3.17 -24.578 -20.906 1 98.56 232 ALA B N 1
ATOM 5464 C CA . ALA B 1 232 ? -2.068 -24.312 -19.984 1 98.56 232 ALA B CA 1
ATOM 5465 C C . ALA B 1 232 ? -1.746 -22.828 -19.922 1 98.56 232 ALA B C 1
ATOM 5467 O O . ALA B 1 232 ? -1.545 -22.281 -18.828 1 98.56 232 ALA B O 1
ATOM 5468 N N . ARG B 1 233 ? -1.719 -22.203 -21.062 1 98.25 233 ARG B N 1
ATOM 5469 C CA . ARG B 1 233 ? -1.468 -20.766 -21.141 1 98.25 233 ARG B CA 1
ATOM 5470 C C . ARG B 1 233 ? -2.504 -19.984 -20.344 1 98.25 233 ARG B C 1
ATOM 5472 O O . ARG B 1 233 ? -2.15 -19.109 -19.547 1 98.25 233 ARG B O 1
ATOM 5479 N N . ARG B 1 234 ? -3.764 -20.312 -20.547 1 97.94 234 ARG B N 1
ATOM 5480 C CA . ARG B 1 234 ? -4.852 -19.609 -19.875 1 97.94 234 ARG B CA 1
ATOM 5481 C C . ARG B 1 234 ? -4.785 -19.812 -18.375 1 97.94 234 ARG B C 1
ATOM 5483 O O . ARG B 1 234 ? -5.02 -18.875 -17.609 1 97.94 234 ARG B O 1
ATOM 5490 N N . GLU B 1 235 ? -4.453 -21 -17.938 1 98.25 235 GLU B N 1
ATOM 5491 C CA . GLU B 1 235 ? -4.32 -21.266 -16.516 1 98.25 235 GLU B CA 1
ATOM 5492 C C . GLU B 1 235 ? -3.207 -20.438 -15.898 1 98.25 235 GLU B C 1
ATOM 5494 O O . GLU B 1 235 ? -3.416 -19.766 -14.883 1 98.25 235 GLU B O 1
ATOM 5499 N N . MET B 1 236 ? -2.053 -20.469 -16.516 1 98.5 236 MET B N 1
ATOM 5500 C CA . MET B 1 236 ? -0.922 -19.703 -15.984 1 98.5 236 MET B CA 1
ATOM 5501 C C . MET B 1 236 ? -1.232 -18.219 -15.961 1 98.5 236 MET B C 1
ATOM 5503 O O . MET B 1 236 ? -0.85 -17.516 -15.031 1 98.5 236 MET B O 1
ATOM 5507 N N . GLN B 1 237 ? -1.989 -17.766 -16.969 1 97.06 237 GLN B N 1
ATOM 5508 C CA . GLN B 1 237 ? -2.369 -16.359 -17.062 1 97.06 237 GLN B CA 1
ATOM 5509 C C . GLN B 1 237 ? -3.303 -15.969 -15.914 1 97.06 237 GLN B C 1
ATOM 5511 O O . GLN B 1 237 ? -3.43 -14.789 -15.586 1 97.06 237 GLN B O 1
ATOM 5516 N N . SER B 1 238 ? -3.955 -16.922 -15.312 1 97.06 238 SER B N 1
ATOM 5517 C CA . SER B 1 238 ? -4.941 -16.641 -14.273 1 97.06 238 SER B CA 1
ATOM 5518 C C . SER B 1 238 ? -4.285 -16.547 -12.898 1 97.06 238 SER B C 1
ATOM 5520 O O . SER B 1 238 ? -4.953 -16.266 -11.906 1 97.06 238 SER B O 1
ATOM 5522 N N . TRP B 1 239 ? -2.969 -16.797 -12.805 1 98 239 TRP B N 1
ATOM 5523 C CA . TRP B 1 239 ? -2.254 -16.672 -11.539 1 98 239 TRP B CA 1
ATOM 5524 C C . TRP B 1 239 ? -1.903 -15.219 -11.258 1 98 239 TRP B C 1
ATOM 5526 O O . TRP B 1 239 ? -1.18 -14.586 -12.039 1 98 239 TRP B O 1
ATOM 5536 N N . ARG B 1 240 ? -2.445 -14.711 -10.164 1 94.44 240 ARG B N 1
ATOM 5537 C CA . ARG B 1 240 ? -2.268 -13.281 -9.914 1 94.44 240 ARG B CA 1
ATOM 5538 C C . ARG B 1 240 ? -1.896 -13.023 -8.453 1 94.44 240 ARG B C 1
ATOM 5540 O O . ARG B 1 240 ? -2.33 -13.75 -7.559 1 94.44 240 ARG B O 1
ATOM 5547 N N . ARG B 1 241 ? -1.104 -12.039 -8.305 1 94.94 241 ARG B N 1
ATOM 5548 C CA . ARG B 1 241 ? -0.859 -11.492 -6.977 1 94.94 241 ARG B CA 1
ATOM 5549 C C . ARG B 1 241 ? -1.807 -10.328 -6.68 1 94.94 241 ARG B C 1
ATOM 5551 O O . ARG B 1 241 ? -1.822 -9.336 -7.402 1 94.94 241 ARG B O 1
ATOM 5558 N N . LEU B 1 242 ? -2.631 -10.547 -5.707 1 94.38 242 LEU B N 1
ATOM 5559 C CA . LEU B 1 242 ? -3.527 -9.484 -5.262 1 94.38 242 LEU B CA 1
ATOM 5560 C C . LEU B 1 242 ? -2.836 -8.578 -4.246 1 94.38 242 LEU B C 1
ATOM 5562 O O . LEU B 1 242 ? -2.73 -8.938 -3.066 1 94.38 242 LEU B O 1
ATOM 5566 N N . ALA B 1 243 ? -2.354 -7.465 -4.703 1 90.19 243 ALA B N 1
ATOM 5567 C CA . ALA B 1 243 ? -1.681 -6.477 -3.863 1 90.19 243 ALA B CA 1
ATOM 5568 C C . ALA B 1 243 ? -2.529 -5.219 -3.713 1 90.19 243 ALA B C 1
ATOM 5570 O O . ALA B 1 243 ? -2.322 -4.234 -4.426 1 90.19 243 ALA B O 1
ATOM 5571 N N . LEU B 1 244 ? -3.332 -5.262 -2.715 1 91.75 244 LEU B N 1
ATOM 5572 C CA . LEU B 1 244 ? -4.301 -4.184 -2.531 1 91.75 244 LEU B CA 1
ATOM 5573 C C . LEU B 1 244 ? -3.627 -2.939 -1.965 1 91.75 244 LEU B C 1
ATOM 5575 O O . LEU B 1 244 ? -3.014 -2.992 -0.896 1 91.75 244 LEU B O 1
ATOM 5579 N N . GLU B 1 245 ? -3.746 -1.896 -2.705 1 89.5 245 GLU B N 1
ATOM 5580 C CA . GLU B 1 245 ? -3.16 -0.628 -2.277 1 89.5 245 GLU B CA 1
ATOM 5581 C C . GLU B 1 245 ? -4.242 0.367 -1.863 1 89.5 245 GLU B C 1
ATOM 5583 O O . GLU B 1 245 ? -5.242 0.529 -2.562 1 89.5 245 GLU B O 1
ATOM 5588 N N . PRO B 1 246 ? -4.004 1.066 -0.802 1 86.5 246 PRO B N 1
ATOM 5589 C CA . PRO B 1 246 ? -5.031 1.972 -0.283 1 86.5 246 PRO B CA 1
ATOM 5590 C C . PRO B 1 246 ? -5.473 3.016 -1.309 1 86.5 246 PRO B C 1
ATOM 5592 O O . PRO B 1 246 ? -6.672 3.238 -1.491 1 86.5 246 PRO B O 1
ATOM 5595 N N . SER B 1 247 ? -4.559 3.668 -1.992 1 86.75 247 SER B N 1
ATOM 5596 C CA . SER B 1 247 ? -4.91 4.695 -2.969 1 86.75 247 SER B CA 1
ATOM 5597 C C . SER B 1 247 ? -5.754 4.113 -4.102 1 86.75 247 SER B C 1
ATOM 5599 O O . SER B 1 247 ? -6.703 4.746 -4.562 1 86.75 247 SER B O 1
ATOM 5601 N N . ALA B 1 248 ? -5.43 2.873 -4.543 1 89.44 248 ALA B N 1
ATOM 5602 C CA . ALA B 1 248 ? -6.184 2.205 -5.602 1 89.44 248 ALA B CA 1
ATOM 5603 C C . ALA B 1 248 ? -7.59 1.848 -5.133 1 89.44 248 ALA B C 1
ATOM 5605 O O . ALA B 1 248 ? -8.562 2.041 -5.867 1 89.44 248 ALA B O 1
ATOM 5606 N N . LEU B 1 249 ? -7.703 1.396 -3.945 1 90.19 249 LEU B N 1
ATOM 5607 C CA . LEU B 1 249 ? -8.984 0.992 -3.377 1 90.19 249 LEU B CA 1
ATOM 5608 C C . LEU B 1 249 ? -9.922 2.188 -3.244 1 90.19 249 LEU B C 1
ATOM 5610 O O . LEU B 1 249 ? -11.141 2.039 -3.328 1 90.19 249 LEU B O 1
ATOM 5614 N N . ARG B 1 250 ? -9.328 3.359 -3.09 1 87.81 250 ARG B N 1
ATOM 5615 C CA . ARG B 1 250 ? -10.117 4.559 -2.842 1 87.81 250 ARG B CA 1
ATOM 5616 C C . ARG B 1 250 ? -10.43 5.289 -4.145 1 87.81 250 ARG B C 1
ATOM 5618 O O . ARG B 1 250 ? -11.242 6.215 -4.164 1 87.81 250 ARG B O 1
ATOM 5625 N N . ALA B 1 251 ? -9.828 4.879 -5.18 1 84.38 251 ALA B N 1
ATOM 5626 C CA . ALA B 1 251 ? -9.984 5.566 -6.461 1 84.38 251 ALA B CA 1
ATOM 5627 C C . ALA B 1 251 ? -11.414 5.453 -6.973 1 84.38 251 ALA B C 1
ATOM 5629 O O . ALA B 1 251 ? -12.039 4.395 -6.867 1 84.38 251 ALA B O 1
ATOM 5630 N N . PRO B 1 252 ? -11.906 6.559 -7.516 1 82.19 252 PRO B N 1
ATOM 5631 C CA . PRO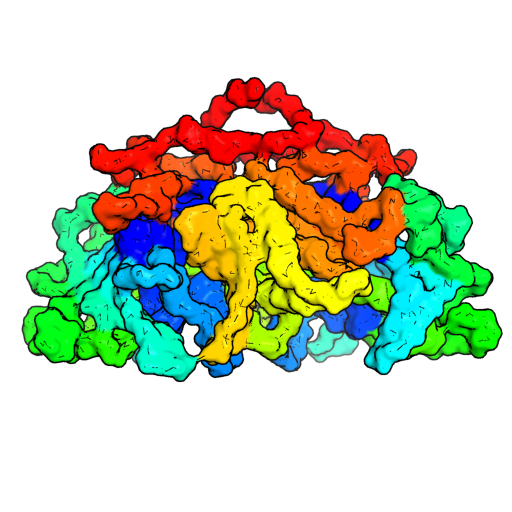 B 1 252 ? -13.242 6.492 -8.117 1 82.19 252 PRO B CA 1
ATOM 5632 C C . PRO B 1 252 ? -13.266 5.707 -9.422 1 82.19 252 PRO B C 1
ATOM 5634 O O . PRO B 1 252 ? -12.219 5.504 -10.047 1 82.19 252 PRO B O 1
ATOM 5637 N N . ASP B 1 253 ? -14.383 5.207 -9.742 1 89.5 253 ASP B N 1
ATOM 5638 C CA . ASP B 1 253 ? -14.562 4.496 -11.008 1 89.5 253 ASP B CA 1
ATOM 5639 C C . ASP B 1 253 ? -15.477 5.281 -11.953 1 89.5 253 ASP B C 1
ATOM 5641 O O . ASP B 1 253 ? -16.641 5.535 -11.633 1 89.5 253 ASP B O 1
ATOM 5645 N N . ASN B 1 254 ? -14.938 5.52 -13.102 1 87.62 254 ASN B N 1
ATOM 5646 C CA . ASN B 1 254 ? -15.75 6.137 -14.148 1 87.62 254 ASN B CA 1
ATOM 5647 C C . ASN B 1 254 ? -16.609 5.105 -14.867 1 87.62 254 ASN B C 1
ATOM 5649 O O . ASN B 1 254 ? -16.359 3.902 -14.758 1 87.62 254 ASN B O 1
ATOM 5653 N N . LEU B 1 255 ? -17.516 5.625 -15.656 1 86.19 255 LEU B N 1
ATOM 5654 C CA . LEU B 1 255 ? -18.469 4.754 -16.359 1 86.19 255 LEU B CA 1
ATOM 5655 C C . LEU B 1 255 ? -17.75 3.879 -17.375 1 86.19 255 LEU B C 1
ATOM 5657 O O . LEU B 1 255 ? -18.156 2.746 -17.625 1 86.19 255 LEU B O 1
ATOM 5661 N N . ILE B 1 256 ? -16.656 4.367 -17.844 1 85.56 256 ILE B N 1
ATOM 5662 C CA . ILE B 1 256 ? -15.969 3.672 -18.938 1 85.56 256 ILE B CA 1
ATOM 5663 C C . ILE B 1 256 ? -14.898 2.742 -18.359 1 85.56 256 ILE B C 1
ATOM 5665 O O . ILE B 1 256 ? -14.312 1.941 -19.094 1 85.56 256 ILE B O 1
ATOM 5669 N N . ASP B 1 257 ? -14.68 2.84 -17.094 1 88.56 257 ASP B N 1
ATOM 5670 C CA . ASP B 1 257 ? -13.633 2.027 -16.469 1 88.56 257 ASP B CA 1
ATOM 5671 C C . ASP B 1 257 ? -13.984 0.543 -16.531 1 88.56 257 ASP B C 1
ATOM 5673 O O . ASP B 1 257 ? -15.164 0.183 -16.625 1 88.56 257 ASP B O 1
ATOM 5677 N N . PRO B 1 258 ? -12.945 -0.284 -16.5 1 89.94 258 PRO B N 1
ATOM 5678 C CA . PRO B 1 258 ? -13.211 -1.723 -16.438 1 89.94 258 PRO B CA 1
ATOM 5679 C C . PRO B 1 258 ? -14.102 -2.111 -15.266 1 89.94 258 PRO B C 1
ATOM 5681 O O . PRO B 1 258 ? -13.984 -1.531 -14.18 1 89.94 258 PRO B O 1
ATOM 5684 N N . ARG B 1 259 ? -14.898 -3.084 -15.5 1 93.38 259 ARG B N 1
ATOM 5685 C CA . ARG B 1 259 ? -15.82 -3.537 -14.461 1 93.38 259 ARG B CA 1
ATOM 5686 C C . ARG B 1 259 ? -15.336 -4.832 -13.82 1 93.38 259 ARG B C 1
ATOM 5688 O O . ARG B 1 259 ? -16.109 -5.766 -13.633 1 93.38 259 ARG B O 1
ATOM 5695 N N . SER B 1 260 ? -14.055 -4.922 -13.68 1 94.62 260 SER B N 1
ATOM 5696 C CA . SER B 1 260 ? -13.398 -6.016 -12.969 1 94.62 260 SER B CA 1
ATOM 5697 C C . SER B 1 260 ? -12.32 -5.488 -12.023 1 94.62 260 SER B C 1
ATOM 5699 O O . SER B 1 260 ? -11.594 -4.551 -12.352 1 94.62 260 SER B O 1
ATOM 5701 N N . LEU B 1 261 ? -12.289 -6.102 -10.898 1 94.75 261 LEU B N 1
ATOM 5702 C CA . LEU B 1 261 ? -11.344 -5.672 -9.875 1 94.75 261 LEU B CA 1
ATOM 5703 C C . LEU B 1 261 ? -9.906 -5.887 -10.336 1 94.75 261 LEU B C 1
ATOM 5705 O O . LEU B 1 261 ? -9.539 -6.988 -10.75 1 94.75 261 LEU B O 1
ATOM 5709 N N . ALA B 1 262 ? -9.156 -4.848 -10.281 1 93.38 262 ALA B N 1
ATOM 5710 C CA . ALA B 1 262 ? -7.742 -4.949 -10.609 1 93.38 262 ALA B CA 1
ATOM 5711 C C . ALA B 1 262 ? -6.953 -5.578 -9.469 1 93.38 262 ALA B C 1
ATOM 5713 O O . ALA B 1 262 ? -7.438 -5.648 -8.336 1 93.38 262 ALA B O 1
ATOM 5714 N N . THR B 1 263 ? -5.73 -5.965 -9.75 1 91.69 263 THR B N 1
ATOM 5715 C CA . THR B 1 263 ? -4.906 -6.672 -8.781 1 91.69 263 THR B CA 1
ATOM 5716 C C . THR B 1 263 ? -4.5 -5.742 -7.641 1 91.69 263 THR B C 1
ATOM 5718 O O . THR B 1 263 ? -4.152 -6.203 -6.551 1 91.69 263 THR B O 1
ATOM 5721 N N . ASP B 1 264 ? -4.531 -4.473 -7.852 1 91.5 264 ASP B N 1
ATOM 5722 C CA . ASP B 1 264 ? -4.191 -3.527 -6.789 1 91.5 264 ASP B CA 1
ATOM 5723 C C . ASP B 1 264 ? -5.441 -3.043 -6.062 1 91.5 264 ASP B C 1
ATOM 5725 O O . ASP B 1 264 ? -5.352 -2.262 -5.113 1 91.5 264 ASP B O 1
ATOM 5729 N N . GLY B 1 265 ? -6.586 -3.389 -6.535 1 93.25 265 GLY B N 1
ATOM 5730 C CA . GLY B 1 265 ? -7.812 -3.039 -5.836 1 93.25 265 GLY B CA 1
ATOM 5731 C C . GLY B 1 265 ? -8.625 -1.982 -6.559 1 93.25 265 GLY B C 1
ATOM 5732 O O . GLY B 1 265 ? -9.734 -1.647 -6.129 1 93.25 265 GLY B O 1
ATOM 5733 N N . ARG B 1 266 ? -8.188 -1.488 -7.719 1 92.94 266 ARG B N 1
ATOM 5734 C CA . ARG B 1 266 ? -8.953 -0.516 -8.492 1 92.94 266 ARG B CA 1
ATOM 5735 C C . ARG B 1 266 ? -10.25 -1.129 -9.008 1 92.94 266 ARG B C 1
ATOM 5737 O O . ARG B 1 266 ? -10.344 -2.346 -9.18 1 92.94 266 ARG B O 1
ATOM 5744 N N . HIS B 1 267 ? -11.234 -0.296 -9.234 1 95.5 267 HIS B N 1
ATOM 5745 C CA . HIS B 1 267 ? -12.508 -0.599 -9.867 1 95.5 267 HIS B CA 1
ATOM 5746 C C . HIS B 1 267 ? -13.414 -1.396 -8.938 1 95.5 267 HIS B C 1
ATOM 5748 O O . HIS B 1 267 ? -14.133 -2.293 -9.383 1 95.5 267 HIS B O 1
ATOM 5754 N N . LEU B 1 268 ? -13.266 -1.105 -7.719 1 95.5 268 LEU B N 1
ATOM 5755 C CA . LEU B 1 268 ? -14.047 -1.799 -6.703 1 95.5 268 LEU B CA 1
ATOM 5756 C C . LEU B 1 268 ? -15.539 -1.54 -6.902 1 95.5 268 LEU B C 1
ATOM 5758 O O . LEU B 1 268 ? -16.328 -2.482 -7.008 1 95.5 268 LEU B O 1
ATOM 5762 N N . ALA B 1 269 ? -15.914 -0.264 -7.082 1 95.62 269 ALA B N 1
ATOM 5763 C CA . ALA B 1 269 ? -17.328 0.102 -7.219 1 95.62 269 ALA B CA 1
ATOM 5764 C C . ALA B 1 269 ? -17.906 -0.433 -8.523 1 95.62 269 ALA B C 1
ATOM 5766 O O . ALA B 1 269 ? -19 -1.014 -8.531 1 95.62 269 ALA B O 1
ATOM 5767 N N . ALA B 1 270 ? -17.203 -0.297 -9.609 1 96.06 270 ALA B N 1
ATOM 5768 C CA . ALA B 1 270 ? -17.656 -0.763 -10.914 1 96.06 270 ALA B CA 1
ATOM 5769 C C . ALA B 1 270 ? -17.828 -2.279 -10.93 1 96.06 270 ALA B C 1
ATOM 5771 O O . ALA B 1 270 ? -18.781 -2.801 -11.516 1 96.06 270 ALA B O 1
ATOM 5772 N N . THR B 1 271 ? -16.922 -2.951 -10.328 1 96.94 271 THR B N 1
ATOM 5773 C CA . THR B 1 271 ? -16.969 -4.406 -10.25 1 96.94 271 THR B CA 1
ATOM 5774 C C . THR B 1 271 ? -18.219 -4.863 -9.492 1 96.94 271 THR B C 1
ATOM 5776 O O . THR B 1 271 ? -18.953 -5.738 -9.953 1 96.94 271 THR B O 1
ATOM 5779 N N . LEU B 1 272 ? -18.438 -4.289 -8.32 1 97 272 LEU B N 1
ATOM 5780 C CA . LEU B 1 272 ? -19.594 -4.664 -7.535 1 97 272 LEU B CA 1
ATOM 5781 C C . LEU B 1 272 ? -20.891 -4.348 -8.281 1 97 272 LEU B C 1
ATOM 5783 O O . LEU B 1 272 ? -21.844 -5.113 -8.227 1 97 272 LEU B O 1
ATOM 5787 N N . PHE B 1 273 ? -20.906 -3.236 -9.008 1 96.25 273 PHE B N 1
ATOM 5788 C CA . PHE B 1 273 ? -22.062 -2.879 -9.82 1 96.25 273 PHE B CA 1
ATOM 5789 C C . PHE B 1 273 ? -22.344 -3.945 -10.875 1 96.25 273 PHE B C 1
ATOM 5791 O O . PHE B 1 273 ? -23.484 -4.363 -11.062 1 96.25 273 PHE B O 1
ATOM 5798 N N . ARG B 1 274 ? -21.312 -4.336 -11.516 1 95.88 274 ARG B N 1
ATOM 5799 C CA . ARG B 1 274 ? -21.453 -5.379 -12.531 1 95.88 274 ARG B CA 1
ATOM 5800 C C . ARG B 1 274 ? -22.016 -6.66 -11.922 1 95.88 274 ARG B C 1
ATOM 5802 O O . ARG B 1 274 ? -22.984 -7.227 -12.438 1 95.88 274 ARG B O 1
ATOM 5809 N N . ILE B 1 275 ? -21.406 -7.125 -10.844 1 95.44 275 ILE B N 1
ATOM 5810 C CA . ILE B 1 275 ? -21.812 -8.367 -10.195 1 95.44 275 ILE B CA 1
ATOM 5811 C C . ILE B 1 275 ? -23.281 -8.289 -9.789 1 95.44 275 ILE B C 1
ATOM 5813 O O . ILE B 1 275 ? -24.031 -9.242 -10 1 95.44 275 ILE B O 1
ATOM 5817 N N . ALA B 1 276 ? -23.641 -7.172 -9.258 1 95.44 276 ALA B N 1
ATOM 5818 C CA . ALA B 1 276 ? -25 -6.973 -8.773 1 95.44 276 ALA B CA 1
ATOM 5819 C C . ALA B 1 276 ? -26.016 -7.016 -9.922 1 95.44 276 ALA B C 1
ATOM 5821 O O . ALA B 1 276 ? -27.156 -7.445 -9.742 1 95.44 276 ALA B O 1
ATOM 5822 N N . ASN B 1 277 ? -25.609 -6.621 -11.094 1 94 277 ASN B N 1
ATOM 5823 C CA . ASN B 1 277 ? -26.547 -6.496 -12.203 1 94 277 ASN B CA 1
ATOM 5824 C C . ASN B 1 277 ? -26.391 -7.633 -13.211 1 94 277 ASN B C 1
ATOM 5826 O O . ASN B 1 277 ? -27.016 -7.629 -14.266 1 94 277 ASN B O 1
ATOM 5830 N N . GLU B 1 278 ? -25.531 -8.531 -12.898 1 91.62 278 GLU B N 1
ATOM 5831 C CA . GLU B 1 278 ? -25.391 -9.727 -13.727 1 91.62 278 GLU B CA 1
ATOM 5832 C C . GLU B 1 278 ? -26.562 -10.68 -13.531 1 91.62 278 GLU B C 1
ATOM 5834 O O . GLU B 1 278 ? -27.031 -10.867 -12.406 1 91.62 278 GLU B O 1
ATOM 5839 N N . LYS B 1 279 ? -27.016 -11.234 -14.617 1 88.25 279 LYS B N 1
ATOM 5840 C CA . LYS B 1 279 ? -28.141 -12.156 -14.555 1 88.25 279 LYS B CA 1
ATOM 5841 C C . LYS B 1 279 ? -27.719 -13.5 -13.969 1 88.25 279 LYS B C 1
ATOM 5843 O O . LYS B 1 279 ? -26.641 -14.008 -14.273 1 88.25 279 LYS B O 1
ATOM 5848 N N . ASP B 1 280 ? -28.484 -13.938 -13.047 1 81.25 280 ASP B N 1
ATOM 5849 C CA . ASP B 1 280 ? -28.297 -15.281 -12.5 1 81.25 280 ASP B CA 1
ATOM 5850 C C . ASP B 1 280 ? -28.516 -16.344 -13.57 1 81.25 280 ASP B C 1
ATOM 5852 O O . ASP B 1 280 ? -29.516 -16.297 -14.305 1 81.25 280 ASP B O 1
ATOM 5856 N N . PRO B 1 281 ? -27.609 -17.234 -13.688 1 75.06 281 PRO B N 1
ATOM 5857 C CA . PRO B 1 281 ? -27.766 -18.25 -14.734 1 75.06 281 PRO B CA 1
ATOM 5858 C C . PRO B 1 281 ? -29 -19.125 -14.539 1 75.06 281 PRO B C 1
ATOM 5860 O O . PRO B 1 281 ? -29.547 -19.656 -15.508 1 75.06 281 PRO B O 1
ATOM 5863 N N . VAL B 1 282 ? -29.469 -19.25 -13.328 1 76.12 282 VAL B N 1
ATOM 5864 C CA . VAL B 1 282 ? -30.578 -20.141 -13.031 1 76.12 282 VAL B CA 1
ATOM 5865 C C . VAL B 1 282 ? -31.906 -19.391 -13.188 1 76.12 282 VAL B C 1
ATOM 5867 O O . VAL B 1 282 ? -32.812 -19.844 -13.906 1 76.12 282 VAL B O 1
ATOM 5870 N N . THR B 1 283 ? -32 -18.188 -12.602 1 81.12 283 THR B N 1
ATOM 5871 C CA . THR B 1 283 ? -33.281 -17.453 -12.555 1 81.12 283 THR B CA 1
ATOM 5872 C C . THR B 1 283 ? -33.375 -16.5 -13.742 1 81.12 283 THR B C 1
ATOM 5874 O O . THR B 1 283 ? -34.469 -16.047 -14.078 1 81.12 283 THR B O 1
ATOM 5877 N N . GLY B 1 284 ? -32.312 -16.203 -14.383 1 83.31 284 GLY B N 1
ATOM 5878 C CA . GLY B 1 284 ? -32.281 -15.281 -15.508 1 83.31 284 GLY B CA 1
ATOM 5879 C C . GLY B 1 284 ? -32.5 -13.836 -15.109 1 83.31 284 GLY B C 1
ATOM 5880 O O . GLY B 1 284 ? -32.75 -12.977 -15.953 1 83.31 284 GLY B O 1
ATOM 5881 N N . ARG B 1 285 ? -32.688 -13.555 -13.82 1 89.19 285 ARG B N 1
ATOM 5882 C CA . ARG B 1 285 ? -32.906 -12.195 -13.336 1 89.19 285 ARG B CA 1
ATOM 5883 C C . ARG B 1 285 ? -31.766 -11.727 -12.445 1 89.19 285 ARG B C 1
ATOM 5885 O O . ARG B 1 285 ? -31.141 -12.531 -11.758 1 89.19 285 ARG B O 1
ATOM 5892 N N . ALA B 1 286 ? -31.484 -10.453 -12.656 1 91.12 286 ALA B N 1
ATOM 5893 C CA . ALA B 1 286 ? -30.531 -9.828 -11.742 1 91.12 286 ALA B CA 1
ATOM 5894 C C . ALA B 1 286 ? -31.203 -9.445 -10.43 1 91.12 286 ALA B C 1
ATOM 5896 O O . ALA B 1 286 ? -32.375 -9.047 -10.414 1 91.12 286 ALA B O 1
ATOM 5897 N N . ASP B 1 287 ? -30.562 -9.648 -9.375 1 92.69 287 ASP B N 1
ATOM 5898 C CA . ASP B 1 287 ? -31.047 -9.258 -8.047 1 92.69 287 ASP B CA 1
ATOM 5899 C C . ASP B 1 287 ? -29.969 -8.484 -7.285 1 92.69 287 ASP B C 1
ATOM 5901 O O . ASP B 1 287 ? -29.359 -9.016 -6.352 1 92.69 287 ASP B O 1
ATOM 5905 N N . PRO B 1 288 ? -29.844 -7.238 -7.66 1 94.88 288 PRO B N 1
ATOM 5906 C CA . PRO B 1 288 ? -28.797 -6.434 -7.043 1 94.88 288 PRO B CA 1
ATOM 5907 C C . PRO B 1 288 ? -28.891 -6.387 -5.52 1 94.88 288 PRO B C 1
ATOM 5909 O O . PRO B 1 288 ? -27.875 -6.441 -4.824 1 94.88 288 PRO B O 1
ATOM 5912 N N . GLU B 1 289 ? -30.094 -6.336 -5.031 1 94.62 289 GLU B N 1
ATOM 5913 C CA . GLU B 1 289 ? -30.281 -6.227 -3.59 1 94.62 289 GLU B CA 1
ATOM 5914 C C . GLU B 1 289 ? -29.75 -7.457 -2.867 1 94.62 289 GLU B C 1
ATOM 5916 O O . GLU B 1 289 ? -29.203 -7.348 -1.769 1 94.62 289 GLU B O 1
ATOM 5921 N N . ALA B 1 290 ? -29.906 -8.547 -3.449 1 94.69 290 ALA B N 1
ATOM 5922 C CA . ALA B 1 290 ? -29.406 -9.773 -2.838 1 94.69 290 ALA B CA 1
ATOM 5923 C C . ALA B 1 290 ? -27.891 -9.781 -2.777 1 94.69 290 ALA B C 1
ATOM 5925 O O . ALA B 1 290 ? -27.297 -10.195 -1.776 1 94.69 290 ALA B O 1
ATOM 5926 N N . VAL B 1 291 ? -27.266 -9.367 -3.852 1 95.31 291 VAL B N 1
ATOM 5927 C CA . VAL B 1 291 ? -25.797 -9.312 -3.9 1 95.31 291 VAL B CA 1
ATOM 5928 C C . VAL B 1 291 ? -25.281 -8.312 -2.865 1 95.31 291 VAL B C 1
ATOM 5930 O O . VAL B 1 291 ? -24.375 -8.625 -2.09 1 95.31 291 VAL B O 1
ATOM 5933 N N . TYR B 1 292 ? -25.906 -7.121 -2.822 1 97.06 292 TYR B N 1
ATOM 5934 C CA . TYR B 1 292 ? -25.5 -6.105 -1.854 1 97.06 292 TYR B CA 1
ATOM 5935 C C . TYR B 1 292 ? -25.688 -6.609 -0.428 1 97.06 292 TYR B C 1
ATOM 5937 O O . TYR B 1 292 ? -24.828 -6.359 0.434 1 97.06 292 TYR B O 1
ATOM 5945 N N . ALA B 1 293 ? -26.719 -7.336 -0.213 1 96.38 293 ALA B N 1
ATOM 5946 C CA . ALA B 1 293 ? -27 -7.871 1.117 1 96.38 293 ALA B CA 1
ATOM 5947 C C . ALA B 1 293 ? -25.938 -8.891 1.526 1 96.38 293 ALA B C 1
ATOM 5949 O O . ALA B 1 293 ? -25.531 -8.93 2.686 1 96.38 293 ALA B O 1
ATOM 5950 N N . ARG B 1 294 ? -25.516 -9.719 0.622 1 96 294 ARG B N 1
ATOM 5951 C CA . ARG B 1 294 ? -24.5 -10.711 0.924 1 96 294 ARG B CA 1
ATOM 5952 C C . ARG B 1 294 ? -23.156 -10.047 1.244 1 96 294 ARG B C 1
ATOM 5954 O O . ARG B 1 294 ? -22.484 -10.438 2.193 1 96 294 ARG B O 1
ATOM 5961 N N . VAL B 1 295 ? -22.797 -9.055 0.451 1 96.88 295 VAL B N 1
ATOM 5962 C CA . VAL B 1 295 ? -21.562 -8.32 0.695 1 96.88 295 VAL B CA 1
ATOM 5963 C C . VAL B 1 295 ? -21.641 -7.613 2.045 1 96.88 295 VAL B C 1
ATOM 5965 O O . VAL B 1 295 ? -20.688 -7.68 2.84 1 96.88 295 VAL B O 1
ATOM 5968 N N . ALA B 1 296 ? -22.797 -6.961 2.311 1 96.25 296 ALA B N 1
ATOM 5969 C CA . ALA B 1 296 ? -23 -6.281 3.588 1 96.25 296 ALA B CA 1
ATOM 5970 C C . ALA B 1 296 ? -22.953 -7.27 4.75 1 96.25 296 ALA B C 1
ATOM 5972 O O . ALA B 1 296 ? -22.391 -6.969 5.809 1 96.25 296 ALA B O 1
ATOM 5973 N N . GLY B 1 297 ? -23.594 -8.391 4.535 1 95.31 297 GLY B N 1
ATOM 5974 C CA . GLY B 1 297 ? -23.594 -9.422 5.559 1 95.31 297 GLY B CA 1
ATOM 5975 C C . GLY B 1 297 ? -22.203 -9.875 5.945 1 95.31 297 GLY B C 1
ATOM 5976 O O . GLY B 1 297 ? -21.875 -9.977 7.133 1 95.31 297 GLY B O 1
ATOM 5977 N N . ARG B 1 298 ? -21.359 -10.164 4.992 1 95.25 298 ARG B N 1
ATOM 5978 C CA . ARG B 1 298 ? -19.984 -10.586 5.266 1 95.25 298 ARG B CA 1
ATOM 5979 C C . ARG B 1 298 ? -19.188 -9.453 5.898 1 95.25 298 ARG B C 1
ATOM 5981 O O . ARG B 1 298 ? -18.375 -9.688 6.805 1 95.25 298 ARG B O 1
ATOM 5988 N N . LEU B 1 299 ? -19.359 -8.219 5.414 1 93.69 299 LEU B N 1
ATOM 5989 C CA . LEU B 1 299 ? -18.656 -7.062 5.961 1 93.69 299 LEU B CA 1
ATOM 5990 C C . LEU B 1 299 ? -19 -6.867 7.434 1 93.69 299 LEU B C 1
ATOM 5992 O O . LEU B 1 299 ? -18.172 -6.402 8.219 1 93.69 299 LEU B O 1
ATOM 5996 N N . SER B 1 300 ? -20.188 -7.254 7.816 1 92.56 300 SER B N 1
ATOM 5997 C CA . SER B 1 300 ? -20.672 -7.082 9.18 1 92.56 300 SER B CA 1
ATOM 5998 C C . SER B 1 300 ? -19.953 -8.016 10.148 1 92.56 300 SER B C 1
ATOM 6000 O O . SER B 1 300 ? -20.078 -7.883 11.367 1 92.56 300 SER B O 1
ATOM 6002 N N . ASP B 1 301 ? -19.172 -8.961 9.602 1 90.88 301 ASP B N 1
ATOM 6003 C CA . ASP B 1 301 ? -18.359 -9.836 10.445 1 90.88 301 ASP B CA 1
ATOM 6004 C C . ASP B 1 301 ? -17.25 -9.062 11.133 1 90.88 301 ASP B C 1
ATOM 6006 O O . ASP B 1 301 ? -16.656 -9.547 12.109 1 90.88 301 ASP B O 1
ATOM 6010 N N . LEU B 1 302 ? -16.859 -7.93 10.555 1 86.62 302 LEU B N 1
ATOM 6011 C CA . LEU B 1 302 ? -15.844 -7.102 11.188 1 86.62 302 LEU B CA 1
ATOM 6012 C C . LEU B 1 302 ? -16.391 -6.418 12.438 1 86.62 302 LEU B C 1
ATOM 6014 O O . LEU B 1 302 ? -17.484 -5.855 12.414 1 86.62 302 LEU B O 1
ATOM 6018 N N . ILE B 1 303 ? -15.641 -6.52 13.375 1 79.5 303 ILE B N 1
ATOM 6019 C CA . ILE B 1 303 ? -16.031 -5.836 14.609 1 79.5 303 ILE B CA 1
ATOM 6020 C C . ILE B 1 303 ? -15.727 -4.344 14.484 1 79.5 303 ILE B C 1
ATOM 6022 O O . ILE B 1 303 ? -14.703 -3.955 13.922 1 79.5 303 ILE B O 1
ATOM 6026 N N . GLY B 1 304 ? -16.641 -3.523 15.016 1 72.44 304 GLY B N 1
ATOM 6027 C CA . GLY B 1 304 ? -16.391 -2.092 15.094 1 72.44 304 GLY B CA 1
ATOM 6028 C C . GLY B 1 304 ? -17.016 -1.314 13.953 1 72.44 304 GLY B C 1
ATOM 6029 O O . GLY B 1 304 ? -16.984 -0.082 13.938 1 72.44 304 GLY B O 1
ATOM 6030 N N . VAL B 1 305 ? -17.516 -2.096 13 1 73.19 305 VAL B N 1
ATOM 6031 C CA . VAL B 1 305 ? -18.172 -1.429 11.883 1 73.19 305 VAL B CA 1
ATOM 6032 C C . VAL B 1 305 ? -19.672 -1.713 11.922 1 73.19 305 VAL B C 1
ATOM 6034 O O . VAL B 1 305 ? -20.094 -2.869 11.852 1 73.19 305 VAL B O 1
ATOM 6037 N N . GLY B 1 306 ? -20.484 -0.813 12.211 1 80.25 306 GLY B N 1
ATOM 6038 C CA . GLY B 1 306 ? -21.938 -0.995 12.219 1 80.25 306 GLY B CA 1
ATOM 6039 C C . GLY B 1 306 ? -22.547 -0.978 10.828 1 80.25 306 GLY B C 1
ATOM 6040 O O . GLY B 1 306 ? -23.312 -0.078 10.492 1 80.25 306 GLY B O 1
ATOM 6041 N N . VAL B 1 307 ? -22.375 -2.125 10.094 1 88.69 307 VAL B N 1
ATOM 6042 C CA . VAL B 1 307 ? -22.812 -2.184 8.703 1 88.69 307 VAL B CA 1
ATOM 6043 C C . VAL B 1 307 ? -24.297 -2.504 8.633 1 88.69 307 VAL B C 1
ATOM 6045 O O . VAL B 1 307 ? -24.75 -3.484 9.227 1 88.69 307 VAL B O 1
ATOM 6048 N N . GLU B 1 308 ? -25.062 -1.687 7.98 1 90.94 308 GLU B N 1
ATOM 6049 C CA . GLU B 1 308 ? -26.469 -1.936 7.703 1 90.94 308 GLU B CA 1
ATOM 6050 C C . GLU B 1 308 ? -26.688 -2.348 6.25 1 90.94 308 GLU B C 1
ATOM 6052 O O . GLU B 1 308 ? -27.516 -3.205 5.957 1 90.94 308 GLU B O 1
ATOM 6057 N N . GLY B 1 309 ? -25.906 -1.696 5.414 1 94 309 GLY B N 1
ATOM 6058 C CA . GLY B 1 309 ? -26.031 -2.006 3.998 1 94 309 GLY B CA 1
ATOM 6059 C C . GLY B 1 309 ? -24.922 -1.399 3.154 1 94 309 GLY B C 1
ATOM 6060 O O . GLY B 1 309 ? -24.156 -0.56 3.633 1 94 309 GLY B O 1
ATOM 6061 N N . ILE B 1 310 ? -24.812 -1.965 1.941 1 95 310 ILE B N 1
ATOM 6062 C CA . ILE B 1 310 ? -23.891 -1.422 0.948 1 95 310 ILE B CA 1
ATOM 6063 C C . ILE B 1 310 ? -24.625 -1.224 -0.379 1 95 310 ILE B C 1
ATOM 6065 O O . ILE B 1 310 ? -25.547 -1.975 -0.705 1 95 310 ILE B O 1
ATOM 6069 N N . HIS B 1 311 ? -24.297 -0.189 -1.062 1 94.25 311 HIS B N 1
ATOM 6070 C CA . HIS B 1 311 ? -24.891 0.048 -2.375 1 94.25 311 HIS B CA 1
ATOM 6071 C C . HIS B 1 311 ? -23.938 0.821 -3.277 1 94.25 311 HIS B C 1
ATOM 6073 O O . HIS B 1 311 ? -23.094 1.572 -2.791 1 94.25 311 HIS B O 1
ATOM 6079 N N . VAL B 1 312 ? -24.016 0.512 -4.543 1 95.38 312 VAL B N 1
ATOM 6080 C CA . VAL B 1 312 ? -23.281 1.29 -5.531 1 95.38 312 VAL B CA 1
ATOM 6081 C C . VAL B 1 312 ? -24.234 2.244 -6.254 1 95.38 312 VAL B C 1
ATOM 6083 O O . VAL B 1 312 ? -25.297 1.831 -6.734 1 95.38 312 VAL B O 1
ATOM 6086 N N . GLU B 1 313 ? -23.859 3.51 -6.223 1 91.5 313 GLU B N 1
ATOM 6087 C CA . GLU B 1 313 ? -24.656 4.523 -6.902 1 91.5 313 GLU B CA 1
ATOM 6088 C C . GLU B 1 313 ? -23.922 5.086 -8.117 1 91.5 313 GLU B C 1
ATOM 6090 O O . GLU B 1 313 ? -22.703 5.285 -8.07 1 91.5 313 GLU B O 1
ATOM 6095 N N . LEU B 1 314 ? -24.703 5.16 -9.164 1 88.25 314 LEU B N 1
ATOM 6096 C CA . LEU B 1 314 ? -24.203 5.84 -10.344 1 88.25 314 LEU B CA 1
ATOM 6097 C C . LEU B 1 314 ? -24.562 7.32 -10.328 1 88.25 314 LEU B C 1
ATOM 6099 O O . LEU B 1 314 ? -25.75 7.672 -10.32 1 88.25 314 LEU B O 1
ATOM 6103 N N . ASP B 1 315 ? -23.547 8.062 -10.133 1 80.75 315 ASP B N 1
ATOM 6104 C CA . ASP B 1 315 ? -23.766 9.5 -10.289 1 80.75 315 ASP B CA 1
ATOM 6105 C C . ASP B 1 315 ? -23.812 9.883 -11.773 1 80.75 315 ASP B C 1
ATOM 6107 O O . ASP B 1 315 ? -22.797 9.891 -12.453 1 80.75 315 ASP B O 1
ATOM 6111 N N . GLN B 1 316 ? -24.891 10.266 -12.219 1 78.94 316 GLN B N 1
ATOM 6112 C CA . GLN B 1 316 ? -25.094 10.531 -13.641 1 78.94 316 GLN B CA 1
ATOM 6113 C C . GLN B 1 316 ? -24.391 11.812 -14.07 1 78.94 316 GLN B C 1
ATOM 6115 O O . GLN B 1 316 ? -23.953 11.938 -15.211 1 78.94 316 GLN B O 1
ATOM 6120 N N . VAL B 1 317 ? -24.328 12.68 -13.156 1 74.88 317 VAL B N 1
ATOM 6121 C CA . VAL B 1 317 ? -23.719 13.969 -13.477 1 74.88 317 VAL B CA 1
ATOM 6122 C C . VAL B 1 317 ? -22.203 13.812 -13.578 1 74.88 317 VAL B C 1
ATOM 6124 O O . VAL B 1 317 ? -21.609 14.172 -14.594 1 74.88 317 VAL B O 1
ATOM 6127 N N . ARG B 1 318 ? -21.672 13.18 -12.641 1 76.88 318 ARG B N 1
ATOM 6128 C CA . ARG B 1 318 ? -20.219 13.008 -12.602 1 76.88 318 ARG B CA 1
ATOM 6129 C C . ARG B 1 318 ? -19.797 11.781 -13.406 1 76.88 318 ARG B C 1
ATOM 6131 O O . ARG B 1 318 ? -18.625 11.617 -13.727 1 76.88 318 ARG B O 1
ATOM 6138 N N . GLU B 1 319 ? -20.734 10.93 -13.742 1 83.19 319 GLU B N 1
ATOM 6139 C CA . GLU B 1 319 ? -20.484 9.695 -14.477 1 83.19 319 GLU B CA 1
ATOM 6140 C C . GLU B 1 319 ? -19.5 8.805 -13.734 1 83.19 319 GLU B C 1
ATOM 6142 O O . GLU B 1 319 ? -18.531 8.32 -14.328 1 83.19 319 GLU B O 1
ATOM 6147 N N . VAL B 1 320 ? -19.734 8.695 -12.445 1 86.94 320 VAL B N 1
ATOM 6148 C CA . VAL B 1 320 ? -18.859 7.887 -11.609 1 86.94 320 VAL B CA 1
ATOM 6149 C C . VAL B 1 320 ? -19.703 6.906 -10.789 1 86.94 320 VAL B C 1
ATOM 6151 O O . VAL B 1 320 ? -20.844 7.195 -10.445 1 86.94 320 VAL B O 1
ATOM 6154 N N . PHE B 1 321 ? -19.125 5.699 -10.57 1 91 321 PHE B N 1
ATOM 6155 C CA . PHE B 1 321 ? -19.688 4.754 -9.609 1 91 321 PHE B CA 1
ATOM 6156 C C . PHE B 1 321 ? -19.141 5.031 -8.211 1 91 321 PHE B C 1
ATOM 6158 O O . PHE B 1 321 ? -17.938 5.199 -8.031 1 91 321 PHE B O 1
ATOM 6165 N N . THR B 1 322 ? -20.031 5.188 -7.297 1 89.38 322 THR B N 1
ATOM 6166 C CA . THR B 1 322 ? -19.609 5.359 -5.91 1 89.38 322 THR B CA 1
ATOM 6167 C C . THR B 1 322 ? -20.219 4.273 -5.023 1 89.38 322 THR B C 1
ATOM 6169 O O . THR B 1 322 ? -21.422 4.023 -5.074 1 89.38 322 THR B O 1
ATOM 6172 N N . LEU B 1 323 ? -19.344 3.631 -4.309 1 93.12 323 LEU B N 1
ATOM 6173 C CA . LEU B 1 323 ? -19.766 2.621 -3.348 1 93.12 323 LEU B CA 1
ATOM 6174 C C . LEU B 1 323 ? -20.016 3.246 -1.979 1 93.12 323 LEU B C 1
ATOM 6176 O O . LEU B 1 323 ? -19.156 3.953 -1.447 1 93.12 323 LEU B O 1
ATOM 6180 N N . PHE B 1 324 ? -21.25 3.033 -1.439 1 92.69 324 PHE B N 1
ATOM 6181 C CA . PHE B 1 324 ? -21.625 3.602 -0.15 1 92.69 324 PHE B CA 1
ATOM 6182 C C . PHE B 1 324 ? -21.844 2.504 0.882 1 92.69 324 PHE B C 1
ATOM 6184 O O . PHE B 1 324 ? -22.438 1.462 0.571 1 92.69 324 PHE B O 1
ATOM 6191 N N . LEU B 1 325 ? -21.344 2.75 2.014 1 92.06 325 LEU B N 1
ATOM 6192 C CA . LEU B 1 325 ? -21.688 1.959 3.191 1 92.06 325 LEU B CA 1
ATOM 6193 C C . LEU B 1 325 ? -22.719 2.68 4.055 1 92.06 325 LEU B C 1
ATOM 6195 O O . LEU B 1 325 ? -22.547 3.857 4.375 1 92.06 325 LEU B O 1
ATOM 6199 N N . GLN B 1 326 ? -23.734 1.999 4.289 1 90.88 326 GLN B N 1
ATOM 6200 C CA . GLN B 1 326 ? -24.734 2.502 5.234 1 90.88 326 GLN B CA 1
ATOM 6201 C C . GLN B 1 326 ? -24.531 1.889 6.617 1 90.88 326 GLN B C 1
ATOM 6203 O O . GLN B 1 326 ? -24.609 0.669 6.781 1 90.88 326 GLN B O 1
ATOM 6208 N N . GLU B 1 327 ? -24.141 2.766 7.535 1 85.81 327 GLU B N 1
ATOM 6209 C CA . GLU B 1 327 ? -23.938 2.293 8.906 1 85.81 327 GLU B CA 1
ATOM 6210 C C . GLU B 1 327 ? -25.266 2.242 9.664 1 85.81 327 GLU B C 1
ATOM 6212 O O . GLU B 1 327 ? -26.25 2.865 9.258 1 85.81 327 GLU B O 1
ATOM 6217 N N . LYS B 1 328 ? -25.141 1.486 10.773 1 81.19 328 LYS B N 1
ATOM 6218 C CA . LYS B 1 328 ? -26.297 1.493 11.664 1 81.19 328 LYS B CA 1
ATOM 6219 C C . LYS B 1 328 ? -26.547 2.891 12.227 1 81.19 328 LYS B C 1
ATOM 6221 O O . LYS B 1 328 ? -25.609 3.584 12.625 1 81.19 328 LYS B O 1
ATOM 6226 N N . GLY B 1 329 ? -27.703 3.5 12.219 1 73.88 329 GLY B N 1
ATOM 6227 C CA . GLY B 1 329 ? -28.031 4.855 12.625 1 73.88 329 GLY B CA 1
ATOM 6228 C C . GLY B 1 329 ? -28.281 5.793 11.461 1 73.88 329 GLY B C 1
ATOM 6229 O O . GLY B 1 329 ? -28.625 6.961 11.656 1 73.88 329 GLY B O 1
ATOM 6230 N N . GLY B 1 330 ? -27.984 5.293 10.328 1 76.81 330 GLY B N 1
ATOM 6231 C CA . GLY B 1 330 ? -28.391 6.02 9.141 1 76.81 330 GLY B CA 1
ATOM 6232 C C . GLY B 1 330 ? -27.266 6.789 8.484 1 76.81 330 GLY B C 1
ATOM 6233 O O . GLY B 1 330 ? -27.469 7.461 7.473 1 76.81 330 GLY B O 1
ATOM 6234 N N . LEU B 1 331 ? -26.109 6.691 9.023 1 81.94 331 LEU B N 1
ATOM 6235 C CA . LEU B 1 331 ? -24.984 7.395 8.438 1 81.94 331 LEU B CA 1
ATOM 6236 C C . LEU B 1 331 ? -24.531 6.711 7.145 1 81.94 331 LEU B C 1
ATOM 6238 O O . LEU B 1 331 ? -24.406 5.484 7.102 1 81.94 331 LEU B O 1
ATOM 6242 N N . ARG B 1 332 ? -24.422 7.516 6.09 1 87.25 332 ARG B N 1
ATOM 6243 C CA . ARG B 1 332 ? -23.938 7.027 4.809 1 87.25 332 ARG B CA 1
ATOM 6244 C C . ARG B 1 332 ? -22.5 7.48 4.57 1 87.25 332 ARG B C 1
ATOM 6246 O O . ARG B 1 332 ? -22.188 8.672 4.652 1 87.25 332 ARG B O 1
ATOM 6253 N N . LEU B 1 333 ? -21.656 6.488 4.289 1 87.75 333 LEU B N 1
ATOM 6254 C CA . LEU B 1 333 ? -20.25 6.789 4.059 1 87.75 333 LEU B CA 1
ATOM 6255 C C . LEU B 1 333 ? -19.797 6.27 2.695 1 87.75 333 LEU B C 1
ATOM 6257 O O . LEU B 1 333 ? -20.031 5.109 2.359 1 87.75 333 LEU B O 1
ATOM 6261 N N . PRO B 1 334 ? -19.219 7.172 1.887 1 88.56 334 PRO B N 1
ATOM 6262 C CA . PRO B 1 334 ? -18.562 6.637 0.69 1 88.56 334 PRO B CA 1
ATOM 6263 C C . PRO B 1 334 ? -17.391 5.723 1.02 1 88.56 334 PRO B C 1
ATOM 6265 O O . PRO B 1 334 ? -16.734 5.898 2.049 1 88.56 334 PRO B O 1
ATOM 6268 N N . ALA B 1 335 ? -17.109 4.746 0.171 1 86.62 335 ALA B N 1
ATOM 6269 C CA . ALA B 1 335 ? -16.062 3.748 0.398 1 86.62 335 ALA B CA 1
ATOM 6270 C C . ALA B 1 335 ? -14.719 4.414 0.685 1 86.62 335 ALA B C 1
ATOM 6272 O O . ALA B 1 335 ? -13.938 3.93 1.511 1 86.62 335 ALA B O 1
ATOM 6273 N N . ARG B 1 336 ? -14.438 5.512 0.09 1 85.19 336 ARG B N 1
ATOM 6274 C CA . ARG B 1 336 ? -13.141 6.176 0.235 1 85.19 336 ARG B CA 1
ATOM 6275 C C . ARG B 1 336 ? -12.945 6.684 1.659 1 85.19 336 ARG B C 1
ATOM 6277 O O . ARG B 1 336 ? -11.828 7 2.062 1 85.19 336 ARG B O 1
ATOM 6284 N N . ALA B 1 337 ? -14.031 6.84 2.414 1 86.12 337 ALA B N 1
ATOM 6285 C CA . ALA B 1 337 ? -13.953 7.328 3.787 1 86.12 337 ALA B CA 1
ATOM 6286 C C . ALA B 1 337 ? -13.656 6.191 4.762 1 86.12 337 ALA B C 1
ATOM 6288 O O . ALA B 1 337 ? -13.352 6.434 5.93 1 86.12 337 ALA B O 1
ATOM 6289 N N . LEU B 1 338 ? -13.719 4.996 4.297 1 88.12 338 LEU B N 1
ATOM 6290 C CA . LEU B 1 338 ? -13.531 3.84 5.168 1 88.12 338 LEU B CA 1
ATOM 6291 C C . LEU B 1 338 ? -12.055 3.648 5.504 1 88.12 338 LEU B C 1
ATOM 6293 O O . LEU B 1 338 ? -11.18 4.152 4.793 1 88.12 338 LEU B O 1
ATOM 6297 N N . SER B 1 339 ? -11.828 2.938 6.59 1 87.25 339 SER B N 1
ATOM 6298 C CA . SER B 1 339 ? -10.453 2.609 6.945 1 87.25 339 SER B CA 1
ATOM 6299 C C . SER B 1 339 ? -9.828 1.668 5.922 1 87.25 339 SER B C 1
ATOM 6301 O O . SER B 1 339 ? -10.539 1.022 5.148 1 87.25 339 SER B O 1
ATOM 6303 N N . GLU B 1 340 ? -8.539 1.64 5.898 1 86.38 340 GLU B N 1
ATOM 6304 C CA . GLU B 1 340 ? -7.816 0.779 4.969 1 86.38 340 GLU B CA 1
ATOM 6305 C C . GLU B 1 340 ? -8.164 -0.69 5.188 1 86.38 340 GLU B C 1
ATOM 6307 O O . GLU B 1 340 ? -8.391 -1.432 4.23 1 86.38 340 GLU B O 1
ATOM 6312 N N . GLY B 1 341 ? -8.133 -1.114 6.445 1 89 341 GLY B N 1
ATOM 6313 C CA . GLY B 1 341 ? -8.492 -2.492 6.742 1 89 341 GLY B CA 1
ATOM 6314 C C . GLY B 1 341 ? -9.891 -2.857 6.285 1 89 341 GLY B C 1
ATOM 6315 O O . GLY B 1 341 ? -10.109 -3.947 5.75 1 89 341 GLY B O 1
ATOM 6316 N N . THR B 1 342 ? -10.812 -1.962 6.477 1 90.75 342 THR B N 1
ATOM 6317 C CA . THR B 1 342 ? -12.188 -2.197 6.062 1 90.75 342 THR B CA 1
ATOM 6318 C C . THR B 1 342 ? -12.289 -2.281 4.543 1 90.75 342 THR B C 1
ATOM 6320 O O . THR B 1 342 ? -13.008 -3.129 4.008 1 90.75 342 THR B O 1
ATOM 6323 N N . LEU B 1 343 ? -11.586 -1.407 3.887 1 92.88 343 LEU B N 1
ATOM 6324 C CA . LEU B 1 343 ? -11.594 -1.404 2.428 1 92.88 343 LEU B CA 1
ATOM 6325 C C . LEU B 1 343 ? -11.016 -2.705 1.878 1 92.88 343 LEU B C 1
ATOM 6327 O O . LEU B 1 343 ? -11.539 -3.264 0.912 1 92.88 343 LEU B O 1
ATOM 6331 N N . ARG B 1 344 ? -9.93 -3.117 2.416 1 94.06 344 ARG B N 1
ATOM 6332 C CA . ARG B 1 344 ? -9.328 -4.375 1.983 1 94.06 344 ARG B CA 1
ATOM 6333 C C . ARG B 1 344 ? -10.297 -5.539 2.174 1 94.06 344 ARG B C 1
ATOM 6335 O O . ARG B 1 344 ? -10.445 -6.383 1.285 1 94.06 344 ARG B O 1
ATOM 6342 N N . PHE B 1 345 ? -10.922 -5.559 3.342 1 95.94 345 PHE B N 1
ATOM 6343 C CA . PHE B 1 345 ? -11.906 -6.598 3.621 1 95.94 345 PHE B CA 1
ATOM 6344 C C . PHE B 1 345 ? -13.062 -6.527 2.631 1 95.94 345 PHE B C 1
ATOM 6346 O O . PHE B 1 345 ? -13.5 -7.555 2.113 1 95.94 345 PHE B O 1
ATOM 6353 N N . LEU B 1 346 ? -13.539 -5.324 2.383 1 95.94 346 LEU B N 1
ATOM 6354 C CA . LEU B 1 346 ? -14.625 -5.105 1.438 1 95.94 346 LEU B CA 1
ATOM 6355 C C . LEU B 1 346 ? -14.25 -5.605 0.047 1 95.94 346 LEU B C 1
ATOM 6357 O O . LEU B 1 346 ? -15.055 -6.25 -0.626 1 95.94 346 LEU B O 1
ATOM 6361 N N . ALA B 1 347 ? -13.062 -5.312 -0.38 1 97.12 347 ALA B N 1
ATOM 6362 C CA . ALA B 1 347 ? -12.586 -5.773 -1.683 1 97.12 347 ALA B CA 1
ATOM 6363 C C . ALA B 1 347 ? -12.641 -7.297 -1.779 1 97.12 347 ALA B C 1
ATOM 6365 O O . ALA B 1 347 ? -13.055 -7.844 -2.805 1 97.12 347 ALA B O 1
ATOM 6366 N N . LEU B 1 348 ? -12.25 -7.961 -0.749 1 97.44 348 LEU B N 1
ATOM 6367 C CA . LEU B 1 348 ? -12.273 -9.422 -0.736 1 97.44 348 LEU B CA 1
ATOM 6368 C C . LEU B 1 348 ? -13.703 -9.945 -0.712 1 97.44 348 LEU B C 1
ATOM 6370 O O . LEU B 1 348 ? -14 -10.977 -1.314 1 97.44 348 LEU B O 1
ATOM 6374 N N . CYS B 1 349 ? -14.617 -9.234 -0.015 1 97.31 349 CYS B N 1
ATOM 6375 C CA . CYS B 1 349 ? -16.031 -9.609 -0.04 1 97.31 349 CYS B CA 1
ATOM 6376 C C . CYS B 1 349 ? -16.578 -9.539 -1.457 1 97.31 349 CYS B C 1
ATOM 6378 O O . CYS B 1 349 ? -17.328 -10.422 -1.878 1 97.31 349 CYS B O 1
ATOM 6380 N N . VAL B 1 350 ? -16.234 -8.461 -2.107 1 97.06 350 VAL B N 1
ATOM 6381 C CA . VAL B 1 350 ? -16.688 -8.281 -3.479 1 97.06 350 VAL B CA 1
ATOM 6382 C C . VAL B 1 350 ? -16.141 -9.391 -4.363 1 97.06 350 VAL B C 1
ATOM 6384 O O . VAL B 1 350 ? -16.859 -9.961 -5.184 1 97.06 350 VAL B O 1
ATOM 6387 N N . LEU B 1 351 ? -14.898 -9.742 -4.191 1 96.31 351 LEU B N 1
ATOM 6388 C CA . LEU B 1 351 ? -14.266 -10.812 -4.949 1 96.31 351 LEU B CA 1
ATOM 6389 C C . LEU B 1 351 ? -14.969 -12.141 -4.711 1 96.31 351 LEU B C 1
ATOM 6391 O O . LEU B 1 351 ? -15.117 -12.945 -5.633 1 96.31 351 LEU B O 1
ATOM 6395 N N . LEU B 1 352 ? -15.359 -12.359 -3.469 1 96.31 352 LEU B N 1
ATOM 6396 C CA . LEU B 1 352 ? -16.047 -13.594 -3.111 1 96.31 352 LEU B CA 1
ATOM 6397 C C . LEU B 1 352 ? -17.328 -13.758 -3.93 1 96.31 352 LEU B C 1
ATOM 6399 O O . LEU B 1 352 ? -17.719 -14.875 -4.254 1 96.31 352 LEU B O 1
ATOM 6403 N N . GLU B 1 353 ? -17.938 -12.648 -4.312 1 94.88 353 GLU B N 1
ATOM 6404 C CA . GLU B 1 353 ? -19.219 -12.664 -5.023 1 94.88 353 GLU B CA 1
ATOM 6405 C C . GLU B 1 353 ? -19 -12.703 -6.535 1 94.88 353 GLU B C 1
ATOM 6407 O O . GLU B 1 353 ? -19.969 -12.773 -7.301 1 94.88 353 GLU B O 1
ATOM 6412 N N . ASP B 1 354 ? -17.781 -12.648 -6.996 1 93.94 354 ASP B N 1
ATOM 6413 C CA . ASP B 1 354 ? -17.5 -12.594 -8.43 1 93.94 354 ASP B CA 1
ATOM 6414 C C . ASP B 1 354 ? -17.172 -13.977 -8.984 1 93.94 354 ASP B C 1
ATOM 6416 O O . ASP B 1 354 ? -16.031 -14.43 -8.906 1 93.94 354 ASP B O 1
ATOM 6420 N N . PRO B 1 355 ? -18.062 -14.617 -9.656 1 88.75 355 PRO B N 1
ATOM 6421 C CA . PRO B 1 355 ? -17.797 -15.961 -10.18 1 88.75 355 PRO B CA 1
ATOM 6422 C C . PRO B 1 355 ? -16.781 -15.961 -11.32 1 88.75 355 PRO B C 1
ATOM 6424 O O . PRO B 1 355 ? -16.203 -17 -11.641 1 88.75 355 PRO B O 1
ATOM 6427 N N . SER B 1 356 ? -16.594 -14.82 -11.906 1 88.12 356 SER B N 1
ATOM 6428 C CA . SER B 1 356 ? -15.68 -14.734 -13.047 1 88.12 356 SER B CA 1
ATOM 6429 C C . SER B 1 356 ? -14.227 -14.648 -12.586 1 88.12 356 SER B C 1
ATOM 6431 O O . SER B 1 356 ? -13.305 -14.836 -13.383 1 88.12 356 SER B O 1
ATOM 6433 N N . PHE B 1 357 ? -14.086 -14.383 -11.344 1 90 357 PHE B N 1
ATOM 6434 C CA . PHE B 1 357 ? -12.727 -14.32 -10.805 1 90 357 PHE B CA 1
ATOM 6435 C C . PHE B 1 357 ? -12.25 -15.703 -10.383 1 90 357 PHE B C 1
ATOM 6437 O O . PHE B 1 357 ? -12.586 -16.188 -9.297 1 90 357 PHE B O 1
ATOM 6444 N N . VAL B 1 358 ? -11.477 -16.344 -11.242 1 91.44 358 VAL B N 1
ATOM 6445 C CA . VAL B 1 358 ? -11 -17.703 -10.992 1 91.44 358 VAL B CA 1
ATOM 6446 C C . VAL B 1 358 ? -9.484 -17.75 -11.109 1 91.44 358 VAL B C 1
ATOM 6448 O O . VAL B 1 358 ? -8.852 -16.75 -11.492 1 91.44 358 VAL B O 1
ATOM 6451 N N . GLY B 1 359 ? -8.945 -18.891 -10.727 1 95.81 359 GLY B N 1
ATOM 6452 C CA . GLY B 1 359 ? -7.508 -19.062 -10.797 1 95.81 359 GLY B CA 1
ATOM 6453 C C . GLY B 1 359 ? -6.828 -18.969 -9.445 1 95.81 359 GLY B C 1
ATOM 6454 O O . GLY B 1 359 ? -7.434 -19.297 -8.422 1 95.81 359 GLY B O 1
ATOM 6455 N N . LEU B 1 360 ? -5.547 -18.625 -9.469 1 98.31 360 LEU B N 1
ATOM 6456 C CA . LEU B 1 360 ? -4.73 -18.594 -8.258 1 98.31 360 LEU B CA 1
ATOM 6457 C C . LEU B 1 360 ? -4.527 -17.156 -7.789 1 98.31 360 LEU B C 1
ATOM 6459 O O . LEU B 1 360 ? -4.191 -16.281 -8.586 1 98.31 360 LEU B O 1
ATOM 6463 N N . ILE B 1 361 ? -4.785 -16.953 -6.512 1 97.62 361 ILE B N 1
ATOM 6464 C CA . ILE B 1 361 ? -4.59 -15.648 -5.883 1 97.62 361 ILE B CA 1
ATOM 6465 C C . ILE B 1 361 ? -3.49 -15.75 -4.828 1 97.62 361 ILE B C 1
ATOM 6467 O O . ILE B 1 361 ? -3.594 -16.531 -3.883 1 97.62 361 ILE B O 1
ATOM 6471 N N . CYS B 1 362 ? -2.441 -15 -5.043 1 97.62 362 CYS B N 1
ATOM 6472 C CA . CYS B 1 362 ? -1.405 -14.844 -4.031 1 97.62 362 CYS B CA 1
ATOM 6473 C C . CYS B 1 362 ? -1.586 -13.531 -3.264 1 97.62 362 CYS B C 1
ATOM 6475 O O . CYS B 1 362 ? -1.734 -12.469 -3.867 1 97.62 362 CYS B O 1
ATOM 6477 N N . MET B 1 363 ? -1.586 -13.594 -1.94 1 96.31 363 MET B N 1
ATOM 6478 C CA . MET B 1 363 ? -1.76 -12.391 -1.129 1 96.31 363 MET B CA 1
ATOM 6479 C C . MET B 1 363 ? -0.659 -12.281 -0.08 1 96.31 363 MET B C 1
ATOM 6481 O O . MET B 1 363 ? -0.408 -13.227 0.667 1 96.31 363 MET B O 1
ATOM 6485 N N . GLU B 1 364 ? -0.086 -11.086 -0.067 1 93.12 364 GLU B N 1
ATOM 6486 C CA . GLU B 1 364 ? 0.903 -10.805 0.968 1 93.12 364 GLU B CA 1
ATOM 6487 C C . GLU B 1 364 ? 0.239 -10.266 2.234 1 93.12 364 GLU B C 1
ATOM 6489 O O . GLU B 1 364 ? -0.521 -9.297 2.18 1 93.12 364 GLU B O 1
ATOM 6494 N N . GLU B 1 365 ? 0.454 -10.836 3.281 1 91.69 365 GLU B N 1
ATOM 6495 C CA . GLU B 1 365 ? 0.117 -10.344 4.613 1 91.69 365 GLU B CA 1
ATOM 6496 C C . GLU B 1 365 ? -1.291 -9.758 4.645 1 91.69 365 GLU B C 1
ATOM 6498 O O . GLU B 1 365 ? -1.474 -8.578 4.965 1 91.69 365 GLU B O 1
ATOM 6503 N N . PRO B 1 366 ? -2.285 -10.586 4.434 1 93.25 366 PRO B N 1
ATOM 6504 C CA . PRO B 1 366 ? -3.664 -10.094 4.438 1 93.25 366 PRO B CA 1
ATOM 6505 C C . PRO B 1 366 ? -4.082 -9.516 5.789 1 93.25 366 PRO B C 1
ATOM 6507 O O . PRO B 1 366 ? -5.09 -8.812 5.879 1 93.25 366 PRO B O 1
ATOM 6510 N N . GLU B 1 367 ? -3.303 -9.719 6.84 1 88.94 367 GLU B N 1
ATOM 6511 C CA . GLU B 1 367 ? -3.605 -9.242 8.188 1 88.94 367 GLU B CA 1
ATOM 6512 C C . GLU B 1 367 ? -3.27 -7.766 8.336 1 88.94 367 GLU B C 1
ATOM 6514 O O . GLU B 1 367 ? -3.678 -7.125 9.305 1 88.94 367 GLU B O 1
ATOM 6519 N N . ASN B 1 368 ? -2.523 -7.215 7.422 1 86.5 368 ASN B N 1
ATOM 6520 C CA . ASN B 1 368 ? -2.092 -5.828 7.551 1 86.5 368 ASN B CA 1
ATOM 6521 C C . ASN B 1 368 ? -3.279 -4.871 7.605 1 86.5 368 ASN B C 1
ATOM 6523 O O . ASN B 1 368 ? -4.188 -4.953 6.773 1 86.5 368 ASN B O 1
ATOM 6527 N N . GLY B 1 369 ? -3.287 -4.02 8.586 1 83.19 369 GLY B N 1
ATOM 6528 C CA . GLY B 1 369 ? -4.336 -3.023 8.734 1 83.19 369 GLY B CA 1
ATOM 6529 C C . GLY B 1 369 ? -5.57 -3.557 9.438 1 83.19 369 GLY B C 1
ATOM 6530 O O . GLY B 1 369 ? -6.539 -2.824 9.641 1 83.19 369 GLY B O 1
ATOM 6531 N N . ILE B 1 370 ? -5.508 -4.801 9.789 1 86.19 370 ILE B N 1
ATOM 6532 C CA . ILE B 1 370 ? -6.664 -5.426 10.422 1 86.19 370 ILE B CA 1
ATOM 6533 C C . ILE B 1 370 ? -6.426 -5.543 11.93 1 86.19 370 ILE B C 1
ATOM 6535 O O . ILE B 1 370 ? -5.379 -6.027 12.359 1 86.19 370 ILE B O 1
ATOM 6539 N N . HIS B 1 371 ? -7.395 -5.062 12.695 1 81.25 371 HIS B N 1
ATOM 6540 C CA . HIS B 1 371 ? -7.348 -5.242 14.141 1 81.25 371 HIS B CA 1
ATOM 6541 C C . HIS B 1 371 ? -7.309 -6.723 14.516 1 81.25 371 HIS B C 1
ATOM 6543 O O . HIS B 1 371 ? -7.992 -7.539 13.898 1 81.25 371 HIS B O 1
ATOM 6549 N N . PRO B 1 372 ? -6.574 -7.094 15.539 1 78.88 372 PRO B N 1
ATOM 6550 C CA . PRO B 1 372 ? -6.438 -8.5 15.922 1 78.88 372 PRO B CA 1
ATOM 6551 C C . PRO B 1 372 ? -7.781 -9.188 16.141 1 78.88 372 PRO B C 1
ATOM 6553 O O . PRO B 1 372 ? -7.949 -10.359 15.797 1 78.88 372 PRO B O 1
ATOM 6556 N N . ALA B 1 373 ? -8.766 -8.477 16.641 1 81.25 373 ALA B N 1
ATOM 6557 C CA . ALA B 1 373 ? -10.078 -9.047 16.922 1 81.25 373 ALA B CA 1
ATOM 6558 C C . ALA B 1 373 ? -10.797 -9.43 15.633 1 81.25 373 ALA B C 1
ATOM 6560 O O . ALA B 1 373 ? -11.742 -10.227 15.648 1 81.25 373 ALA B O 1
ATOM 6561 N N . ASN B 1 374 ? -10.375 -8.867 14.57 1 88.69 374 ASN B N 1
ATOM 6562 C CA . ASN B 1 374 ? -11.031 -9.102 13.281 1 88.69 374 ASN B CA 1
ATOM 6563 C C . ASN B 1 374 ? -10.258 -10.094 12.43 1 88.69 374 ASN B C 1
ATOM 6565 O O . ASN B 1 374 ? -10.664 -10.406 11.305 1 88.69 374 ASN B O 1
ATOM 6569 N N . LEU B 1 375 ? -9.172 -10.688 12.961 1 89.88 375 LEU B N 1
ATOM 6570 C CA . LEU B 1 375 ? -8.32 -11.602 12.203 1 89.88 375 LEU B CA 1
ATOM 6571 C C . LEU B 1 375 ? -9.086 -12.867 11.836 1 89.88 375 LEU B C 1
ATOM 6573 O O . LEU B 1 375 ? -8.977 -13.359 10.703 1 89.88 375 LEU B O 1
ATOM 6577 N N . PRO B 1 376 ? -9.938 -13.422 12.75 1 93.25 376 PRO B N 1
ATOM 6578 C CA . PRO B 1 376 ? -10.695 -14.617 12.375 1 93.25 376 PRO B CA 1
ATOM 6579 C C . PRO B 1 376 ? -11.617 -14.375 11.18 1 93.25 376 PRO B C 1
ATOM 6581 O O . PRO B 1 376 ? -11.664 -15.195 10.258 1 93.25 376 PRO B O 1
ATOM 6584 N N . ALA B 1 377 ? -12.273 -13.211 11.211 1 94.12 377 ALA B N 1
ATOM 6585 C CA . ALA B 1 377 ? -13.172 -12.891 10.102 1 94.12 377 ALA B CA 1
ATOM 6586 C C . ALA B 1 377 ? -12.398 -12.781 8.789 1 94.12 377 ALA B C 1
ATOM 6588 O O . ALA B 1 377 ? -12.859 -13.273 7.754 1 94.12 377 ALA B O 1
ATOM 6589 N N . MET B 1 378 ? -11.266 -12.172 8.844 1 94.88 378 MET B N 1
ATOM 6590 C CA . MET B 1 378 ? -10.43 -12.016 7.656 1 94.88 378 MET B CA 1
ATOM 6591 C C . MET B 1 378 ? -9.969 -13.375 7.129 1 94.88 378 MET B C 1
ATOM 6593 O O . MET B 1 378 ? -10.07 -13.641 5.934 1 94.88 378 MET B O 1
ATOM 6597 N N . LEU B 1 379 ? -9.523 -14.242 7.957 1 95.38 379 LEU B N 1
ATOM 6598 C CA . LEU B 1 379 ? -9.023 -15.547 7.539 1 95.38 379 LEU B CA 1
ATOM 6599 C C . LEU B 1 379 ? -10.148 -16.422 6.988 1 95.38 379 LEU B C 1
ATOM 6601 O O . LEU B 1 379 ? -9.961 -17.141 6.008 1 95.38 379 LEU B O 1
ATOM 6605 N N . ASP B 1 380 ? -11.297 -16.297 7.629 1 96.31 380 ASP B N 1
ATOM 6606 C CA . ASP B 1 380 ? -12.453 -17.047 7.129 1 96.31 380 ASP B CA 1
ATOM 6607 C C . ASP B 1 380 ? -12.812 -16.609 5.711 1 96.31 380 ASP B C 1
ATOM 6609 O O . ASP B 1 380 ? -13.094 -17.438 4.852 1 96.31 380 ASP B O 1
ATOM 6613 N N . LEU B 1 381 ? -12.797 -15.344 5.574 1 96.81 381 LEU B N 1
ATOM 6614 C CA . LEU B 1 381 ? -13.109 -14.805 4.258 1 96.81 381 LEU B CA 1
ATOM 6615 C C . LEU B 1 381 ? -12.117 -15.297 3.211 1 96.81 381 LEU B C 1
ATOM 6617 O O . LEU B 1 381 ? -12.516 -15.719 2.123 1 96.81 381 LEU B O 1
ATOM 6621 N N . ILE B 1 382 ? -10.852 -15.305 3.486 1 97.06 382 ILE B N 1
ATOM 6622 C CA . ILE B 1 382 ? -9.797 -15.719 2.564 1 97.06 382 ILE B CA 1
ATOM 6623 C C . ILE B 1 382 ? -9.93 -17.203 2.268 1 97.06 382 ILE B C 1
ATOM 6625 O O . ILE B 1 382 ? -9.773 -17.641 1.122 1 97.06 382 ILE B O 1
ATOM 6629 N N . ARG B 1 383 ? -10.219 -17.969 3.244 1 96.56 383 ARG B N 1
ATOM 6630 C CA . ARG B 1 383 ? -10.43 -19.406 3.055 1 96.56 383 ARG B CA 1
ATOM 6631 C C . ARG B 1 383 ? -11.648 -19.672 2.178 1 96.56 383 ARG B C 1
ATOM 6633 O O . ARG B 1 383 ? -11.625 -20.578 1.337 1 96.56 383 ARG B O 1
ATOM 6640 N N . ASP B 1 384 ? -12.664 -18.875 2.381 1 96.56 384 ASP B N 1
ATOM 6641 C CA . ASP B 1 384 ? -13.898 -19.047 1.612 1 96.56 384 ASP B CA 1
ATOM 6642 C C . ASP B 1 384 ? -13.68 -18.688 0.141 1 96.56 384 ASP B C 1
ATOM 6644 O O . ASP B 1 384 ? -14.461 -19.094 -0.721 1 96.56 384 ASP B O 1
ATOM 6648 N N . LEU B 1 385 ? -12.688 -17.906 -0.119 1 97.12 385 LEU B N 1
ATOM 6649 C CA . LEU B 1 385 ? -12.352 -17.594 -1.505 1 97.12 385 LEU B CA 1
ATOM 6650 C C . LEU B 1 385 ? -11.836 -18.828 -2.234 1 97.12 385 LEU B C 1
ATOM 6652 O O . LEU B 1 385 ? -12.008 -18.953 -3.449 1 97.12 385 LEU B O 1
ATOM 6656 N N . ALA B 1 386 ? -11.203 -19.734 -1.515 1 98 386 ALA B N 1
ATOM 6657 C CA . ALA B 1 386 ? -10.641 -20.938 -2.109 1 98 386 ALA B CA 1
ATOM 6658 C C . ALA B 1 386 ? -11.727 -21.969 -2.381 1 98 386 ALA B C 1
ATOM 6660 O O . ALA B 1 386 ? -12.719 -22.047 -1.653 1 98 386 ALA B O 1
ATOM 6661 N N . VAL B 1 387 ? -11.539 -22.766 -3.348 1 97.88 387 VAL B N 1
ATOM 6662 C CA . VAL B 1 387 ? -12.484 -23.812 -3.721 1 97.88 387 VAL B CA 1
ATOM 6663 C C . VAL B 1 387 ? -12.594 -24.828 -2.594 1 97.88 387 VAL B C 1
ATOM 6665 O O . VAL B 1 387 ? -11.602 -25.172 -1.956 1 97.88 387 VAL B O 1
ATOM 6668 N N . ASP B 1 388 ? -13.789 -25.25 -2.33 1 97.5 388 ASP B N 1
ATOM 6669 C CA . ASP B 1 388 ? -14.023 -26.359 -1.426 1 97.5 388 ASP B CA 1
ATOM 6670 C C . ASP B 1 388 ? -13.758 -27.703 -2.125 1 97.5 388 ASP B C 1
ATOM 6672 O O . ASP B 1 388 ? -14.523 -28.109 -2.998 1 97.5 388 ASP B O 1
ATOM 6676 N N . PRO B 1 389 ? -12.727 -28.406 -1.744 1 97.19 389 PRO B N 1
ATOM 6677 C CA . PRO B 1 389 ? -12.344 -29.625 -2.457 1 97.19 389 PRO B CA 1
ATOM 6678 C C . PRO B 1 389 ? -13.227 -30.828 -2.096 1 97.19 389 PRO B C 1
ATOM 6680 O O . PRO B 1 389 ? -12.969 -31.938 -2.549 1 97.19 389 PRO B O 1
ATOM 6683 N N . THR B 1 390 ? -14.234 -30.594 -1.313 1 96.75 390 THR B N 1
ATOM 6684 C CA . THR B 1 390 ? -15.164 -31.672 -0.959 1 96.75 390 THR B CA 1
ATOM 6685 C C . THR B 1 390 ? -16.375 -31.656 -1.882 1 96.75 390 THR B C 1
ATOM 6687 O O . THR B 1 390 ? -17.172 -32.594 -1.876 1 96.75 390 THR B O 1
ATOM 6690 N N . ALA B 1 391 ? -16.547 -30.672 -2.656 1 96.75 391 ALA B N 1
ATOM 6691 C CA . ALA B 1 391 ? -17.703 -30.531 -3.539 1 96.75 391 ALA B CA 1
ATOM 6692 C C . ALA B 1 391 ? -17.266 -30.219 -4.969 1 96.75 391 ALA B C 1
ATOM 6694 O O . ALA B 1 391 ? -16.094 -29.938 -5.219 1 96.75 391 ALA B O 1
ATOM 6695 N N . VAL B 1 392 ? -18.172 -30.328 -5.895 1 95.88 392 VAL B N 1
ATOM 6696 C CA . VAL B 1 392 ? -17.922 -30.062 -7.309 1 95.88 392 VAL B CA 1
ATOM 6697 C C . VAL B 1 392 ? -17.719 -28.562 -7.523 1 95.88 392 VAL B C 1
ATOM 6699 O O . VAL B 1 392 ? -18.484 -27.75 -6.988 1 95.88 392 VAL B O 1
ATOM 6702 N N . PRO B 1 393 ? -16.641 -28.188 -8.172 1 94.25 393 PRO B N 1
ATOM 6703 C CA . PRO B 1 393 ? -16.531 -26.781 -8.523 1 94.25 393 PRO B CA 1
ATOM 6704 C C . PRO B 1 393 ? -17.641 -26.312 -9.461 1 94.25 393 PRO B C 1
ATOM 6706 O O . PRO B 1 393 ? -17.953 -27 -10.438 1 94.25 393 PRO B O 1
ATOM 6709 N N . ASP B 1 394 ? -18.281 -25.219 -9.172 1 90.5 394 ASP B N 1
ATOM 6710 C CA . ASP B 1 394 ? -19.328 -24.594 -9.953 1 90.5 394 ASP B CA 1
ATOM 6711 C C . ASP B 1 394 ? -19.453 -23.109 -9.633 1 90.5 394 ASP B C 1
ATOM 6713 O O . ASP B 1 394 ? -18.5 -22.5 -9.148 1 90.5 394 ASP B O 1
ATOM 6717 N N . ALA B 1 395 ? -20.547 -22.516 -9.914 1 84.56 395 ALA B N 1
ATOM 6718 C CA . ALA B 1 395 ? -20.719 -21.078 -9.711 1 84.56 395 ALA B CA 1
ATOM 6719 C C . ALA B 1 395 ? -20.719 -20.719 -8.227 1 84.56 395 ALA B C 1
ATOM 6721 O O . ALA B 1 395 ? -20.297 -19.625 -7.848 1 84.56 395 ALA B O 1
ATOM 6722 N N . THR B 1 396 ? -21.156 -21.578 -7.344 1 87.62 396 THR B N 1
ATOM 6723 C CA . THR B 1 396 ? -21.219 -21.344 -5.906 1 87.62 396 THR B CA 1
ATOM 6724 C C . THR B 1 396 ? -19.938 -21.812 -5.227 1 87.62 396 THR B C 1
ATOM 6726 O O . THR B 1 396 ? -19.703 -21.516 -4.055 1 87.62 396 THR B O 1
ATOM 6729 N N . ASN B 1 397 ? -19.141 -22.531 -5.961 1 94.25 397 ASN B N 1
ATOM 6730 C CA . ASN B 1 397 ? -17.828 -23.031 -5.531 1 94.25 397 ASN B CA 1
ATOM 6731 C C . ASN B 1 397 ? -16.781 -22.844 -6.621 1 94.25 397 ASN B C 1
ATOM 6733 O O . ASN B 1 397 ? -16.234 -23.828 -7.129 1 94.25 397 ASN B O 1
ATOM 6737 N N . PRO B 1 398 ? -16.562 -21.531 -6.871 1 94 398 PRO B N 1
ATOM 6738 C CA . PRO B 1 398 ? -15.641 -21.266 -7.988 1 94 398 PRO B CA 1
ATOM 6739 C C . PRO B 1 398 ? -14.273 -21.922 -7.789 1 94 398 PRO B C 1
ATOM 6741 O O . PRO B 1 398 ? -13.766 -21.969 -6.668 1 94 398 PRO B O 1
ATOM 6744 N N . PHE B 1 399 ? -13.68 -22.438 -8.883 1 96 399 PHE B N 1
ATOM 6745 C CA . PHE B 1 399 ? -12.398 -23.125 -8.852 1 96 399 PHE B CA 1
ATOM 6746 C C . PHE B 1 399 ? -11.258 -22.141 -8.648 1 96 399 PHE B C 1
ATOM 6748 O O . PHE B 1 399 ? -10.547 -21.797 -9.602 1 96 399 PHE B O 1
ATOM 6755 N N . ARG B 1 400 ? -11.062 -21.734 -7.375 1 97.44 400 ARG B N 1
ATOM 6756 C CA . ARG B 1 400 ? -10.062 -20.75 -6.973 1 97.44 400 ARG B CA 1
ATOM 6757 C C . ARG B 1 400 ? -9.062 -21.344 -5.992 1 97.44 400 ARG B C 1
ATOM 6759 O O . ARG B 1 400 ? -9.406 -22.234 -5.211 1 97.44 400 ARG B O 1
ATOM 6766 N N . GLN B 1 401 ? -7.867 -20.891 -6.121 1 98.38 401 GLN B N 1
ATOM 6767 C CA . GLN B 1 401 ? -6.781 -21.219 -5.207 1 98.38 401 GLN B CA 1
ATOM 6768 C C . GLN B 1 401 ? -6.207 -19.969 -4.547 1 98.38 401 GLN B C 1
ATOM 6770 O O . GLN B 1 401 ? -6.055 -18.938 -5.195 1 98.38 401 GLN B O 1
ATOM 6775 N N . VAL B 1 402 ? -5.945 -20.094 -3.197 1 98.5 402 VAL B N 1
ATOM 6776 C CA . VAL B 1 402 ? -5.418 -18.938 -2.477 1 98.5 402 VAL B CA 1
ATOM 6777 C C . VAL B 1 402 ? -4.148 -19.344 -1.724 1 98.5 402 VAL B C 1
ATOM 6779 O O . VAL B 1 402 ? -4.137 -20.328 -0.995 1 98.5 402 VAL B O 1
ATOM 6782 N N . ILE B 1 403 ? -3.062 -18.625 -1.92 1 98.62 403 ILE B N 1
ATOM 6783 C CA . ILE B 1 403 ? -1.827 -18.75 -1.156 1 98.62 403 ILE B CA 1
ATOM 6784 C C . ILE B 1 403 ? -1.512 -17.438 -0.454 1 98.62 403 ILE B C 1
ATOM 6786 O O . ILE B 1 403 ? -1.535 -16.375 -1.078 1 98.62 403 ILE B O 1
ATOM 6790 N N . VAL B 1 404 ? -1.241 -17.5 0.847 1 97.94 404 VAL B N 1
ATOM 6791 C CA . VAL B 1 404 ? -0.962 -16.281 1.586 1 97.94 404 VAL B CA 1
ATOM 6792 C C . VAL B 1 404 ? 0.4 -16.375 2.268 1 97.94 404 VAL B C 1
ATOM 6794 O O . VAL B 1 404 ? 0.802 -17.469 2.701 1 97.94 404 VAL B O 1
ATOM 6797 N N . ASN B 1 405 ? 1.147 -15.289 2.273 1 95.69 405 ASN B N 1
ATOM 6798 C CA . ASN B 1 405 ? 2.32 -15.109 3.123 1 95.69 405 ASN B CA 1
ATOM 6799 C C . ASN B 1 405 ? 1.98 -14.32 4.387 1 95.69 405 ASN B C 1
ATOM 6801 O O . ASN B 1 405 ? 1.196 -13.375 4.34 1 95.69 405 ASN B O 1
ATOM 6805 N N . THR B 1 406 ? 2.527 -14.688 5.473 1 92.12 406 THR B N 1
ATOM 6806 C CA . THR B 1 406 ? 2.248 -13.961 6.703 1 92.12 406 THR B CA 1
ATOM 6807 C C . THR B 1 406 ? 3.434 -14.039 7.66 1 92.12 406 THR B C 1
ATOM 6809 O O . THR B 1 406 ? 4.234 -14.977 7.59 1 92.12 406 THR B O 1
ATOM 6812 N N . HIS B 1 407 ? 3.582 -13.109 8.422 1 86.5 407 HIS B N 1
ATOM 6813 C CA . HIS B 1 407 ? 4.492 -13.148 9.562 1 86.5 407 HIS B CA 1
ATOM 6814 C C . HIS B 1 407 ? 3.736 -12.977 10.875 1 86.5 407 HIS B C 1
ATOM 6816 O O . HIS B 1 407 ? 4.352 -12.773 11.922 1 86.5 407 HIS B O 1
ATOM 6822 N N . SER B 1 408 ? 2.467 -13.07 10.82 1 83.69 408 SER B N 1
ATOM 6823 C CA . SER B 1 408 ? 1.621 -12.828 11.984 1 83.69 408 SER B CA 1
ATOM 6824 C C . SER B 1 408 ? 1.411 -14.109 12.789 1 83.69 408 SER B C 1
ATOM 6826 O O . SER B 1 408 ? 0.852 -15.078 12.289 1 83.69 408 SER B O 1
ATOM 6828 N N . PRO B 1 409 ? 1.749 -14.055 14.031 1 81.19 409 PRO B N 1
ATOM 6829 C CA . PRO B 1 409 ? 1.448 -15.211 14.875 1 81.19 409 PRO B CA 1
ATOM 6830 C C . PRO B 1 409 ? -0.049 -15.492 14.977 1 81.19 409 PRO B C 1
ATOM 6832 O O . PRO B 1 409 ? -0.458 -16.656 15.055 1 81.19 409 PRO B O 1
ATOM 6835 N N . GLY B 1 410 ? -0.837 -14.422 15.008 1 83.31 410 GLY B N 1
ATOM 6836 C CA . GLY B 1 410 ? -2.279 -14.586 15.078 1 83.31 410 GLY B CA 1
ATOM 6837 C C . GLY B 1 410 ? -2.852 -15.359 13.906 1 83.31 410 GLY B C 1
ATOM 6838 O O . GLY B 1 410 ? -3.73 -16.203 14.086 1 83.31 410 GLY B O 1
ATOM 6839 N N . VAL B 1 411 ? -2.342 -15.125 12.734 1 89.75 411 VAL B N 1
ATOM 6840 C CA . VAL B 1 411 ? -2.795 -15.828 11.539 1 89.75 411 VAL B CA 1
ATOM 6841 C C . VAL B 1 411 ? -2.408 -17.297 11.625 1 89.75 411 VAL B C 1
ATOM 6843 O O . VAL B 1 411 ? -3.223 -18.188 11.344 1 89.75 411 VAL B O 1
ATOM 6846 N N . VAL B 1 412 ? -1.188 -17.547 12.055 1 88.69 412 VAL B N 1
ATOM 6847 C CA . VAL B 1 412 ? -0.681 -18.906 12.156 1 88.69 412 VAL B CA 1
ATOM 6848 C C . VAL B 1 412 ? -1.535 -19.703 13.141 1 88.69 412 VAL B C 1
ATOM 6850 O O . VAL B 1 412 ? -1.894 -20.859 12.875 1 88.69 412 VAL B O 1
ATOM 6853 N N . GLN B 1 413 ? -1.94 -19.078 14.18 1 85.69 413 GLN B N 1
ATOM 6854 C CA . GLN B 1 413 ? -2.713 -19.734 15.227 1 85.69 413 GLN B CA 1
ATOM 6855 C C . GLN B 1 413 ? -4.117 -20.078 14.734 1 85.69 413 GLN B C 1
ATOM 6857 O O . GLN B 1 413 ? -4.719 -21.047 15.195 1 85.69 413 GLN B O 1
ATOM 6862 N N . LEU B 1 414 ? -4.578 -19.312 13.852 1 90.19 414 LEU B N 1
ATOM 6863 C CA . LEU B 1 414 ? -5.953 -19.469 13.391 1 90.19 414 LEU B CA 1
ATOM 6864 C C . LEU B 1 414 ? -6.016 -20.406 12.188 1 90.19 414 LEU B C 1
ATOM 6866 O O . LEU B 1 414 ? -7.094 -20.875 11.82 1 90.19 414 LEU B O 1
ATOM 6870 N N . CYS B 1 415 ? -4.93 -20.734 11.594 1 92.31 415 CYS B N 1
ATOM 6871 C CA . CYS B 1 415 ? -4.902 -21.547 10.383 1 92.31 415 CYS B CA 1
ATOM 6872 C C . CYS B 1 415 ? -4.965 -23.031 10.734 1 92.31 415 CYS B C 1
ATOM 6874 O O . CYS B 1 415 ? -4.469 -23.453 11.781 1 92.31 415 CYS B O 1
ATOM 6876 N N . ASN B 1 416 ? -5.598 -23.766 9.836 1 93.81 416 ASN B N 1
ATOM 6877 C CA . ASN B 1 416 ? -5.484 -25.219 9.914 1 93.81 416 ASN B CA 1
ATOM 6878 C C . ASN B 1 416 ? -4.047 -25.688 9.688 1 93.81 416 ASN B C 1
ATOM 6880 O O . ASN B 1 416 ? -3.371 -25.203 8.781 1 93.81 416 ASN B O 1
ATOM 6884 N N . THR B 1 417 ? -3.604 -26.625 10.508 1 93.38 417 THR B N 1
ATOM 6885 C CA . THR B 1 417 ? -2.223 -27.094 10.453 1 93.38 417 THR B CA 1
ATOM 6886 C C . THR B 1 417 ? -1.915 -27.703 9.086 1 93.38 417 THR B C 1
ATOM 6888 O O . THR B 1 417 ? -0.785 -27.609 8.602 1 93.38 417 THR B O 1
ATOM 6891 N N . ASP B 1 418 ? -2.904 -28.25 8.414 1 95.06 418 ASP B N 1
ATOM 6892 C CA . ASP B 1 418 ? -2.723 -28.859 7.102 1 95.06 418 ASP B CA 1
ATOM 6893 C C . ASP B 1 418 ? -2.404 -27.812 6.043 1 95.06 418 ASP B C 1
ATOM 6895 O O . ASP B 1 418 ? -1.881 -28.141 4.977 1 95.06 418 ASP B O 1
ATOM 6899 N N . ASP B 1 419 ? -2.729 -26.594 6.363 1 96.25 419 ASP B N 1
ATOM 6900 C CA . ASP B 1 419 ? -2.576 -25.531 5.367 1 96.25 419 ASP B CA 1
ATOM 6901 C C . ASP B 1 419 ? -1.298 -24.734 5.609 1 96.25 419 ASP B C 1
ATOM 6903 O O . ASP B 1 419 ? -0.969 -23.828 4.836 1 96.25 419 ASP B O 1
ATOM 6907 N N . LEU B 1 420 ? -0.527 -25.125 6.586 1 95.5 420 LEU B N 1
ATOM 6908 C CA . LEU B 1 420 ? 0.583 -24.297 7.035 1 95.5 420 LEU B CA 1
ATOM 6909 C C . LEU B 1 420 ? 1.905 -24.797 6.465 1 95.5 420 LEU B C 1
ATOM 6911 O O . LEU B 1 420 ? 2.146 -26 6.414 1 95.5 420 LEU B O 1
ATOM 6915 N N . LEU B 1 421 ? 2.695 -23.906 6.035 1 96.44 421 LEU B N 1
ATOM 6916 C CA . LEU B 1 421 ? 4.109 -24.078 5.73 1 96.44 421 LEU B CA 1
ATOM 6917 C C . LEU B 1 421 ? 4.961 -23.062 6.484 1 96.44 421 LEU B C 1
ATOM 6919 O O . LEU B 1 421 ? 4.574 -21.891 6.609 1 96.44 421 LEU B O 1
ATOM 6923 N N . LEU B 1 422 ? 6.051 -23.5 6.984 1 94.06 422 LEU B N 1
ATOM 6924 C CA . LEU B 1 422 ? 6.965 -22.609 7.676 1 94.06 422 LEU B CA 1
ATOM 6925 C C . LEU B 1 422 ? 8.203 -22.328 6.824 1 94.06 422 LEU B C 1
ATOM 6927 O O . LEU B 1 422 ? 8.883 -23.25 6.391 1 94.06 422 LEU B O 1
ATOM 6931 N N . ALA B 1 423 ? 8.414 -21.047 6.562 1 93.31 423 ALA B N 1
ATOM 6932 C CA . ALA B 1 423 ? 9.602 -20.641 5.82 1 93.31 423 ALA B CA 1
ATOM 6933 C C . ALA B 1 423 ? 10.805 -20.469 6.746 1 93.31 423 ALA B C 1
ATOM 6935 O O . ALA B 1 423 ? 10.719 -19.781 7.77 1 93.31 423 ALA B O 1
ATOM 6936 N N . GLU B 1 424 ? 11.859 -21.078 6.391 1 90.06 424 GLU B N 1
ATOM 6937 C CA . GLU B 1 424 ? 13.141 -20.953 7.082 1 90.06 424 GLU B CA 1
ATOM 6938 C C . GLU B 1 424 ? 14.297 -20.828 6.09 1 90.06 424 GLU B C 1
ATOM 6940 O O . GLU B 1 424 ? 14.141 -21.156 4.91 1 90.06 424 GLU B O 1
ATOM 6945 N N . VAL B 1 425 ? 15.344 -20.25 6.609 1 87.31 425 VAL B N 1
ATOM 6946 C CA . VAL B 1 425 ? 16.562 -20.188 5.801 1 87.31 425 VAL B CA 1
ATOM 6947 C C . VAL B 1 425 ? 17.531 -21.281 6.234 1 87.31 425 VAL B C 1
ATOM 6949 O O . VAL B 1 425 ? 17.812 -21.438 7.426 1 87.31 425 VAL B O 1
ATOM 6952 N N . ARG B 1 426 ? 17.953 -22.047 5.293 1 87.94 426 ARG B N 1
ATOM 6953 C CA . ARG B 1 426 ? 18.938 -23.094 5.551 1 87.94 426 ARG B CA 1
ATOM 6954 C C . ARG B 1 426 ? 20.094 -23.016 4.559 1 87.94 426 ARG B C 1
ATOM 6956 O O . ARG B 1 426 ? 19.969 -22.391 3.5 1 87.94 426 ARG B O 1
ATOM 6963 N N . GLN B 1 427 ? 21.172 -23.594 5 1 86.88 427 GLN B N 1
ATOM 6964 C CA . GLN B 1 427 ? 22.328 -23.625 4.109 1 86.88 427 GLN B CA 1
ATOM 6965 C C . GLN B 1 427 ? 22.141 -24.688 3.018 1 86.88 427 GLN B C 1
ATOM 6967 O O . GLN B 1 427 ? 21.688 -25.797 3.287 1 86.88 427 GLN B O 1
ATOM 6972 N N . HIS B 1 428 ? 22.328 -24.25 1.843 1 85.94 428 HIS B N 1
ATOM 6973 C CA . HIS B 1 428 ? 22.219 -25.109 0.669 1 85.94 428 HIS B CA 1
ATOM 6974 C C . HIS B 1 428 ? 23.562 -25.219 -0.061 1 85.94 428 HIS B C 1
ATOM 6976 O O . HIS B 1 428 ? 24.234 -24.203 -0.272 1 85.94 428 HIS B O 1
ATOM 6982 N N . LYS B 1 429 ? 23.938 -26.375 -0.345 1 81.56 429 LYS B N 1
ATOM 6983 C CA . LYS B 1 429 ? 25.188 -26.594 -1.079 1 81.56 429 LYS B CA 1
ATOM 6984 C C . LYS B 1 429 ? 25.016 -26.234 -2.555 1 81.56 429 LYS B C 1
ATOM 6986 O O . LYS B 1 429 ? 24.203 -26.844 -3.256 1 81.56 429 LYS B O 1
ATOM 6991 N N . VAL B 1 430 ? 25.578 -25.203 -3.021 1 74.62 430 VAL B N 1
ATOM 6992 C CA . VAL B 1 430 ? 25.5 -24.781 -4.414 1 74.62 430 VAL B CA 1
ATOM 6993 C C . VAL B 1 430 ? 26.594 -25.4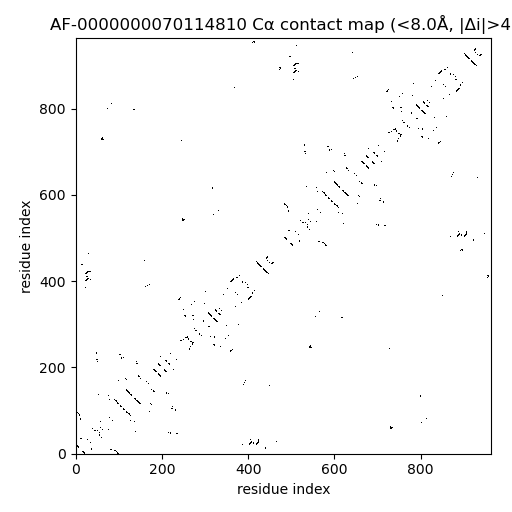69 -5.23 1 74.62 430 VAL B C 1
ATOM 6995 O O . VAL B 1 430 ? 26.328 -26 -6.312 1 74.62 430 VAL B O 1
ATOM 6998 N N . THR B 1 431 ? 27.797 -25.25 -4.75 1 69.12 431 THR B N 1
ATOM 6999 C CA . THR B 1 431 ? 28.938 -25.984 -5.297 1 69.12 431 THR B CA 1
ATOM 7000 C C . THR B 1 431 ? 29.656 -26.75 -4.199 1 69.12 431 THR B C 1
ATOM 7002 O O . THR B 1 431 ? 29.266 -26.703 -3.033 1 69.12 431 THR B O 1
ATOM 7005 N N . THR B 1 432 ? 30.547 -27.562 -4.641 1 62.47 432 THR B N 1
ATOM 7006 C CA . THR B 1 432 ? 31.312 -28.375 -3.711 1 62.47 432 THR B CA 1
ATOM 7007 C C . THR B 1 432 ? 31.938 -27.516 -2.617 1 62.47 432 THR B C 1
ATOM 7009 O O . THR B 1 432 ? 32.125 -27.984 -1.492 1 62.47 432 THR B O 1
ATOM 7012 N N . SER B 1 433 ? 32.125 -26.328 -2.828 1 65.69 433 SER B N 1
ATOM 7013 C CA . SER B 1 433 ? 32.844 -25.547 -1.852 1 65.69 433 SER B CA 1
ATOM 7014 C C . SER B 1 433 ? 32.062 -24.344 -1.381 1 65.69 433 SER B C 1
ATOM 7016 O O . SER B 1 433 ? 32.5 -23.594 -0.511 1 65.69 433 SER B O 1
ATOM 7018 N N . ASN B 1 434 ? 30.797 -24.266 -1.905 1 74.38 434 ASN B N 1
ATOM 7019 C CA . ASN B 1 434 ? 30.094 -23.031 -1.588 1 74.38 434 ASN B CA 1
ATOM 7020 C C . ASN B 1 434 ? 28.672 -23.312 -1.097 1 74.38 434 ASN B C 1
ATOM 7022 O O . ASN B 1 434 ? 27.953 -24.125 -1.683 1 74.38 434 ASN B O 1
ATOM 7026 N N . THR B 1 435 ? 28.453 -22.797 0.103 1 80.5 435 THR B N 1
ATOM 7027 C CA . THR B 1 435 ? 27.109 -22.875 0.641 1 80.5 435 THR B CA 1
ATOM 7028 C C . THR B 1 435 ? 26.422 -21.516 0.562 1 80.5 435 THR B C 1
ATOM 7030 O O . THR B 1 435 ? 27.078 -20.469 0.556 1 80.5 435 THR B O 1
ATOM 7033 N N . ALA B 1 436 ? 25.203 -21.625 0.202 1 83.19 436 ALA B N 1
ATOM 7034 C CA . ALA B 1 436 ? 24.391 -20.406 0.141 1 83.19 436 ALA B CA 1
ATOM 7035 C C . ALA B 1 436 ? 23.156 -20.531 1.033 1 83.19 436 ALA B C 1
ATOM 7037 O O . ALA B 1 436 ? 22.656 -21.625 1.268 1 83.19 436 ALA B O 1
ATOM 7038 N N . ARG B 1 437 ? 22.797 -19.438 1.552 1 83.81 437 ARG B N 1
ATOM 7039 C CA . ARG B 1 437 ? 21.547 -19.391 2.314 1 83.81 437 ARG B CA 1
ATOM 7040 C C . ARG B 1 437 ? 20.344 -19.406 1.39 1 83.81 437 ARG B C 1
ATOM 7042 O O . ARG B 1 437 ? 20.219 -18.594 0.481 1 83.81 437 ARG B O 1
ATOM 7049 N N . ALA B 1 438 ? 19.516 -20.438 1.575 1 91.31 438 ALA B N 1
ATOM 7050 C CA . ALA B 1 438 ? 18.359 -20.625 0.695 1 91.31 438 ALA B CA 1
ATOM 7051 C C . ALA B 1 438 ? 17.078 -20.828 1.502 1 91.31 438 ALA B C 1
ATOM 7053 O O . ALA B 1 438 ? 17.141 -21.266 2.65 1 91.31 438 ALA B O 1
ATOM 7054 N N . LEU B 1 439 ? 15.961 -20.469 0.874 1 93.62 439 LEU B N 1
ATOM 7055 C CA . LEU B 1 439 ? 14.656 -20.672 1.494 1 93.62 439 LEU B CA 1
ATOM 7056 C C . LEU B 1 439 ? 14.273 -22.141 1.498 1 93.62 439 LEU B C 1
ATOM 7058 O O . LEU B 1 439 ? 14.484 -22.844 0.51 1 93.62 439 LEU B O 1
ATOM 7062 N N . THR B 1 440 ? 13.805 -22.562 2.598 1 94 440 THR B N 1
ATOM 7063 C CA . THR B 1 440 ? 13.188 -23.875 2.74 1 94 440 THR B CA 1
ATOM 7064 C C . THR B 1 440 ? 11.789 -23.75 3.334 1 94 440 THR B C 1
ATOM 7066 O O . THR B 1 440 ? 11.555 -22.953 4.242 1 94 440 THR B O 1
ATOM 7069 N N . LEU B 1 441 ? 10.867 -24.484 2.791 1 95.62 441 LEU B N 1
ATOM 7070 C CA . LEU B 1 441 ? 9.5 -24.5 3.305 1 95.62 441 LEU B CA 1
ATOM 7071 C C . LEU B 1 441 ? 9.195 -25.812 4.004 1 95.62 441 LEU B C 1
ATOM 7073 O O . LEU B 1 441 ? 9.227 -26.875 3.371 1 95.62 441 LEU B O 1
ATOM 7077 N N . LEU B 1 442 ? 8.906 -25.719 5.262 1 95.19 442 LEU B N 1
ATOM 7078 C CA . LEU B 1 442 ? 8.648 -26.906 6.07 1 95.19 442 LEU B CA 1
ATOM 7079 C C . LEU B 1 442 ? 7.152 -27.125 6.273 1 95.19 442 LEU B C 1
ATOM 7081 O O . LEU B 1 442 ? 6.445 -26.203 6.695 1 95.19 442 LEU B O 1
ATOM 7085 N N . PRO B 1 443 ? 6.723 -28.312 6 1 95.81 443 PRO B N 1
ATOM 7086 C CA . PRO B 1 443 ? 5.328 -28.609 6.324 1 95.81 443 PRO B CA 1
ATOM 7087 C C . PRO B 1 443 ? 5.105 -28.875 7.812 1 95.81 443 PRO B C 1
ATOM 7089 O O . PRO B 1 443 ? 6.062 -29.156 8.539 1 95.81 443 PRO B O 1
ATOM 7092 N N . TYR B 1 444 ? 3.914 -28.688 8.211 1 94.5 444 TYR B N 1
ATOM 7093 C CA . TYR B 1 444 ? 3.564 -29.016 9.594 1 94.5 444 TYR B CA 1
ATOM 7094 C C . TYR B 1 444 ? 3.611 -30.516 9.82 1 94.5 444 TYR B C 1
ATOM 7096 O O . TYR B 1 444 ? 3.189 -31.297 8.961 1 94.5 444 TYR B O 1
ATOM 7104 N N . THR B 1 445 ? 4.113 -30.859 11.031 1 94.19 445 THR B N 1
ATOM 7105 C CA . THR B 1 445 ? 4.18 -32.281 11.367 1 94.19 445 THR B CA 1
ATOM 7106 C C . THR B 1 445 ? 2.787 -32.906 11.344 1 94.19 445 THR B C 1
ATOM 7108 O O . THR B 1 445 ? 1.859 -32.406 11.969 1 94.19 445 THR B O 1
ATOM 7111 N N . GLY B 1 446 ? 2.645 -34 10.578 1 92.94 446 GLY B N 1
ATOM 7112 C CA . GLY B 1 446 ? 1.372 -34.688 10.508 1 92.94 446 GLY B CA 1
ATOM 7113 C C . GLY B 1 446 ? 0.493 -34.219 9.367 1 92.94 446 GLY B C 1
ATOM 7114 O O . GLY B 1 446 ? -0.574 -34.781 9.125 1 92.94 446 GLY B O 1
ATOM 7115 N N . SER B 1 447 ? 0.865 -33.188 8.703 1 94.81 447 SER B N 1
ATOM 7116 C CA . SER B 1 447 ? 0.086 -32.688 7.566 1 94.81 447 SER B CA 1
ATOM 7117 C C . SER B 1 447 ? 0.245 -33.594 6.355 1 94.81 447 SER B C 1
ATOM 7119 O O . SER B 1 447 ? 1.113 -34.469 6.34 1 94.81 447 SER B O 1
ATOM 7121 N N . TRP B 1 448 ? -0.6 -33.375 5.348 1 94.94 448 TRP B N 1
ATOM 7122 C CA . TRP B 1 448 ? -0.571 -34.219 4.148 1 94.94 448 TRP B CA 1
ATOM 7123 C C . TRP B 1 448 ? 0.681 -33.938 3.324 1 94.94 448 TRP B C 1
ATOM 7125 O O . TRP B 1 448 ? 1.003 -34.688 2.398 1 94.94 448 TRP B O 1
ATOM 7135 N N . ARG B 1 449 ? 1.409 -32.875 3.625 1 95.06 449 ARG B N 1
ATOM 7136 C CA . ARG B 1 449 ? 2.619 -32.531 2.893 1 95.06 449 ARG B CA 1
ATOM 7137 C C . ARG B 1 449 ? 3.836 -33.25 3.453 1 95.06 449 ARG B C 1
ATOM 7139 O O . ARG B 1 449 ? 4.914 -33.219 2.861 1 95.06 449 ARG B O 1
ATOM 7146 N N . GLU B 1 450 ? 3.676 -33.812 4.605 1 93.19 450 GLU B N 1
ATOM 7147 C CA . GLU B 1 450 ? 4.797 -34.469 5.262 1 93.19 450 GLU B CA 1
ATOM 7148 C C . GLU B 1 450 ? 5.301 -35.656 4.441 1 93.19 450 GLU B C 1
ATOM 7150 O O . GLU B 1 450 ? 4.504 -36.438 3.92 1 93.19 450 GLU B O 1
ATOM 7155 N N . THR B 1 451 ? 6.559 -35.688 4.188 1 88.44 451 THR B N 1
ATOM 7156 C CA . THR B 1 451 ? 7.25 -36.844 3.607 1 88.44 451 THR B CA 1
ATOM 7157 C C . THR B 1 451 ? 8.398 -37.281 4.504 1 88.44 451 THR B C 1
ATOM 7159 O O . THR B 1 451 ? 8.945 -36.5 5.27 1 88.44 451 THR B O 1
ATOM 7162 N N . PRO B 1 452 ? 8.727 -38.531 4.434 1 83.5 452 PRO B N 1
ATOM 7163 C CA . PRO B 1 452 ? 9.781 -39.031 5.32 1 83.5 452 PRO B CA 1
ATOM 7164 C C . PRO B 1 452 ? 11.117 -38.344 5.102 1 83.5 452 PRO B C 1
ATOM 7166 O O . PRO B 1 452 ? 11.922 -38.219 6.031 1 83.5 452 PRO B O 1
ATOM 7169 N N . SER B 1 453 ? 11.383 -37.812 4.078 1 82.38 453 SER B N 1
ATOM 7170 C CA . SER B 1 453 ? 12.688 -37.25 3.748 1 82.38 453 SER B CA 1
ATOM 7171 C C . SER B 1 453 ? 12.758 -35.781 4.059 1 82.38 453 SER B C 1
ATOM 7173 O O . SER B 1 453 ? 13.828 -35.156 3.994 1 82.38 453 SER B O 1
ATOM 7175 N N . ARG B 1 454 ? 11.672 -35.281 4.488 1 84.69 454 ARG B N 1
ATOM 7176 C CA . ARG B 1 454 ? 11.664 -33.812 4.664 1 84.69 454 ARG B CA 1
ATOM 7177 C C . ARG B 1 454 ? 11.477 -33.438 6.129 1 84.69 454 ARG B C 1
ATOM 7179 O O . ARG B 1 454 ? 10.711 -34.094 6.848 1 84.69 454 ARG B O 1
ATOM 7186 N N . SER B 1 455 ? 12.211 -32.406 6.52 1 89.75 455 SER B N 1
ATOM 7187 C CA . SER B 1 455 ? 12.016 -31.859 7.855 1 89.75 455 SER B CA 1
ATOM 7188 C C . SER B 1 455 ? 10.641 -31.219 7.996 1 89.75 455 SER B C 1
ATOM 7190 O O . SER B 1 455 ? 10.062 -30.75 7.008 1 89.75 455 SER B O 1
ATOM 7192 N N . THR B 1 456 ? 10.086 -31.281 9.172 1 93.69 456 THR B N 1
ATOM 7193 C CA . THR B 1 456 ? 8.789 -30.688 9.484 1 93.69 456 THR B CA 1
ATOM 7194 C C . THR B 1 456 ? 8.898 -29.734 10.664 1 93.69 456 THR B C 1
ATOM 7196 O O . THR B 1 456 ? 9.977 -29.562 11.234 1 93.69 456 THR B O 1
ATOM 7199 N N . PHE B 1 457 ? 7.859 -29 10.891 1 91.25 457 PHE B N 1
ATOM 7200 C CA . PHE B 1 457 ? 7.836 -28.109 12.055 1 91.25 457 PHE B CA 1
ATOM 7201 C C . PHE B 1 457 ? 6.613 -28.391 12.922 1 91.25 457 PHE B C 1
ATOM 7203 O O . PHE B 1 457 ? 5.656 -29.016 12.469 1 91.25 457 PHE B O 1
ATOM 7210 N N . THR B 1 458 ? 6.742 -28.016 14.195 1 88.5 458 THR B N 1
ATOM 7211 C CA . THR B 1 458 ? 5.652 -28.156 15.156 1 88.5 458 THR B CA 1
ATOM 7212 C C . THR B 1 458 ? 5.27 -26.781 15.727 1 88.5 458 THR B C 1
ATOM 7214 O O . THR B 1 458 ? 5.883 -25.766 15.383 1 88.5 458 THR B O 1
ATOM 7217 N N . THR B 1 459 ? 4.309 -26.797 16.516 1 81.19 459 THR B N 1
ATOM 7218 C CA . THR B 1 459 ? 3.84 -25.578 17.156 1 81.19 459 THR B CA 1
ATOM 7219 C C . THR B 1 459 ? 4.949 -24.938 18 1 81.19 459 THR B C 1
ATOM 7221 O O . THR B 1 459 ? 5.035 -23.719 18.094 1 81.19 459 THR B O 1
ATOM 7224 N N . ALA B 1 460 ? 5.773 -25.719 18.531 1 75 460 ALA B N 1
ATOM 7225 C CA . ALA B 1 460 ? 6.867 -25.25 19.375 1 75 460 ALA B CA 1
ATOM 7226 C C . ALA B 1 460 ? 7.867 -24.422 18.562 1 75 460 ALA B C 1
ATOM 7228 O O . ALA B 1 460 ? 8.477 -23.484 19.078 1 75 460 ALA B O 1
ATOM 7229 N N . ASP B 1 461 ? 7.969 -24.75 17.344 1 76.06 461 ASP B N 1
ATOM 7230 C CA . ASP B 1 461 ? 8.914 -24.062 16.453 1 76.06 461 ASP B CA 1
ATOM 7231 C C . ASP B 1 461 ? 8.438 -22.656 16.125 1 76.06 461 ASP B C 1
ATOM 7233 O O . ASP B 1 461 ? 9.242 -21.797 15.766 1 76.06 461 ASP B O 1
ATOM 7237 N N . VAL B 1 462 ? 7.211 -22.422 16.219 1 71.75 462 VAL B N 1
ATOM 7238 C CA . VAL B 1 462 ? 6.621 -21.156 15.828 1 71.75 462 VAL B CA 1
ATOM 7239 C C . VAL B 1 462 ? 6.613 -20.203 17.016 1 71.75 462 VAL B C 1
ATOM 7241 O O . VAL B 1 462 ? 6.582 -18.984 16.844 1 71.75 462 VAL B O 1
ATOM 7244 N N . VAL B 1 463 ? 6.648 -20.656 18.203 1 58.91 463 VAL B N 1
ATOM 7245 C CA . VAL B 1 463 ? 6.57 -19.844 19.406 1 58.91 463 VAL B CA 1
ATOM 7246 C C . VAL B 1 463 ? 7.672 -18.797 19.406 1 58.91 463 VAL B C 1
ATOM 7248 O O . VAL B 1 463 ? 7.449 -17.656 19.812 1 58.91 463 VAL B O 1
ATOM 7251 N N . TYR B 1 464 ? 8.781 -19.141 19 1 51.5 464 TYR B N 1
ATOM 7252 C CA . TYR B 1 464 ? 9.844 -18.141 19 1 51.5 464 TYR B CA 1
ATOM 7253 C C . TYR B 1 464 ? 9.469 -16.953 18.125 1 51.5 464 TYR B C 1
ATOM 7255 O O . TYR B 1 464 ? 9.766 -15.797 18.453 1 51.5 464 TYR B O 1
ATOM 7263 N N . TYR B 1 465 ? 8.984 -17.312 17.062 1 53.28 465 TYR B N 1
ATOM 7264 C CA . TYR B 1 465 ? 8.578 -16.266 16.141 1 53.28 465 TYR B CA 1
ATOM 7265 C C . TYR B 1 465 ? 7.508 -15.367 16.75 1 53.28 465 TYR B C 1
ATOM 7267 O O . TYR B 1 465 ? 7.445 -14.172 16.453 1 53.28 465 TYR B O 1
ATOM 7275 N N . LEU B 1 466 ? 6.711 -15.93 17.609 1 52.53 466 LEU B N 1
ATOM 7276 C CA . LEU B 1 466 ? 5.477 -15.312 18.062 1 52.53 466 LEU B CA 1
ATOM 7277 C C . LEU B 1 466 ? 5.711 -14.516 19.344 1 52.53 466 LEU B C 1
ATOM 7279 O O . LEU B 1 466 ? 4.844 -13.75 19.781 1 52.53 466 LEU B O 1
ATOM 7283 N N . THR B 1 467 ? 6.789 -14.719 19.891 1 48.62 467 THR B N 1
ATOM 7284 C CA . THR B 1 467 ? 6.918 -14.117 21.219 1 48.62 467 THR B CA 1
ATOM 7285 C C . THR B 1 467 ? 7.027 -12.594 21.109 1 48.62 467 THR B C 1
ATOM 7287 O O . THR B 1 467 ? 7.559 -12.07 20.125 1 48.62 467 THR B O 1
ATOM 7290 N N . ALA B 1 468 ? 6.352 -11.961 22.016 1 47.78 468 ALA B N 1
ATOM 7291 C CA . ALA B 1 468 ? 6.078 -10.547 22.25 1 47.78 468 ALA B CA 1
ATOM 7292 C C . ALA B 1 468 ? 7.359 -9.719 22.156 1 47.78 468 ALA B C 1
ATOM 7294 O O . ALA B 1 468 ? 8.445 -10.211 22.469 1 47.78 468 ALA B O 1
ATOM 7295 N N . PRO B 1 469 ? 7.254 -8.469 21.562 1 47.16 469 PRO B N 1
ATOM 7296 C CA . PRO B 1 469 ? 8.406 -7.582 21.375 1 47.16 469 PRO B CA 1
ATOM 7297 C C . PRO B 1 469 ? 9.188 -7.355 22.672 1 47.16 469 PRO B C 1
ATOM 7299 O O . PRO B 1 469 ? 8.586 -7.242 23.75 1 47.16 469 PRO B O 1
ATOM 7302 N N . VAL B 1 470 ? 10.523 -7.508 22.703 1 44.16 470 VAL B N 1
ATOM 7303 C CA . VAL B 1 470 ? 11.453 -7.188 23.781 1 44.16 470 VAL B CA 1
ATOM 7304 C C . VAL B 1 470 ? 11.508 -5.676 23.984 1 44.16 470 VAL B C 1
ATOM 7306 O O . VAL B 1 470 ? 11.648 -4.914 23.031 1 44.16 470 VAL B O 1
ATOM 7309 N N . GLY B 1 471 ? 11.141 -5.086 25.312 1 44.91 471 GLY B N 1
ATOM 7310 C CA . GLY B 1 471 ? 11.289 -3.707 25.75 1 44.91 471 GLY B CA 1
ATOM 7311 C C . GLY B 1 471 ? 9.961 -3.002 25.969 1 44.91 471 GLY B C 1
ATOM 7312 O O . GLY B 1 471 ? 9.906 -1.771 25.984 1 44.91 471 GLY B O 1
ATOM 7313 N N . ALA B 1 472 ? 8.953 -3.74 25.969 1 49.09 472 ALA B N 1
ATOM 7314 C CA . ALA B 1 472 ? 7.656 -3.137 26.25 1 49.09 472 ALA B CA 1
ATOM 7315 C C . ALA B 1 472 ? 7.68 -2.389 27.594 1 49.09 472 ALA B C 1
ATOM 7317 O O . ALA B 1 472 ? 8.07 -2.949 28.609 1 49.09 472 ALA B O 1
ATOM 7318 N N . GLN B 1 473 ? 7.695 -0.995 27.469 1 43.88 473 GLN B N 1
ATOM 7319 C CA . GLN B 1 473 ? 7.656 -0.142 28.656 1 43.88 473 GLN B CA 1
ATOM 7320 C C . GLN B 1 473 ? 6.359 -0.339 29.438 1 43.88 473 GLN B C 1
ATOM 7322 O O . GLN B 1 473 ? 6.309 -0.086 30.641 1 43.88 473 GLN B O 1
ATOM 7327 N N . LEU B 1 474 ? 5.277 -0.622 28.781 1 42.66 474 LEU B N 1
ATOM 7328 C CA . LEU B 1 474 ? 4.004 -0.888 29.438 1 42.66 474 LEU B CA 1
ATOM 7329 C C . LEU B 1 474 ? 3.775 -2.389 29.594 1 42.66 474 LEU B C 1
ATOM 7331 O O . LEU B 1 474 ? 3.783 -3.129 28.609 1 42.66 474 LEU B O 1
ATOM 7335 N N . THR B 1 475 ? 4.309 -2.959 30.703 1 43.56 475 THR B N 1
ATOM 7336 C CA . THR B 1 475 ? 4.078 -4.375 30.969 1 43.56 475 THR B CA 1
ATOM 7337 C C . THR B 1 475 ? 2.586 -4.66 31.125 1 43.56 475 THR B C 1
ATOM 7339 O O . THR B 1 475 ? 1.913 -4.012 31.938 1 43.56 475 THR B O 1
ATOM 7342 N N . LEU B 1 476 ? 2.01 -5.27 30.203 1 39.66 476 LEU B N 1
ATOM 7343 C CA . LEU B 1 476 ? 0.641 -5.738 30.391 1 39.66 476 LEU B CA 1
ATOM 7344 C C . LEU B 1 476 ? 0.6 -6.906 31.375 1 39.66 476 LEU B C 1
ATOM 7346 O O . LEU B 1 476 ? 1.481 -7.77 31.359 1 39.66 476 LEU B O 1
ATOM 7350 N N . PRO B 1 477 ? -0.111 -6.766 32.531 1 34.31 477 PRO B N 1
ATOM 7351 C CA . PRO B 1 477 ? -0.195 -7.906 33.438 1 34.31 477 PRO B CA 1
ATOM 7352 C C . PRO B 1 477 ? -0.605 -9.195 32.75 1 34.31 477 PRO B C 1
ATOM 7354 O O . PRO B 1 477 ? -1.489 -9.18 31.875 1 34.31 477 PRO B O 1
ATOM 7357 N N . LEU B 1 478 ? 0.167 -10.148 32.719 1 31.5 478 LEU B N 1
ATOM 7358 C CA . LEU B 1 478 ? 0.048 -11.508 32.188 1 31.5 478 LEU B CA 1
ATOM 7359 C C . LEU B 1 478 ? -1.168 -12.211 32.75 1 31.5 478 LEU B C 1
ATOM 7361 O O . LEU B 1 478 ? -1.547 -13.297 32.312 1 31.5 478 LEU B O 1
ATOM 7365 N N . GLY B 1 479 ? -1.715 -11.906 33.938 1 29.36 479 GLY B N 1
ATOM 7366 C CA . GLY B 1 479 ? -2.73 -12.727 34.562 1 29.36 479 GLY B CA 1
ATOM 7367 C C . GLY B 1 479 ? -4.02 -12.812 33.781 1 29.36 479 GLY B C 1
ATOM 7368 O O . GLY B 1 479 ? -4.965 -13.484 34.188 1 29.36 479 GLY B O 1
ATOM 7369 N N . ILE B 1 480 ? -4.441 -11.922 33.062 1 26.55 480 ILE B N 1
ATOM 7370 C CA . ILE B 1 480 ? -5.836 -11.969 32.625 1 26.55 480 ILE B CA 1
ATOM 7371 C C . ILE B 1 480 ? -5.973 -12.883 31.406 1 26.55 480 ILE B C 1
ATOM 7373 O O . ILE B 1 480 ? -7.027 -12.922 30.766 1 26.55 480 ILE B O 1
ATOM 7377 N N . SER B 1 481 ? -4.988 -13.547 31.016 1 23.53 481 SER B N 1
ATOM 7378 C CA . SER B 1 481 ? -5.277 -14.656 30.109 1 23.53 481 SER B CA 1
ATOM 7379 C C . SER B 1 481 ? -5.938 -15.812 30.844 1 23.53 481 SER B C 1
ATOM 7381 O O . SER B 1 481 ? -5.266 -16.766 31.25 1 23.53 481 SER B O 1
ATOM 7383 N N . GLY B 1 482 ? -6.805 -15.633 31.938 1 19.45 482 GLY B N 1
ATOM 7384 C CA . GLY B 1 482 ? -7.66 -16.766 32.25 1 19.45 482 GLY B CA 1
ATOM 7385 C C . GLY B 1 482 ? -8.742 -17 31.203 1 19.45 482 GLY B C 1
ATOM 7386 O O . GLY B 1 482 ? -9.219 -16.062 30.562 1 19.45 482 GLY B O 1
#